Protein AF-A0AAF0DTW8-F1 (afdb_monomer_lite)

Foldseek 3Di:
DADDAFALWDWDWDADPPVRDTPDIDTDDLQFDAFCEPVNQVLVQVDCLPDPVVVVQCVVQVHDSLFKGKGKDFQAADDPPDSFGKIKIWIFGFPPVDPDPQGQRLLWTDQWMWMWTPGGNHIDGPDIGGHFFALDQVSPRGDPVDDDTFDFPAAHDDQVPGPDHDDPPDDDDAAEDPVAAQWDDDPQWIDHLQWTWGWDAAQQFGTKIAQIGGNPFFWFRIKTFFWKWKQFDPVHPPNNSPIDTCRQRHNQNNQWDQCDPDPNDGYRKDFDKDWYQHSVRDIDIRHRQKIKGKDWPAWPDKDADPVVRDIFTFTKIWIWIWIWGDDPFKIWIWIFIQTSQRKTKIKIKIKGAANWHFHQLVDPDARPQWGCLGRRITRGWIKIKIKMKTFTQGRHAFKWKKKKFKAFDDCDPVNVPRPDIDIDIDTDWWWDADADDVVRQIWMWIFQQVDAQPQVRGTWTKIKDADDADFDPDDCPDSNCLQPVVSVGFKTKAADDPPQRHQSHNGSRNHRSCDHSVVRSVVRHTRGRGRMMMMGMHIYGDRDDSCPPPMHDMDMDMMMIHTDSNDNDRSCPPRDTDDCVPPVDDDDDPCVVVVVVVVVVVVVVVVCVVVVVVVLVVQFDPDADDPCCLPPPDDDDPPDPSVVSVVVVCVLVVLLLCVLVVLVVCLLVDFVSVPVSVVVSVVSNVVSVVVVVVCVVVCRGGDQPLVVLLVSLLSVLVVLVVVLVVLVVCVVVQVPPDDDDPDDDDSVVSVVVSVVSNVVSVVSSVVSQAFPDPPDDPRRGRPNVVVNVVVVVVVVVCCVPPVVPSDDDDDPVVSVVRDPDDPVVVVVVVVPPPDDDPDPDDDDDDDDDDDD

Structure (mmCIF, N/CA/C/O backbone):
data_AF-A0AAF0DTW8-F1
#
_entry.id   AF-A0AAF0DTW8-F1
#
loop_
_atom_site.group_PDB
_atom_site.id
_atom_site.type_symbol
_atom_site.label_atom_id
_atom_site.label_alt_id
_atom_site.label_comp_id
_atom_site.label_asym_id
_atom_site.label_entity_id
_atom_site.label_seq_id
_atom_site.pdbx_PDB_ins_code
_atom_site.Cartn_x
_atom_site.Cartn_y
_atom_site.Cartn_z
_atom_site.occupancy
_atom_site.B_iso_or_equiv
_atom_site.auth_seq_id
_atom_site.auth_comp_id
_atom_site.auth_asym_id
_atom_site.auth_atom_id
_atom_site.pdbx_PDB_model_num
ATOM 1 N N . MET A 1 1 ? -16.056 6.283 -21.654 1.00 87.75 1 MET A N 1
ATOM 2 C CA . MET A 1 1 ? -15.360 7.093 -22.677 1.00 87.75 1 MET A CA 1
ATOM 3 C C . MET A 1 1 ? -14.891 6.189 -23.805 1.00 87.75 1 MET A C 1
ATOM 5 O O . MET A 1 1 ? -14.630 5.022 -23.539 1.00 87.75 1 MET A O 1
ATOM 9 N N . PHE A 1 2 ? -14.833 6.685 -25.038 1.00 88.31 2 PHE A N 1
ATOM 10 C CA . PHE A 1 2 ? -14.347 5.931 -26.196 1.00 88.31 2 PHE A CA 1
ATOM 11 C C . PHE A 1 2 ? -13.806 6.875 -27.273 1.00 88.31 2 PHE A C 1
ATOM 13 O O . PHE A 1 2 ? -14.297 7.992 -27.428 1.00 88.31 2 PHE A O 1
ATOM 20 N N . TYR A 1 3 ? -12.815 6.416 -28.033 1.00 86.31 3 TYR A N 1
ATOM 21 C CA . TYR A 1 3 ? -12.380 7.095 -29.250 1.00 86.31 3 TYR A CA 1
ATOM 22 C C . TYR A 1 3 ? -13.189 6.606 -30.450 1.00 86.31 3 TYR A C 1
ATOM 24 O O . TYR A 1 3 ? -13.538 5.427 -30.538 1.00 86.31 3 TYR A O 1
ATOM 32 N N . ILE A 1 4 ? -13.440 7.489 -31.417 1.00 83.38 4 ILE A N 1
ATOM 33 C CA . ILE A 1 4 ? -13.791 7.028 -32.763 1.00 83.38 4 ILE A CA 1
ATOM 34 C C . ILE A 1 4 ? -12.516 6.455 -33.385 1.00 83.38 4 ILE A C 1
ATOM 36 O O . ILE A 1 4 ? -11.523 7.172 -33.525 1.00 83.38 4 ILE A O 1
ATOM 40 N N . ALA A 1 5 ? -12.553 5.171 -33.751 1.00 74.88 5 ALA A N 1
ATOM 41 C CA . ALA A 1 5 ? -11.415 4.458 -34.325 1.00 74.88 5 ALA A CA 1
ATOM 42 C C . ALA A 1 5 ? -10.760 5.256 -35.464 1.00 74.88 5 ALA A C 1
ATOM 44 O O . ALA A 1 5 ? -11.463 5.813 -36.309 1.00 74.88 5 ALA A O 1
ATOM 45 N N . LYS A 1 6 ? -9.419 5.274 -35.490 1.00 71.25 6 LYS A N 1
ATOM 46 C CA . LYS A 1 6 ? -8.597 6.011 -36.470 1.00 71.25 6 LYS A CA 1
ATOM 47 C C . LYS A 1 6 ? -8.761 7.535 -36.439 1.00 71.25 6 LYS A C 1
ATOM 49 O O . LYS A 1 6 ? -8.474 8.216 -37.420 1.00 71.25 6 LYS A O 1
ATOM 54 N N . THR A 1 7 ? -9.250 8.087 -35.333 1.00 78.88 7 THR A N 1
ATOM 55 C CA . THR A 1 7 ? -9.352 9.534 -35.142 1.00 78.88 7 THR A CA 1
ATOM 56 C C . THR A 1 7 ? -8.884 9.920 -33.745 1.00 78.88 7 THR A C 1
ATOM 58 O O . THR A 1 7 ? -8.919 9.120 -32.816 1.00 78.88 7 THR A O 1
ATOM 61 N N . HIS A 1 8 ? -8.556 11.194 -33.567 1.00 78.88 8 HIS A N 1
ATOM 62 C CA . HIS A 1 8 ? -8.240 11.794 -32.271 1.00 78.88 8 HIS A CA 1
ATOM 63 C C . HIS A 1 8 ? -9.501 12.261 -31.505 1.00 78.88 8 HIS A C 1
ATOM 65 O O . HIS A 1 8 ? -9.423 13.086 -30.592 1.00 78.88 8 HIS A O 1
ATOM 71 N N . ARG A 1 9 ? -10.698 11.799 -31.903 1.00 88.12 9 ARG A N 1
ATOM 72 C CA . ARG A 1 9 ? -11.976 12.261 -31.343 1.00 88.12 9 ARG A CA 1
ATOM 73 C C . ARG A 1 9 ? -12.394 11.392 -30.167 1.00 88.12 9 ARG A C 1
ATOM 75 O O . ARG A 1 9 ? -12.877 10.276 -30.361 1.00 88.12 9 ARG A O 1
ATOM 82 N N . LEU A 1 10 ? -12.204 11.922 -28.965 1.00 91.94 10 LEU A N 1
ATOM 83 C CA . LEU A 1 10 ? -12.640 11.315 -27.713 1.00 91.94 10 LEU A CA 1
ATOM 84 C C . LEU A 1 10 ? -14.092 11.693 -27.413 1.00 91.94 10 LEU A C 1
ATOM 86 O O . LEU A 1 10 ? -14.459 12.858 -27.523 1.00 91.94 10 LEU A O 1
ATOM 90 N N . PHE A 1 11 ? -14.895 10.722 -26.994 1.00 94.69 11 PHE A N 1
ATOM 91 C CA . PHE A 1 11 ? -16.265 10.924 -26.539 1.00 94.69 11 PHE A CA 1
ATOM 92 C C . PHE A 1 11 ? -16.475 10.379 -25.129 1.00 94.69 11 PHE A C 1
ATOM 94 O O . PHE A 1 11 ? -15.949 9.324 -24.752 1.00 94.69 11 PHE A O 1
ATOM 101 N N . GLU A 1 12 ? -17.325 11.059 -24.371 1.00 94.38 12 GLU A N 1
ATOM 102 C CA . GLU A 1 12 ? -17.877 10.572 -23.114 1.00 94.38 12 GLU A CA 1
ATOM 103 C C . GLU A 1 12 ? -19.375 10.307 -23.274 1.00 94.38 12 GLU A C 1
ATOM 105 O O . GLU A 1 12 ? -20.087 11.073 -23.922 1.00 94.38 12 GLU A O 1
ATOM 110 N N . ALA A 1 13 ? -19.854 9.206 -22.691 1.00 93.94 13 ALA A N 1
ATOM 111 C CA . ALA A 1 13 ? -21.265 8.858 -22.698 1.00 93.94 13 ALA A CA 1
ATOM 112 C C . ALA A 1 13 ? -21.724 8.415 -21.308 1.00 93.94 13 ALA A C 1
ATOM 114 O O . ALA A 1 13 ? -21.030 7.639 -20.649 1.00 93.94 13 ALA A O 1
ATOM 115 N N . VAL A 1 14 ? -22.913 8.870 -20.915 1.00 94.62 14 VAL A N 1
ATOM 116 C CA . VAL A 1 14 ? -23.664 8.383 -19.752 1.00 94.62 14 VAL A CA 1
ATOM 117 C C . VAL A 1 14 ? -24.881 7.637 -20.282 1.00 94.62 14 VAL A C 1
ATOM 119 O O . VAL A 1 14 ? -25.634 8.166 -21.105 1.00 94.62 14 VAL A O 1
ATOM 122 N N . VAL A 1 15 ? -25.037 6.385 -19.859 1.00 94.81 15 VAL A N 1
ATOM 123 C CA . VAL A 1 15 ? -26.077 5.480 -20.353 1.00 94.81 15 VAL A CA 1
ATOM 124 C C . VAL A 1 15 ? -26.909 4.991 -19.180 1.00 94.81 15 VAL A C 1
ATOM 126 O O . VAL A 1 15 ? -26.394 4.323 -18.286 1.00 94.81 15 VAL A O 1
ATOM 129 N N . ASP A 1 16 ? -28.208 5.261 -19.230 1.00 96.06 16 ASP A N 1
ATOM 130 C CA . ASP A 1 16 ? -29.182 4.624 -18.360 1.00 96.06 16 ASP A CA 1
ATOM 131 C C . ASP A 1 16 ? -29.412 3.196 -18.860 1.00 96.06 16 ASP A C 1
ATOM 133 O O . ASP A 1 16 ? -30.098 2.948 -19.859 1.00 96.06 16 ASP A O 1
ATOM 137 N N . VAL A 1 17 ? -28.802 2.240 -18.165 1.00 94.88 17 VAL A N 1
ATOM 138 C CA . VAL A 1 17 ? -28.903 0.813 -18.487 1.00 94.88 17 VAL A CA 1
ATOM 139 C C . VAL A 1 17 ? -30.276 0.221 -18.155 1.00 94.88 17 VAL A C 1
ATOM 141 O O . VAL A 1 17 ? -30.652 -0.789 -18.752 1.00 94.88 17 VAL A O 1
ATOM 144 N N . THR A 1 18 ? -31.045 0.853 -17.263 1.00 97.56 18 THR A N 1
ATOM 145 C CA . THR A 1 18 ? -32.398 0.422 -16.883 1.00 97.56 18 THR A CA 1
ATOM 146 C C . THR A 1 18 ? -33.372 0.718 -18.015 1.00 97.56 18 THR A C 1
ATOM 148 O O . THR A 1 18 ? -34.088 -0.172 -18.475 1.00 97.56 18 THR A O 1
ATOM 151 N N . ASN A 1 19 ? -33.346 1.954 -18.519 1.00 97.06 19 ASN A N 1
ATOM 152 C CA . ASN A 1 19 ? -34.217 2.401 -19.606 1.00 97.06 19 ASN A CA 1
ATOM 153 C C . ASN A 1 19 ? -33.588 2.242 -21.001 1.00 97.06 19 ASN A C 1
ATOM 155 O O . ASN A 1 19 ? -34.225 2.568 -22.004 1.00 97.06 19 ASN A O 1
ATOM 159 N N . LYS A 1 20 ? -32.356 1.718 -21.079 1.00 96.12 20 LYS A N 1
ATOM 160 C CA . LYS A 1 20 ? -31.583 1.494 -22.316 1.00 96.12 20 LYS A CA 1
ATOM 161 C C . LYS A 1 20 ? -31.455 2.759 -23.170 1.00 96.12 20 LYS A C 1
ATOM 163 O O . LYS A 1 20 ? -31.631 2.718 -24.389 1.00 96.12 20 LYS A O 1
ATOM 168 N N . LYS A 1 21 ? -31.162 3.890 -22.529 1.00 97.00 21 LYS A N 1
ATOM 169 C CA . LYS A 1 21 ? -31.118 5.211 -23.161 1.00 97.00 21 LYS A CA 1
ATOM 170 C C . LYS A 1 21 ? -29.765 5.877 -22.929 1.00 97.00 21 LYS A C 1
ATOM 172 O O . LYS A 1 21 ? -29.229 5.845 -21.828 1.00 97.00 21 LYS A O 1
ATOM 177 N N . VAL A 1 22 ? -29.236 6.522 -23.966 1.00 96.44 22 VAL A N 1
ATOM 178 C CA . VAL A 1 22 ? -28.097 7.438 -23.826 1.00 96.44 22 VAL A CA 1
ATOM 179 C C . VAL A 1 22 ? -28.614 8.752 -23.244 1.00 96.44 22 VAL A C 1
ATOM 181 O O . VAL A 1 22 ? -29.447 9.417 -23.862 1.00 96.44 22 VAL A O 1
ATOM 184 N N . GLU A 1 23 ? -28.159 9.100 -22.046 1.00 95.94 23 GLU A N 1
ATOM 185 C CA . GLU A 1 23 ? -28.547 10.334 -21.357 1.00 95.94 23 GLU A CA 1
ATOM 186 C C . GLU A 1 23 ? -27.663 11.506 -21.768 1.00 95.94 23 GLU A C 1
ATOM 188 O O . GLU A 1 23 ? -28.159 12.599 -22.038 1.00 95.94 23 GLU A O 1
ATOM 193 N N . ARG A 1 24 ? -26.356 11.251 -21.871 1.00 95.69 24 ARG A N 1
ATOM 194 C CA . ARG A 1 24 ? -25.354 12.218 -22.315 1.00 95.69 24 ARG A CA 1
ATOM 195 C C . ARG A 1 24 ? -24.420 11.551 -23.312 1.00 95.69 24 ARG A C 1
ATOM 197 O O . ARG A 1 24 ? -24.010 10.414 -23.100 1.00 95.69 24 ARG A O 1
ATOM 204 N N . LEU A 1 25 ? -24.084 12.265 -24.380 1.00 96.56 25 LEU A N 1
ATOM 205 C CA . LEU A 1 25 ? -23.029 11.913 -25.325 1.00 96.56 25 LEU A CA 1
ATOM 206 C C . LEU A 1 25 ? -22.348 13.207 -25.759 1.00 96.56 25 LEU A C 1
ATOM 208 O O . LEU A 1 25 ? -22.995 14.067 -26.353 1.00 96.56 25 LEU A O 1
ATOM 212 N N . GLU A 1 26 ? -21.064 13.341 -25.461 1.00 96.19 26 GLU A N 1
ATOM 213 C CA . GLU A 1 26 ? -20.321 14.583 -25.660 1.00 96.19 26 GLU A CA 1
ATOM 214 C C . GLU A 1 26 ? -18.945 14.293 -26.263 1.00 96.19 26 GLU A C 1
ATOM 216 O O . GLU A 1 26 ? -18.274 13.344 -25.854 1.00 96.19 26 GLU A O 1
ATOM 221 N N . GLU A 1 27 ? -18.529 15.093 -27.249 1.00 95.56 27 GLU A N 1
ATOM 222 C CA . GLU A 1 27 ? -17.155 15.071 -27.761 1.00 95.56 27 GLU A CA 1
ATOM 223 C C . GLU A 1 27 ? -16.264 15.895 -26.833 1.00 95.56 27 GLU A C 1
ATOM 225 O O . GLU A 1 27 ? -16.530 17.070 -26.591 1.00 95.56 27 GLU A O 1
ATOM 230 N N . MET A 1 28 ? -15.195 15.285 -26.333 1.00 93.88 28 MET A N 1
ATOM 231 C CA . MET A 1 28 ? -14.267 15.939 -25.422 1.00 93.88 28 MET A CA 1
ATOM 232 C C . MET A 1 28 ? -13.302 16.873 -26.172 1.00 93.88 28 MET A C 1
ATOM 234 O O . MET A 1 28 ? -12.897 16.577 -27.306 1.00 93.88 28 MET A O 1
ATOM 238 N N . PRO A 1 29 ? -12.879 17.983 -25.537 1.00 91.31 29 PRO A N 1
ATOM 239 C CA . PRO A 1 29 ? -11.826 18.850 -26.056 1.00 91.31 29 PRO A CA 1
ATOM 240 C C . PRO A 1 29 ? -10.523 18.098 -26.360 1.00 91.31 29 PRO A C 1
ATOM 242 O O . PRO A 1 29 ? -10.194 17.100 -25.722 1.00 91.31 29 PRO A O 1
ATOM 245 N N . ARG A 1 30 ? -9.731 18.610 -27.311 1.00 86.56 30 ARG A N 1
ATOM 246 C CA . ARG A 1 30 ? -8.493 17.956 -27.784 1.00 86.56 30 ARG A CA 1
ATOM 247 C C . ARG A 1 30 ? -7.384 17.845 -26.735 1.00 86.56 30 ARG A C 1
ATOM 249 O O . ARG A 1 30 ? -6.503 17.012 -26.885 1.00 86.56 30 ARG A O 1
ATOM 256 N N . ASN A 1 31 ? -7.433 18.649 -25.676 1.00 86.69 31 ASN A N 1
ATOM 257 C CA . ASN A 1 31 ? -6.507 18.560 -24.546 1.00 86.69 31 ASN A CA 1
ATOM 258 C C . ASN A 1 31 ? -6.892 17.482 -23.518 1.00 86.69 31 ASN A C 1
ATOM 260 O O . ASN A 1 31 ? -6.208 17.354 -22.506 1.00 86.69 31 ASN A O 1
ATOM 264 N N . LYS A 1 32 ? -7.975 16.726 -23.737 1.00 91.12 32 LYS A N 1
ATOM 265 C CA . LYS A 1 32 ? -8.376 15.601 -22.887 1.00 91.12 32 LYS A CA 1
ATOM 266 C C . LYS A 1 32 ? -8.103 14.289 -23.615 1.00 91.12 32 LYS A C 1
ATOM 268 O O . LYS A 1 32 ? -8.563 14.083 -24.738 1.00 91.12 32 LYS A O 1
ATOM 273 N N . MET A 1 33 ? -7.357 13.397 -22.968 1.00 90.38 33 MET A N 1
ATOM 274 C CA . MET A 1 33 ? -6.980 12.104 -23.534 1.00 90.38 33 MET A CA 1
ATOM 275 C C . MET A 1 33 ? -7.373 10.968 -22.597 1.00 90.38 33 MET A C 1
ATOM 277 O O . MET A 1 33 ? -7.254 11.081 -21.378 1.00 90.38 33 MET A O 1
ATOM 281 N N . ALA A 1 34 ? -7.847 9.868 -23.176 1.00 89.25 34 ALA A N 1
ATOM 282 C CA . ALA A 1 34 ? -8.147 8.663 -22.422 1.00 89.25 34 ALA A CA 1
ATOM 283 C C . ALA A 1 34 ? -6.852 7.878 -22.111 1.00 89.25 34 ALA A C 1
ATOM 285 O O . ALA A 1 34 ? -5.848 8.042 -22.823 1.00 89.25 34 ALA A O 1
ATOM 286 N N . PRO A 1 35 ? -6.890 6.997 -21.096 1.00 87.88 35 PRO A N 1
ATOM 287 C CA . PRO A 1 35 ? -5.874 5.977 -20.818 1.00 87.88 35 PRO A CA 1
ATOM 288 C C . PRO A 1 35 ? -5.294 5.311 -22.068 1.00 87.88 35 PRO A C 1
ATOM 290 O O . PRO A 1 35 ? -6.023 5.088 -23.041 1.00 87.88 35 PRO A O 1
ATOM 293 N N . LEU A 1 36 ? -4.002 4.969 -22.053 1.00 84.75 36 LEU A N 1
ATOM 294 C CA . LEU A 1 36 ? -3.441 4.065 -23.059 1.00 84.75 36 LEU A CA 1
ATOM 295 C C . LEU A 1 36 ? -3.947 2.662 -22.747 1.00 84.75 36 LEU A C 1
ATOM 297 O O . LEU A 1 36 ? -3.658 2.117 -21.685 1.00 84.75 36 LEU A O 1
ATOM 301 N N . ASN A 1 37 ? -4.725 2.079 -23.652 1.00 79.62 37 ASN A N 1
ATOM 302 C CA . ASN A 1 37 ? -5.308 0.784 -23.359 1.00 79.62 37 ASN A CA 1
ATOM 303 C C . ASN A 1 37 ? -4.376 -0.395 -23.699 1.00 79.62 37 ASN A C 1
ATOM 305 O O . ASN A 1 37 ? -3.581 -0.273 -24.625 1.00 79.62 37 ASN A O 1
ATOM 309 N N . PRO A 1 38 ? -4.487 -1.551 -23.015 1.00 82.62 38 PRO A N 1
ATOM 310 C CA . PRO A 1 38 ? -3.736 -2.768 -23.320 1.00 82.62 38 PRO A CA 1
ATOM 311 C C . PRO A 1 38 ? -3.699 -3.208 -24.792 1.00 82.62 38 PRO A C 1
ATOM 313 O O . PRO A 1 38 ? -2.660 -3.676 -25.253 1.00 82.62 38 PRO A O 1
ATOM 316 N N . GLU A 1 39 ? -4.793 -3.068 -25.551 1.00 83.50 39 GLU A N 1
ATOM 317 C CA . GLU A 1 39 ? -4.799 -3.429 -26.978 1.00 83.50 39 GLU A CA 1
ATOM 318 C C . GLU A 1 39 ? -3.951 -2.438 -27.797 1.00 83.50 39 GLU A C 1
ATOM 320 O O . GLU A 1 39 ? -3.145 -2.858 -28.623 1.00 83.50 39 GLU A O 1
ATOM 325 N N . GLU A 1 40 ? -4.077 -1.134 -27.537 1.00 86.50 40 GLU A N 1
ATOM 326 C CA . GLU A 1 40 ? -3.251 -0.075 -28.128 1.00 86.50 40 GLU A CA 1
ATOM 327 C C . GLU A 1 40 ? -1.781 -0.219 -27.728 1.00 86.50 40 GLU A C 1
ATOM 329 O O . GLU A 1 40 ? -0.914 -0.130 -28.592 1.00 86.50 40 GLU A O 1
ATOM 334 N N . ALA A 1 41 ? -1.487 -0.499 -26.455 1.00 90.19 41 ALA A N 1
ATOM 335 C CA . ALA A 1 41 ? -0.134 -0.754 -25.972 1.00 90.19 41 ALA A CA 1
ATOM 336 C C . ALA A 1 41 ? 0.489 -1.950 -26.706 1.00 90.19 41 ALA A C 1
ATOM 338 O O . ALA A 1 41 ? 1.611 -1.853 -27.197 1.00 90.19 41 ALA A O 1
ATOM 339 N N . LYS A 1 42 ? -0.266 -3.041 -26.894 1.00 91.81 42 LYS A N 1
ATOM 340 C CA . LYS A 1 42 ? 0.188 -4.180 -27.700 1.00 91.81 42 LYS A CA 1
ATOM 341 C C . LYS A 1 42 ? 0.455 -3.784 -29.156 1.00 91.81 42 LYS A C 1
ATOM 343 O O . LYS A 1 42 ? 1.481 -4.177 -29.700 1.00 91.81 42 LYS A O 1
ATOM 348 N N . MET A 1 43 ? -0.424 -3.001 -29.786 1.00 91.75 43 MET A N 1
ATOM 349 C CA . MET A 1 43 ? -0.206 -2.515 -31.158 1.00 91.75 43 MET A CA 1
ATOM 350 C C . MET A 1 43 ? 1.049 -1.636 -31.265 1.00 91.75 43 MET A C 1
ATOM 352 O O . MET A 1 43 ? 1.791 -1.745 -32.241 1.00 91.75 43 MET A O 1
ATOM 356 N N . VAL A 1 44 ? 1.310 -0.798 -30.258 1.00 95.00 44 VAL A N 1
ATOM 357 C CA . VAL A 1 44 ? 2.531 0.011 -30.150 1.00 95.00 44 VAL A CA 1
ATOM 358 C C . VAL A 1 44 ? 3.766 -0.887 -30.028 1.00 95.00 44 VAL A C 1
ATOM 360 O O . VAL A 1 44 ? 4.716 -0.690 -30.784 1.00 95.00 44 VAL A O 1
ATOM 363 N N . SER A 1 45 ? 3.745 -1.899 -29.153 1.00 96.31 45 SER A N 1
ATOM 364 C CA . SER A 1 45 ? 4.838 -2.875 -29.022 1.00 96.31 45 SER A CA 1
ATOM 365 C C . SER A 1 45 ? 5.083 -3.653 -30.318 1.00 96.31 45 SER A C 1
ATOM 367 O O . SER A 1 45 ? 6.226 -3.769 -30.754 1.00 96.31 45 SER A O 1
ATOM 369 N N . ASP A 1 46 ? 4.031 -4.150 -30.972 1.00 96.00 46 ASP A N 1
ATOM 370 C CA . ASP A 1 46 ? 4.143 -4.910 -32.223 1.00 96.00 46 ASP A CA 1
ATOM 371 C C . ASP A 1 46 ? 4.748 -4.048 -33.353 1.00 96.00 46 ASP A C 1
ATOM 373 O O . ASP A 1 46 ? 5.595 -4.521 -34.120 1.00 96.00 46 ASP A O 1
ATOM 377 N N . LEU A 1 47 ? 4.364 -2.766 -33.437 1.00 96.62 47 LEU A N 1
ATOM 378 C CA . LEU A 1 47 ? 4.927 -1.811 -34.397 1.00 96.62 47 LEU A CA 1
ATOM 379 C C . LEU A 1 47 ? 6.432 -1.632 -34.183 1.00 96.62 47 LEU A C 1
ATOM 381 O O . LEU A 1 47 ? 7.216 -1.779 -35.120 1.00 96.62 47 LEU A O 1
ATOM 385 N N . VAL A 1 48 ? 6.850 -1.303 -32.961 1.00 97.81 48 VAL A N 1
ATOM 386 C CA . VAL A 1 48 ? 8.257 -0.978 -32.699 1.00 97.81 48 VAL A CA 1
ATOM 387 C C . VAL A 1 48 ? 9.155 -2.211 -32.765 1.00 97.81 48 VAL A C 1
ATOM 389 O O . VAL A 1 48 ? 10.268 -2.109 -33.279 1.00 97.81 48 VAL A O 1
ATOM 392 N N . LEU A 1 49 ? 8.665 -3.385 -32.349 1.00 97.25 49 LEU A N 1
ATOM 393 C CA . LEU A 1 49 ? 9.407 -4.650 -32.426 1.00 97.25 49 LEU A CA 1
ATOM 394 C C . LEU A 1 49 ? 9.619 -5.135 -33.869 1.00 97.25 49 LEU A C 1
ATOM 396 O O . LEU A 1 49 ? 10.578 -5.857 -34.139 1.00 97.25 49 LEU A O 1
ATOM 400 N N . SER A 1 50 ? 8.759 -4.725 -34.806 1.00 96.62 50 SER A N 1
ATOM 401 C CA . SER A 1 50 ? 8.881 -5.059 -36.234 1.00 96.62 50 SER A CA 1
ATOM 402 C C . SER A 1 50 ? 9.567 -3.976 -37.083 1.00 96.62 50 SER A C 1
ATOM 404 O O . SER A 1 50 ? 9.827 -4.199 -38.271 1.00 96.62 50 SER A O 1
ATOM 406 N N . SER A 1 51 ? 9.898 -2.832 -36.479 1.00 97.44 51 SER A N 1
ATOM 407 C CA . SER A 1 51 ? 10.405 -1.641 -37.166 1.00 97.44 51 SER A CA 1
ATOM 408 C C . SER A 1 51 ? 11.835 -1.776 -37.704 1.00 97.44 51 SER A C 1
ATOM 410 O O . SER A 1 51 ? 12.676 -2.500 -37.160 1.00 97.44 51 SER A O 1
ATOM 412 N N . ASP A 1 52 ? 12.141 -1.036 -38.773 1.00 97.69 52 ASP A N 1
ATOM 413 C CA . ASP A 1 52 ? 13.511 -0.936 -39.292 1.00 97.69 52 ASP A CA 1
ATOM 414 C C . ASP A 1 52 ? 14.387 -0.047 -38.398 1.00 97.69 52 ASP A C 1
ATOM 416 O O . ASP A 1 52 ? 15.605 -0.223 -38.340 1.00 97.69 52 ASP A O 1
ATOM 420 N N . GLU A 1 53 ? 13.772 0.885 -37.669 1.00 97.88 53 GLU A N 1
ATOM 421 C CA . GLU A 1 53 ? 14.390 1.678 -36.614 1.00 97.88 53 GLU A CA 1
ATOM 422 C C . GLU A 1 53 ? 14.997 0.771 -35.540 1.00 97.88 53 GLU A C 1
ATOM 424 O O . GLU A 1 53 ? 16.167 0.939 -35.198 1.00 97.88 53 GLU A O 1
ATOM 429 N N . LEU A 1 54 ? 14.258 -0.239 -35.062 1.00 97.94 54 LEU A N 1
ATOM 430 C CA . LEU A 1 54 ? 14.771 -1.157 -34.046 1.00 97.94 54 LEU A CA 1
ATOM 431 C C . LEU A 1 54 ? 15.921 -2.012 -34.584 1.00 97.94 54 LEU A C 1
ATOM 433 O O . LEU A 1 54 ? 16.928 -2.177 -33.898 1.00 97.94 54 LEU A O 1
ATOM 437 N N . LYS A 1 55 ? 15.815 -2.518 -35.820 1.00 97.19 55 LYS A N 1
ATOM 438 C CA . LYS A 1 55 ? 16.893 -3.308 -36.444 1.00 97.19 55 LYS A CA 1
ATOM 439 C C . LYS A 1 55 ? 18.205 -2.524 -36.498 1.00 97.19 55 LYS A C 1
ATOM 441 O O . LYS A 1 55 ? 19.241 -3.061 -36.118 1.00 97.19 55 LYS A O 1
ATOM 446 N N . LYS A 1 56 ? 18.155 -1.241 -36.881 1.00 97.44 56 LYS A N 1
ATOM 447 C CA . LYS A 1 56 ? 19.331 -0.349 -36.891 1.00 97.44 56 LYS A CA 1
ATOM 448 C C . LYS A 1 56 ? 19.943 -0.183 -35.501 1.00 97.44 56 LYS A C 1
ATOM 450 O O . LYS A 1 56 ? 21.165 -0.170 -35.365 1.00 97.44 56 LYS A O 1
ATOM 455 N N . GLU A 1 57 ? 19.111 -0.060 -34.471 1.00 96.94 57 GLU A N 1
ATOM 456 C CA . GLU A 1 57 ? 19.586 0.088 -33.095 1.00 96.94 57 GLU A CA 1
ATOM 457 C C . GLU A 1 57 ? 20.235 -1.182 -32.558 1.00 96.94 57 GLU A C 1
ATOM 459 O O . GLU A 1 57 ? 21.326 -1.126 -31.994 1.00 96.94 57 GLU A O 1
ATOM 464 N N . VAL A 1 58 ? 19.616 -2.331 -32.809 1.00 96.38 58 VAL A N 1
ATOM 465 C CA . VAL A 1 58 ? 20.130 -3.648 -32.428 1.00 96.38 58 VAL A CA 1
ATOM 466 C C . VAL A 1 58 ? 21.449 -3.961 -33.144 1.00 96.38 58 VAL A C 1
ATOM 468 O O . VAL A 1 58 ? 22.388 -4.442 -32.508 1.00 96.38 58 VAL A O 1
ATOM 471 N N . GLU A 1 59 ? 21.575 -3.614 -34.430 1.00 95.94 59 GLU A N 1
ATOM 472 C CA . GLU A 1 59 ? 22.836 -3.706 -35.180 1.00 95.94 59 GLU A CA 1
ATOM 473 C C . GLU A 1 59 ? 23.929 -2.799 -34.594 1.00 95.94 59 GLU A C 1
ATOM 475 O O . GLU A 1 59 ? 25.086 -3.217 -34.485 1.00 95.94 59 GLU A O 1
ATOM 480 N N . ARG A 1 60 ? 23.574 -1.576 -34.170 1.00 95.00 60 ARG A N 1
ATOM 481 C CA . ARG A 1 60 ? 24.512 -0.626 -33.552 1.00 95.00 60 ARG A CA 1
ATOM 482 C C . ARG A 1 60 ? 25.095 -1.170 -32.247 1.00 95.00 60 ARG A C 1
ATOM 484 O O . ARG A 1 60 ? 26.304 -1.066 -32.045 1.00 95.00 60 ARG A O 1
ATOM 491 N N . ILE A 1 61 ? 24.258 -1.739 -31.378 1.00 94.31 61 ILE A N 1
ATOM 492 C CA . ILE A 1 61 ? 24.680 -2.241 -30.056 1.00 94.31 61 ILE A CA 1
ATOM 493 C C . ILE A 1 61 ? 25.091 -3.718 -30.060 1.00 94.31 61 ILE A C 1
ATOM 495 O O . ILE A 1 61 ? 25.626 -4.201 -29.066 1.00 94.31 61 ILE A O 1
ATOM 499 N N . LYS A 1 62 ? 24.900 -4.420 -31.185 1.00 94.62 62 LYS A N 1
ATOM 500 C CA . LYS A 1 62 ? 25.307 -5.817 -31.417 1.00 94.62 62 LYS A CA 1
ATOM 501 C C . LYS A 1 62 ? 24.648 -6.826 -30.464 1.00 94.62 62 LYS A C 1
ATOM 503 O O . LYS A 1 62 ? 25.314 -7.735 -29.973 1.00 94.62 62 LYS A O 1
ATOM 508 N N . VAL A 1 63 ? 23.344 -6.684 -30.228 1.00 94.06 63 VAL A N 1
ATOM 509 C CA . VAL A 1 63 ? 22.538 -7.631 -29.425 1.00 94.06 63 VAL A CA 1
ATOM 510 C C . VAL A 1 63 ? 21.592 -8.444 -30.324 1.00 94.06 63 VAL A C 1
ATOM 512 O O . VAL A 1 63 ? 21.393 -8.072 -31.480 1.00 94.06 63 VAL A O 1
ATOM 515 N N . PRO A 1 64 ? 21.020 -9.573 -29.872 1.00 94.31 64 PRO A N 1
ATOM 516 C CA . PRO A 1 64 ? 20.035 -10.308 -30.663 1.00 94.31 64 PRO A CA 1
ATOM 517 C C . PRO A 1 64 ? 18.639 -9.675 -30.570 1.00 94.31 64 PRO A C 1
ATOM 519 O O . PRO A 1 64 ? 18.124 -9.433 -29.480 1.00 94.31 64 PRO A O 1
ATOM 522 N N . LEU A 1 65 ? 17.984 -9.477 -31.720 1.00 95.12 65 LEU A N 1
ATOM 523 C CA . LEU A 1 65 ? 16.631 -8.904 -31.795 1.00 95.12 65 LEU A CA 1
ATOM 524 C C . LEU A 1 65 ? 15.589 -9.725 -31.013 1.00 95.12 65 LEU A C 1
ATOM 526 O O . LEU A 1 65 ? 14.675 -9.153 -30.432 1.00 95.12 65 LEU A O 1
ATOM 530 N N . SER A 1 66 ? 15.732 -11.053 -30.960 1.00 94.19 66 SER A N 1
ATOM 531 C CA . SER A 1 66 ? 14.794 -11.958 -30.273 1.00 94.19 66 SER A CA 1
ATOM 532 C C . SER A 1 66 ? 14.747 -11.785 -28.749 1.00 94.19 66 SER A C 1
ATOM 534 O O . SER A 1 66 ? 13.810 -12.261 -28.107 1.00 94.19 66 SER A O 1
ATOM 536 N N . HIS A 1 67 ? 15.740 -11.114 -28.162 1.00 95.62 67 HIS A N 1
ATOM 537 C CA . HIS A 1 67 ? 15.833 -10.878 -26.717 1.00 95.62 67 HIS A CA 1
ATOM 538 C C . HIS A 1 67 ? 15.364 -9.478 -26.316 1.00 95.62 67 HIS A C 1
ATOM 540 O O . HIS A 1 67 ? 15.208 -9.199 -25.127 1.00 95.62 67 HIS A O 1
ATOM 546 N N . VAL A 1 68 ? 15.130 -8.596 -27.291 1.00 97.12 68 VAL A N 1
ATOM 547 C CA . VAL A 1 68 ? 14.688 -7.226 -27.036 1.00 97.12 68 VAL A CA 1
ATOM 548 C C . VAL A 1 68 ? 13.236 -7.230 -26.574 1.00 97.12 68 VAL A C 1
ATOM 550 O O . VAL A 1 68 ? 12.365 -7.820 -27.211 1.00 97.12 68 VAL A O 1
ATOM 553 N N . THR A 1 69 ? 12.982 -6.527 -25.477 1.00 96.75 69 THR A N 1
ATOM 554 C CA . THR A 1 69 ? 11.649 -6.306 -24.915 1.00 96.75 69 THR A CA 1
ATOM 555 C C . THR A 1 69 ? 11.293 -4.829 -25.043 1.00 96.75 69 THR A C 1
ATOM 557 O O . THR A 1 69 ? 12.133 -3.963 -24.798 1.00 96.75 69 THR A O 1
ATOM 560 N N . ALA A 1 70 ? 10.057 -4.549 -25.452 1.00 97.50 70 ALA A N 1
ATOM 561 C CA . ALA A 1 70 ? 9.521 -3.204 -25.622 1.00 97.50 70 ALA A CA 1
ATOM 562 C C . ALA A 1 70 ? 8.414 -2.954 -24.592 1.00 97.50 70 ALA A C 1
ATOM 564 O O . ALA A 1 70 ? 7.441 -3.709 -24.546 1.00 97.50 70 ALA A O 1
ATOM 565 N N . GLU A 1 71 ? 8.549 -1.885 -23.810 1.00 96.00 71 GLU A N 1
ATOM 566 C CA . GLU A 1 71 ? 7.595 -1.495 -22.772 1.00 96.00 71 GLU A CA 1
ATOM 567 C C . GLU A 1 71 ? 6.971 -0.125 -23.095 1.00 96.00 71 GLU A C 1
ATOM 569 O O . GLU A 1 71 ? 7.625 0.912 -22.925 1.00 96.00 71 GLU A O 1
ATOM 574 N N . PRO A 1 72 ? 5.721 -0.091 -23.592 1.00 95.31 72 PRO A N 1
ATOM 575 C CA . PRO A 1 72 ? 4.993 1.146 -23.843 1.00 95.31 72 PRO A CA 1
ATOM 576 C C . PRO A 1 72 ? 4.575 1.830 -22.544 1.00 95.31 72 PRO A C 1
ATOM 578 O O . PRO A 1 72 ? 3.961 1.223 -21.672 1.00 95.31 72 PRO A O 1
ATOM 581 N N . TRP A 1 73 ? 4.845 3.123 -22.471 1.00 94.31 73 TRP A N 1
ATOM 582 C CA . TRP A 1 73 ? 4.429 4.044 -21.423 1.00 94.31 73 TRP A CA 1
ATOM 583 C C . TRP A 1 73 ? 3.569 5.153 -22.024 1.00 94.31 73 TRP A C 1
ATOM 585 O O . TRP A 1 73 ? 3.704 5.508 -23.205 1.00 94.31 73 TRP A O 1
ATOM 595 N N . ASP A 1 74 ? 2.721 5.763 -21.195 1.00 90.38 74 ASP A N 1
ATOM 596 C CA . ASP A 1 74 ? 2.131 7.043 -21.559 1.00 90.38 74 ASP A CA 1
ATOM 597 C C . ASP A 1 74 ? 3.232 8.091 -21.774 1.00 90.38 74 ASP A C 1
ATOM 599 O O . ASP A 1 74 ? 4.308 8.052 -21.170 1.00 90.38 74 ASP A O 1
ATOM 603 N N . TYR A 1 75 ? 2.988 9.030 -22.686 1.00 91.94 75 TYR A N 1
ATOM 604 C CA . TYR A 1 75 ? 3.989 10.036 -23.039 1.00 91.94 75 TYR A CA 1
ATOM 605 C C . TYR A 1 75 ? 4.222 11.072 -21.926 1.00 91.94 75 TYR A C 1
ATOM 607 O O . TYR A 1 75 ? 5.243 11.761 -21.940 1.00 91.94 75 TYR A O 1
ATOM 615 N N . ALA A 1 76 ? 3.309 11.168 -20.950 1.00 89.12 76 ALA A N 1
ATOM 616 C CA . ALA A 1 76 ? 3.209 12.284 -20.015 1.00 89.12 76 ALA A CA 1
ATOM 617 C C . ALA A 1 76 ? 3.045 13.623 -20.761 1.00 89.12 76 ALA A C 1
ATOM 619 O O . ALA A 1 76 ? 2.209 13.728 -21.651 1.00 89.12 76 ALA A O 1
ATOM 620 N N . ARG A 1 77 ? 3.771 14.678 -20.390 1.00 89.31 77 ARG A N 1
ATOM 621 C CA . ARG A 1 77 ? 3.678 15.980 -21.063 1.00 89.31 77 ARG A CA 1
ATOM 622 C C . ARG A 1 77 ? 5.023 16.680 -21.060 1.00 89.31 77 ARG A C 1
ATOM 624 O O . ARG A 1 77 ? 5.679 16.709 -20.019 1.00 89.31 77 ARG A O 1
ATOM 631 N N . ASP A 1 78 ? 5.411 17.248 -22.200 1.00 86.50 78 ASP A N 1
ATOM 632 C CA . ASP A 1 78 ? 6.667 17.998 -22.333 1.00 86.50 78 ASP A CA 1
ATOM 633 C C . ASP A 1 78 ? 6.479 19.506 -22.544 1.00 86.50 78 ASP A C 1
ATOM 635 O O . ASP A 1 78 ? 7.353 20.298 -22.185 1.00 86.50 78 ASP A O 1
ATOM 639 N N . SER A 1 79 ? 5.326 19.932 -23.058 1.00 87.19 79 SER A N 1
ATOM 640 C CA . SER A 1 79 ? 5.099 21.317 -23.465 1.00 87.19 79 SER A CA 1
ATOM 641 C C . SER A 1 79 ? 3.633 21.736 -23.352 1.00 87.19 79 SER A C 1
ATOM 643 O O . SER A 1 79 ? 2.713 20.920 -23.257 1.00 87.19 79 SER A O 1
ATOM 645 N N . ASP A 1 80 ? 3.392 23.050 -23.332 1.00 83.06 80 ASP A N 1
ATOM 646 C CA . ASP A 1 80 ? 2.031 23.586 -23.227 1.00 83.06 80 ASP A CA 1
ATOM 647 C C . ASP A 1 80 ? 1.209 23.330 -24.507 1.00 83.06 80 ASP A C 1
ATOM 649 O O . ASP A 1 80 ? -0.010 23.206 -24.421 1.00 83.06 80 ASP A O 1
ATOM 653 N N . ASN A 1 81 ? 1.862 23.167 -25.665 1.00 81.44 81 ASN A N 1
ATOM 654 C CA . ASN A 1 81 ? 1.227 23.027 -26.986 1.00 81.44 81 ASN A CA 1
ATOM 655 C C . ASN A 1 81 ? 1.161 21.575 -27.493 1.00 81.44 81 ASN A C 1
ATOM 657 O O . ASN A 1 81 ? 1.121 21.334 -28.701 1.00 81.44 81 ASN A O 1
ATOM 661 N N . GLU A 1 82 ? 1.173 20.602 -26.586 1.00 80.19 82 GLU A N 1
ATOM 662 C CA . GLU A 1 82 ? 1.152 19.186 -26.930 1.00 80.19 82 GLU A CA 1
ATOM 663 C C . GLU A 1 82 ? -0.268 18.609 -26.847 1.00 80.19 82 GLU A C 1
ATOM 665 O O . GLU A 1 82 ? -0.771 18.289 -25.771 1.00 80.19 82 GLU A O 1
ATOM 670 N N . TYR A 1 83 ? -0.922 18.492 -28.007 1.00 82.00 83 TYR A N 1
ATOM 671 C CA . TYR A 1 83 ? -2.289 17.956 -28.137 1.00 82.00 83 TYR A CA 1
ATOM 672 C C . TYR A 1 83 ? -2.366 16.681 -28.984 1.00 82.00 83 TYR A C 1
ATOM 674 O O . TYR A 1 83 ? -3.445 16.136 -29.208 1.00 82.00 83 TYR A O 1
ATOM 682 N N . GLU A 1 84 ? -1.222 16.208 -29.465 1.00 86.69 84 GLU A N 1
ATOM 683 C CA . GLU A 1 84 ? -1.095 14.929 -30.149 1.00 86.69 84 GLU A CA 1
ATOM 684 C C . GLU A 1 84 ? -0.963 13.822 -29.106 1.00 86.69 84 GLU A C 1
ATOM 686 O O . GLU A 1 84 ? -0.074 13.862 -28.251 1.00 86.69 84 GLU A O 1
ATOM 691 N N . ARG A 1 85 ? -1.837 12.817 -29.193 1.00 89.50 85 ARG A N 1
ATOM 692 C CA . ARG A 1 85 ? -1.746 11.618 -28.368 1.00 89.50 85 ARG A CA 1
ATOM 693 C C . ARG A 1 85 ? -0.526 10.786 -28.765 1.00 89.50 85 ARG A C 1
ATOM 695 O O . ARG A 1 85 ? -0.414 10.372 -29.920 1.00 89.50 85 ARG A O 1
ATOM 702 N N . LYS A 1 86 ? 0.373 10.541 -27.820 1.00 92.19 86 LYS A N 1
ATOM 703 C CA . LYS A 1 86 ? 1.641 9.838 -28.017 1.00 92.19 86 LYS A CA 1
ATOM 704 C C . LYS A 1 86 ? 1.815 8.742 -26.968 1.00 92.19 86 LYS A C 1
ATOM 706 O O . LYS A 1 86 ? 1.260 8.807 -25.872 1.00 92.19 86 LYS A O 1
ATOM 711 N N . ALA A 1 87 ? 2.641 7.762 -27.300 1.00 94.44 87 ALA A N 1
ATOM 712 C CA . ALA A 1 87 ? 3.237 6.830 -26.350 1.00 94.44 87 ALA A CA 1
ATOM 713 C C . ALA A 1 87 ? 4.764 6.918 -26.452 1.00 94.44 87 ALA A C 1
ATOM 715 O O . ALA A 1 87 ? 5.301 7.263 -27.508 1.00 94.44 87 ALA A O 1
ATOM 716 N N . GLN A 1 88 ? 5.468 6.600 -25.371 1.00 96.12 88 GLN A N 1
ATOM 717 C CA . GLN A 1 88 ? 6.920 6.413 -25.388 1.00 96.12 88 GLN A CA 1
ATOM 718 C C . GLN A 1 88 ? 7.239 4.965 -25.030 1.00 96.12 88 GLN A C 1
ATOM 720 O O . GLN A 1 88 ? 6.601 4.402 -24.154 1.00 96.12 88 GLN A O 1
ATOM 725 N N . VAL A 1 89 ? 8.193 4.346 -25.713 1.00 97.94 89 VAL A N 1
ATOM 726 C CA . VAL A 1 89 ? 8.525 2.932 -25.535 1.00 97.94 89 VAL A CA 1
ATOM 727 C C . VAL A 1 89 ? 9.954 2.807 -25.046 1.00 97.94 89 VAL A C 1
ATOM 729 O O . VAL A 1 89 ? 10.884 3.167 -25.773 1.00 97.94 89 VAL A O 1
ATOM 732 N N . PHE A 1 90 ? 10.117 2.276 -23.838 1.00 98.00 90 PHE A N 1
ATOM 733 C CA . PHE A 1 90 ? 11.416 1.908 -23.288 1.00 98.00 90 PHE A CA 1
ATOM 734 C C . PHE A 1 90 ? 11.821 0.519 -23.777 1.00 98.00 90 PHE A C 1
ATOM 736 O O . PHE A 1 90 ? 10.976 -0.366 -23.927 1.00 98.00 90 PHE A O 1
ATOM 743 N N . PHE A 1 91 ? 13.115 0.335 -24.035 1.00 98.31 91 PHE A N 1
ATOM 744 C CA . PHE A 1 91 ? 13.648 -0.938 -24.500 1.00 98.31 91 PHE A CA 1
ATOM 745 C C . PHE A 1 91 ? 14.590 -1.553 -23.478 1.00 98.31 91 PHE A C 1
ATOM 747 O O . PHE A 1 91 ? 15.422 -0.881 -22.867 1.00 98.31 91 PHE A O 1
ATOM 754 N N . PHE A 1 92 ? 14.467 -2.864 -23.358 1.00 97.69 92 PHE A N 1
ATOM 755 C CA . PHE A 1 92 ? 15.203 -3.697 -22.427 1.00 97.69 92 PHE A CA 1
ATOM 756 C C . PHE A 1 92 ? 15.674 -4.968 -23.135 1.00 97.69 92 PHE A C 1
ATOM 758 O O . PHE A 1 92 ? 15.212 -5.284 -24.237 1.00 97.69 92 PHE A O 1
ATOM 765 N N . LEU A 1 93 ? 16.574 -5.717 -22.506 1.00 96.62 93 LEU A N 1
ATOM 766 C CA . LEU A 1 93 ? 17.099 -6.969 -23.042 1.00 96.62 93 LEU A CA 1
ATOM 767 C C . LEU A 1 93 ? 16.951 -8.095 -22.010 1.00 96.62 93 LEU A C 1
ATOM 769 O O . LEU A 1 93 ? 17.393 -7.974 -20.870 1.00 96.62 93 LEU A O 1
ATOM 773 N N . ARG A 1 94 ? 16.351 -9.216 -22.411 1.00 95.50 94 ARG A N 1
ATOM 774 C CA . ARG A 1 94 ? 16.442 -10.464 -21.634 1.00 95.50 94 ARG A CA 1
ATOM 775 C C . ARG A 1 94 ? 17.885 -10.983 -21.659 1.00 95.50 94 ARG A C 1
ATOM 777 O O . ARG A 1 94 ? 18.635 -10.651 -22.578 1.00 95.50 94 ARG A O 1
ATOM 784 N N . ASP A 1 95 ? 18.312 -11.745 -20.653 1.00 92.62 95 ASP A N 1
ATOM 785 C CA . ASP A 1 95 ? 19.700 -12.221 -20.606 1.00 92.62 95 ASP A CA 1
ATOM 786 C C . ASP A 1 95 ? 19.998 -13.119 -21.817 1.00 92.62 95 ASP A C 1
ATOM 788 O O . ASP A 1 95 ? 19.449 -14.204 -21.974 1.00 92.62 95 ASP A O 1
ATOM 792 N N . THR A 1 96 ? 20.952 -12.688 -22.646 1.00 90.94 96 THR A N 1
ATOM 793 C CA . THR A 1 96 ? 21.421 -13.412 -23.841 1.00 90.94 96 THR A CA 1
ATOM 794 C C . THR A 1 96 ? 21.954 -14.822 -23.577 1.00 90.94 96 THR A C 1
ATOM 796 O O . THR A 1 96 ? 22.160 -15.590 -24.517 1.00 90.94 96 THR A O 1
ATOM 799 N N . LYS A 1 97 ? 22.206 -15.179 -22.313 1.00 90.12 97 LYS A N 1
ATOM 800 C CA . LYS A 1 97 ? 22.629 -16.520 -21.896 1.00 90.12 97 LYS A CA 1
ATOM 801 C C . LYS A 1 97 ? 21.466 -17.504 -21.752 1.00 90.12 97 LYS A C 1
ATOM 803 O O . LYS A 1 97 ? 21.728 -18.700 -21.620 1.00 90.12 97 LYS A O 1
ATOM 808 N N . THR A 1 98 ? 20.217 -17.039 -21.765 1.00 90.44 98 THR A N 1
ATOM 809 C CA . THR A 1 98 ? 19.021 -17.876 -21.634 1.00 90.44 98 THR A CA 1
ATOM 810 C C . THR A 1 98 ? 17.973 -17.515 -22.684 1.00 90.44 98 THR A C 1
ATOM 812 O O . THR A 1 98 ? 17.769 -16.357 -23.011 1.00 90.44 98 THR A O 1
ATOM 815 N N . GLU A 1 99 ? 17.274 -18.513 -23.220 1.00 93.12 99 GLU A N 1
ATOM 816 C CA . GLU A 1 99 ? 16.121 -18.283 -24.109 1.00 93.12 99 GLU A CA 1
ATOM 817 C C . GLU A 1 99 ? 14.797 -18.217 -23.328 1.00 93.12 99 GLU A C 1
ATOM 819 O O . GLU A 1 99 ? 13.719 -18.124 -23.920 1.00 93.12 99 GLU A O 1
ATOM 824 N N . ASP A 1 100 ? 14.868 -18.282 -21.995 1.00 94.38 100 ASP A N 1
ATOM 825 C CA . ASP A 1 100 ? 13.700 -18.319 -21.125 1.00 94.38 100 ASP A CA 1
ATOM 826 C C . ASP A 1 100 ? 12.881 -17.014 -21.231 1.00 94.38 100 ASP A C 1
ATOM 828 O O . ASP A 1 100 ? 13.440 -15.912 -21.128 1.00 94.38 100 ASP A O 1
ATOM 832 N N . PRO A 1 101 ? 11.563 -17.096 -21.492 1.00 94.00 101 PRO A N 1
ATOM 833 C CA . PRO A 1 101 ? 10.696 -15.922 -21.544 1.00 94.00 101 PRO A CA 1
ATOM 834 C C . PRO A 1 101 ? 10.616 -15.162 -20.216 1.00 94.00 101 PRO A C 1
ATOM 836 O O . PRO A 1 101 ? 10.388 -13.957 -20.261 1.00 94.00 101 PRO A O 1
ATOM 839 N N . ASP A 1 102 ? 10.866 -15.821 -19.081 1.00 95.38 102 ASP A N 1
ATOM 840 C CA . ASP A 1 102 ? 10.764 -15.230 -17.742 1.00 95.38 102 ASP A CA 1
ATOM 841 C C . ASP A 1 102 ? 12.056 -14.517 -17.298 1.00 95.38 102 ASP A C 1
ATOM 843 O O . ASP A 1 102 ? 12.131 -14.013 -16.176 1.00 95.38 102 ASP A O 1
ATOM 847 N N . SER A 1 103 ? 13.083 -14.466 -18.160 1.00 96.44 103 SER A N 1
ATOM 848 C CA . SER A 1 103 ? 14.308 -13.709 -17.878 1.00 96.44 103 SER A CA 1
ATOM 849 C C . SER A 1 103 ? 14.000 -12.227 -17.685 1.00 96.44 103 SER A C 1
ATOM 851 O O . SER A 1 103 ? 13.267 -11.629 -18.473 1.00 96.44 103 SER A O 1
ATOM 853 N N . ASN A 1 104 ? 14.579 -11.631 -16.646 1.00 96.88 104 ASN A N 1
ATOM 854 C CA . ASN A 1 104 ? 14.318 -10.268 -16.217 1.00 96.88 104 ASN A CA 1
ATOM 855 C C . ASN A 1 104 ? 14.873 -9.229 -17.211 1.00 96.88 104 ASN A C 1
ATOM 857 O O . ASN A 1 104 ? 16.087 -8.988 -17.241 1.00 96.88 104 ASN A O 1
ATOM 861 N N . PRO A 1 105 ? 14.014 -8.535 -17.980 1.00 96.62 105 PRO A N 1
ATOM 862 C CA . PRO A 1 105 ? 14.484 -7.543 -18.937 1.00 96.62 105 PRO A CA 1
ATOM 863 C C . PRO A 1 105 ? 15.014 -6.274 -18.241 1.00 96.62 105 PRO A C 1
ATOM 865 O O . PRO A 1 105 ? 15.943 -5.636 -18.742 1.00 96.62 105 PRO A O 1
ATOM 868 N N . TYR A 1 106 ? 14.502 -5.923 -17.055 1.00 97.50 106 TYR A N 1
ATOM 869 C CA . TYR A 1 106 ? 14.899 -4.716 -16.314 1.00 97.50 106 TYR A CA 1
ATOM 870 C C . TYR A 1 106 ? 16.354 -4.754 -15.828 1.00 97.50 106 TYR A C 1
ATOM 872 O O . TYR A 1 106 ? 16.913 -3.726 -15.438 1.00 97.50 106 TYR A O 1
ATOM 880 N N . SER A 1 107 ? 17.004 -5.913 -15.903 1.00 97.00 107 SER A N 1
ATOM 881 C CA . SER A 1 107 ? 18.432 -6.078 -15.632 1.00 97.00 107 SER A CA 1
ATOM 882 C C . SER A 1 107 ? 19.336 -5.549 -16.743 1.00 97.00 107 SER A C 1
ATOM 884 O O . SER A 1 107 ? 20.537 -5.385 -16.527 1.00 97.00 107 SER A O 1
ATOM 886 N N . HIS A 1 108 ? 18.782 -5.258 -17.922 1.00 96.62 108 HIS A N 1
ATOM 887 C CA . HIS A 1 108 ? 19.547 -4.800 -19.079 1.00 96.62 108 HIS A CA 1
ATOM 888 C C . HIS A 1 108 ? 18.795 -3.695 -19.849 1.00 96.62 108 HIS A C 1
ATOM 890 O O . HIS A 1 108 ? 18.356 -3.907 -20.985 1.00 96.62 108 HIS A O 1
ATOM 896 N N . PRO A 1 109 ? 18.627 -2.500 -19.254 1.00 97.44 109 PRO A N 1
ATOM 897 C CA . PRO A 1 109 ? 18.036 -1.360 -19.950 1.00 97.44 109 PRO A CA 1
ATOM 898 C C . PRO A 1 109 ? 18.906 -0.920 -21.142 1.00 97.44 109 PRO A C 1
ATOM 900 O O . PRO A 1 109 ? 20.136 -0.892 -21.049 1.00 97.44 109 PRO A O 1
ATOM 903 N N . LEU A 1 110 ? 18.274 -0.570 -22.269 1.00 97.62 110 LEU A N 1
ATOM 904 C CA . LEU A 1 110 ? 18.955 -0.105 -23.487 1.00 97.62 110 LEU A CA 1
ATOM 905 C C . LEU A 1 110 ? 19.019 1.430 -23.559 1.00 97.62 110 LEU A C 1
ATOM 907 O O . LEU A 1 110 ? 18.187 2.126 -22.989 1.00 97.62 110 LEU A O 1
ATOM 911 N N . ASP A 1 111 ? 19.993 1.976 -24.294 1.00 96.44 111 ASP A N 1
ATOM 912 C CA . ASP A 1 111 ? 20.296 3.419 -24.401 1.00 96.44 111 ASP A CA 1
ATOM 913 C C . ASP A 1 111 ? 19.397 4.210 -25.366 1.00 96.44 111 ASP A C 1
ATOM 915 O O . ASP A 1 111 ? 19.792 5.260 -25.885 1.00 96.44 111 ASP A O 1
ATOM 919 N N . PHE A 1 112 ? 18.190 3.725 -25.645 1.00 97.38 112 PHE A N 1
ATOM 920 C CA . PHE A 1 112 ? 17.251 4.416 -26.520 1.00 97.38 112 PHE A CA 1
ATOM 921 C C . PHE A 1 112 ? 15.795 4.161 -26.144 1.00 97.38 112 PHE A C 1
ATOM 923 O O . PHE A 1 112 ? 15.447 3.154 -25.532 1.00 97.38 112 PHE A O 1
ATOM 930 N N . LEU A 1 113 ? 14.938 5.088 -26.562 1.00 97.75 113 LEU A N 1
ATOM 931 C CA . LEU A 1 113 ? 13.490 4.935 -26.557 1.00 97.75 113 LEU A CA 1
ATOM 932 C C . LEU A 1 113 ? 12.904 5.369 -27.901 1.00 97.75 113 LEU A C 1
ATOM 934 O O . LEU A 1 113 ? 13.539 6.105 -28.663 1.00 97.75 113 LEU A O 1
ATOM 938 N N . MET A 1 114 ? 11.678 4.941 -28.182 1.00 98.31 114 MET A N 1
ATOM 939 C CA . MET A 1 114 ? 10.920 5.377 -29.359 1.00 98.31 114 MET A CA 1
ATOM 940 C C . MET A 1 114 ? 9.651 6.108 -28.942 1.00 98.31 114 MET A C 1
ATOM 942 O O . MET A 1 114 ? 9.018 5.739 -27.959 1.00 98.31 114 MET A O 1
ATOM 946 N N . VAL A 1 115 ? 9.268 7.133 -29.695 1.00 97.06 115 VAL A N 1
ATOM 947 C CA . VAL A 1 115 ? 7.987 7.829 -29.528 1.00 97.06 115 VAL A CA 1
ATOM 948 C C . VAL A 1 115 ? 7.061 7.400 -30.655 1.00 97.06 115 VAL A C 1
ATOM 950 O O . VAL A 1 115 ? 7.467 7.392 -31.818 1.00 97.06 115 VAL A O 1
ATOM 953 N N . VAL A 1 116 ? 5.826 7.046 -30.311 1.00 96.12 116 VAL A N 1
ATOM 954 C CA . VAL A 1 116 ? 4.803 6.604 -31.261 1.00 96.12 116 VAL A CA 1
ATOM 955 C C . VAL A 1 116 ? 3.628 7.573 -31.241 1.00 96.12 116 VAL A C 1
ATOM 957 O O . VAL A 1 116 ? 3.073 7.867 -30.185 1.00 96.12 116 VAL A O 1
ATOM 960 N N . ASP A 1 117 ? 3.261 8.068 -32.418 1.00 92.62 117 ASP A N 1
ATOM 961 C CA . ASP A 1 117 ? 2.069 8.878 -32.659 1.00 92.62 117 ASP A CA 1
ATOM 962 C C . ASP A 1 117 ? 0.832 7.971 -32.784 1.00 92.62 117 ASP A C 1
ATOM 964 O O . ASP A 1 117 ? 0.823 7.023 -33.578 1.00 92.62 117 ASP A O 1
ATOM 968 N N . LEU A 1 118 ? -0.205 8.269 -31.991 1.00 89.62 118 LEU A N 1
ATOM 969 C CA . LEU A 1 118 ? -1.458 7.513 -31.914 1.00 89.62 118 LEU A CA 1
ATOM 970 C C . LEU A 1 118 ? -2.637 8.196 -32.643 1.00 89.62 118 LEU A C 1
ATOM 972 O O . LEU A 1 118 ? -3.764 7.714 -32.555 1.00 89.62 118 LEU A O 1
ATOM 976 N N . ASN A 1 119 ? -2.430 9.330 -33.324 1.00 81.12 119 ASN A N 1
ATOM 977 C CA . ASN A 1 119 ? -3.521 10.178 -33.839 1.00 81.12 119 ASN A CA 1
ATOM 978 C C . ASN A 1 119 ? -3.986 9.835 -35.269 1.00 81.12 119 ASN A C 1
ATOM 980 O O . ASN A 1 119 ? -5.020 10.349 -35.709 1.00 81.12 119 ASN A O 1
ATOM 984 N N . GLY A 1 120 ? -3.224 9.021 -36.007 1.00 73.88 120 GLY A N 1
ATOM 985 C CA . GLY A 1 120 ? -3.464 8.697 -37.419 1.00 73.88 120 GLY A CA 1
ATOM 986 C C . GLY A 1 120 ? -4.270 7.416 -37.672 1.00 73.88 120 GLY A C 1
ATOM 987 O O . GLY A 1 120 ? -4.622 6.680 -36.755 1.00 73.88 120 GLY A O 1
ATOM 988 N N . GLU A 1 121 ? -4.535 7.119 -38.952 1.00 75.44 121 GLU A N 1
ATOM 989 C CA . GLU A 1 121 ? -5.118 5.825 -39.356 1.00 75.44 121 GLU A CA 1
ATOM 990 C C . GLU A 1 121 ? -4.187 4.637 -39.085 1.00 75.44 121 GLU A C 1
ATOM 992 O O . GLU A 1 121 ? -4.658 3.515 -38.897 1.00 75.44 121 GLU A O 1
ATOM 997 N N . GLU A 1 122 ? -2.883 4.906 -39.072 1.00 83.62 122 GLU A N 1
ATOM 998 C CA . GLU A 1 122 ? -1.808 3.966 -38.785 1.00 83.62 122 GLU A CA 1
ATOM 999 C C . GLU A 1 122 ? -0.900 4.575 -37.716 1.00 83.62 122 GLU A C 1
ATOM 1001 O O . GLU A 1 122 ? -0.607 5.776 -37.757 1.00 83.62 122 GLU A O 1
ATOM 1006 N N . LEU A 1 123 ? -0.455 3.737 -36.779 1.00 90.56 123 LEU A N 1
ATOM 1007 C CA . LEU A 1 123 ? 0.527 4.103 -35.762 1.00 90.56 123 LEU A CA 1
ATOM 1008 C C . LEU A 1 123 ? 1.880 4.378 -36.427 1.00 90.56 123 LEU A C 1
ATOM 1010 O O . LEU A 1 123 ? 2.295 3.636 -37.319 1.00 90.56 123 LEU A O 1
ATOM 1014 N N . LYS A 1 124 ? 2.578 5.432 -35.996 1.00 94.06 124 LYS A N 1
ATOM 1015 C CA . LYS A 1 124 ? 3.860 5.834 -36.598 1.00 94.06 124 LYS A CA 1
ATOM 1016 C C . LYS A 1 124 ? 4.904 6.129 -35.542 1.00 94.06 124 LYS A C 1
ATOM 1018 O O . LYS A 1 124 ? 4.636 6.855 -34.590 1.00 94.06 124 LYS A O 1
ATOM 1023 N N . ILE A 1 125 ? 6.114 5.620 -35.754 1.00 97.00 125 ILE A N 1
ATOM 1024 C CA . ILE A 1 125 ? 7.282 6.015 -34.968 1.00 97.00 125 ILE A CA 1
ATOM 1025 C C . ILE A 1 125 ? 7.640 7.443 -35.380 1.00 97.00 125 ILE A C 1
ATOM 1027 O O . ILE A 1 125 ? 8.022 7.690 -36.523 1.00 97.00 125 ILE A O 1
ATOM 1031 N N . SER A 1 126 ? 7.464 8.393 -34.467 1.00 94.88 126 SER A N 1
ATOM 1032 C CA . SER A 1 126 ? 7.703 9.817 -34.715 1.00 94.88 126 SER A CA 1
ATOM 1033 C C . SER A 1 126 ? 9.115 10.250 -34.324 1.00 94.88 126 SER A C 1
ATOM 1035 O O . SER A 1 126 ? 9.641 11.206 -34.892 1.00 94.88 126 SER A O 1
ATOM 1037 N N . ALA A 1 127 ? 9.752 9.542 -33.385 1.00 96.12 127 ALA A N 1
ATOM 1038 C CA . ALA A 1 127 ? 11.127 9.808 -32.980 1.00 96.12 127 ALA A CA 1
ATOM 1039 C C . ALA A 1 127 ? 11.822 8.572 -32.390 1.00 96.12 127 ALA A C 1
ATOM 1041 O O . ALA A 1 127 ? 11.192 7.743 -31.736 1.00 96.12 127 ALA A O 1
ATOM 1042 N N . VAL A 1 128 ? 13.148 8.520 -32.549 1.00 97.62 128 VAL A N 1
ATOM 1043 C CA . VAL A 1 128 ? 14.062 7.653 -31.786 1.00 97.62 128 VAL A CA 1
ATOM 1044 C C . VAL A 1 128 ? 14.954 8.570 -30.949 1.00 97.62 128 VAL A C 1
ATOM 1046 O O . VAL A 1 128 ? 15.621 9.447 -31.497 1.00 97.62 128 VAL A O 1
ATOM 1049 N N . GLN A 1 129 ? 14.938 8.416 -29.626 1.00 96.88 129 GLN A N 1
ATOM 1050 C CA . GLN A 1 129 ? 15.664 9.277 -28.684 1.00 96.88 129 GLN A CA 1
ATOM 1051 C C . GLN A 1 129 ? 16.714 8.464 -27.923 1.00 96.88 129 GLN A C 1
ATOM 1053 O O . GLN A 1 129 ? 16.451 7.331 -27.533 1.00 96.88 129 GLN A O 1
ATOM 1058 N N . ARG A 1 130 ? 17.899 9.045 -27.698 1.00 95.00 130 ARG A N 1
ATOM 1059 C CA . ARG A 1 130 ? 18.959 8.441 -26.875 1.00 95.00 130 ARG A CA 1
ATOM 1060 C C . ARG A 1 130 ? 18.674 8.656 -25.396 1.00 95.00 130 ARG A C 1
ATOM 1062 O O . ARG A 1 130 ? 18.224 9.736 -25.018 1.00 95.00 130 ARG A O 1
ATOM 1069 N N . LEU A 1 131 ? 18.973 7.649 -24.582 1.00 95.69 131 LEU A N 1
ATOM 1070 C CA . LEU A 1 131 ? 19.009 7.789 -23.134 1.00 95.69 131 LEU A CA 1
ATOM 1071 C C . LEU A 1 131 ? 20.430 8.167 -22.689 1.00 95.69 131 LEU A C 1
ATOM 1073 O O . LEU A 1 131 ? 21.397 7.631 -23.233 1.00 95.69 131 LEU A O 1
ATOM 1077 N N . PRO A 1 132 ? 20.564 9.088 -21.726 1.00 94.19 132 PRO A N 1
ATOM 1078 C CA . PRO A 1 132 ? 21.856 9.504 -21.193 1.00 94.19 132 PRO A CA 1
ATOM 1079 C C . PRO A 1 132 ? 22.489 8.385 -20.357 1.00 94.19 132 PRO A C 1
ATOM 1081 O O . PRO A 1 132 ? 21.795 7.710 -19.595 1.00 94.19 132 PRO A O 1
ATOM 1084 N N . LEU A 1 133 ? 23.805 8.204 -20.480 1.00 95.06 133 LEU A N 1
ATOM 1085 C CA . LEU A 1 133 ? 24.566 7.150 -19.798 1.00 95.06 133 LEU A CA 1
ATOM 1086 C C . LEU A 1 133 ? 25.457 7.698 -18.680 1.00 95.06 133 LEU A C 1
ATOM 1088 O O . LEU A 1 133 ? 25.893 6.929 -17.819 1.00 95.06 133 LEU A O 1
ATOM 1092 N N . GLY A 1 134 ? 25.721 9.007 -18.683 1.00 92.56 134 GLY A N 1
ATOM 1093 C CA . GLY A 1 134 ? 26.442 9.693 -17.616 1.00 92.56 134 GLY A CA 1
ATOM 1094 C C . GLY A 1 134 ? 25.688 9.657 -16.284 1.00 92.56 134 GLY A C 1
ATOM 1095 O O . GLY A 1 134 ? 24.549 9.204 -16.194 1.00 92.56 134 GLY A O 1
ATOM 1096 N N . VAL A 1 135 ? 26.310 10.148 -15.223 1.00 90.81 135 VAL A N 1
ATOM 1097 C CA . VAL A 1 135 ? 25.673 10.369 -13.917 1.00 90.81 135 VAL A CA 1
ATOM 1098 C C . VAL A 1 135 ? 25.570 11.852 -13.563 1.00 90.81 135 VAL A C 1
ATOM 1100 O O . VAL A 1 135 ? 24.965 12.193 -12.548 1.00 90.81 135 VAL A O 1
ATOM 1103 N N . SER A 1 136 ? 26.109 12.738 -14.406 1.00 88.31 136 SER A N 1
ATOM 1104 C CA . SER A 1 136 ? 25.972 14.187 -14.288 1.00 88.31 136 SER A CA 1
ATOM 1105 C C . SER A 1 136 ? 24.763 14.712 -15.059 1.00 88.31 136 SER A C 1
ATOM 1107 O O . SER A 1 136 ? 24.483 14.310 -16.188 1.00 88.31 136 SER A O 1
ATOM 1109 N N . VAL A 1 137 ? 24.090 15.715 -14.493 1.00 86.06 137 VAL A N 1
ATOM 1110 C CA . VAL A 1 137 ? 23.010 16.448 -15.179 1.00 86.06 137 VAL A CA 1
ATOM 1111 C C . VAL A 1 137 ? 23.540 17.248 -16.378 1.00 86.06 137 VAL A C 1
ATOM 1113 O O . VAL A 1 137 ? 22.795 17.541 -17.309 1.00 86.06 137 VAL A O 1
ATOM 1116 N N . LYS A 1 138 ? 24.833 17.603 -16.382 1.00 83.31 138 LYS A N 1
ATOM 1117 C CA . LYS A 1 138 ? 25.455 18.371 -17.473 1.00 83.31 138 LYS A CA 1
ATOM 1118 C C . LYS A 1 138 ? 25.865 17.502 -18.664 1.00 83.31 138 LYS A C 1
ATOM 1120 O O . LYS A 1 138 ? 26.196 18.061 -19.707 1.00 83.31 138 LYS A O 1
ATOM 1125 N N . GLY A 1 139 ? 25.870 16.175 -18.506 1.00 80.94 139 GLY A N 1
ATOM 1126 C CA . GLY A 1 139 ? 26.357 15.235 -19.519 1.00 80.94 139 GLY A CA 1
ATOM 1127 C C . GLY A 1 139 ? 27.858 15.364 -19.814 1.00 80.94 139 GLY A C 1
ATOM 1128 O O . GLY A 1 139 ? 28.316 14.968 -20.881 1.00 80.94 139 GLY A O 1
ATOM 1129 N N . ASP A 1 140 ? 28.636 15.947 -18.897 1.00 84.50 140 ASP A N 1
ATOM 1130 C CA . ASP A 1 140 ? 30.094 16.088 -19.010 1.00 84.50 140 ASP A CA 1
ATOM 1131 C C . ASP A 1 140 ? 30.853 14.774 -18.764 1.00 84.50 140 ASP A C 1
ATOM 1133 O O . ASP A 1 140 ? 32.063 14.703 -18.989 1.00 84.50 140 ASP A O 1
ATOM 1137 N N . ASP A 1 141 ? 30.137 13.727 -18.360 1.00 85.38 141 ASP A N 1
ATOM 1138 C CA . ASP A 1 141 ? 30.641 12.388 -18.080 1.00 85.38 141 ASP A CA 1
ATOM 1139 C C . ASP A 1 141 ? 30.011 11.297 -18.964 1.00 85.38 141 ASP A C 1
ATOM 1141 O O . ASP A 1 141 ? 30.068 10.112 -18.632 1.00 85.38 141 ASP A O 1
ATOM 1145 N N . GLU A 1 142 ? 29.433 11.688 -20.103 1.00 87.31 142 GLU A N 1
ATOM 1146 C CA . GLU A 1 142 ? 28.954 10.744 -21.114 1.00 87.31 142 GLU A CA 1
ATOM 1147 C C . GLU A 1 142 ? 30.125 9.942 -21.729 1.00 87.31 142 GLU A C 1
ATOM 1149 O O . GLU A 1 142 ? 31.184 10.509 -22.044 1.00 87.31 142 GLU A O 1
ATOM 1154 N N . PRO A 1 143 ? 29.965 8.621 -21.937 1.00 86.62 143 PRO A N 1
ATOM 1155 C CA . PRO A 1 143 ? 31.025 7.771 -22.461 1.00 86.62 143 PRO A CA 1
ATOM 1156 C C . PRO A 1 143 ? 31.346 8.108 -23.922 1.00 86.62 143 PRO A C 1
ATOM 1158 O O . PRO A 1 143 ? 30.470 8.191 -24.784 1.00 86.62 143 PRO A O 1
ATOM 1161 N N . LYS A 1 144 ? 32.642 8.235 -24.234 1.00 83.31 144 LYS A N 1
ATOM 1162 C CA . LYS A 1 144 ? 33.121 8.496 -25.607 1.00 83.31 144 LYS A CA 1
ATOM 1163 C C . LYS A 1 144 ? 33.059 7.270 -26.517 1.00 83.31 144 LYS A C 1
ATOM 1165 O O . LYS A 1 144 ? 32.959 7.423 -27.730 1.00 83.31 144 LYS A O 1
ATOM 1170 N N . ASP A 1 145 ? 33.107 6.075 -25.931 1.00 80.00 145 ASP A N 1
ATOM 1171 C CA . ASP A 1 145 ? 33.170 4.802 -26.659 1.00 80.00 145 ASP A CA 1
ATOM 1172 C C . ASP A 1 145 ? 31.777 4.228 -26.997 1.00 80.00 145 ASP A C 1
ATOM 1174 O O . ASP A 1 145 ? 31.672 3.099 -27.474 1.00 80.00 145 ASP A O 1
ATOM 1178 N N . GLY A 1 146 ? 30.705 4.999 -26.771 1.00 85.25 146 GLY A N 1
ATOM 1179 C CA . GLY A 1 146 ? 29.321 4.582 -27.009 1.00 85.25 146 GLY A CA 1
ATOM 1180 C C . GLY A 1 146 ? 28.734 3.710 -25.893 1.00 85.25 146 GLY A C 1
ATOM 1181 O O . GLY A 1 146 ? 29.258 3.655 -24.782 1.00 85.25 146 GLY A O 1
ATOM 1182 N N . PHE A 1 147 ? 27.610 3.048 -26.188 1.00 93.25 147 PHE A N 1
ATOM 1183 C CA . PHE A 1 147 ? 26.890 2.208 -25.228 1.00 93.25 147 PHE A CA 1
ATOM 1184 C C . PHE A 1 147 ? 27.600 0.877 -24.976 1.00 93.25 147 PHE A C 1
ATOM 1186 O O . PHE A 1 147 ? 27.963 0.160 -25.912 1.00 93.25 147 PHE A O 1
ATOM 1193 N N . LYS A 1 148 ? 27.746 0.537 -23.694 1.00 92.94 148 LYS A N 1
ATOM 1194 C CA . LYS A 1 148 ? 28.268 -0.741 -23.209 1.00 92.94 148 LYS A CA 1
ATOM 1195 C C . LYS A 1 148 ? 27.192 -1.409 -22.367 1.00 92.94 148 LYS A C 1
ATOM 1197 O O . LYS A 1 148 ? 26.694 -0.808 -21.418 1.00 92.94 148 LYS A O 1
ATOM 1202 N N . LEU A 1 149 ? 26.855 -2.651 -22.707 1.00 90.88 149 LEU A N 1
ATOM 1203 C CA . LEU A 1 149 ? 25.872 -3.413 -21.949 1.00 90.88 149 LEU A CA 1
ATOM 1204 C C . LEU A 1 149 ? 26.439 -3.789 -20.574 1.00 90.88 149 LEU A C 1
ATOM 1206 O O . LEU A 1 149 ? 27.555 -4.299 -20.465 1.00 90.88 149 LEU A O 1
ATOM 1210 N N . GLY A 1 150 ? 25.651 -3.529 -19.535 1.00 88.31 150 GLY A N 1
ATOM 1211 C CA . GLY A 1 150 ? 25.934 -3.943 -18.168 1.00 88.31 150 GLY A CA 1
ATOM 1212 C C . GLY A 1 150 ? 25.875 -5.461 -17.959 1.00 88.31 150 GLY A C 1
ATOM 1213 O O . GLY A 1 150 ? 25.451 -6.218 -18.828 1.00 88.31 150 GLY A O 1
ATOM 1214 N N . THR A 1 151 ? 26.306 -5.930 -16.789 1.00 88.56 151 THR A N 1
ATOM 1215 C CA . THR A 1 151 ? 26.147 -7.341 -16.387 1.00 88.56 151 THR A CA 1
ATOM 1216 C C . THR A 1 151 ? 25.963 -7.408 -14.880 1.00 88.56 151 THR A C 1
ATOM 1218 O O . THR A 1 151 ? 26.946 -7.417 -14.137 1.00 88.56 151 THR A O 1
ATOM 1221 N N . ALA A 1 152 ? 24.712 -7.393 -14.423 1.00 88.88 152 ALA A N 1
ATOM 1222 C CA . ALA A 1 152 ? 24.405 -7.523 -13.003 1.00 88.88 152 ALA A CA 1
ATOM 1223 C C . ALA A 1 152 ? 24.827 -8.904 -12.462 1.00 88.88 152 ALA A C 1
ATOM 1225 O O . ALA A 1 152 ? 24.892 -9.878 -13.212 1.00 88.88 152 ALA A O 1
ATOM 1226 N N . GLU A 1 153 ? 25.155 -8.970 -11.168 1.00 88.19 153 GLU A N 1
ATOM 1227 C CA . GLU A 1 153 ? 25.656 -10.194 -10.524 1.00 88.19 153 GLU A CA 1
ATOM 1228 C C . GLU A 1 153 ? 24.563 -11.264 -10.391 1.00 88.19 153 GLU A C 1
ATOM 1230 O O . GLU A 1 153 ? 24.791 -12.412 -10.760 1.00 88.19 153 GLU A O 1
ATOM 1235 N N . GLU A 1 154 ? 23.366 -10.864 -9.955 1.00 91.38 154 GLU A N 1
ATOM 1236 C CA . GLU A 1 154 ? 22.167 -11.707 -9.865 1.00 91.38 154 GLU A CA 1
ATOM 1237 C C . GLU A 1 154 ? 21.012 -10.998 -10.605 1.00 91.38 154 GLU A C 1
ATOM 1239 O O . GLU A 1 154 ? 20.239 -10.262 -9.990 1.00 91.38 154 GLU A O 1
ATOM 1244 N N . PRO A 1 155 ? 20.935 -11.115 -11.947 1.00 93.38 155 PRO A N 1
ATOM 1245 C CA . PRO A 1 155 ? 19.970 -10.365 -12.752 1.00 93.38 155 PRO A CA 1
ATOM 1246 C C . PRO A 1 155 ? 18.551 -10.947 -12.706 1.00 93.38 155 PRO A C 1
ATOM 1248 O O . PRO A 1 155 ? 17.609 -10.263 -13.094 1.00 93.38 155 PRO A O 1
ATOM 1251 N N . GLU A 1 156 ? 18.375 -12.192 -12.273 1.00 95.81 156 GLU A N 1
ATOM 1252 C CA . GLU A 1 156 ? 17.114 -12.919 -12.432 1.00 95.81 156 GLU A CA 1
ATOM 1253 C C . GLU A 1 156 ? 16.278 -12.926 -11.154 1.00 95.81 156 GLU A C 1
ATOM 1255 O O . GLU A 1 156 ? 16.831 -12.985 -10.062 1.00 95.81 156 GLU A O 1
ATOM 1260 N N . TYR A 1 157 ? 14.946 -12.912 -11.273 1.00 94.69 157 TYR A N 1
ATOM 1261 C CA . TYR A 1 157 ? 14.020 -13.091 -10.137 1.00 94.69 157 TYR A CA 1
ATOM 1262 C C . TYR A 1 157 ? 13.330 -14.463 -10.155 1.00 94.69 157 TYR A C 1
ATOM 1264 O O . TYR A 1 157 ? 12.972 -15.001 -9.105 1.00 94.69 157 TYR A O 1
ATOM 1272 N N . ALA A 1 158 ? 13.150 -15.052 -11.342 1.00 94.94 158 ALA A N 1
ATOM 1273 C CA . ALA A 1 158 ? 12.440 -16.311 -11.495 1.00 94.94 158 ALA A CA 1
ATOM 1274 C C . ALA A 1 158 ? 13.202 -17.449 -10.800 1.00 94.94 158 ALA A C 1
ATOM 1276 O O . ALA A 1 158 ? 14.406 -17.631 -11.000 1.00 94.94 158 ALA A O 1
ATOM 1277 N N . HIS A 1 159 ? 12.503 -18.234 -9.975 1.00 93.06 159 HIS A N 1
ATOM 1278 C CA . HIS A 1 159 ? 13.129 -19.259 -9.133 1.00 93.06 159 HIS A CA 1
ATOM 1279 C C . HIS A 1 159 ? 13.921 -20.308 -9.922 1.00 93.06 159 HIS A C 1
ATOM 1281 O O . HIS A 1 159 ? 14.926 -20.805 -9.419 1.00 93.06 159 HIS A O 1
ATOM 1287 N N . HIS A 1 160 ? 13.486 -20.659 -11.136 1.00 94.25 160 HIS A N 1
ATOM 1288 C CA . HIS A 1 160 ? 14.177 -21.629 -11.991 1.00 94.25 160 HIS A CA 1
ATOM 1289 C C . HIS A 1 160 ? 15.404 -21.056 -12.709 1.00 94.25 160 HIS A C 1
ATOM 1291 O O . HIS A 1 160 ? 16.212 -21.838 -13.206 1.00 94.25 160 HIS A O 1
ATOM 1297 N N . LEU A 1 161 ? 15.556 -19.728 -12.730 1.00 94.38 161 LEU A N 1
ATOM 1298 C CA . LEU A 1 161 ? 16.712 -19.017 -13.286 1.00 94.38 161 LEU A CA 1
ATOM 1299 C C . LEU A 1 161 ? 17.729 -18.595 -12.210 1.00 94.38 161 LEU A C 1
ATOM 1301 O O . LEU A 1 161 ? 18.832 -18.174 -12.549 1.00 94.38 161 LEU A O 1
ATOM 1305 N N . GLN A 1 162 ? 17.395 -18.735 -10.919 1.00 92.56 162 GLN A N 1
ATOM 1306 C CA . GLN A 1 162 ? 18.330 -18.473 -9.821 1.00 92.56 162 GLN A CA 1
ATOM 1307 C C . GLN A 1 162 ? 19.533 -19.419 -9.866 1.00 92.56 162 GLN A C 1
ATOM 1309 O O . GLN A 1 162 ? 19.393 -20.631 -10.049 1.00 92.56 162 GLN A O 1
ATOM 1314 N N . LYS A 1 163 ? 20.723 -18.873 -9.598 1.00 89.56 163 LYS A N 1
ATOM 1315 C CA . LYS A 1 163 ? 21.962 -19.652 -9.478 1.00 89.56 163 LYS A CA 1
ATOM 1316 C C . LYS A 1 163 ? 21.938 -20.604 -8.280 1.00 89.56 163 LYS A C 1
ATOM 1318 O O . LYS A 1 163 ? 22.386 -21.750 -8.382 1.00 89.56 163 LYS A O 1
ATOM 1323 N N . ASP A 1 164 ? 21.415 -20.129 -7.152 1.00 91.00 164 ASP A N 1
ATOM 1324 C CA . ASP A 1 164 ? 21.341 -20.877 -5.902 1.00 91.00 164 ASP A CA 1
ATOM 1325 C C . ASP A 1 164 ? 19.976 -21.549 -5.714 1.00 91.00 164 ASP A C 1
ATOM 1327 O O . ASP A 1 164 ? 18.924 -21.029 -6.084 1.00 91.00 164 ASP A O 1
ATOM 1331 N N . LYS A 1 165 ? 19.977 -22.730 -5.084 1.00 91.19 165 LYS A N 1
ATOM 1332 C CA . LYS A 1 165 ? 18.735 -23.455 -4.782 1.00 91.19 165 LYS A CA 1
ATOM 1333 C C . LYS A 1 165 ? 17.947 -22.768 -3.656 1.00 91.19 165 LYS A C 1
ATOM 1335 O O . LYS A 1 165 ? 18.560 -22.277 -2.704 1.00 91.19 165 LYS A O 1
ATOM 1340 N N . PRO A 1 166 ? 16.600 -22.842 -3.672 1.00 93.81 166 PRO A N 1
ATOM 1341 C CA . PRO A 1 166 ? 15.777 -22.354 -2.570 1.00 93.81 166 PRO A CA 1
ATOM 1342 C C . PRO A 1 166 ? 16.150 -22.982 -1.221 1.00 93.81 166 PRO A C 1
ATOM 1344 O O . PRO A 1 166 ? 16.515 -24.158 -1.129 1.00 93.81 166 PRO A O 1
ATOM 1347 N N . ARG A 1 167 ? 16.007 -22.201 -0.145 1.00 94.19 167 ARG A N 1
ATOM 1348 C CA . ARG A 1 167 ? 16.253 -22.658 1.231 1.00 94.19 167 ARG A CA 1
ATOM 1349 C C . ARG A 1 167 ? 15.284 -23.782 1.605 1.00 94.19 167 ARG A C 1
ATOM 1351 O O . ARG A 1 167 ? 14.080 -23.656 1.415 1.00 94.19 167 ARG A O 1
ATOM 1358 N N . THR A 1 168 ? 15.789 -24.837 2.240 1.00 95.50 168 THR A N 1
ATOM 1359 C CA . THR A 1 168 ? 14.982 -25.998 2.671 1.00 95.50 168 THR A CA 1
ATOM 1360 C C . THR A 1 168 ? 14.663 -26.005 4.171 1.00 95.50 168 THR A C 1
ATOM 1362 O O . THR A 1 168 ? 14.178 -27.002 4.698 1.00 95.50 168 THR A O 1
ATOM 1365 N N . SER A 1 169 ? 14.960 -24.916 4.887 1.00 95.00 169 SER A N 1
ATOM 1366 C CA . SER A 1 169 ? 14.777 -24.809 6.342 1.00 95.00 169 SER A CA 1
ATOM 1367 C C . SER A 1 169 ? 13.379 -24.347 6.772 1.00 95.00 169 SER A C 1
ATOM 1369 O O . SER A 1 169 ? 13.043 -24.451 7.954 1.00 95.00 169 SER A O 1
ATOM 1371 N N . LEU A 1 170 ? 12.564 -23.834 5.844 1.00 95.56 170 LEU A N 1
ATOM 1372 C CA . LEU A 1 170 ? 11.243 -23.287 6.144 1.00 95.56 170 LEU A CA 1
ATOM 1373 C C . LEU A 1 170 ? 10.244 -24.417 6.442 1.00 95.56 170 LEU A C 1
ATOM 1375 O O . LEU A 1 170 ? 10.034 -25.311 5.623 1.00 95.56 170 LEU A O 1
ATOM 1379 N N . LYS A 1 171 ? 9.611 -24.374 7.619 1.00 94.00 171 LYS A N 1
ATOM 1380 C CA . LYS A 1 171 ? 8.545 -25.312 8.002 1.00 94.00 171 LYS A CA 1
ATOM 1381 C C . LYS A 1 171 ? 7.172 -24.724 7.642 1.00 94.00 171 LYS A C 1
ATOM 1383 O O . LYS A 1 171 ? 7.011 -23.510 7.741 1.00 94.00 171 LYS A O 1
ATOM 1388 N N . PRO A 1 172 ? 6.172 -25.547 7.276 1.00 94.50 172 PRO A N 1
ATOM 1389 C CA . PRO A 1 172 ? 4.843 -25.045 6.929 1.00 94.50 172 PRO A CA 1
ATOM 1390 C C . PRO A 1 172 ? 4.161 -24.285 8.078 1.00 94.50 172 PRO A C 1
ATOM 1392 O O . PRO A 1 172 ? 4.100 -24.789 9.200 1.00 94.50 172 PRO A O 1
ATOM 1395 N N . LEU A 1 173 ? 3.570 -23.128 7.766 1.00 92.81 173 LEU A N 1
ATOM 1396 C CA . LEU A 1 173 ? 2.654 -22.381 8.633 1.00 92.81 173 LEU A CA 1
ATOM 1397 C C . LEU A 1 173 ? 1.269 -22.392 7.983 1.00 92.81 173 LEU A C 1
ATOM 1399 O O . LEU A 1 173 ? 1.107 -21.926 6.859 1.00 92.81 173 LEU A O 1
ATOM 1403 N N . ARG A 1 174 ? 0.275 -22.970 8.664 1.00 92.00 174 ARG A N 1
ATOM 1404 C CA . ARG A 1 174 ? -1.091 -23.122 8.141 1.00 92.00 174 ARG A CA 1
ATOM 1405 C C . ARG A 1 174 ? -2.072 -22.339 9.000 1.00 92.00 174 ARG A C 1
ATOM 1407 O O . ARG A 1 174 ? -2.115 -22.541 10.210 1.00 92.00 174 ARG A O 1
ATOM 1414 N N . VAL A 1 175 ? -2.879 -21.500 8.358 1.00 93.56 175 VAL A N 1
ATOM 1415 C CA . VAL A 1 175 ? -3.990 -20.778 8.986 1.00 93.56 175 VAL A CA 1
ATOM 1416 C C . VAL A 1 175 ? -5.277 -21.522 8.648 1.00 93.56 175 VAL A C 1
ATOM 1418 O O . VAL A 1 175 ? -5.601 -21.691 7.475 1.00 93.56 175 VAL A O 1
ATOM 1421 N N . VAL A 1 176 ? -5.986 -22.013 9.663 1.00 93.69 176 VAL A N 1
ATOM 1422 C CA . VAL A 1 176 ? -7.215 -22.802 9.498 1.00 93.69 176 VAL A CA 1
ATOM 1423 C C . VAL A 1 176 ? -8.339 -22.222 10.352 1.00 93.69 176 VAL A C 1
ATOM 1425 O O . VAL A 1 176 ? -8.094 -21.780 11.472 1.00 93.69 176 VAL A O 1
ATOM 1428 N N . GLN A 1 177 ? -9.571 -22.250 9.835 1.00 95.94 177 GLN A N 1
ATOM 1429 C CA . GLN A 1 177 ? -10.788 -21.919 10.585 1.00 95.94 177 GLN A CA 1
ATOM 1430 C C . GLN A 1 177 ? -11.714 -23.143 10.564 1.00 95.94 177 GLN A C 1
ATOM 1432 O O . GLN A 1 177 ? -12.459 -23.321 9.600 1.00 95.94 177 GLN A O 1
ATOM 1437 N N . PRO A 1 178 ? -11.631 -24.031 11.576 1.00 95.06 178 PRO A N 1
ATOM 1438 C CA . PRO A 1 178 ? -12.335 -25.319 11.571 1.00 95.06 178 PRO A CA 1
ATOM 1439 C C . PRO A 1 178 ? -13.860 -25.210 11.458 1.00 95.06 178 PRO A C 1
ATOM 1441 O O . PRO A 1 178 ? -14.501 -26.121 10.946 1.00 95.06 178 PRO A O 1
ATOM 1444 N N . GLU A 1 179 ? -14.427 -24.093 11.915 1.00 95.81 179 GLU A N 1
ATOM 1445 C CA . GLU A 1 179 ? -15.870 -23.822 11.931 1.00 95.81 179 GLU A CA 1
ATOM 1446 C C . GLU A 1 179 ? -16.304 -22.868 10.800 1.00 95.81 179 GLU A C 1
ATOM 1448 O O . GLU A 1 179 ? -17.449 -22.428 10.754 1.00 95.81 179 GLU A O 1
ATOM 1453 N N . GLY A 1 180 ? -15.401 -22.573 9.857 1.00 96.88 180 GLY A N 1
ATOM 1454 C CA . GLY A 1 180 ? -15.606 -21.564 8.818 1.00 96.88 180 GLY A CA 1
ATOM 1455 C C . GLY A 1 180 ? -15.290 -20.135 9.286 1.00 96.88 180 GLY A C 1
ATOM 1456 O O . GLY A 1 180 ? -14.840 -19.936 10.418 1.00 96.88 180 GLY A O 1
ATOM 1457 N N . PRO A 1 181 ? -15.453 -19.140 8.397 1.00 97.75 181 PRO A N 1
ATOM 1458 C CA . PRO A 1 181 ? -15.225 -17.739 8.724 1.00 97.75 181 PRO A CA 1
ATOM 1459 C C . PRO A 1 181 ? -16.391 -17.131 9.519 1.00 97.75 181 PRO A C 1
ATOM 1461 O O . PRO A 1 181 ? -17.532 -17.578 9.409 1.00 97.75 181 PRO A O 1
ATOM 1464 N N . SER A 1 182 ? -16.118 -16.065 10.269 1.00 98.19 182 SER A N 1
ATOM 1465 C CA . SER A 1 182 ? -17.103 -15.349 11.093 1.00 98.19 182 SER A CA 1
ATOM 1466 C C . SER A 1 182 ? -17.927 -14.323 10.302 1.00 98.19 182 SER A C 1
ATOM 1468 O O . SER A 1 182 ? -18.923 -13.809 10.811 1.00 98.19 182 SER A O 1
ATOM 1470 N N . PHE A 1 183 ? -17.523 -13.989 9.069 1.00 98.50 183 PHE A N 1
ATOM 1471 C CA . PHE A 1 183 ? -18.249 -13.041 8.219 1.00 98.50 183 PHE A CA 1
ATOM 1472 C C . PHE A 1 183 ? -19.433 -13.698 7.497 1.00 98.50 183 PHE A C 1
ATOM 1474 O O . PHE A 1 183 ? -19.411 -14.880 7.149 1.00 98.50 183 PHE A O 1
ATOM 1481 N N . LYS A 1 184 ? -20.458 -12.898 7.208 1.00 98.44 184 LYS A N 1
ATOM 1482 C CA . LYS A 1 184 ? -21.628 -13.270 6.405 1.00 98.44 184 LYS A CA 1
ATOM 1483 C C . LYS A 1 184 ? -21.715 -12.397 5.163 1.00 98.44 184 LYS A C 1
ATOM 1485 O O . LYS A 1 184 ? -21.200 -11.280 5.138 1.00 98.44 184 LYS A O 1
ATOM 1490 N N . LEU A 1 185 ? -22.362 -12.934 4.133 1.00 97.94 185 LEU A N 1
ATOM 1491 C CA . LEU A 1 185 ? -22.497 -12.287 2.834 1.00 97.94 185 LEU A CA 1
ATOM 1492 C C . LEU A 1 185 ? -23.934 -12.348 2.328 1.00 97.94 185 LEU A C 1
ATOM 1494 O O . LEU A 1 185 ? -24.547 -13.415 2.344 1.00 97.94 185 LEU A O 1
ATOM 1498 N N . ASP A 1 186 ? -24.396 -11.230 1.777 1.00 97.75 186 ASP A N 1
ATOM 1499 C CA . ASP A 1 186 ? -25.555 -11.154 0.886 1.00 97.75 186 ASP A CA 1
ATOM 1500 C C . ASP A 1 186 ? -25.139 -10.434 -0.407 1.00 97.75 186 ASP A C 1
ATOM 1502 O O . ASP A 1 186 ? -25.040 -9.205 -0.484 1.00 97.75 186 ASP A O 1
ATOM 1506 N N . GLY A 1 187 ? -24.774 -11.222 -1.422 1.00 96.06 187 GLY A N 1
ATOM 1507 C CA . GLY A 1 187 ? -24.124 -10.716 -2.630 1.00 96.06 187 GLY A CA 1
ATOM 1508 C C . GLY A 1 187 ? -22.786 -10.037 -2.312 1.00 96.06 187 GLY A C 1
ATOM 1509 O O . GLY A 1 187 ? -21.816 -10.706 -1.961 1.00 96.06 187 GLY A O 1
ATOM 1510 N N . TYR A 1 188 ? -22.750 -8.711 -2.455 1.00 96.81 188 TYR A N 1
ATOM 1511 C CA . TYR A 1 188 ? -21.592 -7.857 -2.152 1.00 96.81 188 TYR A CA 1
ATOM 1512 C C . TYR A 1 188 ? -21.731 -7.096 -0.820 1.00 96.81 188 TYR A C 1
ATOM 1514 O O . TYR A 1 188 ? -20.872 -6.280 -0.492 1.00 96.81 188 TYR A O 1
ATOM 1522 N N . LEU A 1 189 ? -22.814 -7.322 -0.067 1.00 98.69 189 LEU A N 1
ATOM 1523 C CA . LEU A 1 189 ? -22.955 -6.841 1.305 1.00 98.69 189 LEU A CA 1
ATOM 1524 C C . LEU A 1 189 ? -22.198 -7.782 2.245 1.00 98.69 189 LEU A C 1
ATOM 1526 O O . LEU A 1 189 ? -22.410 -8.994 2.202 1.00 98.69 189 LEU A O 1
ATOM 1530 N N . VAL A 1 190 ? -21.345 -7.213 3.088 1.00 98.75 190 VAL A N 1
ATOM 1531 C CA . VAL A 1 190 ? -20.539 -7.917 4.085 1.00 98.75 190 VAL A CA 1
ATOM 1532 C C . VAL A 1 190 ? -21.027 -7.542 5.474 1.00 98.75 190 VAL A C 1
ATOM 1534 O O . VAL A 1 190 ? -21.232 -6.361 5.750 1.00 98.75 190 VAL A O 1
ATOM 1537 N N . GLU A 1 191 ? -21.164 -8.538 6.346 1.00 98.81 191 GLU A N 1
ATOM 1538 C CA . GLU A 1 191 ? -21.392 -8.356 7.781 1.00 98.81 191 GLU A CA 1
ATOM 1539 C C . GLU A 1 191 ? -20.344 -9.142 8.575 1.00 98.81 191 GLU A C 1
ATOM 1541 O O . GLU A 1 191 ? -20.149 -10.336 8.336 1.00 98.81 191 GLU A O 1
ATOM 1546 N N . TRP A 1 192 ? -19.661 -8.499 9.521 1.00 98.81 192 TRP A N 1
ATOM 1547 C CA . TRP A 1 192 ? -18.610 -9.133 10.326 1.00 98.81 192 TRP A CA 1
ATOM 1548 C C . TRP A 1 192 ? -18.367 -8.350 11.616 1.00 98.81 192 TRP A C 1
ATOM 1550 O O . TRP A 1 192 ? -18.093 -7.163 11.539 1.00 98.81 192 TRP A O 1
ATOM 1560 N N . GLU A 1 193 ? -18.445 -8.986 12.791 1.00 98.12 193 GLU A N 1
ATOM 1561 C CA . GLU A 1 193 ? -18.068 -8.374 14.083 1.00 98.12 193 GLU A CA 1
ATOM 1562 C C . GLU A 1 193 ? -18.564 -6.919 14.253 1.00 98.12 193 GLU A C 1
ATOM 1564 O O . GLU A 1 193 ? -17.781 -6.000 14.486 1.00 98.12 193 GLU A O 1
ATOM 1569 N N . LYS A 1 194 ? -19.884 -6.714 14.099 1.00 98.50 194 LYS A N 1
ATOM 1570 C CA . LYS A 1 194 ? -20.606 -5.418 14.111 1.00 98.50 194 LYS A CA 1
ATOM 1571 C C . LYS A 1 194 ? -20.404 -4.509 12.895 1.00 98.50 194 LYS A C 1
ATOM 1573 O O . LYS A 1 194 ? -21.152 -3.541 12.760 1.00 98.50 194 LYS A O 1
ATOM 1578 N N . TRP A 1 195 ? -19.466 -4.800 12.002 1.00 98.81 195 TRP A N 1
ATOM 1579 C CA . TRP A 1 195 ? -19.340 -4.110 10.722 1.00 98.81 195 TRP A CA 1
ATOM 1580 C C . TRP A 1 195 ? -20.429 -4.529 9.747 1.00 98.81 195 TRP A C 1
ATOM 1582 O O . TRP A 1 195 ? -20.771 -5.711 9.655 1.00 98.81 195 TRP A O 1
ATOM 1592 N N . ARG A 1 196 ? -20.891 -3.565 8.951 1.00 98.75 196 ARG A N 1
ATOM 1593 C CA . ARG A 1 196 ? -21.662 -3.804 7.731 1.00 98.75 196 ARG A CA 1
ATOM 1594 C C . ARG A 1 196 ? -21.241 -2.807 6.656 1.00 98.75 196 ARG A C 1
ATOM 1596 O O . ARG A 1 196 ? -21.215 -1.610 6.930 1.00 98.75 196 ARG A O 1
ATOM 1603 N N . PHE A 1 197 ? -20.922 -3.296 5.459 1.00 98.81 197 PHE A N 1
ATOM 1604 C CA . PHE A 1 197 ? -20.519 -2.478 4.306 1.00 98.81 197 PHE A CA 1
ATOM 1605 C C . PHE A 1 197 ? -20.720 -3.221 2.982 1.00 98.81 197 PHE A C 1
ATOM 1607 O O . PHE A 1 197 ? -20.903 -4.438 2.957 1.00 98.81 197 PHE A O 1
ATOM 1614 N N . ARG A 1 198 ? -20.674 -2.501 1.858 1.00 98.62 198 ARG A N 1
ATOM 1615 C CA . ARG A 1 198 ? -20.752 -3.070 0.505 1.00 98.62 198 ARG A CA 1
ATOM 1616 C C . ARG A 1 198 ? -19.428 -2.946 -0.232 1.00 98.62 198 ARG A C 1
ATOM 1618 O O . ARG A 1 198 ? -18.802 -1.888 -0.225 1.00 98.62 198 ARG A O 1
ATOM 1625 N N . ILE A 1 199 ? -19.049 -4.016 -0.922 1.00 98.44 199 ILE A N 1
ATOM 1626 C CA . ILE A 1 199 ? -17.894 -4.042 -1.820 1.00 98.44 199 ILE A CA 1
ATOM 1627 C C . ILE A 1 199 ? -18.342 -3.604 -3.215 1.00 98.44 199 ILE A C 1
ATOM 1629 O O . ILE A 1 199 ? -19.223 -4.214 -3.820 1.00 98.44 199 ILE A O 1
ATOM 1633 N N . GLY A 1 200 ? -17.711 -2.561 -3.737 1.00 97.94 200 GLY A N 1
ATOM 1634 C CA . GLY A 1 200 ? -17.766 -2.174 -5.138 1.00 97.94 200 GLY A CA 1
ATOM 1635 C C . GLY A 1 200 ? -16.429 -2.408 -5.831 1.00 97.94 200 GLY A C 1
ATOM 1636 O O . GLY A 1 200 ? -15.385 -2.537 -5.191 1.00 97.94 200 GLY A O 1
ATOM 1637 N N . PHE A 1 201 ? -16.469 -2.450 -7.160 1.00 98.06 201 PHE A N 1
ATOM 1638 C CA . PHE A 1 201 ? -15.271 -2.553 -7.983 1.00 98.06 201 PHE A CA 1
ATOM 1639 C C . PHE A 1 201 ? -15.461 -1.787 -9.291 1.00 98.06 201 PHE A C 1
ATOM 1641 O O . PHE A 1 201 ? -16.517 -1.903 -9.919 1.00 98.06 201 PHE A O 1
ATOM 1648 N N . ASN A 1 202 ? -14.465 -1.010 -9.716 1.00 96.50 202 ASN A N 1
ATOM 1649 C CA . ASN A 1 202 ? -14.489 -0.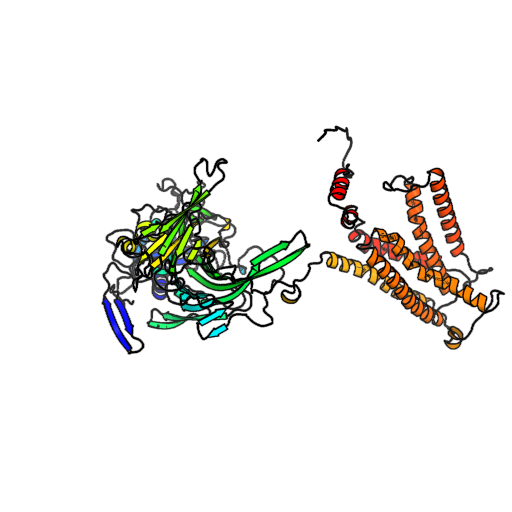328 -11.010 1.00 96.50 202 ASN A CA 1
ATOM 1650 C C . ASN A 1 202 ? -13.124 -0.365 -11.708 1.00 96.50 202 ASN A C 1
ATOM 1652 O O . ASN A 1 202 ? -12.121 -0.751 -11.119 1.00 96.50 202 ASN A O 1
ATOM 1656 N N . TRP A 1 203 ? -13.098 0.028 -12.983 1.00 94.06 203 TRP A N 1
ATOM 1657 C CA . TRP A 1 203 ? -11.905 -0.069 -13.825 1.00 94.06 203 TRP A CA 1
ATOM 1658 C C . TRP A 1 203 ? -10.734 0.808 -13.353 1.00 94.06 203 TRP A C 1
ATOM 1660 O O . TRP A 1 203 ? -9.586 0.437 -13.580 1.00 94.06 203 TRP A O 1
ATOM 1670 N N . ARG A 1 204 ? -11.010 1.948 -12.703 1.00 95.62 204 ARG A N 1
ATOM 1671 C CA . ARG A 1 204 ? -10.011 2.964 -12.346 1.00 95.62 204 ARG A CA 1
ATOM 1672 C C . ARG A 1 204 ? -9.471 2.791 -10.935 1.00 95.62 204 ARG A C 1
ATOM 1674 O O . ARG A 1 204 ? -8.267 2.677 -10.771 1.00 95.62 204 ARG A O 1
ATOM 1681 N N . GLU A 1 205 ? -10.348 2.765 -9.938 1.00 98.00 205 GLU A N 1
ATOM 1682 C CA . GLU A 1 205 ? -9.974 2.711 -8.515 1.00 98.00 205 GLU A CA 1
ATOM 1683 C C . GLU A 1 205 ? -9.770 1.270 -8.025 1.00 98.00 205 GLU A C 1
ATOM 1685 O O . GLU A 1 205 ? -9.191 1.050 -6.966 1.00 98.00 205 GLU A O 1
ATOM 1690 N N . GLY A 1 206 ? -10.248 0.272 -8.780 1.00 97.56 206 GLY A N 1
ATOM 1691 C CA . GLY A 1 206 ? -10.297 -1.106 -8.305 1.00 97.56 206 GLY A CA 1
ATOM 1692 C C . GLY A 1 206 ? -11.337 -1.247 -7.194 1.00 97.56 206 GLY A C 1
ATOM 1693 O O . GLY A 1 206 ? -12.511 -0.934 -7.408 1.00 97.56 206 GLY A O 1
ATOM 1694 N N . LEU A 1 207 ? -10.917 -1.725 -6.021 1.00 98.31 207 LEU A N 1
ATOM 1695 C CA . LEU A 1 207 ? -11.768 -1.933 -4.846 1.00 98.31 207 LEU A CA 1
ATOM 1696 C C . LEU A 1 207 ? -12.275 -0.603 -4.259 1.00 98.31 207 LEU A C 1
ATOM 1698 O O . LEU A 1 207 ? -11.499 0.295 -3.945 1.00 98.31 207 LEU A O 1
ATOM 1702 N N . VAL A 1 208 ? -13.589 -0.514 -4.044 1.00 98.62 208 VAL A N 1
ATOM 1703 C CA . VAL A 1 208 ? -14.253 0.612 -3.376 1.00 98.62 208 VAL A CA 1
ATOM 1704 C C . VAL A 1 208 ? -15.190 0.092 -2.291 1.00 98.62 208 VAL A C 1
ATOM 1706 O O . VAL A 1 208 ? -15.875 -0.910 -2.485 1.00 98.62 208 VAL A O 1
ATOM 1709 N N . LEU A 1 209 ? -15.259 0.785 -1.159 1.00 98.81 209 LEU A N 1
ATOM 1710 C CA . LEU A 1 209 ? -16.148 0.448 -0.050 1.00 98.81 209 LEU A CA 1
ATOM 1711 C C . LEU A 1 209 ? -17.288 1.460 0.034 1.00 98.81 209 LEU A C 1
ATOM 1713 O O . LEU A 1 209 ? -17.037 2.657 -0.082 1.00 98.81 209 LEU A O 1
ATOM 1717 N N . TYR A 1 210 ? -18.512 0.982 0.260 1.00 98.75 210 TYR A N 1
ATOM 1718 C CA . TYR A 1 210 ? -19.717 1.809 0.373 1.00 98.75 210 TYR A CA 1
ATOM 1719 C C . TYR A 1 210 ? -20.539 1.462 1.613 1.00 98.75 210 TYR A C 1
ATOM 1721 O O . TYR A 1 210 ? -20.496 0.317 2.070 1.00 98.75 210 TYR A O 1
ATOM 1729 N N . ASP A 1 211 ? -21.358 2.412 2.077 1.00 98.19 211 ASP A N 1
ATOM 1730 C CA . ASP A 1 211 ? -22.384 2.187 3.112 1.00 98.19 211 ASP A CA 1
ATOM 1731 C C . ASP A 1 211 ? -21.783 1.530 4.371 1.00 98.19 211 ASP A C 1
ATOM 1733 O O . ASP A 1 211 ? -22.234 0.481 4.838 1.00 98.19 211 ASP A O 1
ATOM 1737 N N . ILE A 1 212 ? -20.671 2.102 4.851 1.00 98.81 212 ILE A N 1
ATOM 1738 C CA . ILE A 1 212 ? -19.878 1.556 5.950 1.00 98.81 212 ILE A CA 1
ATOM 1739 C C . ILE A 1 212 ? -20.508 1.970 7.273 1.00 98.81 212 ILE A C 1
ATOM 1741 O O . ILE A 1 212 ? -20.611 3.154 7.602 1.00 98.81 212 ILE A O 1
ATOM 1745 N N . THR A 1 213 ? -20.858 0.966 8.064 1.00 98.75 213 THR A N 1
ATOM 1746 C CA . THR A 1 213 ? -21.461 1.116 9.386 1.00 98.75 213 THR A CA 1
ATOM 1747 C C . THR A 1 213 ? -20.760 0.211 10.394 1.00 98.75 213 THR A C 1
ATOM 1749 O O . THR A 1 213 ? -20.222 -0.842 10.033 1.00 98.75 213 THR A O 1
ATOM 1752 N N . PHE A 1 214 ? -20.784 0.609 11.664 1.00 98.62 214 PHE A N 1
ATOM 1753 C CA . PHE A 1 214 ? -20.340 -0.225 12.777 1.00 98.62 214 PHE A CA 1
ATOM 1754 C C . PHE A 1 214 ? -21.337 -0.134 13.924 1.00 98.62 214 PHE A C 1
ATOM 1756 O O . PHE A 1 214 ? -21.707 0.961 14.348 1.00 98.62 214 PHE A O 1
ATOM 1763 N N . ASP A 1 215 ? -21.761 -1.291 14.426 1.00 97.44 215 ASP A N 1
ATOM 1764 C CA . ASP A 1 215 ? -22.743 -1.416 15.509 1.00 97.44 215 ASP A CA 1
ATOM 1765 C C . ASP A 1 215 ? -24.051 -0.664 15.195 1.00 97.44 215 ASP A C 1
ATOM 1767 O O . ASP A 1 215 ? -24.617 0.051 16.019 1.00 97.44 215 ASP A O 1
ATOM 1771 N N . GLY A 1 216 ? -24.489 -0.764 13.932 1.00 97.56 216 GLY A N 1
ATOM 1772 C CA . GLY A 1 216 ? -25.702 -0.120 13.421 1.00 97.56 216 GLY A CA 1
ATOM 1773 C C . GLY A 1 216 ? -25.610 1.396 13.224 1.00 97.56 216 GLY A C 1
ATOM 1774 O O . GLY A 1 216 ? -26.622 2.014 12.900 1.00 97.56 216 GLY A O 1
ATOM 1775 N N . ARG A 1 217 ? -24.433 2.007 13.410 1.00 98.25 217 ARG A N 1
ATOM 1776 C CA . ARG A 1 217 ? -24.223 3.452 13.249 1.00 98.25 217 ARG A CA 1
ATOM 1777 C C . ARG A 1 217 ? -23.412 3.762 12.000 1.00 98.25 217 ARG A C 1
ATOM 1779 O O . ARG A 1 217 ? -22.453 3.059 11.682 1.00 98.25 217 ARG A O 1
ATOM 1786 N N . GLU A 1 218 ? -23.801 4.830 11.320 1.00 98.44 218 GLU A N 1
ATOM 1787 C CA . GLU A 1 218 ? -23.187 5.288 10.074 1.00 98.44 218 GLU A CA 1
ATOM 1788 C C . GLU A 1 218 ? -21.777 5.830 10.310 1.00 98.44 218 GLU A C 1
ATOM 1790 O O . GLU A 1 218 ? -21.522 6.495 11.316 1.00 98.44 218 GLU A O 1
ATOM 1795 N N . LEU A 1 219 ? -20.858 5.521 9.391 1.00 98.50 219 LEU A N 1
ATOM 1796 C CA . LEU A 1 219 ? -19.469 5.970 9.451 1.00 98.50 219 LEU A CA 1
ATOM 1797 C C . LEU A 1 219 ? -19.041 6.659 8.158 1.00 98.50 219 LEU A C 1
ATOM 1799 O O . LEU A 1 219 ? -18.675 7.833 8.172 1.00 98.50 219 LEU A O 1
ATOM 1803 N N . PHE A 1 220 ? -19.074 5.934 7.041 1.00 98.69 220 PHE A N 1
ATOM 1804 C CA . PHE A 1 220 ? -18.588 6.436 5.759 1.00 98.69 220 PHE A CA 1
ATOM 1805 C C . PHE A 1 220 ? -19.514 5.996 4.635 1.00 98.69 220 PHE A C 1
ATOM 1807 O O . PHE A 1 220 ? -19.803 4.806 4.486 1.00 98.69 220 PHE A O 1
ATOM 1814 N N . HIS A 1 221 ? -19.920 6.948 3.803 1.00 98.50 221 HIS A N 1
ATOM 1815 C CA . HIS A 1 221 ? -20.675 6.669 2.596 1.00 98.50 221 HIS A CA 1
ATOM 1816 C C . HIS A 1 221 ? -19.801 5.935 1.575 1.00 98.50 221 HIS A C 1
ATOM 1818 O O . HIS A 1 221 ? -20.260 4.978 0.947 1.00 98.50 221 HIS A O 1
ATOM 1824 N N . ARG A 1 222 ? -18.533 6.356 1.438 1.00 98.69 222 ARG A N 1
ATOM 1825 C CA . ARG A 1 222 ? -17.588 5.816 0.454 1.00 98.69 222 ARG A CA 1
ATOM 1826 C C . ARG A 1 222 ? -16.124 5.963 0.880 1.00 98.69 222 ARG A C 1
ATOM 1828 O O . ARG A 1 222 ? -15.702 7.036 1.299 1.00 98.69 222 ARG A O 1
ATOM 1835 N N . ILE A 1 223 ? -15.317 4.920 0.689 1.00 98.75 223 ILE A N 1
ATOM 1836 C CA . ILE A 1 223 ? -13.847 4.989 0.800 1.00 98.75 223 ILE A CA 1
ATOM 1837 C C . ILE A 1 223 ? -13.211 4.339 -0.433 1.00 98.75 223 ILE A C 1
ATOM 1839 O O . ILE A 1 223 ? -13.574 3.217 -0.792 1.00 98.75 223 ILE A O 1
ATOM 1843 N N . SER A 1 224 ? -12.254 5.024 -1.066 1.00 98.56 224 SER A N 1
ATOM 1844 C CA . SER A 1 224 ? -11.482 4.489 -2.198 1.00 98.56 224 SER A CA 1
ATOM 1845 C C . SER A 1 224 ? -10.088 5.100 -2.317 1.00 98.56 224 SER A C 1
ATOM 1847 O O . SER A 1 224 ? -9.841 6.220 -1.863 1.00 98.56 224 SER A O 1
ATOM 1849 N N . LEU A 1 225 ? -9.183 4.381 -2.983 1.00 98.31 225 LEU A N 1
ATOM 1850 C CA . LEU A 1 225 ? -7.979 4.982 -3.548 1.00 98.31 225 LEU A CA 1
ATOM 1851 C C . LEU A 1 225 ? -8.372 5.746 -4.820 1.00 98.31 225 LEU A C 1
ATOM 1853 O O . LEU A 1 225 ? -8.827 5.151 -5.790 1.00 98.31 225 LEU A O 1
ATOM 1857 N N . SER A 1 226 ? -8.243 7.067 -4.781 1.00 98.19 226 SER A N 1
ATOM 1858 C CA . SER A 1 226 ? -8.716 7.995 -5.813 1.00 98.19 226 SER A CA 1
ATOM 1859 C C . SER A 1 226 ? -7.699 8.190 -6.936 1.00 98.19 226 SER A C 1
ATOM 1861 O O . SER A 1 226 ? -8.073 8.270 -8.107 1.00 98.19 226 SER A O 1
ATOM 1863 N N . GLU A 1 227 ? -6.414 8.253 -6.586 1.00 98.00 227 GLU A N 1
ATOM 1864 C CA . GLU A 1 227 ? -5.321 8.398 -7.545 1.00 98.00 227 GLU A CA 1
ATOM 1865 C C . GLU A 1 227 ? -4.001 7.888 -6.954 1.00 98.00 227 GLU A C 1
ATOM 1867 O O . GLU A 1 227 ? -3.841 7.812 -5.730 1.00 98.00 227 GLU A O 1
ATOM 1872 N N . MET A 1 228 ? -3.050 7.574 -7.832 1.00 97.25 228 MET A N 1
ATOM 1873 C CA . MET A 1 228 ? -1.646 7.377 -7.484 1.00 97.25 228 MET A CA 1
ATOM 1874 C C . MET A 1 228 ? -0.761 7.972 -8.578 1.00 97.25 228 MET A C 1
ATOM 1876 O O . MET A 1 228 ? -1.033 7.765 -9.758 1.00 97.25 228 MET A O 1
ATOM 1880 N N . VAL A 1 229 ? 0.300 8.683 -8.193 1.00 96.94 229 VAL A N 1
ATOM 1881 C CA . VAL A 1 229 ? 1.330 9.167 -9.119 1.00 96.94 229 VAL A CA 1
ATOM 1882 C C . VAL A 1 229 ? 2.713 8.644 -8.730 1.00 96.94 229 VAL A C 1
ATOM 1884 O O . VAL A 1 229 ? 3.059 8.619 -7.545 1.00 96.94 229 VAL A O 1
ATOM 1887 N N . VAL A 1 230 ? 3.521 8.296 -9.734 1.00 97.50 230 VAL A N 1
ATOM 1888 C CA . VAL A 1 230 ? 4.919 7.873 -9.566 1.00 97.50 230 VAL A CA 1
ATOM 1889 C C . VAL A 1 230 ? 5.868 8.814 -10.325 1.00 97.50 230 VAL A C 1
ATOM 1891 O O . VAL A 1 230 ? 6.271 8.505 -11.449 1.00 97.50 230 VAL A O 1
ATOM 1894 N N . PRO A 1 231 ? 6.183 10.017 -9.797 1.00 97.00 231 PRO A N 1
ATOM 1895 C CA . PRO A 1 231 ? 7.098 10.951 -10.450 1.00 97.00 231 PRO A CA 1
ATOM 1896 C C . PRO A 1 231 ? 8.559 10.533 -10.241 1.00 97.00 231 PRO A C 1
ATOM 1898 O O . PRO A 1 231 ? 9.028 10.417 -9.105 1.00 97.00 231 PRO A O 1
ATOM 1901 N N . TYR A 1 232 ? 9.294 10.354 -11.339 1.00 97.62 232 TYR A N 1
ATOM 1902 C CA . TYR A 1 232 ? 10.734 10.102 -11.315 1.00 97.62 232 TYR A CA 1
ATOM 1903 C C . TYR A 1 232 ? 11.525 11.410 -11.265 1.00 97.62 232 TYR A C 1
ATOM 1905 O O . TYR A 1 232 ? 11.128 12.432 -11.819 1.00 97.62 232 TYR A O 1
ATOM 1913 N N . ALA A 1 233 ? 12.674 11.372 -10.597 1.00 96.62 233 ALA A N 1
ATOM 1914 C CA . ALA A 1 233 ? 13.499 12.543 -10.325 1.00 96.62 233 ALA A CA 1
ATOM 1915 C C . ALA A 1 233 ? 14.737 12.653 -11.229 1.00 96.62 233 ALA A C 1
ATOM 1917 O O . ALA A 1 233 ? 15.553 13.546 -11.013 1.00 96.62 233 ALA A O 1
ATOM 1918 N N . ASP A 1 234 ? 14.893 11.781 -12.234 1.00 96.12 234 ASP A N 1
ATOM 1919 C CA . ASP A 1 234 ? 15.970 11.911 -13.220 1.00 96.12 234 ASP A CA 1
ATOM 1920 C C . ASP A 1 234 ? 15.692 13.120 -14.132 1.00 96.12 234 ASP A C 1
ATOM 1922 O O . ASP A 1 234 ? 14.768 13.075 -14.951 1.00 96.12 234 ASP A O 1
ATOM 1926 N N . PRO A 1 235 ? 16.463 14.217 -14.019 1.00 94.94 235 PRO A N 1
ATOM 1927 C CA . PRO A 1 235 ? 16.143 15.463 -14.710 1.00 94.94 235 PRO A CA 1
ATOM 1928 C C . PRO A 1 235 ? 16.502 15.419 -16.199 1.00 94.94 235 PRO A C 1
ATOM 1930 O O . PRO A 1 235 ? 16.221 16.364 -16.940 1.00 94.94 235 PRO A O 1
ATOM 1933 N N . ARG A 1 236 ? 17.188 14.368 -16.651 1.00 94.31 236 ARG A N 1
ATOM 1934 C CA . ARG A 1 236 ? 17.770 14.326 -17.985 1.00 94.31 236 ARG A CA 1
ATOM 1935 C C . ARG A 1 236 ? 16.698 14.003 -19.018 1.00 94.31 236 ARG A C 1
ATOM 1937 O O . ARG A 1 236 ? 15.713 13.315 -18.755 1.00 94.31 236 ARG A O 1
ATOM 1944 N N . ALA A 1 237 ? 16.865 14.510 -20.233 1.00 91.69 237 ALA A N 1
ATOM 1945 C CA . ALA A 1 237 ? 15.982 14.153 -21.334 1.00 91.69 237 ALA A CA 1
ATOM 1946 C C . ALA A 1 237 ? 16.364 12.782 -21.908 1.00 91.69 237 ALA A C 1
ATOM 1948 O O . ALA A 1 237 ? 17.554 12.519 -22.067 1.00 91.69 237 ALA A O 1
ATOM 1949 N N . PRO A 1 238 ? 15.388 11.928 -22.259 1.00 93.69 238 PRO A N 1
ATOM 1950 C CA . PRO A 1 238 ? 13.933 12.085 -22.097 1.00 93.69 238 PRO A CA 1
ATOM 1951 C C . PRO A 1 238 ? 13.339 11.594 -20.755 1.00 93.69 238 PRO A C 1
ATOM 1953 O O . PRO A 1 238 ? 12.121 11.614 -20.589 1.00 93.69 238 PRO A O 1
ATOM 1956 N N . LEU A 1 239 ? 14.166 11.148 -19.808 1.00 95.12 239 LEU A N 1
ATOM 1957 C CA . LEU A 1 239 ? 13.749 10.487 -18.561 1.00 95.12 239 LEU A CA 1
ATOM 1958 C C . LEU A 1 239 ? 12.873 11.348 -17.636 1.00 95.12 239 LEU A C 1
ATOM 1960 O O . LEU A 1 239 ? 11.988 10.800 -16.984 1.00 95.12 239 LEU A O 1
ATOM 1964 N N . HIS A 1 240 ? 13.025 12.675 -17.661 1.00 94.31 240 HIS A N 1
ATOM 1965 C CA . HIS A 1 240 ? 12.189 13.625 -16.907 1.00 94.31 240 HIS A CA 1
ATOM 1966 C C . HIS A 1 240 ? 10.683 13.539 -17.211 1.00 94.31 240 HIS A C 1
ATOM 1968 O O . HIS A 1 240 ? 9.886 14.183 -16.537 1.00 94.31 240 HIS A O 1
ATOM 1974 N N . ARG A 1 241 ? 10.263 12.817 -18.260 1.00 94.88 241 ARG A N 1
ATOM 1975 C CA . ARG A 1 241 ? 8.840 12.597 -18.553 1.00 94.88 241 ARG A CA 1
ATOM 1976 C C . ARG A 1 241 ? 8.224 11.466 -17.737 1.00 94.88 241 ARG A C 1
ATOM 1978 O O . ARG A 1 241 ? 7.002 11.388 -17.686 1.00 94.88 241 ARG A O 1
ATOM 1985 N N . LYS A 1 242 ? 9.019 10.592 -17.111 1.00 95.75 242 LYS A N 1
ATOM 1986 C CA . LYS A 1 242 ? 8.509 9.437 -16.358 1.00 95.75 242 LYS A CA 1
ATOM 1987 C C . LYS A 1 242 ? 7.721 9.904 -15.126 1.00 95.75 242 LYS A C 1
ATOM 1989 O O . LYS A 1 242 ? 8.283 10.211 -14.083 1.00 95.75 242 LYS A O 1
ATOM 1994 N N . SER A 1 243 ? 6.402 9.971 -15.269 1.00 93.75 243 SER A N 1
ATOM 1995 C CA . SER A 1 243 ? 5.454 10.270 -14.198 1.00 93.75 243 SER A CA 1
ATOM 1996 C C . SER A 1 243 ? 4.116 9.640 -14.546 1.00 93.75 243 SER A C 1
ATOM 1998 O O . SER A 1 243 ? 3.300 10.232 -15.259 1.00 93.75 243 SER A O 1
ATOM 2000 N N . ALA A 1 244 ? 3.948 8.406 -14.078 1.00 92.38 244 ALA A N 1
ATOM 2001 C CA . ALA A 1 244 ? 2.765 7.607 -14.340 1.00 92.38 244 ALA A CA 1
ATOM 2002 C C . ALA A 1 244 ? 1.659 7.961 -13.341 1.00 92.38 244 ALA A C 1
ATOM 2004 O O . ALA A 1 244 ? 1.930 8.144 -12.154 1.00 92.38 244 ALA A O 1
ATOM 2005 N N . PHE A 1 245 ? 0.427 8.090 -13.836 1.00 96.19 245 PHE A N 1
ATOM 2006 C CA . PHE A 1 245 ? -0.786 8.134 -13.017 1.00 96.19 245 PHE A CA 1
ATOM 2007 C C . PHE A 1 245 ? -1.427 6.758 -13.088 1.00 96.19 245 PHE A C 1
ATOM 2009 O O . PHE A 1 245 ? -2.201 6.504 -14.004 1.00 96.19 245 PHE A O 1
ATOM 2016 N N . ASP A 1 246 ? -1.078 5.836 -12.205 1.00 95.06 246 ASP A N 1
ATOM 2017 C CA . ASP A 1 246 ? -1.383 4.424 -12.463 1.00 95.06 246 ASP A CA 1
ATOM 2018 C C . ASP A 1 246 ? -2.885 4.125 -12.412 1.00 95.06 246 ASP A C 1
ATOM 2020 O O . ASP A 1 246 ? -3.393 3.335 -13.209 1.00 95.06 246 ASP A O 1
ATOM 2024 N N . LEU A 1 247 ? -3.642 4.815 -11.554 1.00 95.94 247 LEU A N 1
ATOM 2025 C CA . LEU A 1 247 ? -5.100 4.698 -11.564 1.00 95.94 247 LEU A CA 1
ATOM 2026 C C . LEU A 1 247 ? -5.674 5.460 -12.764 1.00 95.94 247 LEU A C 1
ATOM 2028 O O . LEU A 1 247 ? -6.451 4.904 -13.537 1.00 95.94 247 LEU A O 1
ATOM 2032 N N . GLY A 1 248 ? -5.291 6.723 -12.952 1.00 94.25 248 GLY A N 1
ATOM 2033 C CA . GLY A 1 248 ? -5.832 7.563 -14.021 1.00 94.25 248 GLY A CA 1
ATOM 2034 C C . GLY A 1 248 ? -5.506 7.126 -15.455 1.00 94.25 248 GLY A C 1
ATOM 2035 O O . GLY A 1 248 ? -6.359 7.272 -16.330 1.00 94.25 248 GLY A O 1
ATOM 2036 N N . ASN A 1 249 ? -4.312 6.584 -15.706 1.00 91.56 249 ASN A N 1
ATOM 2037 C CA . ASN A 1 249 ? -3.790 6.244 -17.036 1.00 91.56 249 ASN A CA 1
ATOM 2038 C C . ASN A 1 249 ? -3.888 4.761 -17.393 1.00 91.56 249 ASN A C 1
ATOM 2040 O O . ASN A 1 249 ? -3.854 4.458 -18.585 1.00 91.56 249 ASN A O 1
ATOM 2044 N N . LEU A 1 250 ? -3.966 3.859 -16.411 1.00 90.44 250 LEU A N 1
ATOM 2045 C CA . LEU A 1 250 ? -4.010 2.408 -16.642 1.00 90.44 250 LEU A CA 1
ATOM 2046 C C . LEU A 1 250 ? -5.262 1.797 -16.011 1.00 90.44 250 LEU A C 1
ATOM 2048 O O . LEU A 1 250 ? -6.009 1.081 -16.678 1.00 90.44 250 LEU A O 1
ATOM 2052 N N . GLY A 1 251 ? -5.540 2.172 -14.763 1.00 93.44 251 GLY A N 1
ATOM 2053 C CA . GLY A 1 251 ? -6.709 1.754 -14.005 1.00 93.44 251 GLY A CA 1
ATOM 2054 C C . GLY A 1 251 ? -6.417 0.544 -13.130 1.00 93.44 251 GLY A C 1
ATOM 2055 O O . GLY A 1 251 ? -6.217 -0.563 -13.626 1.00 93.44 251 GLY A O 1
ATOM 2056 N N . ALA A 1 252 ? -6.484 0.731 -11.809 1.00 95.81 252 ALA A N 1
ATOM 2057 C CA . ALA A 1 252 ? -6.250 -0.328 -10.829 1.00 95.81 252 ALA A CA 1
ATOM 2058 C C . ALA A 1 252 ? -7.182 -1.533 -11.033 1.00 95.81 252 ALA A C 1
ATOM 2060 O O . ALA A 1 252 ? -6.794 -2.667 -10.780 1.00 95.81 252 ALA A O 1
ATOM 2061 N N . GLY A 1 253 ? -8.397 -1.318 -11.545 1.00 94.75 253 GLY A N 1
ATOM 2062 C CA . GLY A 1 253 ? -9.304 -2.413 -11.875 1.00 94.75 253 GLY A CA 1
ATOM 2063 C C . GLY A 1 253 ? -8.850 -3.237 -13.079 1.00 94.75 253 GLY A C 1
ATOM 2064 O O . GLY A 1 253 ? -8.974 -4.458 -13.052 1.00 94.75 253 GLY A O 1
ATOM 2065 N N . PHE A 1 254 ? -8.316 -2.597 -14.124 1.00 92.06 254 PHE A N 1
ATOM 2066 C CA . PHE A 1 254 ? -7.756 -3.305 -15.282 1.00 92.06 254 PHE A CA 1
ATOM 2067 C C . PHE A 1 254 ? -6.428 -3.995 -14.962 1.00 92.06 254 PHE A C 1
ATOM 2069 O O . PHE A 1 254 ? -6.157 -5.063 -15.505 1.00 92.06 254 PHE A O 1
ATOM 2076 N N . CYS A 1 255 ? -5.640 -3.405 -14.066 1.00 94.19 255 CYS A N 1
ATOM 2077 C CA . CYS A 1 255 ? -4.366 -3.938 -13.594 1.00 94.19 255 CYS A CA 1
ATOM 2078 C C . CYS A 1 255 ? -4.507 -4.991 -12.480 1.00 94.19 255 CYS A C 1
ATOM 2080 O O . CYS A 1 255 ? -3.498 -5.548 -12.049 1.00 94.19 255 CYS A O 1
ATOM 2082 N N . ALA A 1 256 ? -5.724 -5.268 -11.999 1.00 96.31 256 ALA A N 1
ATOM 2083 C CA . ALA A 1 256 ? -5.951 -6.196 -10.896 1.00 96.31 256 ALA A CA 1
ATOM 2084 C C . ALA A 1 256 ? -5.570 -7.637 -11.259 1.00 96.31 256 ALA A C 1
ATOM 2086 O O . ALA A 1 256 ? -5.989 -8.181 -12.285 1.00 96.31 256 ALA A O 1
ATOM 2087 N N . ASN A 1 257 ? -4.788 -8.270 -10.389 1.00 95.94 257 ASN A N 1
ATOM 2088 C CA . ASN A 1 257 ? -4.367 -9.654 -10.540 1.00 95.94 257 ASN A CA 1
ATOM 2089 C C . ASN A 1 257 ? -5.498 -10.638 -10.196 1.00 95.94 257 ASN A C 1
ATOM 2091 O O . ASN A 1 257 ? -6.467 -10.312 -9.509 1.00 95.94 257 ASN A O 1
ATOM 2095 N N . ASN A 1 258 ? -5.336 -11.885 -10.641 1.00 95.06 258 ASN A N 1
ATOM 2096 C CA . ASN A 1 258 ? -6.153 -13.008 -10.191 1.00 95.06 258 ASN A CA 1
ATOM 2097 C C . ASN A 1 258 ? -5.514 -13.629 -8.940 1.00 95.06 258 ASN A C 1
ATOM 2099 O O . ASN A 1 258 ? -4.542 -14.370 -9.058 1.00 95.06 258 ASN A O 1
ATOM 2103 N N . LEU A 1 259 ? -6.081 -13.354 -7.762 1.00 92.00 259 LEU A N 1
ATOM 2104 C CA . LEU A 1 259 ? -5.508 -13.711 -6.454 1.00 92.00 259 LEU A CA 1
ATOM 2105 C C . LEU A 1 259 ? -5.757 -15.170 -6.031 1.00 92.00 259 LEU A C 1
ATOM 2107 O O . LEU A 1 259 ? -6.041 -15.434 -4.863 1.00 92.00 259 LEU A O 1
ATOM 2111 N N . GLY A 1 260 ? -5.772 -16.114 -6.976 1.00 81.06 260 GLY A N 1
ATOM 2112 C CA . GLY A 1 260 ? -6.179 -17.511 -6.775 1.00 81.06 260 GLY A CA 1
ATOM 2113 C C . GLY A 1 260 ? -5.597 -18.208 -5.527 1.00 81.06 260 GLY A C 1
ATOM 2114 O O . GLY A 1 260 ? -4.594 -17.806 -4.943 1.00 81.06 260 GLY A O 1
ATOM 2115 N N . LEU A 1 261 ? -6.256 -19.286 -5.085 1.00 79.62 261 LEU A N 1
ATOM 2116 C CA . LEU A 1 261 ? -5.936 -19.960 -3.817 1.00 79.62 261 LEU A CA 1
ATOM 2117 C C . LEU A 1 261 ? -4.462 -20.392 -3.706 1.00 79.62 261 LEU A C 1
ATOM 2119 O O . LEU A 1 261 ? -3.949 -21.086 -4.580 1.00 79.62 261 LEU A O 1
ATOM 2123 N N . GLY A 1 262 ? -3.852 -20.114 -2.547 1.00 61.91 262 GLY A N 1
ATOM 2124 C CA . GLY A 1 262 ? -2.602 -20.738 -2.094 1.00 61.91 262 GLY A CA 1
ATOM 2125 C C . GLY A 1 262 ? -1.338 -19.881 -2.192 1.00 61.91 262 GLY A C 1
ATOM 2126 O O . GLY A 1 262 ? -0.326 -20.289 -1.623 1.00 61.91 262 GLY A O 1
ATOM 2127 N N . CYS A 1 263 ? -1.398 -18.716 -2.843 1.00 73.19 263 CYS A N 1
ATOM 2128 C CA . CYS A 1 263 ? -0.250 -17.817 -3.009 1.00 73.19 263 CYS A CA 1
ATOM 2129 C C . CYS A 1 263 ? -0.487 -16.457 -2.335 1.00 73.19 263 CYS A C 1
ATOM 2131 O O . CYS A 1 263 ? 0.150 -16.173 -1.323 1.00 73.19 263 CYS A O 1
ATOM 2133 N N . ASP A 1 264 ? -1.440 -15.664 -2.832 1.00 90.25 264 ASP A N 1
ATOM 2134 C CA . ASP A 1 264 ? -1.569 -14.247 -2.447 1.00 90.25 264 ASP A CA 1
ATOM 2135 C C . ASP A 1 264 ? -2.342 -14.008 -1.144 1.00 90.25 264 ASP A C 1
ATOM 2137 O O . ASP A 1 264 ? -2.099 -13.020 -0.453 1.00 90.25 264 ASP A O 1
ATOM 2141 N N . CYS A 1 265 ? -3.273 -14.908 -0.804 1.00 93.62 265 CYS A N 1
ATOM 2142 C CA . CYS A 1 265 ? -4.126 -14.806 0.383 1.00 93.62 265 CYS A CA 1
ATOM 2143 C C . CYS A 1 265 ? -4.106 -16.125 1.175 1.00 93.62 265 CYS A C 1
ATOM 2145 O O . CYS A 1 265 ? -4.392 -17.196 0.629 1.00 93.62 265 CYS A O 1
ATOM 2147 N N . LEU A 1 266 ? -3.785 -16.061 2.474 1.00 94.19 266 LEU A N 1
ATOM 2148 C CA . LEU A 1 266 ? -3.582 -17.235 3.334 1.00 94.19 266 LEU A CA 1
ATOM 2149 C C . LEU A 1 266 ? -4.690 -17.380 4.389 1.00 94.19 266 LEU A C 1
ATOM 2151 O O . LEU A 1 266 ? -4.890 -16.499 5.221 1.00 94.19 266 LEU A O 1
ATOM 2155 N N . GLY A 1 267 ? -5.364 -18.534 4.409 1.00 94.31 267 GLY A N 1
ATOM 2156 C CA . GLY A 1 267 ? -6.424 -18.848 5.373 1.00 94.31 267 GLY A CA 1
ATOM 2157 C C . GLY A 1 267 ? -7.686 -19.372 4.694 1.00 94.31 267 GLY A C 1
ATOM 2158 O O . GLY A 1 267 ? -7.607 -20.113 3.715 1.00 94.31 267 GLY A O 1
ATOM 2159 N N . VAL A 1 268 ? -8.856 -18.996 5.216 1.00 96.12 268 VAL A N 1
ATOM 2160 C CA . VAL A 1 268 ? -10.156 -19.293 4.597 1.00 96.12 268 VAL A CA 1
ATOM 2161 C C . VAL A 1 268 ? -10.622 -18.062 3.828 1.00 96.12 268 VAL A C 1
ATOM 2163 O O . VAL A 1 268 ? -10.968 -17.047 4.424 1.00 96.12 268 VAL A O 1
ATOM 2166 N N . ILE A 1 269 ? -10.585 -18.147 2.497 1.00 97.06 269 ILE A N 1
ATOM 2167 C CA . ILE A 1 269 ? -10.677 -16.977 1.617 1.00 97.06 269 ILE A CA 1
ATOM 2168 C C . ILE A 1 269 ? -12.017 -16.926 0.883 1.00 97.06 269 ILE A C 1
ATOM 2170 O O . ILE A 1 269 ? -12.441 -17.906 0.265 1.00 97.06 269 ILE A O 1
ATOM 2174 N N . LYS A 1 270 ? -12.652 -15.750 0.877 1.00 96.94 270 LYS A N 1
ATOM 2175 C CA . LYS A 1 270 ? -13.716 -15.400 -0.066 1.00 96.94 270 LYS A CA 1
ATOM 2176 C C . LYS A 1 270 ? -13.150 -14.518 -1.176 1.00 96.94 270 LYS A C 1
ATOM 2178 O O . LYS A 1 270 ? -12.602 -13.462 -0.895 1.00 96.94 270 LYS A O 1
ATOM 2183 N N . TYR A 1 271 ? -13.376 -14.904 -2.428 1.00 97.06 271 TYR A N 1
ATOM 2184 C CA . TYR A 1 271 ? -13.051 -14.076 -3.589 1.00 97.06 271 TYR A CA 1
ATOM 2185 C C . TYR A 1 271 ? -14.270 -13.357 -4.159 1.00 97.06 271 TYR A C 1
ATOM 2187 O O . TYR A 1 271 ? -15.388 -13.897 -4.146 1.00 97.06 271 TYR A O 1
ATOM 2195 N N . PHE A 1 272 ? -14.019 -12.171 -4.707 1.00 97.31 272 PHE A N 1
ATOM 2196 C CA . PHE A 1 272 ? -14.957 -11.402 -5.508 1.00 97.31 272 PHE A CA 1
ATOM 2197 C C . PHE A 1 272 ? -14.397 -11.212 -6.912 1.00 97.31 272 PHE A C 1
ATOM 2199 O O . PHE A 1 272 ? -13.247 -10.817 -7.100 1.00 97.31 272 PHE A O 1
ATOM 2206 N N . ASP A 1 273 ? -15.248 -11.494 -7.889 1.00 96.50 273 ASP A N 1
ATOM 2207 C CA . ASP A 1 273 ? -14.989 -11.214 -9.293 1.00 96.50 273 ASP A CA 1
ATOM 2208 C C . ASP A 1 273 ? -15.538 -9.828 -9.648 1.00 96.50 273 ASP A C 1
ATOM 2210 O O . ASP A 1 273 ? -16.501 -9.349 -9.032 1.00 96.50 273 ASP A O 1
ATOM 2214 N N . ALA A 1 274 ? -14.993 -9.235 -10.705 1.00 95.31 274 ALA A N 1
ATOM 2215 C CA . ALA A 1 274 ? -15.524 -8.026 -11.316 1.00 95.31 274 ALA A CA 1
ATOM 2216 C C . ALA A 1 274 ? -15.846 -8.249 -12.796 1.00 95.31 274 ALA A C 1
ATOM 2218 O O . ALA A 1 274 ? -15.268 -9.106 -13.466 1.00 95.31 274 ALA A O 1
ATOM 2219 N N . HIS A 1 275 ? -16.783 -7.458 -13.316 1.00 94.62 275 HIS A N 1
ATOM 2220 C CA . HIS A 1 275 ? -17.046 -7.373 -14.748 1.00 94.62 275 HIS A CA 1
ATOM 2221 C C . HIS A 1 275 ? -16.580 -6.008 -15.229 1.00 94.62 275 HIS A C 1
ATOM 2223 O O . HIS A 1 275 ? -17.069 -4.982 -14.760 1.00 94.62 275 HIS A O 1
ATOM 2229 N N . LEU A 1 276 ? -15.631 -6.013 -16.154 1.00 92.81 276 LEU A N 1
ATOM 2230 C CA . LEU A 1 276 ? -15.059 -4.812 -16.741 1.00 92.81 276 LEU A CA 1
ATOM 2231 C C . LEU A 1 276 ? -15.377 -4.778 -18.232 1.00 92.81 276 LEU A C 1
ATOM 2233 O O . LEU A 1 276 ? -15.691 -5.799 -18.846 1.00 92.81 276 LEU A O 1
ATOM 2237 N N . LEU A 1 277 ? -15.318 -3.587 -18.816 1.00 88.75 277 LEU A N 1
ATOM 2238 C CA . LEU A 1 277 ? -15.511 -3.408 -20.247 1.00 88.75 277 LEU A CA 1
ATOM 2239 C C . LEU A 1 277 ? -14.150 -3.497 -20.939 1.00 88.75 277 LEU A C 1
ATOM 2241 O O . LEU A 1 277 ? -13.272 -2.684 -20.670 1.00 88.75 277 LEU A O 1
ATOM 2245 N N . GLY A 1 278 ? -13.975 -4.478 -21.820 1.00 82.81 278 GLY A N 1
ATOM 2246 C CA . GLY A 1 278 ? -12.816 -4.541 -22.704 1.00 82.81 278 GLY A CA 1
ATOM 2247 C C . GLY A 1 278 ? -12.849 -3.412 -23.733 1.00 82.81 278 GLY A C 1
ATOM 2248 O O . GLY A 1 278 ? -13.906 -2.854 -24.035 1.00 82.81 278 GLY A O 1
ATOM 2249 N N . PHE A 1 279 ? -11.697 -3.092 -24.316 1.00 77.69 279 PHE A N 1
ATOM 2250 C CA . PHE A 1 279 ? -11.558 -1.968 -25.255 1.00 77.69 279 PHE A CA 1
ATOM 2251 C C . PHE A 1 279 ? -12.321 -2.168 -26.567 1.00 77.69 279 PHE A C 1
ATOM 2253 O O . PHE A 1 279 ? -12.758 -1.205 -27.191 1.00 77.69 279 PHE A O 1
ATOM 2260 N N . ASN A 1 280 ? -12.608 -3.420 -26.916 1.00 78.38 280 ASN A N 1
ATOM 2261 C CA . ASN A 1 280 ? -13.524 -3.798 -27.990 1.00 78.38 280 ASN A CA 1
ATOM 2262 C C . ASN A 1 280 ? -15.025 -3.617 -27.653 1.00 78.38 280 ASN A C 1
ATOM 2264 O O . ASN A 1 280 ? -15.885 -4.021 -28.441 1.00 78.38 280 ASN A O 1
ATOM 2268 N N . GLY A 1 281 ? -15.356 -3.067 -26.480 1.00 84.19 281 GLY A N 1
ATOM 2269 C CA . GLY A 1 281 ? -16.724 -2.849 -26.007 1.00 84.19 281 GLY A CA 1
ATOM 2270 C C . GLY A 1 281 ? -17.434 -4.104 -25.489 1.00 84.19 281 GLY A C 1
ATOM 2271 O O . GLY A 1 281 ? -18.633 -4.051 -25.216 1.00 84.19 281 GLY A O 1
ATOM 2272 N N . LYS A 1 282 ? -16.738 -5.241 -25.354 1.00 89.62 282 LYS A N 1
ATOM 2273 C CA . LYS A 1 282 ? -17.300 -6.475 -24.784 1.00 89.62 282 LYS A CA 1
ATOM 2274 C C . LYS A 1 282 ? -16.992 -6.566 -23.290 1.00 89.62 282 LYS A C 1
ATOM 2276 O O . LYS A 1 282 ? -15.880 -6.237 -22.883 1.00 89.62 282 LYS A O 1
ATOM 2281 N N . PRO A 1 283 ? -17.931 -7.049 -22.460 1.00 91.94 283 PRO A N 1
ATOM 2282 C CA . PRO A 1 283 ? -17.630 -7.317 -21.064 1.00 91.94 283 PRO A CA 1
ATOM 2283 C C . PRO A 1 283 ? -16.640 -8.482 -20.954 1.00 91.94 283 PRO A C 1
ATOM 2285 O O . PRO A 1 283 ? -16.775 -9.485 -21.658 1.00 91.94 283 PRO A O 1
ATOM 2288 N N . PHE A 1 284 ? -15.686 -8.380 -20.035 1.00 92.12 284 PHE A N 1
ATOM 2289 C CA . PHE A 1 284 ? -14.874 -9.507 -19.596 1.00 92.12 284 PHE A CA 1
ATOM 2290 C C . PHE A 1 284 ? -14.942 -9.643 -18.078 1.00 92.12 284 PHE A C 1
ATOM 2292 O O . PHE A 1 284 ? -15.157 -8.674 -17.346 1.00 92.12 284 PHE A O 1
ATOM 2299 N N . LYS A 1 285 ? -14.799 -10.882 -17.612 1.00 94.88 285 LYS A N 1
ATOM 2300 C CA . LYS A 1 285 ? -14.818 -11.212 -16.193 1.00 94.88 285 LYS A CA 1
ATOM 2301 C C . LYS A 1 285 ? -13.386 -11.216 -15.666 1.00 94.88 285 LYS A C 1
ATOM 2303 O O . LYS A 1 285 ? -12.609 -12.086 -16.050 1.00 94.88 285 LYS A O 1
ATOM 2308 N N . ALA A 1 286 ? -13.068 -10.276 -14.786 1.00 93.75 286 ALA A N 1
ATOM 2309 C CA . ALA A 1 286 ? -11.836 -10.273 -14.014 1.00 93.75 286 ALA A CA 1
ATOM 2310 C C . ALA A 1 286 ? -12.046 -11.165 -12.781 1.00 93.75 286 ALA A C 1
ATOM 2312 O O . ALA A 1 286 ? -12.886 -10.879 -11.922 1.00 93.75 286 ALA A O 1
ATOM 2313 N N . GLN A 1 287 ? -11.366 -12.308 -12.763 1.00 95.25 287 GLN A N 1
ATOM 2314 C CA . GLN A 1 287 ? -11.546 -13.340 -11.744 1.00 95.25 287 GLN A CA 1
ATOM 2315 C C . GLN A 1 287 ? -10.730 -13.018 -10.494 1.00 95.25 287 GLN A C 1
ATOM 2317 O O . GLN A 1 287 ? -9.573 -12.631 -10.613 1.00 95.25 287 GLN A O 1
ATOM 2322 N N . ASN A 1 288 ? -11.324 -13.226 -9.317 1.00 96.25 288 ASN A N 1
ATOM 2323 C CA . ASN A 1 288 ? -10.634 -13.189 -8.027 1.00 96.25 288 ASN A CA 1
ATOM 2324 C C . ASN A 1 288 ? -9.860 -11.883 -7.762 1.00 96.25 288 ASN A C 1
ATOM 2326 O O . ASN A 1 288 ? -8.802 -11.913 -7.139 1.00 96.25 288 ASN A O 1
ATOM 2330 N N . VAL A 1 289 ? -10.392 -10.748 -8.221 1.00 96.94 289 VAL A N 1
ATOM 2331 C CA . VAL A 1 289 ? -9.732 -9.434 -8.122 1.00 96.94 289 VAL A CA 1
ATOM 2332 C C . VAL A 1 289 ? -9.688 -8.880 -6.702 1.00 96.94 289 VAL A C 1
ATOM 2334 O O . VAL A 1 289 ? -8.842 -8.052 -6.387 1.00 96.94 289 VAL A O 1
ATOM 2337 N N . VAL A 1 290 ? -10.590 -9.338 -5.831 1.00 97.81 290 VAL A N 1
ATOM 2338 C CA . VAL A 1 290 ? -10.549 -9.031 -4.400 1.00 97.81 290 VAL A CA 1
ATOM 2339 C C . VAL A 1 290 ? -10.618 -10.324 -3.615 1.00 97.81 290 VAL A C 1
ATOM 2341 O O . VAL A 1 290 ? -11.495 -11.156 -3.864 1.00 97.81 290 VAL A O 1
ATOM 2344 N N . CYS A 1 291 ? -9.733 -10.479 -2.638 1.00 97.50 291 CYS A N 1
ATOM 2345 C CA . CYS A 1 291 ? -9.833 -11.525 -1.634 1.00 97.50 291 CYS A CA 1
ATOM 2346 C C . CYS A 1 291 ? -10.224 -10.918 -0.282 1.00 97.50 291 CYS A C 1
ATOM 2348 O O . CYS A 1 291 ? -9.851 -9.793 0.040 1.00 97.50 291 CYS A O 1
ATOM 2350 N N . MET A 1 292 ? -11.025 -11.646 0.489 1.00 98.25 292 MET A N 1
ATOM 2351 C CA . MET A 1 292 ? -11.490 -11.251 1.812 1.00 98.25 292 MET A CA 1
ATOM 2352 C C . MET A 1 292 ? -11.343 -12.426 2.769 1.00 98.25 292 MET A C 1
ATOM 2354 O O . MET A 1 292 ? -11.835 -13.524 2.487 1.00 98.25 292 MET A O 1
ATOM 2358 N N . HIS A 1 293 ? -10.675 -12.204 3.895 1.00 98.12 293 HIS A N 1
ATOM 2359 C CA . HIS A 1 293 ? -10.476 -13.228 4.913 1.00 98.12 293 HIS A CA 1
ATOM 2360 C C . HIS A 1 293 ? -10.171 -12.625 6.279 1.00 98.12 293 HIS A C 1
ATOM 2362 O O . HIS A 1 293 ? -9.906 -11.433 6.418 1.00 98.12 293 HIS A O 1
ATOM 2368 N N . GLU A 1 294 ? -10.219 -13.466 7.305 1.00 98.31 294 GLU A N 1
ATOM 2369 C CA . GLU A 1 294 ? -9.892 -13.056 8.662 1.00 98.31 294 GLU A CA 1
ATOM 2370 C C . GLU A 1 294 ? -8.424 -13.349 8.987 1.00 98.31 294 GLU A C 1
ATOM 2372 O O . GLU A 1 294 ? -7.926 -14.454 8.752 1.00 98.31 294 GLU A O 1
ATOM 2377 N N . ILE A 1 295 ? -7.741 -12.377 9.591 1.00 97.19 295 ILE A N 1
ATOM 2378 C CA . ILE A 1 295 ? -6.364 -12.505 10.075 1.00 97.19 295 ILE A CA 1
ATOM 2379 C C . ILE A 1 295 ? -6.305 -12.305 11.585 1.00 97.19 295 ILE A C 1
ATOM 2381 O O . ILE A 1 295 ? -7.057 -11.522 12.166 1.00 97.19 295 ILE A O 1
ATOM 2385 N N . ASP A 1 296 ? -5.403 -13.033 12.236 1.00 96.50 296 ASP A N 1
ATOM 2386 C CA . ASP A 1 296 ? -5.035 -12.753 13.618 1.00 96.50 296 ASP A CA 1
ATOM 2387 C C . ASP A 1 296 ? -3.924 -11.695 13.643 1.00 96.50 296 ASP A C 1
ATOM 2389 O O . ASP A 1 296 ? -2.849 -11.906 13.086 1.00 96.50 296 ASP A O 1
ATOM 2393 N N . ALA A 1 297 ? -4.187 -10.565 14.297 1.00 96.38 297 ALA A N 1
ATOM 2394 C CA . ALA A 1 297 ?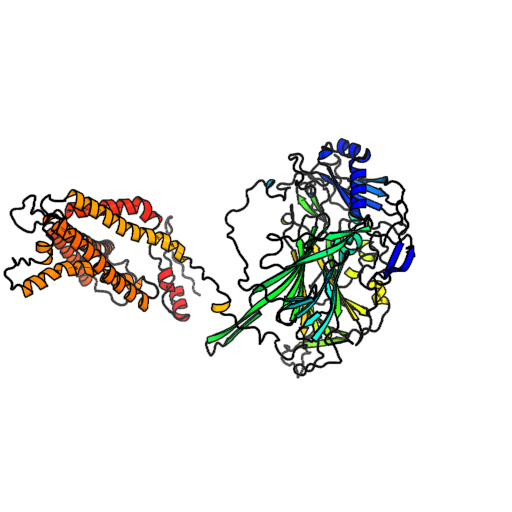 -3.263 -9.439 14.420 1.00 96.38 297 ALA A CA 1
ATOM 2395 C C . ALA A 1 297 ? -2.797 -9.236 15.875 1.00 96.38 297 ALA A C 1
ATOM 2397 O O . ALA A 1 297 ? -2.572 -8.113 16.336 1.00 96.38 297 ALA A O 1
ATOM 2398 N N . GLY A 1 298 ? -2.632 -10.336 16.618 1.00 96.31 298 GLY A N 1
ATOM 2399 C CA . GLY A 1 298 ? -2.041 -10.327 17.954 1.00 96.31 298 GLY A CA 1
ATOM 2400 C C . GLY A 1 298 ? -3.030 -10.012 19.079 1.00 96.31 298 GLY A C 1
ATOM 2401 O O . GLY A 1 298 ? -4.081 -10.638 19.195 1.00 96.31 298 GLY A O 1
ATOM 2402 N N . ILE A 1 299 ? -2.654 -9.111 19.991 1.00 96.62 299 ILE A N 1
ATOM 2403 C CA . ILE A 1 299 ? -3.445 -8.760 21.184 1.00 96.62 299 ILE A CA 1
ATOM 2404 C C . ILE A 1 299 ? -4.263 -7.498 20.904 1.00 96.62 299 ILE A C 1
ATOM 2406 O O . ILE A 1 299 ? -3.700 -6.493 20.481 1.00 96.62 299 ILE A O 1
ATOM 2410 N N . GLN A 1 300 ? -5.560 -7.532 21.219 1.00 96.81 300 GLN A N 1
ATOM 2411 C CA . GLN A 1 300 ? -6.430 -6.354 21.190 1.00 96.81 300 GLN A CA 1
ATOM 2412 C C . GLN A 1 300 ? -6.213 -5.503 22.440 1.00 96.81 300 GLN A C 1
ATOM 2414 O O . GLN A 1 300 ? -5.871 -4.327 22.374 1.00 96.81 300 GLN A O 1
ATOM 2419 N N . TRP A 1 301 ? -6.391 -6.121 23.606 1.00 97.38 301 TRP A N 1
ATOM 2420 C CA . TRP A 1 301 ? -6.098 -5.522 24.898 1.00 97.38 301 TRP A CA 1
ATOM 2421 C C . TRP A 1 301 ? -5.754 -6.617 25.906 1.00 97.38 301 TRP A C 1
ATOM 2423 O O . TRP A 1 301 ? -6.191 -7.767 25.799 1.00 97.38 301 TRP A O 1
ATOM 2433 N N . LYS A 1 302 ? -4.937 -6.264 26.898 1.00 97.12 302 LYS A N 1
ATOM 2434 C CA . LYS A 1 302 ? -4.572 -7.140 28.011 1.00 97.12 302 LYS A CA 1
ATOM 2435 C C . LYS A 1 302 ? -4.362 -6.311 29.268 1.00 97.12 302 LYS A C 1
ATOM 2437 O O . LYS A 1 302 ? -3.734 -5.258 29.218 1.00 97.12 302 LYS A O 1
ATOM 2442 N N . HIS A 1 303 ? -4.825 -6.821 30.400 1.00 97.19 303 HIS A N 1
ATOM 2443 C CA . HIS A 1 303 ? -4.503 -6.267 31.709 1.00 97.19 303 HIS A CA 1
ATOM 2444 C C . HIS A 1 303 ? -4.235 -7.389 32.710 1.00 97.19 303 HIS A C 1
ATOM 2446 O O . HIS A 1 303 ? -4.963 -8.378 32.743 1.00 97.19 303 HIS A O 1
ATOM 2452 N N . THR A 1 304 ? -3.212 -7.209 33.547 1.00 96.81 304 THR A N 1
ATOM 2453 C CA . THR A 1 304 ? -2.927 -8.082 34.689 1.00 96.81 304 THR A CA 1
ATOM 2454 C C . THR A 1 304 ? -3.035 -7.267 35.969 1.00 96.81 304 THR A C 1
ATOM 2456 O O . THR A 1 304 ? -2.275 -6.319 36.178 1.00 96.81 304 THR A O 1
ATOM 2459 N N . ASN A 1 305 ? -3.953 -7.653 36.850 1.00 95.38 305 ASN A N 1
ATOM 2460 C CA . ASN A 1 305 ? -4.078 -7.038 38.159 1.00 95.38 305 ASN A CA 1
ATOM 2461 C C . ASN A 1 305 ? -3.054 -7.662 39.112 1.00 95.38 305 ASN A C 1
ATOM 2463 O O . ASN A 1 305 ? -3.315 -8.701 39.720 1.00 95.38 305 ASN A O 1
ATOM 2467 N N . TRP A 1 306 ? -1.911 -6.992 39.277 1.00 94.94 306 TRP A N 1
ATOM 2468 C CA . TRP A 1 306 ? -0.797 -7.452 40.116 1.00 94.94 306 TRP A CA 1
ATOM 2469 C C . TRP A 1 306 ? -1.184 -7.750 41.572 1.00 94.94 306 TRP A C 1
ATOM 2471 O O . TRP A 1 306 ? -0.541 -8.577 42.206 1.00 94.94 306 TRP A O 1
ATOM 2481 N N . ARG A 1 307 ? -2.250 -7.131 42.101 1.00 95.94 307 ARG A N 1
ATOM 2482 C CA . ARG A 1 307 ? -2.728 -7.381 43.474 1.00 95.94 307 ARG A CA 1
ATOM 2483 C C . ARG A 1 307 ? -3.355 -8.763 43.630 1.00 95.94 307 ARG A C 1
ATOM 2485 O O . ARG A 1 307 ? -3.348 -9.318 44.719 1.00 95.94 307 ARG A O 1
ATOM 2492 N N . THR A 1 308 ? -3.929 -9.285 42.548 1.00 94.94 308 THR A N 1
ATOM 2493 C CA . THR A 1 308 ? -4.633 -10.580 42.521 1.00 94.94 308 THR A CA 1
ATOM 2494 C C . THR A 1 308 ? -3.904 -11.644 41.705 1.00 94.94 308 THR A C 1
ATOM 2496 O O . THR A 1 308 ? -4.258 -12.810 41.782 1.00 94.94 308 THR A O 1
ATOM 2499 N N . GLY A 1 309 ? -2.941 -11.247 40.869 1.00 93.06 309 GLY A N 1
ATOM 2500 C CA . GLY A 1 309 ? -2.311 -12.108 39.865 1.00 93.06 309 GLY A CA 1
ATOM 2501 C C . GLY A 1 309 ? -3.171 -12.386 38.623 1.00 93.06 309 GLY A C 1
ATOM 2502 O O . GLY A 1 309 ? -2.643 -12.860 37.621 1.00 93.06 309 GLY A O 1
ATOM 2503 N N . ASN A 1 310 ? -4.467 -12.057 38.638 1.00 92.75 310 ASN A N 1
ATOM 2504 C CA . ASN A 1 310 ? -5.381 -12.354 37.534 1.00 92.75 310 ASN A CA 1
ATOM 2505 C C . ASN A 1 310 ? -5.079 -11.524 36.281 1.00 92.75 310 ASN A C 1
ATOM 2507 O O . ASN A 1 310 ? -4.854 -10.313 36.364 1.00 92.75 310 ASN A O 1
ATOM 2511 N N . SER A 1 311 ? -5.155 -12.169 35.114 1.00 93.81 311 SER A N 1
ATOM 2512 C CA . SER A 1 311 ? -4.992 -11.527 33.809 1.00 93.81 311 SER A CA 1
ATOM 2513 C C . SER A 1 311 ? -6.205 -11.730 32.910 1.00 93.81 311 SER A C 1
ATOM 2515 O O . SER A 1 311 ? -6.687 -12.853 32.780 1.00 93.81 311 SER A O 1
ATOM 2517 N N . SER A 1 312 ? -6.606 -10.673 32.211 1.00 94.44 312 SER A N 1
ATOM 2518 C CA . SER A 1 312 ? -7.616 -10.706 31.152 1.00 94.44 312 SER A CA 1
ATOM 2519 C C . SER A 1 312 ? -6.975 -10.294 29.832 1.00 94.44 312 SER A C 1
ATOM 2521 O O . SER A 1 312 ? -6.189 -9.345 29.801 1.00 94.44 312 SER A O 1
ATOM 2523 N N . VAL A 1 313 ? -7.280 -11.011 28.752 1.00 96.38 313 VAL A N 1
ATOM 2524 C CA . VAL A 1 313 ? -6.697 -10.778 27.425 1.00 96.38 313 VAL A CA 1
ATOM 2525 C C . VAL A 1 313 ? -7.710 -11.081 26.330 1.00 96.38 313 VAL A C 1
ATOM 2527 O O . VAL A 1 313 ? -8.390 -12.104 26.372 1.00 96.38 313 VAL A O 1
ATOM 2530 N N . VAL A 1 314 ? -7.757 -10.229 25.315 1.00 96.81 314 VAL A N 1
ATOM 2531 C CA . VAL A 1 314 ? -8.536 -10.418 24.088 1.00 96.81 314 VAL A CA 1
ATOM 2532 C C . VAL A 1 314 ? -7.577 -10.384 22.900 1.00 96.81 314 VAL A C 1
ATOM 2534 O O . VAL A 1 314 ? -6.681 -9.535 22.852 1.00 96.81 314 VAL A O 1
ATOM 2537 N N . ARG A 1 315 ? -7.719 -11.333 21.969 1.00 96.12 315 ARG A N 1
ATOM 2538 C CA . ARG A 1 315 ? -6.960 -11.351 20.713 1.00 96.12 315 ARG A CA 1
ATOM 2539 C C . ARG A 1 315 ? -7.601 -10.405 19.711 1.00 96.12 315 ARG A C 1
ATOM 2541 O O . ARG A 1 315 ? -8.810 -10.215 19.726 1.00 96.12 315 ARG A O 1
ATOM 2548 N N . ARG A 1 316 ? -6.771 -9.830 18.853 1.00 97.12 316 ARG A N 1
ATOM 2549 C CA . ARG A 1 316 ? -7.165 -8.900 17.802 1.00 97.12 316 ARG A CA 1
ATOM 2550 C C . ARG A 1 316 ? -7.441 -9.680 16.525 1.00 97.12 316 ARG A C 1
ATOM 2552 O O . ARG A 1 316 ? -6.496 -10.130 15.876 1.00 97.12 316 ARG A O 1
ATOM 2559 N N . ARG A 1 317 ? -8.715 -9.853 16.174 1.00 97.19 317 ARG A N 1
ATOM 2560 C CA . ARG A 1 317 ? -9.118 -10.377 14.863 1.00 97.19 317 ARG A CA 1
ATOM 2561 C C . ARG A 1 317 ? -9.391 -9.208 13.922 1.00 97.19 317 ARG A C 1
ATOM 2563 O O . ARG A 1 317 ? -10.016 -8.232 14.329 1.00 97.19 317 ARG A O 1
ATOM 2570 N N . GLN A 1 318 ? -8.933 -9.314 12.680 1.00 98.31 318 GLN A N 1
ATOM 2571 C CA . GLN A 1 318 ? -9.234 -8.338 11.634 1.00 98.31 318 GLN A CA 1
ATOM 2572 C C . GLN A 1 318 ? -9.843 -9.027 10.419 1.00 98.31 318 GLN A C 1
ATOM 2574 O O . GLN A 1 318 ? -9.438 -10.140 10.082 1.00 98.31 318 GLN A O 1
ATOM 2579 N N . LEU A 1 319 ? -10.777 -8.355 9.753 1.00 98.75 319 LEU A N 1
ATOM 2580 C CA . LEU A 1 319 ? -11.227 -8.715 8.413 1.00 98.75 319 LEU A CA 1
ATOM 2581 C C . LEU A 1 319 ? -10.408 -7.912 7.405 1.00 98.75 319 LEU A C 1
ATOM 2583 O O . LEU A 1 319 ? -10.493 -6.686 7.374 1.00 98.75 319 LEU A O 1
ATOM 2587 N N . GLN A 1 320 ? -9.610 -8.601 6.601 1.00 98.50 320 GLN A N 1
ATOM 2588 C CA . GLN A 1 320 ? -8.773 -8.004 5.570 1.00 98.50 320 GLN A CA 1
ATOM 2589 C C . GLN A 1 320 ? -9.436 -8.191 4.207 1.00 98.50 320 GLN A C 1
ATOM 2591 O O . GLN A 1 320 ? -9.771 -9.316 3.832 1.00 98.50 320 GLN A O 1
ATOM 2596 N N . LEU A 1 321 ? -9.612 -7.095 3.469 1.00 98.50 321 LEU A N 1
ATOM 2597 C CA . LEU A 1 321 ? -9.888 -7.110 2.037 1.00 98.50 321 LEU A CA 1
ATOM 2598 C C . LEU A 1 321 ? -8.630 -6.686 1.297 1.00 98.50 321 LEU A C 1
ATOM 2600 O O . LEU A 1 321 ? -8.033 -5.671 1.640 1.00 98.50 321 LEU A O 1
ATOM 2604 N N . GLN A 1 322 ? -8.264 -7.438 0.272 1.00 97.12 322 GLN A N 1
ATOM 2605 C CA . GLN A 1 322 ? -7.024 -7.273 -0.469 1.00 97.12 322 GLN A CA 1
ATOM 2606 C C . GLN A 1 322 ? -7.303 -7.249 -1.967 1.00 97.12 322 GLN A C 1
ATOM 2608 O O . GLN A 1 322 ? -8.032 -8.099 -2.479 1.00 97.12 322 GLN A O 1
ATOM 2613 N N . THR A 1 323 ? -6.671 -6.311 -2.664 1.00 97.75 323 THR A N 1
ATOM 2614 C CA . THR A 1 323 ? -6.518 -6.312 -4.124 1.00 97.75 323 THR A CA 1
ATOM 2615 C C . THR A 1 323 ? -5.043 -6.085 -4.446 1.00 97.75 323 THR A C 1
ATOM 2617 O O . THR A 1 323 ? -4.397 -5.271 -3.786 1.00 97.75 323 THR A O 1
ATOM 2620 N N . ILE A 1 324 ? -4.503 -6.804 -5.431 1.00 98.00 324 ILE A N 1
ATOM 2621 C CA . ILE A 1 324 ? -3.141 -6.580 -5.942 1.00 98.00 324 ILE A CA 1
ATOM 2622 C C . ILE A 1 324 ? -3.258 -6.103 -7.379 1.00 98.00 324 ILE A C 1
ATOM 2624 O O . ILE A 1 324 ? -4.049 -6.664 -8.142 1.00 98.00 324 ILE A O 1
ATOM 2628 N N . ILE A 1 325 ? -2.505 -5.067 -7.730 1.00 97.25 325 ILE A N 1
ATOM 2629 C CA . ILE A 1 325 ? -2.399 -4.581 -9.102 1.00 97.25 325 ILE A CA 1
ATOM 2630 C C . ILE A 1 325 ? -0.957 -4.698 -9.592 1.00 97.25 325 ILE A C 1
ATOM 2632 O O . ILE A 1 325 ? -0.032 -4.396 -8.840 1.00 97.25 325 ILE A O 1
ATOM 2636 N N . THR A 1 326 ? -0.788 -5.085 -10.857 1.00 96.69 326 THR A N 1
ATOM 2637 C CA . THR A 1 326 ? 0.499 -5.019 -11.565 1.00 96.69 326 THR A CA 1
ATOM 2638 C C . THR A 1 326 ? 0.461 -3.870 -12.557 1.00 96.69 326 THR A C 1
ATOM 2640 O O . THR A 1 326 ? -0.400 -3.814 -13.440 1.00 96.69 326 THR A O 1
ATOM 2643 N N . VAL A 1 327 ? 1.411 -2.955 -12.418 1.00 94.06 327 VAL A N 1
ATOM 2644 C CA . VAL A 1 327 ? 1.557 -1.775 -13.262 1.00 94.06 327 VAL A CA 1
ATOM 2645 C C . VAL A 1 327 ? 2.937 -1.811 -13.897 1.00 94.06 327 VAL A C 1
ATOM 2647 O O . VAL A 1 327 ? 3.915 -1.332 -13.325 1.00 94.06 327 VAL A O 1
ATOM 2650 N N . ALA A 1 328 ? 2.996 -2.416 -15.085 1.00 92.50 328 ALA A N 1
ATOM 2651 C CA . ALA A 1 328 ? 4.239 -2.726 -15.785 1.00 92.50 328 ALA A CA 1
ATOM 2652 C C . ALA A 1 328 ? 5.236 -3.450 -14.861 1.00 92.50 328 ALA A C 1
ATOM 2654 O O . ALA A 1 328 ? 5.066 -4.639 -14.609 1.00 92.50 328 ALA A O 1
ATOM 2655 N N . ASN A 1 329 ? 6.233 -2.732 -14.350 1.00 94.75 329 ASN A N 1
ATOM 2656 C CA . ASN A 1 329 ? 7.284 -3.261 -13.493 1.00 94.75 329 ASN A CA 1
ATOM 2657 C C . ASN A 1 329 ? 6.894 -3.386 -12.007 1.00 94.75 329 ASN A C 1
ATOM 2659 O O . ASN A 1 329 ? 7.528 -4.166 -11.306 1.00 94.75 329 ASN A O 1
ATOM 2663 N N . TYR A 1 330 ? 5.916 -2.620 -11.509 1.00 96.81 330 TYR A N 1
ATOM 2664 C CA . TYR A 1 330 ? 5.567 -2.584 -10.080 1.00 96.81 330 TYR A CA 1
ATOM 2665 C C . TYR A 1 330 ? 4.362 -3.455 -9.726 1.00 96.81 330 TYR A C 1
ATOM 2667 O O . TYR A 1 330 ? 3.400 -3.560 -10.488 1.00 96.81 330 TYR A O 1
ATOM 2675 N N . GLU A 1 331 ? 4.360 -3.936 -8.483 1.00 97.88 331 GLU A N 1
ATOM 2676 C CA . GLU A 1 331 ? 3.200 -4.523 -7.823 1.00 97.88 331 GLU A CA 1
ATOM 2677 C C . GLU A 1 331 ? 2.790 -3.684 -6.608 1.00 97.88 331 GLU A C 1
ATOM 2679 O O . GLU A 1 331 ? 3.613 -3.359 -5.745 1.00 97.88 331 GLU A O 1
ATOM 2684 N N . TYR A 1 332 ? 1.491 -3.399 -6.500 1.00 98.06 332 TYR A N 1
ATOM 2685 C CA . TYR A 1 332 ? 0.904 -2.751 -5.328 1.00 98.06 332 TYR A CA 1
ATOM 2686 C C . TYR A 1 332 ? -0.186 -3.624 -4.726 1.00 98.06 332 TYR A C 1
ATOM 2688 O O . TYR A 1 332 ? -1.169 -3.953 -5.394 1.00 98.06 332 TYR A O 1
ATOM 2696 N N . CYS A 1 333 ? -0.054 -3.944 -3.441 1.00 97.75 333 CYS A N 1
ATOM 2697 C CA . CYS A 1 333 ? -1.104 -4.596 -2.671 1.00 97.75 333 CYS A CA 1
ATOM 2698 C C . CYS A 1 333 ? -1.814 -3.560 -1.799 1.00 97.75 333 CYS A C 1
ATOM 2700 O O . CYS A 1 333 ? -1.194 -2.907 -0.957 1.00 97.75 333 CYS A O 1
ATOM 2702 N N . PHE A 1 334 ? -3.126 -3.440 -1.976 1.00 98.31 334 PHE A N 1
ATOM 2703 C CA . PHE A 1 334 ? -3.976 -2.554 -1.190 1.00 98.31 334 PHE A CA 1
ATOM 2704 C C . PHE A 1 334 ? -4.807 -3.376 -0.210 1.00 98.31 334 PHE A C 1
ATOM 2706 O O . PHE A 1 334 ? -5.613 -4.210 -0.634 1.00 98.31 334 PHE A O 1
ATOM 2713 N N . TYR A 1 335 ? -4.627 -3.130 1.090 1.00 98.12 335 TYR A N 1
ATOM 2714 C CA . TYR A 1 335 ? -5.333 -3.836 2.158 1.00 98.12 335 TYR A CA 1
ATOM 2715 C C . TYR A 1 335 ? -6.269 -2.897 2.922 1.00 98.12 335 TYR A C 1
ATOM 2717 O O . TYR A 1 335 ? -5.827 -1.917 3.516 1.00 98.12 335 TYR A O 1
ATOM 2725 N N . TYR A 1 336 ? -7.556 -3.232 2.977 1.00 98.50 336 TYR A N 1
ATOM 2726 C CA . TYR A 1 336 ? -8.516 -2.629 3.901 1.00 98.50 336 TYR A CA 1
ATOM 2727 C C . TYR A 1 336 ? -8.736 -3.581 5.073 1.00 98.50 336 TYR A C 1
ATOM 2729 O O . TYR A 1 336 ? -9.365 -4.628 4.924 1.00 98.50 336 TYR A O 1
ATOM 2737 N N . ASN A 1 337 ? -8.211 -3.217 6.239 1.00 98.50 337 ASN A N 1
ATOM 2738 C CA . ASN A 1 337 ? -8.295 -4.008 7.460 1.00 98.50 337 ASN A CA 1
ATOM 2739 C C . ASN A 1 337 ? -9.345 -3.413 8.400 1.00 98.50 337 ASN A C 1
ATOM 2741 O O . ASN A 1 337 ? -9.155 -2.316 8.929 1.00 98.50 337 ASN A O 1
ATOM 2745 N N . PHE A 1 338 ? -10.420 -4.152 8.643 1.00 98.75 338 PHE A N 1
ATOM 2746 C CA . PHE A 1 338 ? -11.449 -3.817 9.622 1.00 98.75 338 PHE A CA 1
ATOM 2747 C C . PHE A 1 338 ? -11.147 -4.494 10.957 1.00 98.75 338 PHE A C 1
ATOM 2749 O O . PHE A 1 338 ? -10.862 -5.689 11.010 1.00 98.75 338 PHE A O 1
ATOM 2756 N N . ASP A 1 339 ? -11.213 -3.730 12.042 1.00 97.88 339 ASP A N 1
ATOM 2757 C CA . ASP A 1 339 ? -10.884 -4.171 13.395 1.00 97.88 339 ASP A CA 1
ATOM 2758 C C . ASP A 1 339 ? -12.122 -4.297 14.285 1.00 97.88 339 ASP A C 1
ATOM 2760 O O . ASP A 1 339 ? -13.053 -3.497 14.181 1.00 97.88 339 ASP A O 1
ATOM 2764 N N . GLN A 1 340 ? -12.101 -5.220 15.250 1.00 98.19 340 GLN A N 1
ATOM 2765 C CA . GLN A 1 340 ? -13.183 -5.364 16.236 1.00 98.19 340 GLN A CA 1
ATOM 2766 C C . GLN A 1 340 ? -13.408 -4.098 17.089 1.00 98.19 340 GLN A C 1
ATOM 2768 O O . GLN A 1 340 ? -14.470 -3.941 17.684 1.00 98.19 340 GLN A O 1
ATOM 2773 N N . SER A 1 341 ? -12.440 -3.174 17.161 1.00 97.56 341 SER A N 1
ATOM 2774 C CA . SER A 1 341 ? -12.602 -1.891 17.863 1.00 97.56 341 SER A CA 1
ATOM 2775 C C . SER A 1 341 ? -13.283 -0.778 17.063 1.00 97.56 341 SER A C 1
ATOM 2777 O O . SER A 1 341 ? -13.390 0.336 17.576 1.00 97.56 341 SER A O 1
ATOM 2779 N N . GLY A 1 342 ? -13.729 -1.042 15.833 1.00 97.94 342 GLY A N 1
ATOM 2780 C CA . GLY A 1 342 ? -14.260 -0.007 14.943 1.00 97.94 342 GLY A CA 1
ATOM 2781 C C . GLY A 1 342 ? -13.173 0.744 14.161 1.00 97.94 342 GLY A C 1
ATOM 2782 O O . GLY A 1 342 ? -13.457 1.748 13.524 1.00 97.94 342 GLY A O 1
ATOM 2783 N N . GLU A 1 343 ? -11.915 0.297 14.200 1.00 98.00 343 GLU A N 1
ATOM 2784 C CA . GLU A 1 343 ? -10.821 0.873 13.403 1.00 98.00 343 GLU A CA 1
ATOM 2785 C C . GLU A 1 343 ? -10.820 0.322 11.966 1.00 98.00 343 GLU A C 1
ATOM 2787 O O . GLU A 1 343 ? -10.986 -0.880 11.760 1.00 98.00 343 GLU A O 1
ATOM 2792 N N . ILE A 1 344 ? -10.577 1.200 10.987 1.00 98.50 344 ILE A N 1
ATOM 2793 C CA . ILE A 1 344 ? -10.229 0.827 9.607 1.00 98.50 344 ILE A CA 1
ATOM 2794 C C . ILE A 1 344 ? -8.771 1.222 9.381 1.00 98.50 344 ILE A C 1
ATOM 2796 O O . ILE A 1 344 ? -8.416 2.390 9.554 1.00 98.50 344 ILE A O 1
ATOM 2800 N N . ALA A 1 345 ? -7.926 0.276 8.982 1.00 98.00 345 ALA A N 1
ATOM 2801 C CA . ALA A 1 345 ? -6.577 0.564 8.506 1.00 98.00 345 ALA A CA 1
ATOM 2802 C C . ALA A 1 345 ? -6.489 0.301 7.000 1.00 98.00 345 ALA A C 1
ATOM 2804 O O . ALA A 1 345 ? -6.846 -0.783 6.545 1.00 98.00 345 ALA A O 1
ATOM 2805 N N . PHE A 1 346 ? -6.020 1.293 6.247 1.00 98.00 346 PHE A N 1
ATOM 2806 C CA . PHE A 1 346 ? -5.689 1.153 4.835 1.00 98.00 346 PHE A CA 1
ATOM 2807 C C . PHE A 1 346 ? -4.177 1.033 4.697 1.00 98.00 346 PHE A C 1
ATOM 2809 O O . PHE A 1 346 ? -3.451 1.981 5.010 1.00 98.00 346 PHE A O 1
ATOM 2816 N N . ASP A 1 347 ? -3.726 -0.129 4.245 1.00 97.38 347 ASP A N 1
ATOM 2817 C CA . ASP A 1 347 ? -2.319 -0.392 4.003 1.00 97.38 347 ASP A CA 1
ATOM 2818 C C . ASP A 1 347 ? -2.037 -0.432 2.512 1.00 97.38 347 ASP A C 1
ATOM 2820 O O . ASP A 1 347 ? -2.785 -1.030 1.736 1.00 97.38 347 ASP A O 1
ATOM 2824 N N . VAL A 1 348 ? -0.909 0.155 2.142 1.00 97.19 348 VAL A N 1
ATOM 2825 C CA . VAL A 1 348 ? -0.325 0.003 0.819 1.00 97.19 348 VAL A CA 1
ATOM 2826 C C . VAL A 1 348 ? 0.995 -0.717 0.974 1.00 97.19 348 VAL A C 1
ATOM 2828 O O . VAL A 1 348 ? 1.845 -0.265 1.738 1.00 97.19 348 VAL A O 1
ATOM 2831 N N . LEU A 1 349 ? 1.167 -1.808 0.240 1.00 96.94 349 LEU A N 1
ATOM 2832 C CA . LEU A 1 349 ? 2.429 -2.515 0.110 1.00 96.94 349 LEU A CA 1
ATOM 2833 C C . LEU A 1 349 ? 2.932 -2.360 -1.324 1.00 96.94 349 LEU A C 1
ATOM 2835 O O . LEU A 1 349 ? 2.245 -2.780 -2.249 1.00 96.94 349 LEU A O 1
ATOM 2839 N N . ALA A 1 350 ? 4.113 -1.770 -1.499 1.00 96.19 350 ALA A N 1
ATOM 2840 C CA . ALA A 1 350 ? 4.802 -1.687 -2.784 1.00 96.19 350 ALA A CA 1
ATOM 2841 C C . ALA A 1 350 ? 5.880 -2.780 -2.868 1.00 96.19 350 ALA A C 1
ATOM 2843 O O . ALA A 1 350 ? 6.668 -2.950 -1.936 1.00 96.19 350 ALA A O 1
ATOM 2844 N N . THR A 1 351 ? 5.897 -3.540 -3.961 1.00 97.56 351 THR A N 1
ATOM 2845 C CA . THR A 1 351 ? 6.887 -4.581 -4.298 1.00 97.56 351 THR A CA 1
ATOM 2846 C C . THR A 1 351 ? 7.035 -4.638 -5.825 1.00 97.56 351 THR A C 1
ATOM 2848 O O . THR A 1 351 ? 6.678 -3.678 -6.501 1.00 97.56 351 THR A O 1
ATOM 2851 N N . GLY A 1 352 ? 7.587 -5.707 -6.388 1.00 97.00 352 GLY A N 1
ATOM 2852 C CA . GLY A 1 352 ? 7.839 -5.804 -7.824 1.00 97.00 352 GLY A CA 1
ATOM 2853 C C . GLY A 1 352 ? 9.225 -5.329 -8.218 1.00 97.00 352 GLY A C 1
ATOM 2854 O O . GLY A 1 352 ? 10.140 -5.306 -7.400 1.00 97.00 352 GLY A O 1
ATOM 2855 N N . ILE A 1 353 ? 9.419 -4.994 -9.484 1.00 97.94 353 ILE A N 1
ATOM 2856 C CA . ILE A 1 353 ? 10.726 -4.674 -10.058 1.00 97.94 353 ILE A CA 1
ATOM 2857 C C . ILE A 1 353 ? 10.875 -3.158 -10.204 1.00 97.94 353 ILE A C 1
ATOM 2859 O O . ILE A 1 353 ? 9.939 -2.453 -10.567 1.00 97.94 353 ILE A O 1
ATOM 2863 N N . LEU A 1 354 ? 12.069 -2.626 -9.936 1.00 97.69 354 LEU A N 1
ATOM 2864 C CA . LEU A 1 354 ? 12.374 -1.216 -10.189 1.00 97.69 354 LEU A CA 1
ATOM 2865 C C . LEU A 1 354 ? 12.270 -0.899 -11.687 1.00 97.69 354 LEU A C 1
ATOM 2867 O O . LEU A 1 354 ? 12.798 -1.637 -12.516 1.00 97.69 354 LEU A O 1
ATOM 2871 N N . SER A 1 355 ? 11.706 0.255 -12.046 1.00 97.56 355 SER A N 1
ATOM 2872 C CA . SER A 1 355 ? 11.880 0.772 -13.407 1.00 97.56 355 SER A CA 1
ATOM 2873 C C . SER A 1 355 ? 13.319 1.262 -13.570 1.00 97.56 355 SER A C 1
ATOM 2875 O O . SER A 1 355 ? 13.730 2.229 -12.921 1.00 97.56 355 SER A O 1
ATOM 2877 N N . THR A 1 356 ? 14.098 0.590 -14.414 1.00 97.75 356 THR A N 1
ATOM 2878 C CA . THR A 1 356 ? 15.536 0.843 -14.559 1.00 97.75 356 THR A CA 1
ATOM 2879 C C . THR A 1 356 ? 15.867 1.683 -15.788 1.00 97.75 356 THR A C 1
ATOM 2881 O O . THR A 1 356 ? 15.125 1.742 -16.771 1.00 97.75 356 THR A O 1
ATOM 2884 N N . THR A 1 357 ? 17.010 2.361 -15.732 1.00 97.00 357 THR A N 1
ATOM 2885 C CA . THR A 1 357 ? 17.593 3.117 -16.843 1.00 97.00 357 THR A CA 1
ATOM 2886 C C . THR A 1 357 ? 19.051 2.703 -17.046 1.00 97.00 357 THR A C 1
ATOM 2888 O O . THR A 1 357 ? 19.693 2.199 -16.114 1.00 97.00 357 THR A O 1
ATOM 2891 N N . PRO A 1 358 ? 19.595 2.855 -18.265 1.00 96.38 358 PRO A N 1
ATOM 2892 C CA . PRO A 1 358 ? 20.982 2.509 -18.516 1.00 96.38 358 PRO A CA 1
ATOM 2893 C C . PRO A 1 358 ? 21.908 3.538 -17.873 1.00 96.38 358 PRO A C 1
ATOM 2895 O O . PRO A 1 358 ? 21.601 4.727 -17.784 1.00 96.38 358 PRO A O 1
ATOM 2898 N N . VAL A 1 359 ? 23.077 3.075 -17.455 1.00 95.75 359 VAL A N 1
ATOM 2899 C CA . VAL A 1 359 ? 24.172 3.928 -16.996 1.00 95.75 359 VAL A CA 1
ATOM 2900 C C . VAL A 1 359 ? 25.485 3.306 -17.442 1.00 95.75 359 VAL A C 1
ATOM 2902 O O . VAL A 1 359 ? 25.592 2.082 -17.500 1.00 95.75 359 VAL A O 1
ATOM 2905 N N . ASP A 1 360 ? 26.494 4.118 -17.755 1.00 95.12 360 ASP 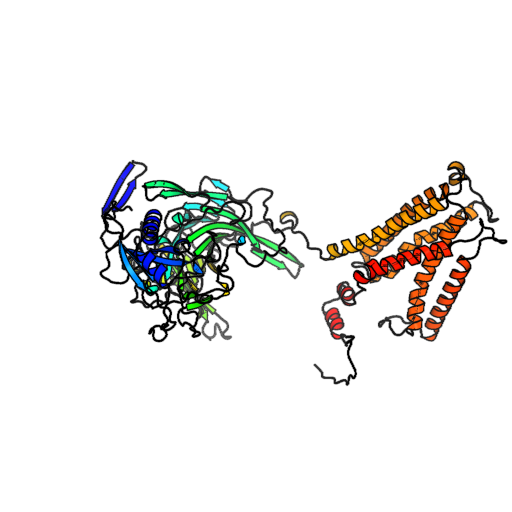A N 1
ATOM 2906 C CA . ASP A 1 360 ? 27.800 3.601 -18.163 1.00 95.12 360 ASP A CA 1
ATOM 2907 C C . ASP A 1 360 ? 28.376 2.677 -17.064 1.00 95.12 360 ASP A C 1
ATOM 2909 O O . ASP A 1 360 ? 28.555 3.132 -15.922 1.00 95.12 360 ASP A O 1
ATOM 2913 N N . PRO A 1 361 ? 28.639 1.385 -17.357 1.00 94.19 361 PRO A N 1
ATOM 2914 C CA . PRO A 1 361 ? 29.207 0.442 -16.391 1.00 94.19 361 PRO A CA 1
ATOM 2915 C C . PRO A 1 361 ? 30.619 0.828 -15.917 1.00 94.19 361 PRO A C 1
ATOM 2917 O O . PRO A 1 361 ? 31.015 0.518 -14.782 1.00 94.19 361 PRO A O 1
ATOM 2920 N N . ASP A 1 362 ? 31.376 1.529 -16.762 1.00 93.25 362 ASP A N 1
ATOM 2921 C CA . ASP A 1 362 ? 32.754 1.918 -16.460 1.00 93.25 362 ASP A CA 1
ATOM 2922 C C . ASP A 1 362 ? 32.821 3.184 -15.596 1.00 93.25 362 ASP A C 1
ATOM 2924 O O . ASP A 1 362 ? 33.764 3.350 -14.816 1.00 93.25 362 ASP A O 1
ATOM 2928 N N . ASN A 1 363 ? 31.797 4.038 -15.657 1.00 91.12 363 ASN A N 1
ATOM 2929 C CA . ASN A 1 363 ? 31.683 5.216 -14.808 1.00 91.12 363 ASN A CA 1
ATOM 2930 C C . ASN A 1 363 ? 31.479 4.795 -13.336 1.00 91.12 363 ASN A C 1
ATOM 2932 O O . ASN A 1 363 ? 30.534 4.087 -12.988 1.00 91.12 363 ASN A O 1
ATOM 2936 N N . LYS A 1 364 ? 32.399 5.214 -12.456 1.00 89.50 364 LYS A N 1
ATOM 2937 C CA . LYS A 1 364 ? 32.391 4.879 -11.017 1.00 89.50 364 LYS A CA 1
ATOM 2938 C C . LYS A 1 364 ? 31.874 6.007 -10.128 1.00 89.50 364 LYS A C 1
ATOM 2940 O O . LYS A 1 364 ? 31.832 5.839 -8.911 1.00 89.50 364 LYS A O 1
ATOM 2945 N N . ASN A 1 365 ? 31.481 7.138 -10.708 1.00 91.50 365 ASN A N 1
ATOM 2946 C CA . ASN A 1 365 ? 30.931 8.241 -9.938 1.00 91.50 365 ASN A CA 1
ATOM 2947 C C . ASN A 1 365 ? 29.526 7.876 -9.423 1.00 91.50 365 ASN A C 1
ATOM 2949 O O . ASN A 1 365 ? 28.759 7.199 -10.127 1.00 91.50 365 ASN A O 1
ATOM 2953 N N . PRO A 1 366 ? 29.176 8.308 -8.198 1.00 89.94 366 PRO A N 1
ATOM 2954 C CA . PRO A 1 366 ? 27.816 8.188 -7.699 1.00 89.94 366 PRO A CA 1
ATOM 2955 C C . PRO A 1 366 ? 26.881 9.083 -8.518 1.00 89.94 366 PRO A C 1
ATOM 2957 O O . PRO A 1 366 ? 27.263 10.171 -8.944 1.00 89.94 366 PRO A O 1
ATOM 2960 N N . CYS A 1 367 ? 25.653 8.618 -8.726 1.00 93.00 367 CYS A N 1
ATOM 2961 C CA . CYS A 1 367 ? 24.602 9.404 -9.354 1.00 93.00 367 CYS A CA 1
ATOM 2962 C C . CYS A 1 367 ? 23.801 10.142 -8.275 1.00 93.00 367 CYS A C 1
ATOM 2964 O O . CYS A 1 367 ? 23.426 9.556 -7.264 1.00 93.00 367 CYS A O 1
ATOM 2966 N N . GLU A 1 368 ? 23.559 11.439 -8.468 1.00 92.31 368 GLU A N 1
ATOM 2967 C CA . GLU A 1 368 ? 22.862 12.278 -7.476 1.00 92.31 368 GLU A CA 1
ATOM 2968 C C . GLU A 1 368 ? 21.332 12.128 -7.522 1.00 92.31 368 GLU A C 1
ATOM 2970 O O . GLU A 1 368 ? 20.635 12.609 -6.633 1.00 92.31 368 GLU A O 1
ATOM 2975 N N . PHE A 1 369 ? 20.808 11.457 -8.549 1.00 95.12 369 PHE A N 1
ATOM 2976 C CA . PHE A 1 369 ? 19.375 11.314 -8.837 1.00 95.12 369 PHE A CA 1
ATOM 2977 C C . PHE A 1 369 ? 18.971 9.850 -9.102 1.00 95.12 369 PHE A C 1
ATOM 2979 O O . PHE A 1 369 ? 17.919 9.573 -9.681 1.00 95.12 369 PHE A O 1
ATOM 2986 N N . GLY A 1 370 ? 19.805 8.897 -8.685 1.00 97.00 370 GLY A N 1
ATOM 2987 C CA . GLY A 1 370 ? 19.546 7.469 -8.817 1.00 97.00 370 GLY A CA 1
ATOM 2988 C C . GLY A 1 370 ? 20.617 6.618 -8.145 1.00 97.00 370 GLY A C 1
ATOM 2989 O O . GLY A 1 370 ? 21.728 7.078 -7.889 1.00 97.00 370 GLY A O 1
ATOM 2990 N N . THR A 1 371 ? 20.306 5.347 -7.918 1.00 97.38 371 THR A N 1
ATOM 2991 C CA . THR A 1 371 ? 21.241 4.368 -7.349 1.00 97.38 371 THR A CA 1
ATOM 2992 C C . THR A 1 371 ? 21.607 3.323 -8.388 1.00 97.38 371 THR A C 1
ATOM 2994 O O . THR A 1 371 ? 20.745 2.798 -9.090 1.00 97.38 371 THR A O 1
ATOM 2997 N N . ARG A 1 372 ? 22.891 2.969 -8.483 1.00 96.44 372 ARG A N 1
ATOM 2998 C CA . ARG A 1 372 ? 23.327 1.803 -9.263 1.00 96.44 372 ARG A CA 1
ATOM 2999 C C . ARG A 1 372 ? 22.921 0.537 -8.511 1.00 96.44 372 ARG A C 1
ATOM 3001 O O . ARG A 1 372 ? 23.497 0.243 -7.468 1.00 96.44 372 ARG A O 1
ATOM 3008 N N . VAL A 1 373 ? 21.932 -0.179 -9.033 1.00 96.62 373 VAL A N 1
ATOM 3009 C CA . VAL A 1 373 ? 21.403 -1.422 -8.435 1.00 96.62 373 VAL A CA 1
ATOM 3010 C C . VAL A 1 373 ? 22.004 -2.676 -9.069 1.00 96.62 373 VAL A C 1
ATOM 3012 O O . VAL A 1 373 ? 22.008 -3.743 -8.470 1.00 96.62 373 VAL A O 1
ATOM 3015 N N . GLY A 1 374 ? 22.596 -2.521 -10.252 1.00 94.44 374 GLY A N 1
ATOM 3016 C CA . GLY A 1 374 ? 23.378 -3.538 -10.940 1.00 94.44 374 GLY A CA 1
ATOM 3017 C C . GLY A 1 374 ? 24.472 -2.888 -11.783 1.00 94.44 374 GLY A C 1
ATOM 3018 O O . GLY A 1 374 ? 24.483 -1.675 -12.015 1.00 94.44 374 GLY A O 1
ATOM 3019 N N . HIS A 1 375 ? 25.430 -3.681 -12.257 1.00 94.31 375 HIS A N 1
ATOM 3020 C CA . HIS A 1 375 ? 26.476 -3.171 -13.140 1.00 94.31 375 HIS A CA 1
ATOM 3021 C C . HIS A 1 375 ? 25.859 -2.723 -14.471 1.00 94.31 375 HIS A C 1
ATOM 3023 O O . HIS A 1 375 ? 25.353 -3.557 -15.214 1.00 94.31 375 HIS A O 1
ATOM 3029 N N . GLY A 1 376 ? 25.901 -1.419 -14.759 1.00 94.69 376 GLY A N 1
ATOM 3030 C CA . GLY A 1 376 ? 25.248 -0.802 -15.922 1.00 94.69 376 GLY A CA 1
ATOM 3031 C C . GLY A 1 376 ? 23.743 -0.532 -15.760 1.00 94.69 376 GLY A C 1
ATOM 3032 O O . GLY A 1 376 ? 23.096 -0.128 -16.722 1.00 94.69 376 GLY A O 1
ATOM 3033 N N . VAL A 1 377 ? 23.193 -0.728 -14.555 1.00 97.06 377 VAL A N 1
ATOM 3034 C CA . VAL A 1 377 ? 21.759 -0.595 -14.256 1.00 97.06 377 VAL A CA 1
ATOM 3035 C C . VAL A 1 377 ? 21.550 0.460 -13.176 1.00 97.06 377 VAL A C 1
ATOM 3037 O O . VAL A 1 377 ? 22.043 0.323 -12.051 1.00 97.06 377 VAL A O 1
ATOM 3040 N N . LEU A 1 378 ? 20.808 1.512 -13.511 1.00 97.31 378 LEU A N 1
ATOM 3041 C CA . LEU A 1 378 ? 20.437 2.585 -12.597 1.00 97.31 378 LEU A CA 1
ATOM 3042 C C . LEU A 1 378 ? 18.958 2.448 -12.222 1.00 97.31 378 LEU A C 1
ATOM 3044 O O . LEU A 1 378 ? 18.106 2.326 -13.096 1.00 97.31 378 LEU A O 1
ATOM 3048 N N . GLY A 1 379 ? 18.655 2.487 -10.928 1.00 97.62 379 GLY A N 1
ATOM 3049 C CA . GLY A 1 379 ? 17.315 2.735 -10.403 1.00 97.62 379 GLY A CA 1
ATOM 3050 C C . GLY A 1 379 ? 17.184 4.225 -10.079 1.00 97.62 379 GLY A C 1
ATOM 3051 O O . GLY A 1 379 ? 17.769 4.661 -9.081 1.00 97.62 379 GLY A O 1
ATOM 3052 N N . PRO A 1 380 ? 16.489 5.036 -10.896 1.00 97.75 380 PRO A N 1
ATOM 3053 C CA . PRO A 1 380 ? 16.368 6.463 -10.627 1.00 97.75 380 PRO A CA 1
ATOM 3054 C C . PRO A 1 380 ? 15.498 6.726 -9.391 1.00 97.75 380 PRO A C 1
ATOM 3056 O O . PRO A 1 380 ? 14.558 5.977 -9.111 1.00 97.75 380 PRO A O 1
ATOM 3059 N N . TYR A 1 381 ? 15.797 7.798 -8.655 1.00 98.38 381 TYR A N 1
ATOM 3060 C CA . TYR A 1 381 ? 14.983 8.217 -7.509 1.00 98.38 381 TYR A CA 1
ATOM 3061 C C . TYR A 1 381 ? 13.573 8.588 -7.964 1.00 98.38 381 TYR A C 1
ATOM 3063 O O . TYR A 1 381 ? 13.393 9.142 -9.052 1.00 98.38 381 TYR A O 1
ATOM 3071 N N . HIS A 1 382 ? 12.573 8.290 -7.141 1.00 98.19 382 HIS A N 1
ATOM 3072 C CA . HIS A 1 382 ? 11.173 8.573 -7.448 1.00 98.19 382 HIS A CA 1
ATOM 3073 C C . HIS A 1 382 ? 10.323 8.612 -6.172 1.00 98.19 382 HIS A C 1
ATOM 3075 O O . HIS A 1 382 ? 10.774 8.239 -5.089 1.00 98.19 382 HIS A O 1
ATOM 3081 N N . GLN A 1 383 ? 9.089 9.097 -6.280 1.00 98.00 383 GLN A N 1
ATOM 3082 C CA . GLN A 1 383 ? 8.102 9.014 -5.200 1.00 98.00 383 GLN A CA 1
ATOM 3083 C C . GLN A 1 383 ? 6.950 8.104 -5.622 1.00 98.00 383 GLN A C 1
ATOM 3085 O O . GLN A 1 383 ? 6.666 7.995 -6.807 1.00 98.00 383 GLN A O 1
ATOM 3090 N N . HIS A 1 384 ? 6.260 7.505 -4.656 1.00 97.62 384 HIS A N 1
ATOM 3091 C CA . HIS A 1 384 ? 4.947 6.883 -4.854 1.00 97.62 384 HIS A CA 1
ATOM 3092 C C . HIS A 1 384 ? 3.955 7.658 -4.002 1.00 97.62 384 HIS A C 1
ATOM 3094 O O . HIS A 1 384 ? 4.036 7.581 -2.776 1.00 97.62 384 HIS A O 1
ATOM 3100 N N . ILE A 1 385 ? 3.078 8.451 -4.620 1.00 97.94 385 ILE A N 1
ATOM 3101 C CA . ILE A 1 385 ? 2.141 9.324 -3.903 1.00 97.94 385 ILE A CA 1
ATOM 3102 C C . ILE A 1 385 ? 0.713 8.879 -4.206 1.00 97.94 385 ILE A C 1
ATOM 3104 O O . ILE A 1 385 ? 0.253 8.941 -5.342 1.00 97.94 385 ILE A O 1
ATOM 3108 N N . PHE A 1 386 ? 0.014 8.466 -3.162 1.00 98.25 386 PHE A N 1
ATOM 3109 C CA . PHE A 1 386 ? -1.343 7.942 -3.142 1.00 98.25 386 PHE A CA 1
ATOM 3110 C C . PHE A 1 386 ? -2.312 9.014 -2.657 1.00 98.25 386 PHE A C 1
ATOM 3112 O O . PHE A 1 386 ? -1.944 9.861 -1.843 1.00 98.25 386 PHE A O 1
ATOM 3119 N N . ASN A 1 387 ? -3.568 8.942 -3.090 1.00 98.25 387 ASN A N 1
ATOM 3120 C CA . ASN A 1 387 ? -4.647 9.752 -2.540 1.00 98.25 387 ASN A CA 1
ATOM 3121 C C . ASN A 1 387 ? -5.835 8.878 -2.126 1.00 98.25 387 ASN A C 1
ATOM 3123 O O . ASN A 1 387 ? -6.485 8.260 -2.968 1.00 98.25 387 ASN A O 1
ATOM 3127 N N . LEU A 1 388 ? -6.133 8.839 -0.828 1.00 98.44 388 LEU A N 1
ATOM 3128 C CA . LEU A 1 388 ? -7.294 8.145 -0.275 1.00 98.44 388 LEU A CA 1
ATOM 3129 C C . LEU A 1 388 ? -8.468 9.125 -0.153 1.00 98.44 388 LEU A C 1
ATOM 3131 O O . LEU A 1 388 ? -8.391 10.087 0.613 1.00 98.44 388 LEU A O 1
ATOM 3135 N N . ARG A 1 389 ? -9.563 8.861 -0.872 1.00 98.75 389 ARG A N 1
ATOM 3136 C CA . ARG A 1 389 ? -10.823 9.612 -0.784 1.00 98.75 389 ARG A CA 1
ATOM 3137 C C . ARG A 1 389 ? -11.703 9.001 0.299 1.00 98.75 389 ARG A C 1
ATOM 3139 O O . ARG A 1 389 ? -12.063 7.827 0.219 1.00 98.75 389 ARG A O 1
ATOM 3146 N N . ILE A 1 390 ? -12.076 9.809 1.284 1.00 98.81 390 ILE A N 1
ATOM 3147 C CA . ILE A 1 390 ? -12.909 9.432 2.426 1.00 98.81 390 ILE A CA 1
ATOM 3148 C C . ILE A 1 390 ? -14.149 10.320 2.407 1.00 98.81 390 ILE A C 1
ATOM 3150 O O . ILE A 1 390 ? -14.059 11.534 2.571 1.00 98.81 390 ILE A O 1
ATOM 3154 N N . ASP A 1 391 ? -15.300 9.698 2.207 1.00 98.75 391 ASP A N 1
ATOM 3155 C CA . ASP A 1 391 ? -16.618 10.324 2.138 1.00 98.75 391 ASP A CA 1
ATOM 3156 C C . ASP A 1 391 ? -17.386 9.978 3.423 1.00 98.75 391 ASP A C 1
ATOM 3158 O O . ASP A 1 391 ? -17.946 8.878 3.531 1.00 98.75 391 ASP A O 1
ATOM 3162 N N . PRO A 1 392 ? -17.255 10.793 4.482 1.00 98.62 392 PRO A N 1
ATOM 3163 C CA . PRO A 1 392 ? -17.826 10.496 5.783 1.00 98.62 392 PRO A CA 1
ATOM 3164 C C . PRO A 1 392 ? -19.328 10.766 5.874 1.00 98.62 392 PRO A C 1
ATOM 3166 O O . PRO A 1 392 ? -19.849 11.724 5.325 1.00 98.62 392 PRO A O 1
ATOM 3169 N N . CYS A 1 393 ? -19.991 9.950 6.686 1.00 98.12 393 CYS A N 1
ATOM 3170 C CA . CYS A 1 393 ? -21.348 10.172 7.177 1.00 98.12 393 CYS A CA 1
ATOM 3171 C C . CYS A 1 393 ? -21.399 9.769 8.661 1.00 98.12 393 CYS A C 1
ATOM 3173 O O . CYS A 1 393 ? -22.157 8.893 9.081 1.00 98.12 393 CYS A O 1
ATOM 3175 N N . ILE A 1 394 ? -20.482 10.334 9.453 1.00 98.56 394 ILE A N 1
ATOM 3176 C CA . ILE A 1 394 ? -20.240 9.973 10.850 1.00 98.56 394 ILE A CA 1
ATOM 3177 C C . ILE A 1 394 ? -21.508 10.217 11.659 1.00 98.56 394 ILE A C 1
ATOM 3179 O O . ILE A 1 394 ? -21.862 11.349 11.981 1.00 98.56 394 ILE A O 1
ATOM 3183 N N . ASP A 1 395 ? -22.169 9.126 12.026 1.00 98.06 395 ASP A N 1
ATOM 3184 C CA . ASP A 1 395 ? -23.447 9.122 12.723 1.00 98.06 395 ASP A CA 1
ATOM 3185 C C . ASP A 1 395 ? -24.492 10.039 12.044 1.00 98.06 395 ASP A C 1
ATOM 3187 O O . ASP A 1 395 ? -25.250 10.737 12.724 1.00 98.06 395 ASP A O 1
ATOM 3191 N N . GLY A 1 396 ? -24.504 10.046 10.709 1.00 95.94 396 GLY A N 1
ATOM 3192 C CA . GLY A 1 396 ? -25.376 10.853 9.854 1.00 95.94 396 GLY A CA 1
ATOM 3193 C C . GLY A 1 396 ? -24.675 12.031 9.176 1.00 95.94 396 GLY A C 1
ATOM 3194 O O . GLY A 1 396 ? -23.460 12.224 9.293 1.00 95.94 396 GLY A O 1
ATOM 3195 N N . ASP A 1 397 ? -25.481 12.831 8.479 1.00 93.44 397 ASP A N 1
ATOM 3196 C CA . ASP A 1 397 ? -25.043 14.009 7.725 1.00 93.44 397 ASP A CA 1
ATOM 3197 C C . ASP A 1 397 ? -24.563 15.159 8.633 1.00 93.44 397 ASP A C 1
ATOM 3199 O O . ASP A 1 397 ? -24.753 15.159 9.857 1.00 93.44 397 ASP A O 1
ATOM 3203 N N . GLY A 1 398 ? -23.967 16.180 8.010 1.00 97.12 398 GLY A N 1
ATOM 3204 C CA . GLY A 1 398 ? -23.466 17.368 8.699 1.00 97.12 398 GLY A CA 1
ATOM 3205 C C . GLY A 1 398 ? -22.176 17.051 9.440 1.00 97.12 398 GLY A C 1
ATOM 3206 O O . GLY A 1 398 ? -22.132 16.999 10.668 1.00 97.12 398 GLY A O 1
ATOM 3207 N N . ASN A 1 399 ? -21.115 16.757 8.697 1.00 98.75 399 ASN A N 1
ATOM 3208 C CA . ASN A 1 399 ? -19.806 16.460 9.259 1.00 98.75 399 ASN A CA 1
ATOM 3209 C C . ASN A 1 399 ? -18.867 17.660 9.091 1.00 98.75 399 ASN A C 1
ATOM 3211 O O . ASN A 1 399 ? -19.074 18.539 8.257 1.00 98.75 399 ASN A O 1
ATOM 3215 N N . SER A 1 400 ? -17.822 17.703 9.913 1.00 98.75 400 SER A N 1
ATOM 3216 C CA . SER A 1 400 ? -16.756 18.700 9.808 1.00 98.75 400 SER A CA 1
ATOM 3217 C C . SER A 1 400 ? -15.393 18.047 9.968 1.00 98.75 400 SER A C 1
ATOM 3219 O O . SER A 1 400 ? -15.231 17.110 10.753 1.00 98.75 400 SER A O 1
ATOM 3221 N N . LEU A 1 401 ? -14.382 18.611 9.309 1.00 98.75 401 LEU A N 1
ATOM 3222 C CA . LEU A 1 401 ? -12.987 18.305 9.606 1.00 98.75 401 LEU A CA 1
ATOM 3223 C C . LEU A 1 401 ? -12.475 19.221 10.727 1.00 98.75 401 LEU A C 1
ATOM 3225 O O . LEU A 1 401 ? -12.594 20.442 10.659 1.00 98.75 401 LEU A O 1
ATOM 3229 N N . GLN A 1 402 ? -11.871 18.638 11.757 1.00 98.31 402 GLN A N 1
ATOM 3230 C CA . GLN A 1 402 ? -11.235 19.340 12.867 1.00 98.31 402 GLN A CA 1
ATOM 3231 C C . GLN A 1 402 ? -9.742 19.004 12.922 1.00 98.31 402 GLN A C 1
ATOM 3233 O O . GLN A 1 402 ? -9.353 17.837 12.964 1.00 98.31 402 GLN A O 1
ATOM 3238 N N . VAL A 1 403 ? -8.906 20.038 12.980 1.00 98.12 403 VAL A N 1
ATOM 3239 C CA . VAL A 1 403 ? -7.460 19.936 13.205 1.00 98.12 403 VAL A CA 1
ATOM 3240 C C . VAL A 1 403 ? -7.196 20.047 14.698 1.00 98.12 403 VAL A C 1
ATOM 3242 O O . VAL A 1 403 ? -7.690 20.978 15.339 1.00 98.12 403 VAL A O 1
ATOM 3245 N N . VAL A 1 404 ? -6.440 19.103 15.260 1.00 97.00 404 VAL A N 1
ATOM 3246 C CA . VAL A 1 404 ? -6.146 19.049 16.695 1.00 97.00 404 VAL A CA 1
ATOM 3247 C C . VAL A 1 404 ? -4.643 18.969 16.935 1.00 97.00 404 VAL A C 1
ATOM 3249 O O . VAL A 1 404 ? -4.000 18.009 16.515 1.00 97.00 404 VAL A O 1
ATOM 3252 N N . ASP A 1 405 ? -4.120 19.949 17.669 1.00 97.25 405 ASP A N 1
ATOM 3253 C CA . ASP A 1 405 ? -2.714 20.059 18.066 1.00 97.25 405 ASP A CA 1
ATOM 3254 C C . ASP A 1 405 ? -2.568 19.811 19.570 1.00 97.25 405 ASP A C 1
ATOM 3256 O O . ASP A 1 405 ? -3.408 20.243 20.362 1.00 97.25 405 ASP A O 1
ATOM 3260 N N . SER A 1 406 ? -1.485 19.151 19.983 1.00 96.19 406 SER A N 1
ATOM 3261 C CA . SER A 1 406 ? -1.091 19.049 21.393 1.00 96.19 406 SER A CA 1
ATOM 3262 C C . SER A 1 406 ? -0.067 20.138 21.706 1.00 96.19 406 SER A C 1
ATOM 3264 O O . SER A 1 406 ? 1.003 20.174 21.101 1.00 96.19 406 SER A O 1
ATOM 3266 N N . VAL A 1 407 ? -0.387 21.036 22.639 1.00 97.12 407 VAL A N 1
ATOM 3267 C CA . VAL A 1 407 ? 0.428 22.222 22.952 1.00 97.12 407 VAL A CA 1
ATOM 3268 C C . VAL A 1 407 ? 0.745 22.313 24.448 1.00 97.12 407 VAL A C 1
ATOM 3270 O O . VAL A 1 407 ? -0.106 21.972 25.279 1.00 97.12 407 VAL A O 1
ATOM 3273 N N . PRO A 1 408 ? 1.945 22.785 24.833 1.00 96.94 408 PRO A N 1
ATOM 3274 C CA . PRO A 1 408 ? 2.285 22.990 26.236 1.00 96.94 408 PRO A CA 1
ATOM 3275 C C . PRO A 1 408 ? 1.413 24.088 26.858 1.00 96.94 408 PRO A C 1
ATOM 3277 O O . PRO A 1 408 ? 1.057 25.078 26.216 1.00 96.94 408 PRO A O 1
ATOM 3280 N N . MET A 1 409 ? 1.080 23.930 28.137 1.00 97.25 409 MET A N 1
ATOM 3281 C CA . MET A 1 409 ? 0.469 24.999 28.924 1.00 97.25 409 MET A CA 1
ATOM 3282 C C . MET A 1 409 ? 1.543 26.021 29.335 1.00 97.25 409 MET A C 1
ATOM 3284 O O . MET A 1 409 ? 2.675 25.623 29.618 1.00 97.25 409 MET A O 1
ATOM 3288 N N . PRO A 1 410 ? 1.217 27.325 29.416 1.00 96.81 410 PRO A N 1
ATOM 3289 C CA . PRO A 1 410 ? 2.162 28.331 29.902 1.00 96.81 410 PRO A CA 1
ATOM 3290 C C . PRO A 1 410 ? 2.608 28.029 31.342 1.00 96.81 410 PRO A C 1
ATOM 3292 O O . PRO A 1 410 ? 1.877 27.395 32.101 1.00 96.81 410 PRO A O 1
ATOM 3295 N N . LEU A 1 411 ? 3.806 28.481 31.724 1.00 97.44 411 LEU A N 1
ATOM 3296 C CA . LEU A 1 411 ? 4.293 28.392 33.104 1.00 97.44 411 LEU A CA 1
ATOM 3297 C C . LEU A 1 411 ? 3.619 29.484 33.949 1.00 97.44 411 LEU A C 1
ATOM 3299 O O . LEU A 1 411 ? 3.969 30.659 33.847 1.00 97.44 411 LEU A O 1
ATOM 3303 N N . ASP A 1 412 ? 2.640 29.101 34.765 1.00 97.38 412 ASP A N 1
ATOM 3304 C CA . ASP A 1 412 ? 1.859 30.017 35.600 1.00 97.38 412 ASP A CA 1
ATOM 3305 C C . ASP A 1 412 ? 1.378 29.348 36.906 1.00 97.38 412 ASP A C 1
ATOM 3307 O O . ASP A 1 412 ? 1.807 28.251 37.260 1.00 97.38 412 ASP A O 1
ATOM 3311 N N . LYS A 1 413 ? 0.472 30.002 37.649 1.00 97.19 413 LYS A N 1
ATOM 3312 C CA . LYS A 1 413 ? -0.078 29.459 38.906 1.00 97.19 413 LYS A CA 1
ATOM 3313 C C . LYS A 1 413 ? -0.889 28.162 38.735 1.00 97.19 413 LYS A C 1
ATOM 3315 O O . LYS A 1 413 ? -1.105 27.471 39.726 1.00 97.19 413 LYS A O 1
ATOM 3320 N N . TYR A 1 414 ? -1.371 27.861 37.529 1.00 95.44 414 TYR A N 1
ATOM 3321 C CA . TYR A 1 414 ? -2.135 26.653 37.203 1.00 95.44 414 TYR A CA 1
ATOM 3322 C C . TYR A 1 414 ? -1.242 25.531 36.654 1.00 95.44 414 TYR A C 1
ATOM 3324 O O . TYR A 1 414 ? -1.598 24.362 36.777 1.00 95.44 414 TYR A O 1
ATOM 3332 N N . ASN A 1 415 ? -0.067 25.863 36.112 1.00 97.88 415 ASN A N 1
ATOM 3333 C CA . ASN A 1 415 ? 0.973 24.913 35.710 1.00 97.88 415 ASN A CA 1
ATOM 3334 C C . ASN A 1 415 ? 2.341 25.271 36.334 1.00 97.88 415 ASN A C 1
ATOM 3336 O O . ASN A 1 415 ? 3.303 25.512 35.605 1.00 97.88 415 ASN A O 1
ATOM 3340 N N . PRO A 1 416 ? 2.475 25.299 37.676 1.00 97.12 416 PRO A N 1
ATOM 3341 C CA . PRO A 1 416 ? 3.674 25.819 38.347 1.00 97.12 416 PRO A CA 1
ATOM 3342 C C . PRO A 1 416 ? 4.924 24.951 38.156 1.00 97.12 416 PRO A C 1
ATOM 3344 O O . PRO A 1 416 ? 6.036 25.403 38.417 1.00 97.12 416 PRO A O 1
ATOM 3347 N N . TYR A 1 417 ? 4.750 23.709 37.703 1.00 97.62 417 TYR A N 1
ATOM 3348 C CA . TYR A 1 417 ? 5.833 22.749 37.485 1.00 97.62 417 TYR A CA 1
ATOM 3349 C C . TYR A 1 417 ? 6.202 22.579 36.005 1.00 97.62 417 TYR A C 1
ATOM 3351 O O . TYR A 1 417 ? 7.083 21.784 35.696 1.00 97.62 417 TYR A O 1
ATOM 3359 N N . GLY A 1 418 ? 5.538 23.292 35.087 1.00 96.50 418 GLY A N 1
ATOM 3360 C CA . GLY A 1 418 ? 5.897 23.304 33.664 1.00 96.50 418 GLY A CA 1
ATOM 3361 C C . GLY A 1 418 ? 5.678 21.986 32.909 1.00 96.50 418 GLY A C 1
ATOM 3362 O O . GLY A 1 418 ? 6.235 21.818 31.831 1.00 96.50 418 GLY A O 1
ATOM 3363 N N . ILE A 1 419 ? 4.883 21.056 33.447 1.00 97.50 419 ILE A N 1
ATOM 3364 C CA . ILE A 1 419 ? 4.633 19.730 32.845 1.00 97.50 419 ILE A CA 1
ATOM 3365 C C . ILE A 1 419 ? 3.301 19.638 32.087 1.00 97.50 419 ILE A C 1
ATOM 3367 O O . ILE A 1 419 ? 3.058 18.665 31.376 1.00 97.50 419 ILE A O 1
ATOM 3371 N N . GLY A 1 420 ? 2.406 20.611 32.282 1.00 97.56 420 GLY A N 1
ATOM 3372 C CA . GLY A 1 420 ? 1.066 20.596 31.705 1.00 97.56 420 GLY A CA 1
ATOM 3373 C C . GLY A 1 420 ? 1.067 20.794 30.190 1.00 97.56 420 GLY A C 1
ATOM 3374 O O . GLY A 1 420 ? 1.806 21.620 29.655 1.00 97.56 420 GLY A O 1
ATOM 3375 N N . TYR A 1 421 ? 0.173 20.084 29.506 1.00 97.56 421 TYR A N 1
ATOM 3376 C CA . TYR A 1 421 ? -0.159 20.287 28.098 1.00 97.56 421 TYR A CA 1
ATOM 3377 C C . TYR A 1 421 ? -1.677 20.178 27.913 1.00 97.56 421 TYR A C 1
ATOM 3379 O O . TYR A 1 421 ? -2.384 19.637 28.764 1.00 97.56 421 TYR A O 1
ATOM 3387 N N . ARG A 1 422 ? -2.183 20.707 26.802 1.00 96.25 422 ARG A N 1
ATOM 3388 C CA . ARG A 1 422 ? -3.595 20.629 26.413 1.00 96.25 422 ARG A CA 1
ATOM 3389 C C . ARG A 1 422 ? -3.720 20.437 24.910 1.00 96.25 422 ARG A C 1
ATOM 3391 O O . ARG A 1 422 ? -2.753 20.617 24.176 1.00 96.25 422 ARG A O 1
ATOM 3398 N N . THR A 1 423 ? -4.919 20.107 24.452 1.00 96.38 423 THR A N 1
ATOM 3399 C CA . THR A 1 423 ? -5.229 20.119 23.023 1.00 96.38 423 THR A CA 1
ATOM 3400 C C . THR A 1 423 ? -5.828 21.457 22.612 1.00 96.38 423 THR A C 1
ATOM 3402 O O . THR A 1 423 ? -6.684 22.001 23.311 1.00 96.38 423 THR A O 1
ATOM 3405 N N . GLU A 1 424 ? -5.414 21.964 21.460 1.00 97.06 424 GLU A N 1
ATOM 3406 C CA . GLU A 1 424 ? -6.098 23.033 20.735 1.00 97.06 424 GLU A CA 1
ATOM 3407 C C . GLU A 1 424 ? -6.790 22.439 19.521 1.00 97.06 424 GLU A C 1
ATOM 3409 O O . GLU A 1 424 ? -6.266 21.529 18.884 1.00 97.06 424 GLU A O 1
ATOM 3414 N N . SER A 1 425 ? -7.998 22.905 19.222 1.00 96.56 425 SER A N 1
ATOM 3415 C CA . SER A 1 425 ? -8.798 22.359 18.131 1.00 96.56 425 SER A CA 1
ATOM 3416 C C . SER A 1 425 ? -9.386 23.479 17.291 1.00 96.56 425 SER A C 1
ATOM 3418 O O . SER A 1 425 ? -9.938 24.436 17.832 1.00 96.56 425 SER A O 1
ATOM 3420 N N . ARG A 1 426 ? -9.282 23.342 15.969 1.00 97.62 426 ARG A N 1
ATOM 3421 C CA . ARG A 1 426 ? -9.877 24.252 14.988 1.00 97.62 426 ARG A CA 1
ATOM 3422 C C . ARG A 1 426 ? -10.700 23.450 13.991 1.00 97.62 426 ARG A C 1
ATOM 3424 O O . ARG A 1 426 ? -10.180 22.531 13.369 1.00 97.62 426 ARG A O 1
ATOM 3431 N N . THR A 1 427 ? -11.959 23.827 13.815 1.00 98.44 427 THR A N 1
ATOM 3432 C CA . THR A 1 427 ? -12.803 23.308 12.733 1.00 98.44 427 THR A CA 1
ATOM 3433 C C . THR A 1 427 ? -12.450 24.014 11.426 1.00 98.44 427 THR A C 1
ATOM 3435 O O . THR A 1 427 ? -12.299 25.240 11.402 1.00 98.44 427 THR A O 1
ATOM 3438 N N . VAL A 1 428 ? -12.280 23.248 10.351 1.00 98.56 428 VAL A N 1
ATOM 3439 C CA . VAL A 1 428 ? -12.089 23.775 8.998 1.00 98.56 428 VAL A CA 1
ATOM 3440 C C . VAL A 1 428 ? -13.444 24.243 8.473 1.00 98.56 428 VAL A C 1
ATOM 3442 O O . VAL A 1 428 ? -14.420 23.505 8.552 1.00 98.56 428 VAL A O 1
ATOM 3445 N N . LYS A 1 429 ? -13.509 25.489 7.995 1.00 98.56 429 LYS A N 1
ATOM 3446 C CA . LYS A 1 429 ? -14.773 26.141 7.611 1.00 98.56 429 LYS A CA 1
ATOM 3447 C C . LYS A 1 429 ? -15.024 26.174 6.116 1.00 98.56 429 LYS A C 1
ATOM 3449 O O . LYS A 1 429 ? -16.165 26.080 5.684 1.00 98.56 429 LYS A O 1
ATOM 3454 N N . GLU A 1 430 ? -13.956 26.288 5.342 1.00 98.62 430 GLU A N 1
ATOM 3455 C CA . GLU A 1 430 ? -14.004 26.364 3.887 1.00 98.62 430 GLU A CA 1
ATOM 3456 C C . GLU A 1 430 ? -13.145 25.258 3.286 1.00 98.62 430 GLU A C 1
ATOM 3458 O O . GLU A 1 430 ? -12.165 24.825 3.901 1.00 98.62 430 GLU A O 1
ATOM 3463 N N . SER A 1 431 ? -13.493 24.821 2.078 1.00 98.69 431 SER A N 1
ATOM 3464 C CA . SER A 1 431 ? -12.692 23.867 1.322 1.00 98.69 431 SER A CA 1
ATOM 3465 C C . SER A 1 431 ? -11.243 24.349 1.198 1.00 98.69 431 SER A C 1
ATOM 3467 O O . SER A 1 431 ? -10.966 25.526 0.929 1.00 98.69 431 SER A O 1
ATOM 3469 N N . GLY A 1 432 ? -10.295 23.444 1.413 1.00 98.38 432 GLY A N 1
ATOM 3470 C CA . GLY A 1 432 ? -8.901 23.825 1.596 1.00 98.38 432 GLY A CA 1
ATOM 3471 C C . GLY A 1 432 ? -7.984 22.653 1.895 1.00 98.38 432 GLY A C 1
ATOM 3472 O O . GLY A 1 432 ? -8.351 21.490 1.723 1.00 98.38 432 GLY A O 1
ATOM 3473 N N . THR A 1 433 ? -6.786 22.997 2.353 1.00 98.19 433 THR A N 1
ATOM 3474 C CA . THR A 1 433 ? -5.715 22.059 2.678 1.00 98.19 433 THR A CA 1
ATOM 3475 C C . THR A 1 433 ? -5.252 22.227 4.113 1.00 98.19 433 THR A C 1
ATOM 3477 O O . THR A 1 433 ? -5.429 23.281 4.727 1.00 98.19 433 THR A O 1
ATOM 3480 N N . GLU A 1 434 ? -4.658 21.170 4.655 1.00 97.25 434 GLU A N 1
ATOM 3481 C CA . GLU A 1 434 ? -4.008 21.184 5.957 1.00 97.25 434 GLU A CA 1
ATOM 3482 C C . GLU A 1 434 ? -2.709 20.373 5.907 1.00 97.25 434 GLU A C 1
ATOM 3484 O O . GLU A 1 434 ? -2.635 19.333 5.250 1.00 97.25 434 GLU A O 1
ATOM 3489 N N . ASP A 1 435 ? -1.701 20.827 6.652 1.00 96.75 435 ASP A N 1
ATOM 3490 C CA . ASP A 1 435 ? -0.386 20.185 6.715 1.00 96.75 435 ASP A CA 1
ATOM 3491 C C . ASP A 1 435 ? -0.183 19.385 8.000 1.00 96.75 435 ASP A C 1
ATOM 3493 O O . ASP A 1 435 ? -0.732 19.709 9.063 1.00 96.75 435 ASP A O 1
ATOM 3497 N N . LEU A 1 436 ? 0.669 18.359 7.910 1.00 95.00 436 LEU A N 1
ATOM 3498 C CA . LEU A 1 436 ? 1.158 17.616 9.069 1.00 95.00 436 LEU A CA 1
ATOM 3499 C C . LEU A 1 436 ? 2.079 18.503 9.920 1.00 95.00 436 LEU A C 1
ATOM 3501 O O . LEU A 1 436 ? 2.876 19.275 9.396 1.00 95.00 436 LEU A O 1
ATOM 3505 N N . ASP A 1 437 ? 2.024 18.342 11.242 1.00 94.69 437 ASP A N 1
ATOM 3506 C CA . ASP A 1 437 ? 2.966 18.978 12.168 1.00 94.69 437 ASP A CA 1
ATOM 3507 C C . ASP A 1 437 ? 3.355 17.977 13.262 1.00 94.69 437 ASP A C 1
ATOM 3509 O O . ASP A 1 437 ? 2.638 17.764 14.246 1.00 94.69 437 ASP A O 1
ATOM 3513 N N . VAL A 1 438 ? 4.508 17.332 13.067 1.00 93.56 438 VAL A N 1
ATOM 3514 C CA . VAL A 1 438 ? 5.042 16.329 13.999 1.00 93.56 438 VAL A CA 1
ATOM 3515 C C . VAL A 1 438 ? 5.417 16.966 15.338 1.00 93.56 438 VAL A C 1
ATOM 3517 O O . VAL A 1 438 ? 5.279 16.319 16.374 1.00 93.56 438 VAL A O 1
ATOM 3520 N N . SER A 1 439 ? 5.816 18.245 15.351 1.00 94.88 439 SER A N 1
ATOM 3521 C CA . SER A 1 439 ? 6.224 18.939 16.581 1.00 94.88 439 SER A CA 1
ATOM 3522 C C . SER A 1 439 ? 5.067 19.133 17.567 1.00 94.88 439 SER A C 1
ATOM 3524 O O . SER A 1 439 ? 5.288 19.208 18.774 1.00 94.88 439 SER A O 1
ATOM 3526 N N . LYS A 1 440 ? 3.829 19.153 17.058 1.00 94.31 440 LYS A N 1
ATOM 3527 C CA . LYS A 1 440 ? 2.592 19.269 17.845 1.00 94.31 440 LYS A CA 1
ATOM 3528 C C . LYS A 1 440 ? 1.805 17.965 17.939 1.00 94.31 440 LYS A C 1
ATOM 3530 O O . LYS A 1 440 ? 0.721 17.945 18.524 1.00 94.31 440 LYS A O 1
ATOM 3535 N N . GLY A 1 441 ? 2.308 16.889 17.327 1.00 91.50 441 GLY A N 1
ATOM 3536 C CA . GLY A 1 441 ? 1.567 15.640 17.171 1.00 91.50 441 GLY A CA 1
ATOM 3537 C C . GLY A 1 441 ? 0.194 15.864 16.532 1.00 91.50 441 GLY A C 1
ATOM 3538 O O . GLY A 1 441 ? -0.796 15.328 17.033 1.00 91.50 441 GLY A O 1
ATOM 3539 N N . ARG A 1 442 ? 0.129 16.708 15.490 1.00 94.88 442 ARG A N 1
ATOM 3540 C CA . ARG A 1 442 ? -1.122 17.114 14.840 1.00 94.88 442 ARG A CA 1
ATOM 3541 C C . ARG A 1 442 ? -1.902 15.914 14.323 1.00 94.88 442 ARG A C 1
ATOM 3543 O O . ARG A 1 442 ? -1.349 15.029 13.671 1.00 94.88 442 ARG A O 1
ATOM 3550 N N . VAL A 1 443 ? -3.206 15.916 14.578 1.00 94.88 443 VAL A N 1
ATOM 3551 C CA . VAL A 1 443 ? -4.137 14.887 14.105 1.00 94.88 443 VAL A CA 1
ATOM 3552 C C . VAL A 1 443 ? -5.403 15.518 13.546 1.00 94.88 443 VAL A C 1
ATOM 3554 O O . VAL A 1 443 ? -5.776 16.632 13.916 1.00 94.88 443 VAL A O 1
ATOM 3557 N N . PHE A 1 444 ? -6.091 14.769 12.693 1.00 98.00 444 PHE A N 1
ATOM 3558 C CA . PHE A 1 444 ? -7.313 15.213 12.036 1.00 98.00 444 PHE A CA 1
ATOM 3559 C C . PHE A 1 444 ? -8.486 14.386 12.541 1.00 98.00 444 PHE A C 1
ATOM 3561 O O . PHE A 1 444 ? -8.370 13.172 12.715 1.00 98.00 444 PHE A O 1
ATOM 3568 N N . LYS A 1 445 ? -9.613 15.034 12.817 1.00 98.31 445 LYS A N 1
ATOM 3569 C CA . LYS A 1 445 ? -10.835 14.375 13.274 1.00 98.31 445 LYS A CA 1
ATOM 3570 C C . LYS A 1 445 ? -11.986 14.763 12.367 1.00 98.31 445 LYS A C 1
ATOM 3572 O O . LYS A 1 445 ? -12.254 15.944 12.196 1.00 98.31 445 LYS A O 1
ATOM 3577 N N . ILE A 1 446 ? -12.670 13.771 11.827 1.00 98.75 446 ILE A N 1
ATOM 3578 C CA . ILE A 1 446 ? -13.949 13.935 11.154 1.00 98.75 446 ILE A CA 1
ATOM 3579 C C . ILE A 1 446 ? -15.015 13.800 12.236 1.00 98.75 446 ILE A C 1
ATOM 3581 O O . ILE A 1 446 ? -15.108 12.751 12.872 1.00 98.75 446 ILE A O 1
ATOM 3585 N N . ILE A 1 447 ? -15.754 14.867 12.507 1.00 98.75 447 ILE A N 1
ATOM 3586 C CA . ILE A 1 447 ? -16.709 14.928 13.618 1.00 98.75 447 ILE A CA 1
ATOM 3587 C C . ILE A 1 447 ? -18.123 15.187 13.116 1.00 98.75 447 ILE A C 1
ATOM 3589 O O . ILE A 1 447 ? -18.303 15.862 12.106 1.00 98.75 447 ILE A O 1
ATOM 3593 N N . ASN A 1 448 ? -19.112 14.736 13.884 1.00 98.75 448 ASN A N 1
ATOM 3594 C CA . ASN A 1 448 ? -20.484 15.214 13.777 1.00 98.75 448 ASN A CA 1
ATOM 3595 C C . ASN A 1 448 ? -20.776 16.156 14.955 1.00 98.75 448 ASN A C 1
ATOM 3597 O O . ASN A 1 448 ? -20.981 15.688 16.081 1.00 98.75 448 ASN A O 1
ATOM 3601 N N . PRO A 1 449 ? -20.775 17.485 14.744 1.00 98.19 449 PRO A N 1
ATOM 3602 C CA . PRO A 1 449 ? -20.984 18.452 15.817 1.00 98.19 449 PRO A CA 1
ATOM 3603 C C . PRO A 1 449 ? -22.399 18.399 16.412 1.00 98.19 449 PRO A C 1
ATOM 3605 O O . PRO A 1 449 ? -22.605 18.904 17.514 1.00 98.19 449 PRO A O 1
ATOM 3608 N N . ASN A 1 450 ? -23.363 17.776 15.725 1.00 98.50 450 ASN A N 1
ATOM 3609 C CA . ASN A 1 450 ? -24.758 17.697 16.164 1.00 98.50 450 ASN A CA 1
ATOM 3610 C C . ASN A 1 450 ? -25.000 16.565 17.176 1.00 98.50 450 ASN A C 1
ATOM 3612 O O . ASN A 1 450 ? -26.072 16.494 17.779 1.00 98.50 450 ASN A O 1
ATOM 3616 N N . LYS A 1 451 ? -24.017 15.680 17.378 1.00 98.38 451 LYS A N 1
ATOM 3617 C CA . LYS A 1 451 ? -24.114 14.539 18.289 1.00 98.38 451 LYS A CA 1
ATOM 3618 C C . LYS A 1 451 ? -22.957 14.545 19.278 1.00 98.38 451 LYS A C 1
ATOM 3620 O O . LYS A 1 451 ? -21.797 14.380 18.913 1.00 98.38 451 LYS A O 1
ATOM 3625 N N . ILE A 1 452 ? -23.285 14.731 20.553 1.00 98.38 452 ILE A N 1
ATOM 3626 C CA . ILE A 1 452 ? -22.308 14.814 21.639 1.00 98.38 452 ILE A CA 1
ATOM 3627 C C . ILE A 1 452 ? -22.226 13.474 22.361 1.00 98.38 452 ILE A C 1
ATOM 3629 O O . ILE A 1 452 ? -23.237 12.927 22.797 1.00 98.38 452 ILE A O 1
ATOM 3633 N N . ASN A 1 453 ? -21.009 12.964 22.523 1.00 98.44 453 ASN A N 1
ATOM 3634 C CA . ASN A 1 453 ? -20.740 11.796 23.344 1.00 98.44 453 ASN A CA 1
ATOM 3635 C C . ASN A 1 453 ? -20.960 12.133 24.830 1.00 98.44 453 ASN A C 1
ATOM 3637 O O . ASN A 1 453 ? -20.331 13.073 25.330 1.00 98.44 453 ASN A O 1
ATOM 3641 N N . PRO A 1 454 ? -21.793 11.379 25.566 1.00 98.19 454 PRO A N 1
ATOM 3642 C CA . PRO A 1 454 ? -22.127 11.711 26.950 1.00 98.19 454 PRO A CA 1
ATOM 3643 C C . PRO A 1 454 ? -20.972 11.469 27.932 1.00 98.19 454 PRO A C 1
ATOM 3645 O O . PRO A 1 454 ? -20.960 12.061 29.008 1.00 98.19 454 PRO A O 1
ATOM 3648 N N . THR A 1 455 ? -19.986 10.637 27.581 1.00 98.00 455 THR A N 1
ATOM 3649 C CA . THR A 1 455 ? -18.816 10.360 28.425 1.00 98.00 455 THR A CA 1
ATOM 3650 C C . THR A 1 455 ? -17.747 11.433 28.272 1.00 98.00 455 THR A C 1
ATOM 3652 O O . THR A 1 455 ? -17.278 11.985 29.264 1.00 98.00 455 THR A O 1
ATOM 3655 N N . SER A 1 456 ? -17.339 11.738 27.037 1.00 97.38 456 SER A N 1
ATOM 3656 C CA . SER A 1 456 ? -16.268 12.710 26.799 1.00 97.38 456 SER A CA 1
ATOM 3657 C C . SER A 1 456 ? -16.758 14.154 26.721 1.00 97.38 456 SER A C 1
ATOM 3659 O O . SER A 1 456 ? -15.929 15.057 26.761 1.00 97.38 456 SER A O 1
ATOM 3661 N N . LEU A 1 457 ? -18.069 14.379 26.565 1.00 97.88 457 LEU A N 1
ATOM 3662 C CA . LEU A 1 457 ? -18.682 15.695 26.321 1.00 97.88 457 LEU A CA 1
ATOM 3663 C C . LEU A 1 457 ? -18.128 16.398 25.069 1.00 97.88 457 LEU A C 1
ATOM 3665 O O . LEU A 1 457 ? -18.083 17.623 24.988 1.00 97.88 457 LEU A O 1
ATOM 3669 N N . LEU A 1 458 ? -17.695 15.604 24.088 1.00 97.38 458 LEU A N 1
ATOM 3670 C CA . LEU A 1 458 ? -17.167 16.068 22.805 1.00 97.38 458 LEU A CA 1
ATOM 3671 C C . LEU A 1 458 ? -18.064 15.546 21.679 1.00 97.38 458 LEU A C 1
ATOM 3673 O O . LEU A 1 458 ? -18.720 14.519 21.874 1.00 97.38 458 LEU A O 1
ATOM 3677 N N . PRO A 1 459 ? -18.074 16.199 20.507 1.00 98.31 459 PRO A N 1
ATOM 3678 C CA . PRO A 1 459 ? -18.677 15.638 19.305 1.00 98.31 459 PRO A CA 1
ATOM 3679 C C . PRO A 1 459 ? -18.199 14.209 19.035 1.00 98.31 459 PRO A C 1
ATOM 3681 O O . PRO A 1 459 ? -17.014 13.904 19.207 1.00 98.31 459 PRO A O 1
ATOM 3684 N N . VAL A 1 460 ? -19.111 13.340 18.600 1.00 98.62 460 VAL A N 1
ATOM 3685 C CA . VAL A 1 460 ? -18.744 12.011 18.096 1.00 98.62 460 VAL A CA 1
ATOM 3686 C C . VAL A 1 460 ? -17.894 12.170 16.837 1.00 98.62 460 VAL A C 1
ATOM 3688 O O . VAL A 1 460 ? -18.120 13.080 16.036 1.00 98.62 460 VAL A O 1
ATOM 3691 N N . GLY A 1 461 ? -16.895 11.309 16.651 1.00 98.19 461 GLY A N 1
ATOM 3692 C CA . GLY A 1 461 ? -15.982 11.464 15.526 1.00 98.19 461 GLY A CA 1
ATOM 3693 C C . GLY A 1 461 ? -15.101 10.262 15.238 1.00 98.19 461 GLY A C 1
ATOM 3694 O O . GLY A 1 461 ? -14.998 9.323 16.027 1.00 98.19 461 GLY A O 1
ATOM 3695 N N . TYR A 1 462 ? -14.418 10.327 14.101 1.00 98.56 462 TYR A N 1
ATOM 3696 C CA . TYR A 1 462 ? -13.327 9.442 13.721 1.00 98.56 462 TYR A CA 1
ATOM 3697 C C . TYR A 1 462 ? -12.050 10.248 13.523 1.00 98.56 462 TYR A C 1
ATOM 3699 O O . TYR A 1 462 ? -12.017 11.259 12.831 1.00 98.56 462 TYR A O 1
ATOM 3707 N N . LYS A 1 463 ? -10.971 9.794 14.147 1.00 97.75 463 LYS A N 1
ATOM 3708 C CA . LYS A 1 463 ? -9.630 10.340 13.995 1.00 97.75 463 LYS A CA 1
ATOM 3709 C C . LYS A 1 463 ? -8.954 9.692 12.790 1.00 97.75 463 LYS A C 1
ATOM 3711 O O . LYS A 1 463 ? -8.752 8.480 12.791 1.00 97.75 463 LYS A O 1
ATOM 3716 N N . LEU A 1 464 ? -8.526 10.508 11.836 1.00 97.12 464 LEU A N 1
ATOM 3717 C CA . LEU A 1 464 ? -7.555 10.135 10.817 1.00 97.12 464 LEU A CA 1
ATOM 3718 C C . LEU A 1 464 ? -6.150 10.258 11.420 1.00 97.12 464 LEU A C 1
ATOM 3720 O O . LEU A 1 464 ? -5.722 11.336 11.842 1.00 97.12 464 LEU A O 1
ATOM 3724 N N . VAL A 1 465 ? -5.450 9.129 11.503 1.00 91.94 465 VAL A N 1
ATOM 3725 C CA . VAL A 1 465 ? -4.020 9.068 11.805 1.00 91.94 465 VAL A CA 1
ATOM 3726 C C . VAL A 1 465 ? -3.294 8.985 10.465 1.00 91.94 465 VAL A C 1
ATOM 3728 O O . VAL A 1 465 ? -3.286 7.906 9.863 1.00 91.94 465 VAL A O 1
ATOM 3731 N N . PRO A 1 466 ? -2.742 10.107 9.976 1.00 87.81 466 PRO A N 1
ATOM 3732 C CA . PRO A 1 466 ? -2.011 10.110 8.724 1.00 87.81 466 PRO A CA 1
ATOM 3733 C C . PRO A 1 466 ? -0.660 9.417 8.901 1.00 87.81 466 PRO A C 1
ATOM 3735 O O . PRO A 1 466 ? -0.118 9.347 10.010 1.00 87.81 466 PRO A O 1
ATOM 3738 N N . ILE A 1 467 ? -0.093 8.957 7.793 1.00 87.25 467 ILE A N 1
ATOM 3739 C CA . ILE A 1 467 ? 1.334 8.648 7.729 1.00 87.25 467 ILE A CA 1
ATOM 3740 C C . ILE A 1 467 ? 2.118 9.958 7.571 1.00 87.25 467 ILE A C 1
ATOM 3742 O O . ILE A 1 467 ? 1.692 10.880 6.875 1.00 87.25 467 ILE A O 1
ATOM 3746 N N . VAL A 1 468 ? 3.260 10.063 8.251 1.00 89.38 468 VAL A N 1
ATOM 3747 C CA . VAL A 1 468 ? 4.187 11.177 8.031 1.00 89.38 468 VAL A CA 1
ATOM 3748 C C . VAL A 1 468 ? 4.904 10.926 6.712 1.00 89.38 468 VAL A C 1
ATOM 3750 O O . VAL A 1 468 ? 5.750 10.041 6.631 1.00 89.38 468 VAL A O 1
ATOM 3753 N N . SER A 1 469 ? 4.555 11.708 5.696 1.00 91.75 469 SER A N 1
ATOM 3754 C CA . SER A 1 469 ? 5.095 11.578 4.344 1.00 91.75 469 SER A CA 1
ATOM 3755 C C . SER A 1 469 ? 5.730 12.885 3.886 1.00 91.75 469 SER A C 1
ATOM 3757 O O . SER A 1 469 ? 5.242 13.972 4.202 1.00 91.75 469 SER A O 1
ATOM 3759 N N . GLN A 1 470 ? 6.805 12.778 3.106 1.00 94.38 470 GLN A N 1
ATOM 3760 C CA . GLN A 1 470 ? 7.298 13.896 2.312 1.00 94.38 470 GLN A CA 1
ATOM 3761 C C . GLN A 1 470 ? 6.363 14.077 1.115 1.00 94.38 470 GLN A C 1
ATOM 3763 O O . GLN A 1 470 ? 6.119 13.131 0.368 1.00 94.38 470 GLN A O 1
ATOM 3768 N N . MET A 1 471 ? 5.818 15.280 0.967 1.00 95.56 471 MET A N 1
ATOM 3769 C CA . MET A 1 471 ? 4.972 15.652 -0.168 1.00 95.56 471 MET A CA 1
ATOM 3770 C C . MET A 1 471 ? 5.809 15.817 -1.452 1.00 95.56 471 MET A C 1
ATOM 3772 O O . MET A 1 471 ? 7.005 15.512 -1.469 1.00 95.56 471 MET A O 1
ATOM 3776 N N . MET A 1 472 ? 5.175 16.241 -2.544 1.00 96.12 472 MET A N 1
ATOM 3777 C CA . MET A 1 472 ? 5.792 16.381 -3.865 1.00 96.12 472 MET A CA 1
ATOM 3778 C C . MET A 1 472 ? 7.121 17.151 -3.814 1.00 96.12 472 MET A C 1
ATOM 3780 O O . MET A 1 472 ? 7.170 18.302 -3.386 1.00 96.12 472 MET A O 1
ATOM 3784 N N . ILE A 1 473 ? 8.199 16.525 -4.296 1.00 96.81 473 ILE A N 1
ATOM 3785 C CA . ILE A 1 473 ? 9.532 17.148 -4.390 1.00 96.81 473 ILE A CA 1
ATOM 3786 C C . ILE A 1 473 ? 9.666 17.977 -5.672 1.00 96.81 473 ILE A C 1
ATOM 3788 O O . ILE A 1 473 ? 10.398 18.969 -5.703 1.00 96.81 473 ILE A O 1
ATOM 3792 N N . ALA A 1 474 ? 8.986 17.563 -6.745 1.00 96.62 474 ALA A N 1
ATOM 3793 C CA . ALA A 1 474 ? 9.082 18.221 -8.040 1.00 96.62 474 ALA A CA 1
ATOM 3794 C C . ALA A 1 474 ? 8.718 19.710 -7.932 1.00 96.62 474 ALA A C 1
ATOM 3796 O O . ALA A 1 474 ? 7.756 20.086 -7.265 1.00 96.62 474 ALA A O 1
ATOM 3797 N N . HIS A 1 475 ? 9.481 20.566 -8.616 1.00 96.50 475 HIS A N 1
ATOM 3798 C CA . HIS A 1 475 ? 9.291 22.013 -8.530 1.00 96.50 475 HIS A CA 1
ATOM 3799 C C . HIS A 1 475 ? 7.861 22.416 -8.953 1.00 96.50 475 HIS A C 1
ATOM 3801 O O . HIS A 1 475 ? 7.372 21.865 -9.944 1.00 96.50 475 HIS A O 1
ATOM 3807 N N . PRO A 1 476 ? 7.213 23.410 -8.312 1.00 94.12 476 PRO A N 1
ATOM 3808 C CA . PRO A 1 476 ? 5.830 23.797 -8.617 1.00 94.12 476 PRO A CA 1
ATOM 3809 C C . PRO A 1 476 ? 5.527 24.162 -10.076 1.00 94.12 476 PRO A C 1
ATOM 3811 O O . PRO A 1 476 ? 4.391 24.051 -10.530 1.00 94.12 476 PRO A O 1
ATOM 3814 N N . THR A 1 477 ? 6.540 24.587 -10.834 1.00 93.31 477 THR A N 1
ATOM 3815 C CA . THR A 1 477 ? 6.410 24.910 -12.268 1.00 93.31 477 THR A CA 1
ATOM 3816 C C . THR A 1 477 ? 6.611 23.707 -13.195 1.00 93.31 477 THR A C 1
ATOM 3818 O O . THR A 1 477 ? 6.476 23.853 -14.407 1.00 93.31 477 THR A O 1
ATOM 3821 N N . SER A 1 478 ? 6.984 22.541 -12.664 1.00 94.88 478 SER A N 1
ATOM 3822 C CA . SER A 1 478 ? 7.199 21.318 -13.444 1.00 94.88 478 SER A CA 1
ATOM 3823 C C . SER A 1 478 ? 5.879 20.658 -13.844 1.00 94.88 478 SER A C 1
ATOM 3825 O O . SER A 1 478 ? 4.857 20.806 -13.169 1.00 94.88 478 SER A O 1
ATOM 3827 N N . TRP A 1 479 ? 5.910 19.860 -14.914 1.00 93.94 479 TRP A N 1
ATOM 3828 C CA . TRP A 1 479 ? 4.752 19.067 -15.327 1.00 93.94 479 TRP A CA 1
ATOM 3829 C C . TRP A 1 479 ? 4.359 17.997 -14.313 1.00 93.94 479 TRP A C 1
ATOM 3831 O O . TRP A 1 479 ? 3.169 17.729 -14.175 1.00 93.94 479 TRP A O 1
ATOM 3841 N N . HIS A 1 480 ? 5.319 17.424 -13.580 1.00 94.69 480 HIS A N 1
ATOM 3842 C CA . HIS A 1 480 ? 5.020 16.504 -12.481 1.00 94.69 480 HIS A CA 1
ATOM 3843 C C . HIS A 1 480 ? 4.138 17.200 -11.445 1.00 94.69 480 HIS A C 1
ATOM 3845 O O . HIS A 1 480 ? 3.004 16.787 -11.233 1.00 94.69 480 HIS A O 1
ATOM 3851 N N . PHE A 1 481 ? 4.587 18.330 -10.892 1.00 94.94 481 PHE A N 1
ATOM 3852 C CA . PHE A 1 481 ? 3.819 19.031 -9.865 1.00 94.94 481 PHE A CA 1
ATOM 3853 C C . PHE A 1 481 ? 2.449 19.506 -10.365 1.00 94.94 481 PHE A C 1
ATOM 3855 O O . PHE A 1 481 ? 1.441 19.260 -9.706 1.00 94.94 481 PHE A O 1
ATOM 3862 N N . ARG A 1 482 ? 2.387 20.161 -11.536 1.00 93.12 482 ARG A N 1
ATOM 3863 C CA . ARG A 1 482 ? 1.125 20.700 -12.079 1.00 93.12 482 ARG A CA 1
ATOM 3864 C C . ARG A 1 482 ? 0.052 19.614 -12.213 1.00 93.12 482 ARG A C 1
ATOM 3866 O O . ARG A 1 482 ? -1.086 19.838 -11.809 1.00 93.12 482 ARG A O 1
ATOM 3873 N N . ARG A 1 483 ? 0.424 18.437 -12.732 1.00 94.25 483 ARG A N 1
ATOM 3874 C CA . ARG A 1 483 ? -0.501 17.330 -13.037 1.00 94.25 483 ARG A CA 1
ATOM 3875 C C . ARG A 1 483 ? -0.893 16.505 -11.810 1.00 94.25 483 ARG A C 1
ATOM 3877 O O . ARG A 1 483 ? -2.010 15.997 -11.745 1.00 94.25 483 ARG A O 1
ATOM 3884 N N . SER A 1 484 ? -0.001 16.373 -10.831 1.00 94.81 484 SER A N 1
ATOM 3885 C CA . SER A 1 484 ? -0.262 15.662 -9.570 1.00 94.81 484 SER A CA 1
ATOM 3886 C C . SER A 1 484 ? -0.275 16.608 -8.378 1.00 94.81 484 SER A C 1
ATOM 3888 O O . SER A 1 484 ? 0.341 16.354 -7.343 1.00 94.81 484 SER A O 1
ATOM 3890 N N . ASN A 1 485 ? -0.996 17.715 -8.529 1.00 92.12 485 ASN A N 1
ATOM 3891 C CA . ASN A 1 485 ? -1.105 18.752 -7.510 1.00 92.12 485 ASN A CA 1
ATOM 3892 C C . ASN A 1 485 ? -1.730 18.254 -6.190 1.00 92.12 485 ASN A C 1
ATOM 3894 O O . ASN A 1 485 ? -1.507 18.865 -5.149 1.00 92.12 485 ASN A O 1
ATOM 3898 N N . PHE A 1 486 ? -2.420 17.106 -6.194 1.00 96.50 486 PHE A N 1
ATOM 3899 C CA . PHE A 1 486 ? -2.884 16.456 -4.969 1.00 96.50 486 PHE A CA 1
ATOM 3900 C C . PHE A 1 486 ? -1.739 16.074 -4.024 1.00 96.50 486 PHE A C 1
ATOM 3902 O O . PHE A 1 486 ? -1.957 15.958 -2.821 1.00 96.50 486 PHE A O 1
ATOM 3909 N N . GLY A 1 487 ? -0.527 15.886 -4.550 1.00 96.38 487 GLY A N 1
ATOM 3910 C CA . GLY A 1 487 ? 0.671 15.596 -3.771 1.00 96.38 487 GLY A CA 1
ATOM 3911 C C . GLY A 1 487 ? 1.309 16.817 -3.104 1.00 96.38 487 GLY A C 1
ATOM 3912 O O . GLY A 1 487 ? 2.350 16.645 -2.487 1.00 96.38 487 GLY A O 1
ATOM 3913 N N . ASP A 1 488 ? 0.746 18.024 -3.243 1.00 95.38 488 ASP A N 1
ATOM 3914 C CA . ASP A 1 488 ? 1.270 19.267 -2.643 1.00 95.38 488 ASP A CA 1
ATOM 3915 C C . ASP A 1 488 ? 1.038 19.317 -1.123 1.00 95.38 488 ASP A C 1
ATOM 3917 O O . ASP A 1 488 ? 1.930 19.649 -0.346 1.00 95.38 488 ASP A O 1
ATOM 3921 N N . HIS A 1 489 ? -0.152 18.890 -0.694 1.00 96.88 489 HIS A N 1
ATOM 3922 C CA . HIS A 1 489 ? -0.561 18.860 0.704 1.00 96.88 489 HIS A CA 1
ATOM 3923 C C . HIS A 1 489 ? -1.028 17.459 1.117 1.00 96.88 489 HIS A C 1
ATOM 3925 O O . HIS A 1 489 ? -1.607 16.734 0.306 1.00 96.88 489 HIS A O 1
ATOM 3931 N N . PRO A 1 490 ? -0.838 17.072 2.387 1.00 97.06 490 PRO A N 1
ATOM 3932 C CA . PRO A 1 490 ? -1.188 15.743 2.879 1.00 97.06 490 PRO A CA 1
ATOM 3933 C C . PRO A 1 490 ? -2.687 15.582 3.143 1.00 97.06 490 PRO A C 1
ATOM 3935 O O . PRO A 1 490 ? -3.198 14.464 3.088 1.00 97.06 490 PRO A O 1
ATOM 3938 N N . ILE A 1 491 ? -3.403 16.667 3.454 1.00 98.06 491 ILE A N 1
ATOM 3939 C CA . ILE A 1 491 ? -4.835 16.643 3.762 1.00 98.06 491 ILE A CA 1
ATOM 3940 C C . ILE A 1 491 ? -5.553 17.707 2.945 1.00 98.06 491 ILE A C 1
ATOM 3942 O O . ILE A 1 491 ? -5.154 18.871 2.935 1.00 98.06 491 ILE A O 1
ATOM 3946 N N . TRP A 1 492 ? -6.657 17.303 2.325 1.00 98.62 492 TRP A N 1
ATOM 3947 C CA . TRP A 1 492 ? -7.576 18.174 1.606 1.00 98.62 492 TRP A CA 1
ATOM 3948 C C . TRP A 1 492 ? -8.993 17.934 2.110 1.00 98.62 492 TRP A C 1
ATOM 3950 O O . TRP A 1 492 ? -9.354 16.814 2.476 1.00 98.62 492 TRP A O 1
ATOM 3960 N N . VAL A 1 493 ? -9.813 18.976 2.094 1.00 98.75 493 VAL A N 1
ATOM 3961 C CA . VAL A 1 493 ? -11.246 18.868 2.363 1.00 98.75 493 VAL A CA 1
ATOM 3962 C C . VAL A 1 493 ? -12.025 19.654 1.324 1.00 98.75 493 VAL A C 1
ATOM 3964 O O . VAL A 1 493 ? -11.732 20.820 1.055 1.00 98.75 493 VAL A O 1
ATOM 3967 N N . THR A 1 494 ? -13.021 19.010 0.731 1.00 98.75 494 THR A N 1
ATOM 3968 C CA . THR A 1 494 ? -13.941 19.618 -0.232 1.00 98.75 494 THR A CA 1
ATOM 3969 C C . THR A 1 494 ? -15.371 19.443 0.249 1.00 98.75 494 THR A C 1
ATOM 3971 O O . THR A 1 494 ? -15.666 18.542 1.032 1.00 98.75 494 THR A O 1
ATOM 3974 N N . LYS A 1 495 ? -16.277 20.293 -0.235 1.00 98.50 495 LYS A N 1
ATOM 3975 C CA . LYS A 1 495 ? -17.708 19.999 -0.175 1.00 98.50 495 LYS A CA 1
ATOM 3976 C C . LYS A 1 495 ? -18.020 18.874 -1.161 1.00 98.50 495 LYS A C 1
ATOM 3978 O O . LYS A 1 495 ? -17.481 18.894 -2.270 1.00 98.50 495 LYS A O 1
ATOM 3983 N N . TYR A 1 496 ? -18.866 17.922 -0.779 1.00 98.50 496 TYR A N 1
ATOM 3984 C CA . TYR A 1 496 ? -19.295 16.860 -1.683 1.00 98.50 496 TYR A CA 1
ATOM 3985 C C . TYR A 1 496 ? -20.000 17.441 -2.915 1.00 98.50 496 TYR A C 1
ATOM 3987 O O . TYR A 1 496 ? -20.879 18.304 -2.817 1.00 98.50 496 TYR A O 1
ATOM 3995 N N . LYS A 1 497 ? -19.609 16.947 -4.092 1.00 97.88 497 LYS A N 1
ATOM 3996 C CA . LYS A 1 497 ? -20.316 17.138 -5.359 1.00 97.88 497 LYS A CA 1
ATOM 3997 C C . LYS A 1 497 ? -20.244 15.846 -6.157 1.00 97.88 497 LYS A C 1
ATOM 3999 O O . LYS A 1 497 ? -19.212 15.175 -6.200 1.00 97.88 497 LYS A O 1
ATOM 4004 N N . GLU A 1 498 ? -21.351 15.510 -6.806 1.00 95.38 498 GLU A N 1
ATOM 4005 C CA . GLU A 1 498 ? -21.423 14.342 -7.674 1.00 95.38 498 GLU A CA 1
ATOM 4006 C C . GLU A 1 498 ? -20.392 14.446 -8.813 1.00 95.38 498 GLU A C 1
ATOM 4008 O O . GLU A 1 498 ? -20.217 15.503 -9.418 1.00 95.38 498 GLU A O 1
ATOM 4013 N N . GLY A 1 499 ? -19.690 13.346 -9.094 1.00 93.25 499 GLY A N 1
ATOM 4014 C CA . GLY A 1 499 ? -18.643 13.285 -10.120 1.00 93.25 499 GLY A CA 1
ATOM 4015 C C . GLY A 1 499 ? -17.243 13.715 -9.659 1.00 93.25 499 GLY A C 1
ATOM 4016 O O . GLY A 1 499 ? -16.271 13.409 -10.350 1.00 93.25 499 GLY A O 1
ATOM 4017 N N . GLU A 1 500 ? -17.095 14.331 -8.481 1.00 97.31 500 GLU A N 1
ATOM 4018 C CA . GLU A 1 500 ? -15.786 14.664 -7.892 1.00 97.31 500 GLU A CA 1
ATOM 4019 C C . GLU A 1 500 ? -15.185 13.437 -7.185 1.00 97.31 500 GLU A C 1
ATOM 4021 O O . GLU A 1 500 ? -15.290 13.254 -5.967 1.00 97.31 500 GLU A O 1
ATOM 4026 N N . LEU A 1 501 ? -14.601 12.542 -7.989 1.00 97.75 501 LEU A N 1
ATOM 4027 C CA . LEU A 1 501 ? -14.080 11.243 -7.539 1.00 97.75 501 LEU A CA 1
ATOM 4028 C C . LEU A 1 501 ? -12.552 11.132 -7.562 1.00 97.75 501 LEU A C 1
ATOM 4030 O O . LEU A 1 501 ? -12.006 10.424 -6.723 1.00 97.75 501 LEU A O 1
ATOM 4034 N N . PHE A 1 502 ? -11.874 11.806 -8.495 1.00 97.88 502 PHE A N 1
ATOM 4035 C CA . PHE A 1 502 ? -10.458 11.563 -8.800 1.00 97.88 502 PHE A CA 1
ATOM 4036 C C . PHE A 1 502 ? -9.583 12.782 -8.516 1.00 97.88 502 PHE A C 1
ATOM 4038 O O . PHE A 1 502 ? -9.822 13.863 -9.051 1.00 97.88 502 PHE A O 1
ATOM 4045 N N . ALA A 1 503 ? -8.534 12.599 -7.716 1.00 97.75 503 ALA A N 1
ATOM 4046 C CA . ALA A 1 503 ? -7.730 13.695 -7.182 1.00 97.75 503 ALA A CA 1
ATOM 4047 C C . ALA A 1 503 ? -7.034 14.533 -8.265 1.00 97.75 503 ALA A C 1
ATOM 4049 O O . ALA A 1 503 ? -6.930 15.748 -8.121 1.00 97.75 503 ALA A O 1
ATOM 4050 N N . SER A 1 504 ? -6.635 13.903 -9.370 1.00 96.12 504 SER A N 1
ATOM 4051 C CA . SER A 1 504 ? -6.038 14.557 -10.546 1.00 96.12 504 SER A CA 1
ATOM 4052 C C . SER A 1 504 ? -7.026 14.814 -11.689 1.00 96.12 504 SER A C 1
ATOM 4054 O O . SER A 1 504 ? -6.618 15.034 -12.830 1.00 96.12 504 SER A O 1
ATOM 4056 N N . GLY A 1 505 ? -8.330 14.757 -11.407 1.00 95.00 505 GLY A N 1
ATOM 4057 C CA . GLY A 1 505 ? -9.377 14.906 -12.412 1.00 95.00 505 GLY A CA 1
ATOM 4058 C C . GLY A 1 505 ? -9.594 13.646 -13.254 1.00 95.00 505 GLY A C 1
ATOM 4059 O O . GLY A 1 505 ? -8.979 12.592 -13.055 1.00 95.00 505 GLY A O 1
ATOM 4060 N N . VAL A 1 506 ? -10.522 13.733 -14.209 1.00 93.25 506 VAL A N 1
ATOM 4061 C CA . VAL A 1 506 ? -10.959 12.560 -14.991 1.00 93.25 506 VAL A CA 1
ATOM 4062 C C . VAL A 1 506 ? -9.902 12.120 -16.009 1.00 93.25 506 VAL A C 1
ATOM 4064 O O . VAL A 1 506 ? -9.725 10.920 -16.211 1.00 93.25 506 VAL A O 1
ATOM 4067 N N . TYR A 1 507 ? -9.178 13.062 -16.614 1.00 93.25 507 TYR A N 1
ATOM 4068 C CA . TYR A 1 507 ? -8.273 12.815 -17.741 1.00 93.25 507 TYR A CA 1
ATOM 4069 C C . TYR A 1 507 ? -6.827 13.162 -17.369 1.00 93.25 507 TYR A C 1
ATOM 4071 O O . TYR A 1 507 ? -6.428 14.321 -17.460 1.00 93.25 507 TYR A O 1
ATOM 4079 N N . THR A 1 508 ? -6.044 12.164 -16.958 1.00 94.31 508 THR A N 1
ATOM 4080 C CA . THR A 1 508 ? -4.646 12.325 -16.507 1.00 94.31 508 THR A CA 1
ATOM 4081 C C . THR A 1 508 ? -3.613 12.138 -17.620 1.00 94.31 508 THR A C 1
ATOM 4083 O O . THR A 1 508 ? -2.506 12.685 -17.540 1.00 94.31 508 THR A O 1
ATOM 4086 N N . ASN A 1 509 ? -3.964 11.401 -18.679 1.00 92.31 509 ASN A N 1
ATOM 4087 C CA . ASN A 1 509 ? -3.057 11.131 -19.788 1.00 92.31 509 ASN A CA 1
ATOM 4088 C C . ASN A 1 509 ? -2.754 12.437 -20.544 1.00 92.31 509 ASN A C 1
ATOM 4090 O O . ASN A 1 509 ? -3.671 13.120 -20.997 1.00 92.31 509 ASN A O 1
ATOM 4094 N N . GLN A 1 510 ? -1.472 12.807 -20.612 1.00 92.38 510 GLN A N 1
ATOM 4095 C CA . GLN A 1 510 ? -0.967 14.083 -21.150 1.00 92.38 510 GLN A CA 1
ATOM 4096 C C . GLN A 1 510 ? -1.670 15.354 -20.619 1.00 92.38 510 GLN A C 1
ATOM 4098 O O . GLN A 1 510 ? -1.722 16.388 -21.292 1.00 92.38 510 GLN A O 1
ATOM 4103 N N . SER A 1 511 ? -2.212 15.296 -19.398 1.00 92.19 511 SER A N 1
ATOM 4104 C CA . SER A 1 511 ? -2.986 16.391 -18.801 1.00 92.19 511 SER A CA 1
ATOM 4105 C C . SER A 1 511 ? -2.183 17.684 -18.611 1.00 92.19 511 SER A C 1
ATOM 4107 O O . SER A 1 511 ? -0.963 17.669 -18.464 1.00 92.19 511 SER A O 1
ATOM 4109 N N . ASP A 1 512 ? -2.884 18.818 -18.605 1.00 89.19 512 ASP A N 1
ATOM 4110 C CA . ASP A 1 512 ? -2.355 20.142 -18.238 1.00 89.19 512 ASP A CA 1
ATOM 4111 C C . ASP A 1 512 ? -2.265 20.345 -16.712 1.00 89.19 512 ASP A C 1
ATOM 4113 O O . ASP A 1 512 ? -1.463 21.156 -16.241 1.00 89.19 512 ASP A O 1
ATOM 4117 N N . GLY A 1 513 ? -3.030 19.555 -15.949 1.00 88.56 513 GLY A N 1
ATOM 4118 C CA . GLY A 1 513 ? -3.086 19.604 -14.487 1.00 88.56 513 GLY A CA 1
ATOM 4119 C C . GLY A 1 513 ? -4.112 20.589 -13.922 1.00 88.56 513 GLY A C 1
ATOM 4120 O O . GLY A 1 513 ? -4.086 20.857 -12.724 1.00 88.56 513 GLY A O 1
ATOM 4121 N N . ASP A 1 514 ? -5.013 21.106 -14.763 1.00 84.06 514 ASP A N 1
ATOM 4122 C CA . ASP A 1 514 ? -5.979 22.150 -14.385 1.00 84.06 514 ASP A CA 1
ATOM 4123 C C . ASP A 1 514 ? -7.279 21.598 -13.756 1.00 84.06 514 ASP A C 1
ATOM 4125 O O . ASP A 1 514 ? -8.170 22.362 -13.390 1.00 84.06 514 ASP A O 1
ATOM 4129 N N . ASP A 1 515 ? -7.414 20.274 -13.638 1.00 86.00 515 ASP A N 1
ATOM 4130 C CA . ASP A 1 515 ? -8.588 19.584 -13.083 1.00 86.00 515 ASP A CA 1
ATOM 4131 C C . ASP A 1 515 ? -8.220 18.789 -11.815 1.00 86.00 515 ASP A C 1
ATOM 4133 O O . ASP A 1 515 ? -7.047 18.508 -11.557 1.00 86.00 515 ASP A O 1
ATOM 4137 N N . GLY A 1 516 ? -9.225 18.418 -11.021 1.00 94.19 516 GLY A N 1
ATOM 4138 C CA . GLY A 1 516 ? -9.064 17.665 -9.776 1.00 94.19 516 GLY A CA 1
ATOM 4139 C C . GLY A 1 516 ? -9.142 18.511 -8.504 1.00 94.19 516 GLY A C 1
ATOM 4140 O O . GLY A 1 516 ? -9.651 19.635 -8.494 1.00 94.19 516 GLY A O 1
ATOM 4141 N N . ILE A 1 517 ? -8.638 17.959 -7.396 1.00 96.69 517 ILE A N 1
ATOM 4142 C CA . ILE A 1 517 ? -8.922 18.468 -6.044 1.00 96.69 517 ILE A CA 1
ATOM 4143 C C . ILE A 1 517 ? -8.411 19.884 -5.803 1.00 96.69 517 ILE A C 1
ATOM 4145 O O . ILE A 1 517 ? -9.030 20.618 -5.035 1.00 96.69 517 ILE A O 1
ATOM 4149 N N . LYS A 1 518 ? -7.340 20.307 -6.486 1.00 94.75 518 LYS A N 1
ATOM 4150 C CA . LYS A 1 518 ? -6.837 21.680 -6.386 1.00 94.75 518 LYS A CA 1
ATOM 4151 C C . LYS A 1 518 ? -7.865 22.705 -6.865 1.00 94.75 518 LYS A C 1
ATOM 4153 O O . LYS A 1 518 ? -8.159 23.648 -6.135 1.00 94.75 518 LYS A O 1
ATOM 4158 N N . ALA A 1 519 ? -8.486 22.475 -8.021 1.00 95.00 519 ALA A N 1
ATOM 4159 C CA . ALA A 1 519 ? -9.559 23.336 -8.517 1.00 95.00 519 ALA A CA 1
ATOM 4160 C C . ALA A 1 519 ? -10.787 23.303 -7.588 1.00 95.00 519 ALA A C 1
ATOM 4162 O O . ALA A 1 519 ? -11.504 24.293 -7.441 1.00 95.00 519 ALA A O 1
ATOM 4163 N N . TRP A 1 520 ? -11.037 22.167 -6.930 1.00 97.25 520 TRP A N 1
ATOM 4164 C CA . TRP A 1 520 ? -12.196 22.007 -6.055 1.00 97.25 520 TRP A CA 1
ATOM 4165 C C . TRP A 1 520 ? -12.056 22.748 -4.728 1.00 97.25 520 TRP A C 1
ATOM 4167 O O . TRP A 1 520 ? -13.021 23.364 -4.274 1.00 97.25 520 TRP A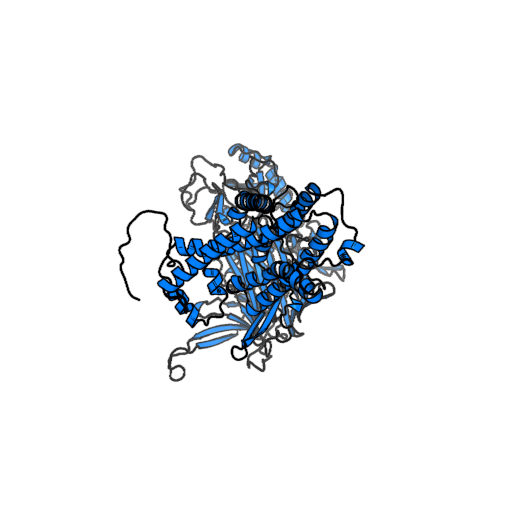 O 1
ATOM 4177 N N . VAL A 1 521 ? -10.865 22.753 -4.123 1.00 97.38 521 VAL A N 1
ATOM 4178 C CA . VAL A 1 521 ? -10.628 23.494 -2.875 1.00 97.38 521 VAL A CA 1
ATOM 4179 C C . VAL A 1 521 ? -10.570 25.007 -3.077 1.00 97.38 521 VAL A C 1
ATOM 4181 O O . VAL A 1 521 ? -10.916 25.761 -2.164 1.00 97.38 521 VAL A O 1
ATOM 4184 N N . GLU A 1 522 ? -10.190 25.467 -4.270 1.00 96.25 522 GLU A N 1
ATOM 4185 C CA . GLU A 1 522 ? -10.160 26.889 -4.635 1.00 96.25 522 GLU A CA 1
ATOM 4186 C C . GLU A 1 522 ? -11.549 27.541 -4.645 1.00 96.25 522 GLU A C 1
ATOM 4188 O O . GLU A 1 522 ? -11.649 28.760 -4.514 1.00 96.25 522 GLU A O 1
ATOM 4193 N N . ARG A 1 523 ? -12.628 26.748 -4.704 1.00 97.12 523 ARG A N 1
ATOM 4194 C CA . ARG A 1 523 ? -14.007 27.254 -4.628 1.00 97.12 523 ARG A CA 1
ATOM 4195 C C . ARG A 1 523 ? -14.354 27.907 -3.293 1.00 97.12 523 ARG A C 1
ATOM 4197 O O . ARG A 1 523 ? -15.295 28.693 -3.252 1.00 97.12 523 ARG A O 1
ATOM 4204 N N . LYS A 1 524 ? -13.617 27.579 -2.223 1.00 98.06 524 LYS A N 1
ATOM 4205 C CA . LYS A 1 524 ? -13.909 28.018 -0.846 1.00 98.06 524 LYS A CA 1
ATOM 4206 C C . LYS A 1 524 ? -15.355 27.716 -0.436 1.00 98.06 524 LYS A C 1
ATOM 4208 O O . LYS A 1 524 ? -16.010 28.514 0.227 1.00 98.06 524 LYS A O 1
ATOM 4213 N N . ASP A 1 525 ? -15.847 26.546 -0.847 1.00 98.38 525 ASP A N 1
ATOM 4214 C CA . ASP A 1 525 ? -17.168 26.058 -0.452 1.00 98.38 525 ASP A CA 1
ATOM 4215 C C . ASP A 1 525 ? -17.202 25.856 1.076 1.00 98.38 525 ASP A C 1
ATOM 4217 O O . ASP A 1 525 ? -16.194 25.467 1.666 1.00 98.38 525 ASP A O 1
ATOM 4221 N N . ASN A 1 526 ? -18.352 26.075 1.725 1.00 98.50 526 ASN A N 1
ATOM 4222 C CA . ASN A 1 526 ? -18.521 25.740 3.145 1.00 98.50 526 ASN A CA 1
ATOM 4223 C C . ASN A 1 526 ? -18.316 24.233 3.379 1.00 98.50 526 ASN A C 1
ATOM 4225 O O . ASN A 1 526 ? -18.900 23.418 2.666 1.00 98.50 526 ASN A O 1
ATOM 4229 N N . VAL A 1 527 ? -17.526 23.885 4.398 1.00 98.69 527 VAL A N 1
ATOM 4230 C CA . VAL A 1 527 ? -17.265 22.499 4.844 1.00 98.69 527 VAL A CA 1
ATOM 4231 C C . VAL A 1 527 ? -17.423 22.329 6.364 1.00 98.69 527 VAL A C 1
ATOM 4233 O O . VAL A 1 527 ? -17.035 21.308 6.929 1.00 98.69 527 VAL A O 1
ATOM 4236 N N . GLU A 1 528 ? -17.969 23.332 7.056 1.00 98.62 528 GLU A N 1
ATOM 4237 C CA . GLU A 1 528 ? -18.368 23.207 8.459 1.00 98.62 528 GLU A CA 1
ATOM 4238 C C . GLU A 1 528 ? -19.820 22.721 8.537 1.00 98.62 528 GLU A C 1
ATOM 4240 O O . GLU A 1 528 ? -20.727 23.395 8.047 1.00 98.62 528 GLU A O 1
ATOM 4245 N N . ASN A 1 529 ? -20.022 21.576 9.195 1.00 98.56 529 ASN A N 1
ATOM 4246 C CA . ASN A 1 529 ? -21.318 20.946 9.442 1.00 98.56 529 ASN A CA 1
ATOM 4247 C C . ASN A 1 529 ? -22.121 20.731 8.148 1.00 98.56 529 ASN A C 1
ATOM 4249 O O . ASN A 1 529 ? -23.289 21.107 8.058 1.00 98.56 529 ASN A O 1
ATOM 4253 N N . ASP A 1 530 ? -21.466 20.162 7.140 1.00 98.50 530 ASP A N 1
ATOM 4254 C CA . ASP A 1 530 ? -21.992 19.990 5.782 1.00 98.50 530 ASP A CA 1
ATOM 4255 C C . ASP A 1 530 ? -21.659 18.577 5.270 1.00 98.50 530 ASP A C 1
ATOM 4257 O O . ASP A 1 530 ? -21.078 17.761 5.992 1.00 98.50 530 ASP A O 1
ATOM 4261 N N . ASP A 1 531 ? -22.038 18.282 4.033 1.00 98.38 531 ASP A N 1
ATOM 4262 C CA . ASP A 1 531 ? -21.582 17.090 3.320 1.00 98.38 531 ASP A CA 1
ATOM 4263 C C . ASP A 1 531 ? -20.177 17.345 2.747 1.00 98.38 531 ASP A C 1
ATOM 4265 O O . ASP A 1 531 ? -19.977 18.208 1.880 1.00 98.38 531 ASP A O 1
ATOM 4269 N N . ILE A 1 532 ? -19.179 16.650 3.292 1.00 98.69 532 ILE A N 1
ATOM 4270 C CA . ILE A 1 532 ? -17.759 16.897 3.027 1.00 98.69 532 ILE A CA 1
ATOM 4271 C C . ILE A 1 532 ? -17.085 15.645 2.493 1.00 98.69 532 ILE A C 1
ATOM 4273 O O . ILE A 1 532 ? -17.477 14.533 2.807 1.00 98.69 532 ILE A O 1
ATOM 4277 N N . VAL A 1 533 ? -15.981 15.829 1.779 1.00 98.81 533 VAL A N 1
ATOM 4278 C CA . VAL A 1 533 ? -15.065 14.750 1.412 1.00 98.81 533 VAL A CA 1
ATOM 4279 C C . VAL A 1 533 ? -13.677 15.113 1.916 1.00 98.81 533 VAL A C 1
ATOM 4281 O O . VAL A 1 533 ? -13.184 16.217 1.675 1.00 98.81 533 VAL A O 1
ATOM 4284 N N . VAL A 1 534 ? -13.046 14.184 2.628 1.00 98.75 534 VAL A N 1
ATOM 4285 C CA . VAL A 1 534 ? -11.666 14.304 3.099 1.00 98.75 534 VAL A CA 1
ATOM 4286 C C . VAL A 1 534 ? -10.770 13.486 2.183 1.00 98.75 534 VAL A C 1
ATOM 4288 O O . VAL A 1 534 ? -11.030 12.313 1.928 1.00 98.75 534 VAL A O 1
ATOM 4291 N N . TRP A 1 535 ? -9.688 14.091 1.714 1.00 98.62 535 TRP A N 1
ATOM 4292 C CA . TRP A 1 535 ? -8.719 13.450 0.836 1.00 98.62 535 TRP A CA 1
ATOM 4293 C C . TRP A 1 535 ? -7.375 13.424 1.542 1.00 98.62 535 TRP A C 1
ATOM 4295 O O . TRP A 1 535 ? -6.851 14.473 1.921 1.00 98.62 535 TRP A O 1
ATOM 4305 N N . HIS A 1 536 ? -6.818 12.235 1.735 1.00 97.88 536 HIS A N 1
ATOM 4306 C CA . HIS A 1 536 ? -5.505 12.083 2.341 1.00 97.88 536 HIS A CA 1
ATOM 4307 C C . HIS A 1 536 ? -4.484 11.697 1.280 1.00 97.88 536 HIS A C 1
ATOM 4309 O O . HIS A 1 536 ? -4.511 10.577 0.770 1.00 97.88 536 HIS A O 1
ATOM 4315 N N . SER A 1 537 ? -3.578 12.623 0.981 1.00 98.12 537 SER A N 1
ATOM 4316 C CA . SER A 1 537 ? -2.397 12.355 0.175 1.00 98.12 537 SER A CA 1
ATOM 4317 C C . SER A 1 537 ? -1.255 11.870 1.057 1.00 98.12 537 SER A C 1
ATOM 4319 O O . SER A 1 537 ? -0.953 12.463 2.095 1.00 98.12 537 SER A O 1
ATOM 4321 N N . PHE A 1 538 ? -0.613 10.788 0.645 1.00 96.94 538 PHE A N 1
ATOM 4322 C CA . PHE A 1 538 ? 0.516 10.211 1.358 1.00 96.94 538 PHE A CA 1
ATOM 4323 C C . PHE A 1 538 ? 1.409 9.416 0.421 1.00 96.94 538 PHE A C 1
ATOM 4325 O O . PHE A 1 538 ? 1.017 9.106 -0.694 1.00 96.94 538 PHE A O 1
ATOM 4332 N N . GLY A 1 539 ? 2.612 9.071 0.861 1.00 93.00 539 GLY A N 1
ATOM 4333 C CA . GLY A 1 539 ? 3.536 8.355 -0.000 1.00 93.00 539 GLY A CA 1
ATOM 4334 C C . GLY A 1 539 ? 4.880 8.043 0.623 1.00 93.00 539 GLY A C 1
ATOM 4335 O O . GLY A 1 539 ? 5.156 8.423 1.768 1.00 93.00 539 GLY A O 1
ATOM 4336 N N . PHE A 1 540 ? 5.711 7.385 -0.179 1.00 90.19 540 PHE A N 1
ATOM 4337 C CA . PHE A 1 540 ? 7.113 7.106 0.112 1.00 90.19 540 PHE A CA 1
ATOM 4338 C C . PHE A 1 540 ? 7.996 7.854 -0.884 1.00 90.19 540 PHE A C 1
ATOM 4340 O O . PHE A 1 540 ? 7.685 7.921 -2.076 1.00 90.19 540 PHE A O 1
ATOM 4347 N N . THR A 1 541 ? 9.116 8.384 -0.397 1.00 96.06 541 THR A N 1
ATOM 4348 C CA . THR A 1 541 ? 10.218 8.835 -1.251 1.00 96.06 541 THR A CA 1
ATOM 4349 C C . THR A 1 541 ? 11.186 7.669 -1.387 1.00 96.06 541 THR A C 1
ATOM 4351 O O . THR A 1 541 ? 11.869 7.323 -0.423 1.00 96.06 541 THR A O 1
ATOM 4354 N N . HIS A 1 542 ? 11.226 7.049 -2.565 1.00 97.12 542 HIS A N 1
ATOM 4355 C CA . HIS A 1 542 ? 12.024 5.857 -2.813 1.00 97.12 542 HIS A CA 1
ATOM 4356 C C . HIS A 1 542 ? 13.355 6.238 -3.457 1.00 97.12 542 HIS A C 1
ATOM 4358 O O . HIS A 1 542 ? 13.433 6.621 -4.626 1.00 97.12 542 HIS A O 1
ATOM 4364 N N . ASN A 1 543 ? 14.417 6.110 -2.664 1.00 97.12 543 ASN A N 1
ATOM 4365 C CA . ASN A 1 543 ? 15.791 6.112 -3.146 1.00 97.12 543 ASN A CA 1
ATOM 4366 C C . ASN A 1 543 ? 16.220 4.643 -3.244 1.00 97.12 543 ASN A C 1
ATOM 4368 O O . ASN A 1 543 ? 16.514 4.061 -2.195 1.00 97.12 543 ASN A O 1
ATOM 4372 N N . PRO A 1 544 ? 16.213 4.021 -4.442 1.00 97.38 544 PRO A N 1
ATOM 4373 C CA . PRO A 1 544 ? 16.427 2.587 -4.552 1.00 97.38 544 PRO A CA 1
ATOM 4374 C C . PRO A 1 544 ? 17.767 2.156 -3.972 1.00 97.38 544 PRO A C 1
ATOM 4376 O O . PRO A 1 544 ? 18.730 2.927 -3.933 1.00 97.38 544 PRO A O 1
ATOM 4379 N N . ARG A 1 545 ? 17.846 0.898 -3.565 1.00 96.56 545 ARG A N 1
ATOM 4380 C CA . ARG A 1 545 ? 19.074 0.260 -3.078 1.00 96.56 545 ARG A CA 1
ATOM 4381 C C . ARG A 1 545 ? 19.331 -1.046 -3.835 1.00 96.56 545 ARG A C 1
ATOM 4383 O O . ARG A 1 545 ? 18.394 -1.590 -4.416 1.00 96.56 545 ARG A O 1
ATOM 4390 N N . PRO A 1 546 ? 20.569 -1.571 -3.848 1.00 96.62 546 PRO A N 1
ATOM 4391 C CA . PRO A 1 546 ? 20.858 -2.851 -4.493 1.00 96.62 546 PRO A CA 1
ATOM 4392 C C . PRO A 1 546 ? 19.962 -4.000 -4.011 1.00 96.62 546 PRO A C 1
ATOM 4394 O O . PRO A 1 546 ? 19.611 -4.861 -4.802 1.00 96.62 546 PRO A O 1
ATOM 4397 N N . GLU A 1 547 ? 19.537 -3.992 -2.745 1.00 97.25 547 GLU A N 1
ATOM 4398 C CA . GLU A 1 547 ? 18.633 -5.000 -2.180 1.00 97.25 547 GLU A CA 1
ATOM 4399 C C . GLU A 1 547 ? 17.204 -4.952 -2.742 1.00 97.25 547 GLU A C 1
ATOM 4401 O O . GLU A 1 547 ? 16.438 -5.881 -2.502 1.00 97.25 547 GLU A O 1
ATOM 4406 N N . ASP A 1 548 ? 16.840 -3.893 -3.471 1.00 97.62 548 ASP A N 1
ATOM 4407 C CA . ASP A 1 548 ? 15.553 -3.788 -4.165 1.00 97.62 548 ASP A CA 1
ATOM 4408 C C . ASP A 1 548 ? 15.601 -4.432 -5.569 1.00 97.62 548 ASP A C 1
ATOM 4410 O O . ASP A 1 548 ? 14.623 -4.395 -6.314 1.00 97.62 548 ASP A O 1
ATOM 4414 N N . PHE A 1 549 ? 16.747 -5.002 -5.954 1.00 97.50 549 PHE A N 1
ATOM 4415 C CA . PHE A 1 549 ? 17.012 -5.610 -7.254 1.00 97.50 549 PHE A CA 1
ATOM 4416 C C . PHE A 1 549 ? 17.483 -7.067 -7.071 1.00 97.50 549 PHE A C 1
ATOM 4418 O O . PHE A 1 549 ? 18.216 -7.354 -6.123 1.00 97.50 549 PHE A O 1
ATOM 4425 N N . PRO A 1 550 ? 17.094 -8.015 -7.948 1.00 95.69 550 PRO A N 1
ATOM 4426 C CA . PRO A 1 550 ? 16.306 -7.852 -9.179 1.00 95.69 550 PRO A CA 1
ATOM 4427 C C . PRO A 1 550 ? 14.791 -7.733 -8.966 1.00 95.69 550 PRO A C 1
ATOM 4429 O O . PRO A 1 550 ? 14.076 -7.422 -9.913 1.00 95.69 550 PRO A O 1
ATOM 4432 N N . VAL A 1 551 ? 14.310 -7.943 -7.738 1.00 97.44 551 VAL A N 1
ATOM 4433 C CA . VAL A 1 551 ? 12.919 -7.732 -7.316 1.00 97.44 551 VAL A CA 1
ATOM 4434 C C . VAL A 1 551 ? 12.904 -7.171 -5.893 1.00 97.44 551 VAL A C 1
ATOM 4436 O O . VAL A 1 551 ? 13.657 -7.620 -5.028 1.00 97.44 551 VAL A O 1
ATOM 4439 N N . MET A 1 552 ? 12.054 -6.180 -5.651 1.00 97.12 552 MET A N 1
ATOM 4440 C CA . MET A 1 552 ? 12.040 -5.374 -4.441 1.00 97.12 552 MET A CA 1
ATOM 4441 C C . MET A 1 552 ? 11.288 -6.063 -3.295 1.00 97.12 552 MET A C 1
ATOM 4443 O O . MET A 1 552 ? 10.114 -6.416 -3.452 1.00 97.12 552 MET A O 1
ATOM 4447 N N . PRO A 1 553 ? 11.895 -6.188 -2.100 1.00 97.31 553 PRO A N 1
ATOM 4448 C CA . PRO A 1 553 ? 11.173 -6.559 -0.890 1.00 97.31 553 PRO A CA 1
ATOM 4449 C C . PRO A 1 553 ? 10.070 -5.549 -0.554 1.00 97.31 553 PRO A C 1
ATOM 4451 O O . PRO A 1 553 ? 10.264 -4.347 -0.664 1.00 97.31 553 PRO A O 1
ATOM 4454 N N . ALA A 1 554 ? 8.934 -6.046 -0.075 1.00 95.50 554 ALA A N 1
ATOM 4455 C CA . ALA A 1 554 ? 7.773 -5.238 0.281 1.00 95.50 554 ALA A CA 1
ATOM 4456 C C . ALA A 1 554 ? 8.071 -4.055 1.235 1.00 95.50 554 ALA A C 1
ATOM 4458 O O . ALA A 1 554 ? 8.552 -4.267 2.353 1.00 95.50 554 ALA A O 1
ATOM 4459 N N . GLU A 1 555 ? 7.673 -2.840 0.847 1.00 94.38 555 GLU A N 1
ATOM 4460 C CA . GLU A 1 555 ? 7.616 -1.643 1.704 1.00 94.38 555 GLU A CA 1
ATOM 4461 C C . GLU A 1 555 ? 6.154 -1.261 1.992 1.00 94.38 555 GLU A C 1
ATOM 4463 O O . GLU A 1 555 ? 5.314 -1.340 1.098 1.00 94.38 555 GLU A O 1
ATOM 4468 N N . VAL A 1 556 ? 5.823 -0.881 3.237 1.00 93.88 556 VAL A N 1
ATOM 4469 C CA . VAL A 1 556 ? 4.427 -0.726 3.697 1.00 93.88 556 VAL A CA 1
ATOM 4470 C C . VAL A 1 556 ? 4.139 0.666 4.273 1.00 93.88 556 VAL A C 1
ATOM 4472 O O . VAL A 1 556 ? 4.803 1.102 5.213 1.00 93.88 556 VAL A O 1
ATOM 4475 N N . ALA A 1 557 ? 3.077 1.319 3.790 1.00 93.88 557 ALA A N 1
ATOM 4476 C CA . ALA A 1 557 ? 2.435 2.491 4.403 1.00 93.88 557 ALA A CA 1
ATOM 4477 C C . ALA A 1 557 ? 1.117 2.078 5.042 1.00 93.88 557 ALA A C 1
ATOM 4479 O O . ALA A 1 557 ? 0.405 1.242 4.496 1.00 93.88 557 ALA A O 1
ATOM 4480 N N . ARG A 1 558 ? 0.759 2.726 6.154 1.00 95.25 558 ARG A N 1
ATOM 4481 C CA . ARG A 1 558 ? -0.515 2.515 6.848 1.00 95.25 558 ARG A CA 1
ATOM 4482 C C . ARG A 1 558 ? -1.178 3.839 7.201 1.00 95.25 558 ARG A C 1
ATOM 4484 O O . ARG A 1 558 ? -0.607 4.646 7.933 1.00 95.25 558 ARG A O 1
ATOM 4491 N N . VAL A 1 559 ? -2.422 3.998 6.766 1.00 96.19 559 VAL A N 1
ATOM 4492 C CA . VAL A 1 559 ? -3.353 5.052 7.188 1.00 96.19 559 VAL A CA 1
ATOM 4493 C C . VAL A 1 559 ? -4.388 4.431 8.121 1.00 96.19 559 VAL A C 1
ATOM 4495 O O . VAL A 1 559 ? -4.860 3.328 7.863 1.00 96.19 559 VAL A O 1
ATOM 4498 N N . MET A 1 560 ? -4.769 5.113 9.206 1.00 96.50 560 MET A N 1
ATOM 4499 C CA . MET A 1 560 ? -5.788 4.588 10.130 1.00 96.50 560 MET A CA 1
ATOM 4500 C C . MET A 1 560 ? -6.920 5.582 10.373 1.00 96.50 560 MET A C 1
ATOM 4502 O O . MET A 1 560 ? -6.680 6.747 10.684 1.00 96.50 560 MET A O 1
ATOM 4506 N N . LEU A 1 561 ? -8.151 5.083 10.335 1.00 98.38 561 LEU A N 1
ATOM 4507 C CA . LEU A 1 561 ? -9.366 5.753 10.782 1.00 98.38 561 LEU A CA 1
ATOM 4508 C C . LEU A 1 561 ? -9.820 5.087 12.080 1.00 98.38 561 LEU A C 1
ATOM 4510 O O . LEU A 1 561 ? -10.166 3.908 12.090 1.00 98.38 561 LEU A O 1
ATOM 4514 N N . LYS A 1 562 ? -9.786 5.830 13.188 1.00 98.19 562 LYS A N 1
ATOM 4515 C CA . LYS A 1 562 ? -10.080 5.303 14.530 1.00 98.19 562 LYS A CA 1
ATOM 4516 C C . LYS A 1 562 ? -11.271 6.022 15.154 1.00 98.19 562 LYS A C 1
ATOM 4518 O O . LYS A 1 562 ? -11.281 7.253 15.113 1.00 98.19 562 LYS A O 1
ATOM 4523 N N . PRO A 1 563 ? -12.204 5.333 15.827 1.00 98.19 563 PRO A N 1
ATOM 4524 C CA . PRO A 1 563 ? -13.254 6.010 16.575 1.00 98.19 563 PRO A CA 1
ATOM 4525 C C . PRO A 1 563 ? -12.637 6.909 17.656 1.00 98.19 563 PRO A C 1
ATOM 4527 O O . PRO A 1 563 ? -11.749 6.504 18.409 1.00 98.19 563 PRO A O 1
ATOM 4530 N N . ASN A 1 564 ? -13.097 8.154 17.742 1.00 97.19 564 ASN A N 1
ATOM 4531 C CA . ASN A 1 564 ? -12.677 9.113 18.757 1.00 97.19 564 ASN A CA 1
ATOM 4532 C C . ASN A 1 564 ? -13.908 9.789 19.348 1.00 97.19 564 ASN A C 1
ATOM 4534 O O . ASN A 1 564 ? -14.596 10.533 18.660 1.00 97.19 564 ASN A O 1
ATOM 4538 N N . SER A 1 565 ? -14.212 9.478 20.609 1.00 97.56 565 SER A N 1
ATOM 4539 C CA . SER A 1 565 ? -15.485 9.865 21.231 1.00 97.56 565 SER A CA 1
ATOM 4540 C C . SER A 1 565 ? -16.717 9.352 20.471 1.00 97.56 565 SER A C 1
ATOM 4542 O O . SER A 1 565 ? -17.820 9.832 20.686 1.00 97.56 565 SER A O 1
ATOM 4544 N N . PHE A 1 566 ? -16.576 8.360 19.589 1.00 98.44 566 PHE A N 1
ATOM 4545 C CA . PHE A 1 566 ? -17.724 7.776 18.899 1.00 98.44 566 PHE A CA 1
ATOM 4546 C C . PHE A 1 566 ? -18.541 6.869 19.831 1.00 98.44 566 PHE A C 1
ATOM 4548 O O . PHE A 1 566 ? -19.765 6.976 19.876 1.00 98.44 566 PHE A O 1
ATOM 4555 N N . PHE A 1 567 ? -17.863 6.036 20.626 1.00 98.00 567 PHE A N 1
ATOM 4556 C CA . PHE A 1 567 ? -18.459 5.173 21.652 1.00 98.00 567 PHE A CA 1
ATOM 4557 C C . PHE A 1 567 ? -18.223 5.739 23.057 1.00 98.00 567 PHE A C 1
ATOM 4559 O O . PHE A 1 567 ? -17.282 6.501 23.282 1.00 98.00 567 PHE A O 1
ATOM 4566 N N . GLU A 1 568 ? -19.072 5.365 24.012 1.00 97.56 568 GLU A N 1
ATOM 4567 C CA . GLU A 1 568 ? -18.948 5.754 25.429 1.00 97.56 568 GLU A CA 1
ATOM 4568 C C . GLU A 1 568 ? -17.848 4.979 26.169 1.00 97.56 568 GLU A C 1
ATOM 4570 O O . GLU A 1 568 ? -17.282 5.440 27.158 1.00 97.56 568 GLU A O 1
ATOM 4575 N N . TYR A 1 569 ? -17.517 3.790 25.675 1.00 96.69 569 TYR A N 1
ATOM 4576 C CA . TYR A 1 569 ? -16.508 2.901 26.234 1.00 96.69 569 TYR A CA 1
ATOM 4577 C C . TYR A 1 569 ? -15.864 2.078 25.115 1.00 96.69 569 TYR A C 1
ATOM 4579 O O . TYR A 1 569 ? -16.227 2.193 23.946 1.00 96.69 569 TYR A O 1
ATOM 4587 N N . ASN A 1 570 ? -14.875 1.259 25.470 1.00 97.44 570 ASN A N 1
ATOM 4588 C CA . ASN A 1 570 ? -14.200 0.381 24.520 1.00 97.44 570 ASN A CA 1
ATOM 4589 C C . ASN A 1 570 ? -15.213 -0.595 23.866 1.00 97.44 570 ASN A C 1
ATOM 4591 O O . ASN A 1 570 ? -15.747 -1.449 24.576 1.00 97.44 570 ASN A O 1
ATOM 4595 N N . PRO A 1 571 ? -15.444 -0.540 22.539 1.00 97.31 571 PRO A N 1
ATOM 4596 C CA . PRO A 1 571 ? -16.446 -1.376 21.870 1.00 97.31 571 PRO A CA 1
ATOM 4597 C C . PRO A 1 571 ? -16.057 -2.861 21.772 1.00 97.31 571 PRO A C 1
ATOM 4599 O O . PRO A 1 571 ? -16.847 -3.645 21.261 1.00 97.31 571 PRO A O 1
ATOM 4602 N N . THR A 1 572 ? -14.870 -3.244 22.271 1.00 97.81 572 THR A N 1
ATOM 4603 C CA . THR A 1 572 ? -14.364 -4.633 22.301 1.00 97.81 572 THR A CA 1
ATOM 4604 C C . THR A 1 572 ? -14.565 -5.344 23.642 1.00 97.81 572 THR A C 1
ATOM 4606 O O . THR A 1 572 ? -14.006 -6.417 23.864 1.00 97.81 572 THR A O 1
ATOM 4609 N N . MET A 1 573 ? -15.307 -4.745 24.578 1.00 97.19 573 MET A N 1
ATOM 4610 C CA . MET A 1 573 ? -15.537 -5.340 25.904 1.00 97.19 573 MET A CA 1
ATOM 4611 C C . MET A 1 573 ? -16.434 -6.587 25.874 1.00 97.19 573 MET A C 1
ATOM 4613 O O . MET A 1 573 ? -16.455 -7.338 26.846 1.00 97.19 573 MET A O 1
ATOM 4617 N N . ASP A 1 574 ? -17.154 -6.808 24.778 1.00 96.44 574 ASP A N 1
ATOM 4618 C CA . ASP A 1 574 ? -17.978 -7.987 24.512 1.00 96.44 574 ASP A CA 1
ATOM 4619 C C . ASP A 1 574 ? -17.273 -9.048 23.654 1.00 96.44 574 ASP A C 1
ATOM 4621 O O . ASP A 1 574 ? -17.798 -10.150 23.495 1.00 96.44 574 ASP A O 1
ATOM 4625 N N . VAL A 1 575 ? -16.068 -8.759 23.149 1.00 96.94 575 VAL A N 1
ATOM 4626 C CA . VAL A 1 575 ? -15.256 -9.760 22.452 1.00 96.94 575 VAL A CA 1
ATOM 4627 C C . VAL A 1 575 ? -14.834 -10.836 23.462 1.00 96.94 575 VAL A C 1
ATOM 4629 O O . VAL A 1 575 ? -14.296 -10.499 24.526 1.00 96.94 575 VAL A O 1
ATOM 4632 N N . PRO A 1 576 ? -15.045 -12.134 23.163 1.00 95.06 576 PRO A N 1
ATOM 4633 C CA . PRO A 1 576 ? -14.744 -13.204 24.103 1.00 95.06 576 PRO A CA 1
ATOM 4634 C C . PRO A 1 576 ? -13.284 -13.193 24.584 1.00 95.06 576 PRO A C 1
ATOM 4636 O O . PRO A 1 576 ? -12.361 -12.946 23.799 1.00 95.06 576 PRO A O 1
ATOM 4639 N N . PRO A 1 577 ? -13.035 -13.509 25.869 1.00 93.88 577 PRO A N 1
ATOM 4640 C CA . PRO A 1 577 ? -11.683 -13.592 26.391 1.00 93.88 577 PRO A CA 1
ATOM 4641 C C . PRO A 1 577 ? -10.898 -14.706 25.694 1.00 93.88 577 PRO A C 1
ATOM 4643 O O . PRO A 1 577 ? -11.394 -15.802 25.426 1.00 93.88 577 PRO A O 1
ATOM 4646 N N . SER A 1 578 ? -9.618 -14.439 25.460 1.00 92.62 578 SER A N 1
ATOM 4647 C CA . SER A 1 578 ? -8.702 -15.398 24.849 1.00 92.62 578 SER A CA 1
ATOM 4648 C C . SER A 1 578 ? -8.453 -16.547 25.813 1.00 92.62 578 SER A C 1
ATOM 4650 O O . SER A 1 578 ? -8.008 -16.329 26.940 1.00 92.62 578 SER A O 1
ATOM 4652 N N . SER A 1 579 ? -8.669 -17.777 25.358 1.00 92.12 579 SER A N 1
ATOM 4653 C CA . SER A 1 579 ? -8.410 -18.972 26.157 1.00 92.12 579 SER A CA 1
ATOM 4654 C C . SER A 1 579 ? -7.680 -20.031 25.342 1.00 92.12 579 SER A C 1
ATOM 4656 O O . SER A 1 579 ? -7.738 -20.038 24.112 1.00 92.12 579 SER A O 1
ATOM 4658 N N . GLN A 1 580 ? -7.003 -20.947 26.032 1.00 90.94 580 GLN A N 1
ATOM 4659 C CA . GLN A 1 580 ? -6.376 -22.099 25.389 1.00 90.94 580 GLN A CA 1
ATOM 4660 C C . GLN A 1 580 ? -7.413 -23.048 24.771 1.00 90.94 580 GLN A C 1
ATOM 4662 O O . GLN A 1 580 ? -7.139 -23.649 23.737 1.00 90.94 580 GLN A O 1
ATOM 4667 N N . ALA A 1 581 ? -8.607 -23.149 25.368 1.00 89.00 581 ALA A N 1
ATOM 4668 C CA . ALA A 1 581 ? -9.704 -23.953 24.833 1.00 89.00 581 ALA A CA 1
ATOM 4669 C C . ALA A 1 581 ? -10.158 -23.457 23.450 1.00 89.00 581 ALA A C 1
ATOM 4671 O O . ALA A 1 581 ? -10.450 -24.272 22.581 1.00 89.00 581 ALA A O 1
ATOM 4672 N N . PHE A 1 582 ? -10.162 -22.135 23.247 1.00 87.94 582 PHE A N 1
ATOM 4673 C CA . PHE A 1 582 ? -10.541 -21.509 21.981 1.00 87.94 582 PHE A CA 1
ATOM 4674 C C . PHE A 1 582 ? -9.372 -21.411 20.983 1.00 87.94 582 PHE A C 1
ATOM 4676 O O . PHE A 1 582 ? -9.520 -21.787 19.829 1.00 87.94 582 PHE A O 1
ATOM 4683 N N . ASN A 1 583 ? -8.194 -20.939 21.414 1.00 89.12 583 ASN A N 1
ATOM 4684 C CA . ASN A 1 583 ? -7.070 -20.647 20.507 1.00 89.12 583 ASN A CA 1
ATOM 4685 C C . ASN A 1 583 ? -6.187 -21.859 20.172 1.00 89.12 583 ASN A C 1
ATOM 4687 O O . ASN A 1 583 ? -5.454 -21.813 19.189 1.00 89.12 583 ASN A O 1
ATOM 4691 N N . GLN A 1 584 ? -6.207 -22.908 21.001 1.00 90.62 584 GLN A N 1
ATOM 4692 C CA . GLN A 1 584 ? -5.486 -24.169 20.779 1.00 90.62 584 GLN A CA 1
ATOM 4693 C C . GLN A 1 584 ? -3.980 -24.024 20.462 1.00 90.62 584 GLN A C 1
ATOM 4695 O O . GLN A 1 584 ? -3.416 -24.811 19.701 1.00 90.62 584 GLN A O 1
ATOM 4700 N N . SER A 1 585 ? -3.292 -23.048 21.067 1.00 89.06 585 SER A N 1
ATOM 4701 C CA . SER A 1 585 ? -1.847 -22.860 20.878 1.00 89.06 585 SER A CA 1
ATOM 4702 C C . SER A 1 585 ? -1.055 -24.102 21.301 1.00 89.06 585 SER A C 1
ATOM 4704 O O . SER A 1 585 ? -1.319 -24.688 22.349 1.00 89.06 585 SER A O 1
ATOM 4706 N N . VAL A 1 586 ? -0.039 -24.493 20.534 1.00 87.12 586 VAL A N 1
ATOM 4707 C CA . VAL A 1 586 ? 0.818 -25.639 20.877 1.00 87.12 586 VAL A CA 1
ATOM 4708 C C . VAL A 1 586 ? 2.105 -25.135 21.521 1.00 87.12 586 VAL A C 1
ATOM 4710 O O . VAL A 1 586 ? 2.812 -24.312 20.942 1.00 87.12 586 VAL A O 1
ATOM 4713 N N . LEU A 1 587 ? 2.418 -25.630 22.721 1.00 85.62 587 LEU A N 1
ATOM 4714 C CA . LEU A 1 587 ? 3.693 -25.344 23.376 1.00 85.62 587 LEU A CA 1
ATOM 4715 C C . LEU A 1 587 ? 4.834 -25.975 22.567 1.00 85.62 587 LEU A C 1
ATOM 4717 O O . LEU A 1 587 ? 4.835 -27.186 22.334 1.00 85.62 587 LEU A O 1
ATOM 4721 N N . TYR A 1 588 ? 5.814 -25.166 22.162 1.00 82.12 588 TYR A N 1
ATOM 4722 C CA . TYR A 1 588 ? 7.065 -25.684 21.618 1.00 82.12 588 TYR A CA 1
ATOM 4723 C C . TYR A 1 588 ? 7.922 -26.220 22.762 1.00 82.12 588 TYR A C 1
ATOM 4725 O O . TYR A 1 588 ? 8.396 -25.461 23.606 1.00 82.12 588 TYR A O 1
ATOM 4733 N N . ASP A 1 589 ? 8.109 -27.533 22.777 1.00 77.62 589 ASP A N 1
ATOM 4734 C CA . ASP A 1 589 ? 8.940 -28.213 23.756 1.00 77.62 589 ASP A CA 1
ATOM 4735 C C . ASP A 1 589 ? 10.276 -28.605 23.116 1.00 77.62 589 ASP A C 1
ATOM 4737 O O . ASP A 1 589 ? 10.370 -29.592 22.383 1.00 77.62 589 ASP A O 1
ATOM 4741 N N . GLY A 1 590 ? 11.314 -27.810 23.387 1.00 59.56 590 GLY A N 1
ATOM 4742 C CA . GLY A 1 590 ? 12.674 -28.088 22.925 1.00 59.56 590 GLY A CA 1
ATOM 4743 C C . GLY A 1 590 ? 13.275 -29.368 23.520 1.00 59.56 590 GLY A C 1
ATOM 4744 O O . GLY A 1 590 ? 14.209 -29.914 22.935 1.00 59.56 590 GLY A O 1
ATOM 4745 N N . SER A 1 591 ? 12.723 -29.881 24.629 1.00 56.81 591 SER A N 1
ATOM 4746 C CA . SER A 1 591 ? 13.178 -31.122 25.267 1.00 56.81 591 SER A CA 1
ATOM 4747 C C . SER A 1 591 ? 12.671 -32.382 24.557 1.00 56.81 591 SER A C 1
ATOM 4749 O O . SER A 1 591 ? 13.308 -33.426 24.636 1.00 56.81 591 SER A O 1
ATOM 4751 N N . LYS A 1 592 ? 11.624 -32.300 23.723 1.00 45.31 592 LYS A N 1
ATOM 4752 C CA . LYS A 1 592 ? 11.174 -33.453 22.912 1.00 45.31 592 LYS A CA 1
ATOM 4753 C C . LYS A 1 592 ? 12.168 -33.882 21.832 1.00 45.31 592 LYS A C 1
ATOM 4755 O O . LYS A 1 592 ? 12.115 -35.020 21.375 1.00 45.31 592 LYS A O 1
ATOM 4760 N N . ASN A 1 593 ? 13.112 -33.019 21.452 1.00 43.50 593 ASN A N 1
ATOM 4761 C CA . ASN A 1 593 ? 14.260 -33.436 20.640 1.00 43.50 593 ASN A CA 1
ATOM 4762 C C . ASN A 1 593 ? 15.319 -34.203 21.462 1.00 43.50 593 ASN A C 1
ATOM 4764 O O . ASN A 1 593 ? 16.105 -34.935 20.868 1.00 43.50 593 ASN A O 1
ATOM 4768 N N . GLN A 1 594 ? 15.314 -34.098 22.799 1.00 39.00 594 GLN A N 1
ATOM 4769 C CA . GLN A 1 594 ? 16.094 -34.954 23.708 1.00 39.00 594 GLN A CA 1
ATOM 4770 C C . GLN A 1 594 ? 15.389 -36.294 24.004 1.00 39.00 594 GLN A C 1
ATOM 4772 O O . GLN A 1 594 ? 16.046 -37.276 24.350 1.00 39.00 594 GLN A O 1
ATOM 4777 N N . ASP A 1 595 ? 14.075 -36.411 23.802 1.00 39.75 595 ASP A N 1
ATOM 4778 C CA . ASP A 1 595 ? 13.387 -37.705 23.941 1.00 39.75 595 ASP A CA 1
ATOM 4779 C C . ASP A 1 595 ? 13.756 -38.703 22.832 1.00 39.75 595 ASP A C 1
ATOM 4781 O O . ASP A 1 595 ? 13.751 -39.913 23.058 1.00 39.75 595 ASP A O 1
ATOM 4785 N N . ALA A 1 596 ? 14.197 -38.220 21.665 1.00 39.69 596 ALA A N 1
ATOM 4786 C CA . ALA A 1 596 ? 14.806 -39.073 20.644 1.00 39.69 596 ALA A CA 1
ATOM 4787 C C . ALA A 1 596 ? 16.127 -39.711 21.129 1.00 39.69 596 ALA A C 1
ATOM 4789 O O . ALA A 1 596 ? 16.446 -40.835 20.740 1.00 39.69 596 ALA A O 1
ATOM 4790 N N . THR A 1 597 ? 16.864 -39.043 22.028 1.00 40.97 597 THR A N 1
ATOM 4791 C CA . THR A 1 597 ? 18.031 -39.614 22.726 1.00 40.97 597 THR A CA 1
ATOM 4792 C C . THR A 1 597 ? 17.644 -40.540 23.889 1.00 40.97 597 THR A C 1
ATOM 4794 O O . THR A 1 597 ? 18.346 -41.521 24.119 1.00 40.97 597 THR A O 1
ATOM 4797 N N . ASN A 1 598 ? 16.493 -40.337 24.543 1.00 41.41 598 ASN A N 1
ATOM 4798 C CA . ASN A 1 598 ? 15.944 -41.267 25.551 1.00 41.41 598 ASN A CA 1
ATOM 4799 C C . ASN A 1 598 ? 15.332 -42.543 24.930 1.00 41.41 598 ASN A C 1
ATOM 4801 O O . ASN A 1 598 ? 15.234 -43.589 25.573 1.00 41.41 598 ASN A O 1
ATOM 4805 N N . GLY A 1 599 ? 14.988 -42.513 23.640 1.00 39.06 599 GLY A N 1
ATOM 4806 C CA . GLY A 1 599 ? 14.696 -43.723 22.865 1.00 39.06 599 GLY A CA 1
ATOM 4807 C C . GLY A 1 599 ? 15.880 -44.703 22.823 1.00 39.06 599 GLY A C 1
ATOM 4808 O O . GLY A 1 599 ? 15.678 -45.912 22.747 1.00 39.06 599 GLY A O 1
ATOM 4809 N N . ALA A 1 600 ? 17.119 -44.215 22.958 1.00 42.31 600 ALA A N 1
ATOM 4810 C CA . ALA A 1 600 ? 18.308 -45.066 22.962 1.00 42.31 600 ALA A CA 1
ATOM 4811 C C . ALA A 1 600 ? 18.505 -45.837 24.284 1.00 42.31 600 ALA A C 1
ATOM 4813 O O . ALA A 1 600 ? 19.048 -46.941 24.263 1.00 42.31 600 ALA A O 1
ATOM 4814 N N . THR A 1 601 ? 18.036 -45.317 25.427 1.00 45.00 601 THR A N 1
ATOM 4815 C CA . THR A 1 601 ? 18.090 -46.028 26.719 1.00 45.00 601 THR A CA 1
ATOM 4816 C C . THR A 1 601 ? 17.026 -47.120 26.828 1.00 45.00 601 THR A C 1
ATOM 4818 O O . THR A 1 601 ? 17.328 -48.195 27.345 1.00 45.00 601 THR A O 1
ATOM 4821 N N . SER A 1 602 ? 15.826 -46.915 26.268 1.00 44.69 602 SER A N 1
ATOM 4822 C CA . SER A 1 602 ? 14.829 -47.998 26.129 1.00 44.69 602 SER A CA 1
ATOM 4823 C C . SER A 1 602 ? 15.311 -49.105 25.180 1.00 44.69 602 SER A C 1
ATOM 4825 O O . SER A 1 602 ? 15.244 -50.282 25.528 1.00 44.69 602 SER A O 1
ATOM 4827 N N . ALA A 1 603 ? 15.958 -48.740 24.067 1.00 45.78 603 ALA A N 1
ATOM 4828 C CA . ALA A 1 603 ? 16.569 -49.703 23.151 1.00 45.78 603 ALA A CA 1
ATOM 4829 C C . ALA A 1 603 ? 17.690 -50.551 23.794 1.00 45.78 603 ALA A C 1
ATOM 4831 O O . ALA A 1 603 ? 17.914 -51.682 23.368 1.00 45.78 603 ALA A O 1
ATOM 4832 N N . MET A 1 604 ? 18.387 -50.059 24.832 1.00 50.34 604 MET A N 1
ATOM 4833 C CA . MET A 1 604 ? 19.360 -50.863 25.594 1.00 50.34 604 MET A CA 1
ATOM 4834 C C . MET A 1 604 ? 18.696 -51.885 26.530 1.00 50.34 604 MET A C 1
ATOM 4836 O O . MET A 1 604 ? 19.245 -52.974 26.710 1.00 50.34 604 MET A O 1
ATOM 4840 N N . ALA A 1 605 ? 17.529 -51.573 27.106 1.00 51.22 605 ALA A N 1
ATOM 4841 C CA . ALA A 1 605 ? 16.737 -52.528 27.889 1.00 51.22 605 ALA A CA 1
ATOM 4842 C C . ALA A 1 605 ? 16.174 -53.650 26.991 1.00 51.22 605 ALA A C 1
ATOM 4844 O O . ALA A 1 605 ? 16.245 -54.830 27.334 1.00 51.22 605 ALA A O 1
ATOM 4845 N N . ASP A 1 606 ? 15.733 -53.294 25.784 1.00 50.28 606 ASP A N 1
ATOM 4846 C CA . ASP A 1 606 ? 15.248 -54.260 24.795 1.00 50.28 606 ASP A CA 1
ATOM 4847 C C . ASP A 1 606 ? 16.395 -55.097 24.197 1.00 50.28 606 ASP A C 1
ATOM 4849 O O . ASP A 1 606 ? 16.281 -56.315 24.050 1.00 50.28 606 ASP A O 1
ATOM 4853 N N . ALA A 1 607 ? 17.554 -54.485 23.923 1.00 50.31 607 ALA A N 1
ATOM 4854 C CA . ALA A 1 607 ? 18.746 -55.203 23.468 1.00 50.31 607 ALA A CA 1
ATOM 4855 C C . ALA A 1 607 ? 19.312 -56.143 24.543 1.00 50.31 607 ALA A C 1
ATOM 4857 O O . ALA A 1 607 ? 19.837 -57.205 24.207 1.00 50.31 607 ALA A O 1
ATOM 4858 N N . SER A 1 608 ? 19.187 -55.793 25.829 1.00 52.53 608 SER A N 1
ATOM 4859 C CA . SER A 1 608 ? 19.527 -56.718 26.911 1.00 52.53 608 SER A CA 1
ATOM 4860 C C . SER A 1 608 ? 18.540 -57.884 26.951 1.00 52.53 608 SER A C 1
ATOM 4862 O O . SER A 1 608 ? 18.998 -59.013 26.875 1.00 52.53 608 SER A O 1
ATOM 4864 N N . LEU A 1 609 ? 17.223 -57.682 26.896 1.00 54.97 609 LEU A N 1
ATOM 4865 C CA . LEU A 1 609 ? 16.268 -58.801 26.775 1.00 54.97 609 LEU A CA 1
ATOM 4866 C C . LEU A 1 609 ? 16.592 -59.760 25.608 1.00 54.97 609 LEU A C 1
ATOM 4868 O O . LEU A 1 609 ? 16.556 -60.977 25.784 1.00 54.97 609 LEU A O 1
ATOM 4872 N N . ILE A 1 610 ? 17.001 -59.233 24.449 1.00 54.41 610 ILE A N 1
ATOM 4873 C CA . ILE A 1 610 ? 17.366 -60.037 23.268 1.00 54.41 610 ILE A CA 1
ATOM 4874 C C . ILE A 1 610 ? 18.678 -60.810 23.471 1.00 54.41 610 ILE A C 1
ATOM 4876 O O . ILE A 1 610 ? 18.749 -62.003 23.178 1.00 54.41 610 ILE A O 1
ATOM 4880 N N . VAL A 1 611 ? 19.730 -60.161 23.979 1.00 53.28 611 VAL A N 1
ATOM 4881 C CA . VAL A 1 611 ? 21.015 -60.826 24.260 1.00 53.28 611 VAL A CA 1
ATOM 4882 C C . VAL A 1 611 ? 20.853 -61.874 25.361 1.00 53.28 611 VAL A C 1
ATOM 4884 O O . VAL A 1 611 ? 21.451 -62.944 25.284 1.00 53.28 611 VAL A O 1
ATOM 4887 N N . TRP A 1 612 ? 20.007 -61.605 26.352 1.00 56.34 612 TRP A N 1
ATOM 4888 C CA . TRP A 1 612 ? 19.684 -62.543 27.418 1.00 56.34 612 TRP A CA 1
ATOM 4889 C C . TRP A 1 612 ? 18.915 -63.754 26.891 1.00 56.34 612 TRP A C 1
ATOM 4891 O O . TRP A 1 612 ? 19.341 -64.872 27.163 1.00 56.34 612 TRP A O 1
ATOM 4901 N N . GLY A 1 613 ? 17.898 -63.555 26.045 1.00 55.03 613 GLY A N 1
ATOM 4902 C CA . GLY A 1 613 ? 17.208 -64.640 25.337 1.00 55.03 613 GLY A CA 1
ATOM 4903 C C . GLY A 1 613 ? 18.143 -65.490 24.462 1.00 55.03 613 GLY A C 1
ATOM 4904 O O . GLY A 1 613 ? 17.977 -66.705 24.351 1.00 55.03 613 GLY A O 1
ATOM 4905 N N . LEU A 1 614 ? 19.179 -64.883 23.873 1.00 51.88 614 LEU A N 1
ATOM 4906 C CA . LEU A 1 614 ? 20.200 -65.597 23.096 1.00 51.88 614 LEU A CA 1
ATOM 4907 C C . LEU A 1 614 ? 21.161 -66.410 23.983 1.00 51.88 614 LEU A C 1
ATOM 4909 O O . LEU A 1 614 ? 21.499 -67.541 23.634 1.00 51.88 614 LEU A O 1
ATOM 4913 N N . VAL A 1 615 ? 21.583 -65.879 25.135 1.00 53.56 615 VAL A N 1
ATOM 4914 C CA . VAL A 1 615 ? 22.455 -66.585 26.097 1.00 53.56 615 VAL A CA 1
ATOM 4915 C C . VAL A 1 615 ? 21.716 -67.741 26.787 1.00 53.56 615 VAL A C 1
ATOM 4917 O O . VAL A 1 615 ? 22.300 -68.805 27.007 1.00 53.56 615 VAL A O 1
ATOM 4920 N N . THR A 1 616 ? 20.428 -67.582 27.088 1.00 53.66 616 THR A N 1
ATOM 4921 C CA . THR A 1 616 ? 19.591 -68.633 27.696 1.00 53.66 616 THR A CA 1
ATOM 4922 C C . THR A 1 616 ? 19.255 -69.729 26.694 1.00 53.66 616 THR A C 1
ATOM 4924 O O . THR A 1 616 ? 19.370 -70.908 27.017 1.00 53.66 616 THR A O 1
ATOM 4927 N N . SER A 1 617 ? 18.980 -69.365 25.439 1.00 52.34 617 SER A N 1
ATOM 4928 C CA . SER A 1 617 ? 18.809 -70.333 24.347 1.00 52.34 617 SER A CA 1
ATOM 4929 C C . SER A 1 617 ? 20.092 -71.124 24.068 1.00 52.34 617 SER A C 1
ATOM 4931 O O . SER A 1 617 ? 20.030 -72.308 23.744 1.00 52.34 617 SER A O 1
ATOM 4933 N N . ALA A 1 618 ? 21.265 -70.503 24.233 1.00 48.84 618 ALA A N 1
ATOM 4934 C CA . ALA A 1 618 ? 22.560 -71.167 24.076 1.00 48.84 618 ALA A CA 1
ATOM 4935 C C . ALA A 1 618 ? 22.960 -72.049 25.278 1.00 48.84 618 ALA A C 1
ATOM 4937 O O . ALA A 1 618 ? 23.814 -72.921 25.128 1.00 48.84 618 ALA A O 1
ATOM 4938 N N . THR A 1 619 ? 22.355 -71.849 26.455 1.00 51.00 619 THR A N 1
ATOM 4939 C CA . THR A 1 619 ? 22.585 -72.661 27.670 1.00 51.00 619 THR A CA 1
ATOM 4940 C C . THR A 1 619 ? 21.428 -73.611 28.001 1.00 51.00 619 THR A C 1
ATOM 4942 O O . THR A 1 619 ? 21.460 -74.282 29.035 1.00 51.00 619 THR A O 1
ATOM 4945 N N . ALA A 1 620 ? 20.437 -73.719 27.110 1.00 52.94 620 ALA A N 1
ATOM 4946 C CA . ALA A 1 620 ? 19.264 -74.569 27.257 1.00 52.94 620 ALA A CA 1
ATOM 4947 C C . ALA A 1 620 ? 19.655 -76.044 27.488 1.00 52.94 620 ALA A C 1
ATOM 4949 O O . ALA A 1 620 ? 20.121 -76.749 26.591 1.00 52.94 620 ALA A O 1
ATOM 4950 N N . SER A 1 621 ? 19.467 -76.516 28.722 1.00 48.84 621 SER A N 1
ATOM 4951 C CA . SER A 1 621 ? 19.630 -77.925 29.088 1.00 48.84 621 SER A CA 1
ATOM 4952 C C . SER A 1 621 ? 18.497 -78.753 28.469 1.00 48.84 621 SER A C 1
ATOM 4954 O O . SER A 1 621 ? 17.345 -78.366 28.607 1.00 48.84 621 SER A O 1
ATOM 4956 N N . PRO A 1 622 ? 18.747 -79.931 27.871 1.00 53.31 622 PRO A N 1
ATOM 4957 C CA . PRO A 1 622 ? 17.685 -80.781 27.319 1.00 53.31 622 PRO A CA 1
ATOM 4958 C C . PRO A 1 622 ? 16.711 -81.357 28.372 1.00 53.31 622 PRO A C 1
ATOM 4960 O O . PRO A 1 622 ? 15.730 -81.995 27.999 1.00 53.31 622 PRO A O 1
ATOM 4963 N N . ASN A 1 623 ? 16.956 -81.132 29.671 1.00 55.78 623 ASN A N 1
ATOM 4964 C CA . ASN A 1 623 ? 16.081 -81.527 30.778 1.00 55.78 623 ASN A CA 1
ATOM 4965 C C . ASN A 1 623 ? 15.538 -80.280 31.498 1.00 55.78 623 ASN A C 1
ATOM 4967 O O . ASN A 1 623 ? 16.222 -79.734 32.368 1.00 55.78 623 ASN A O 1
ATOM 4971 N N . PHE A 1 624 ? 14.323 -79.845 31.156 1.00 57.97 624 PHE A N 1
ATOM 4972 C CA . PHE A 1 624 ? 13.624 -78.739 31.823 1.00 57.97 624 PHE A CA 1
ATOM 4973 C C . PHE A 1 624 ? 12.695 -79.252 32.932 1.00 57.97 624 PHE A C 1
ATOM 4975 O O . PHE A 1 624 ? 12.152 -80.355 32.835 1.00 57.97 624 PHE A O 1
ATOM 4982 N N . ALA A 1 625 ? 12.502 -78.458 33.987 1.00 55.25 625 ALA A N 1
ATOM 4983 C CA . ALA A 1 625 ? 11.511 -78.755 35.016 1.00 55.25 625 ALA A CA 1
ATOM 4984 C C . ALA A 1 625 ? 10.099 -78.423 34.504 1.00 55.25 625 ALA A C 1
ATOM 4986 O O . ALA A 1 625 ? 9.888 -77.374 33.898 1.00 55.25 625 ALA A O 1
ATOM 4987 N N . ASP A 1 626 ? 9.126 -79.306 34.740 1.00 59.53 626 ASP A N 1
ATOM 4988 C CA . ASP A 1 626 ? 7.742 -79.042 34.343 1.00 59.53 626 ASP A CA 1
ATOM 4989 C C . ASP A 1 626 ? 7.100 -77.928 35.199 1.00 59.53 626 ASP A C 1
ATOM 4991 O O . ASP A 1 626 ? 7.517 -77.640 36.325 1.00 59.53 626 ASP A O 1
ATOM 4995 N N . GLY A 1 627 ? 6.064 -77.270 34.665 1.00 59.19 627 GLY A N 1
ATOM 4996 C CA . GLY A 1 627 ? 5.399 -76.160 35.359 1.00 59.19 627 GLY A CA 1
ATOM 4997 C C . GLY A 1 627 ? 4.788 -76.556 36.713 1.00 59.19 627 GLY A C 1
ATOM 4998 O O . GLY A 1 627 ? 4.706 -75.727 37.617 1.00 59.19 627 GLY A O 1
ATOM 4999 N N . ALA A 1 628 ? 4.406 -77.826 36.891 1.00 64.06 628 ALA A N 1
ATOM 5000 C CA . ALA A 1 628 ? 3.877 -78.331 38.158 1.00 64.06 628 ALA A CA 1
ATOM 5001 C C . ALA A 1 628 ? 4.971 -78.445 39.233 1.00 64.06 628 ALA A C 1
ATOM 5003 O O . ALA A 1 628 ? 4.728 -78.155 40.405 1.00 64.06 628 ALA A O 1
ATOM 5004 N N . TRP A 1 629 ? 6.188 -78.813 38.842 1.00 66.50 629 TRP A N 1
ATOM 5005 C CA . TRP A 1 629 ? 7.367 -78.818 39.692 1.00 66.50 629 TRP A CA 1
ATOM 5006 C C . TRP A 1 629 ? 7.776 -77.389 40.055 1.00 66.50 629 TRP A C 1
ATOM 5008 O O . TRP A 1 629 ? 7.980 -77.109 41.233 1.00 66.50 629 TRP A O 1
ATOM 5018 N N . VAL A 1 630 ? 7.813 -76.472 39.081 1.00 62.91 630 VAL A N 1
ATOM 5019 C CA . VAL A 1 630 ? 8.221 -75.068 39.282 1.00 62.91 630 VAL A CA 1
ATOM 5020 C C . VAL A 1 630 ? 7.286 -74.316 40.232 1.00 62.91 630 VAL A C 1
ATOM 5022 O O . VAL A 1 630 ? 7.749 -73.682 41.177 1.00 62.91 630 VAL A O 1
ATOM 5025 N N . PHE A 1 631 ? 5.973 -74.371 39.995 1.00 67.75 631 PHE A N 1
ATOM 5026 C CA . PHE A 1 631 ? 5.006 -73.579 40.764 1.00 67.75 631 PHE A CA 1
ATOM 5027 C C . PHE A 1 631 ? 4.416 -74.332 41.965 1.00 67.75 631 PHE A C 1
ATOM 5029 O O . PHE A 1 631 ? 3.807 -73.711 42.835 1.00 67.75 631 PHE A O 1
ATOM 5036 N N . GLY A 1 632 ? 4.578 -75.659 42.027 1.00 64.81 632 GLY A N 1
ATOM 5037 C CA . GLY A 1 632 ? 3.948 -76.510 43.040 1.00 64.81 632 GLY A CA 1
ATOM 5038 C C . GLY A 1 632 ? 4.900 -77.163 44.044 1.00 64.81 632 GLY A C 1
ATOM 5039 O O . GLY A 1 632 ? 4.440 -77.601 45.101 1.00 64.81 632 GLY A O 1
ATOM 5040 N N . LYS A 1 633 ? 6.211 -77.249 43.767 1.00 69.94 633 LYS A N 1
ATOM 5041 C CA . LYS A 1 633 ? 7.160 -77.978 44.624 1.00 69.94 633 LYS A CA 1
ATOM 5042 C C . LYS A 1 633 ? 8.075 -77.033 45.404 1.00 69.94 633 LYS A C 1
ATOM 5044 O O . LYS A 1 633 ? 9.003 -76.448 44.862 1.00 69.94 633 LYS A O 1
ATOM 5049 N N . PHE A 1 634 ? 7.875 -76.957 46.718 1.00 75.75 634 PHE A N 1
ATOM 5050 C CA . PHE A 1 634 ? 8.772 -76.231 47.619 1.00 75.75 634 PHE A CA 1
ATOM 5051 C C . PHE A 1 634 ? 9.868 -77.160 48.160 1.00 75.75 634 PHE A C 1
ATOM 5053 O O . PHE A 1 634 ? 9.576 -78.124 48.870 1.00 75.75 634 PHE A O 1
ATOM 5060 N N . ILE A 1 635 ? 11.131 -76.885 47.824 1.00 70.94 635 ILE A N 1
ATOM 5061 C CA . ILE A 1 635 ? 12.288 -77.666 48.284 1.00 70.94 635 ILE A CA 1
ATOM 5062 C C . ILE A 1 635 ? 13.035 -76.857 49.345 1.00 70.94 635 ILE A C 1
ATOM 5064 O O . ILE A 1 635 ? 13.617 -75.819 49.053 1.00 70.94 635 ILE A O 1
ATOM 5068 N N . ASN A 1 636 ? 13.044 -77.352 50.581 1.00 72.75 636 ASN A N 1
ATOM 5069 C CA . ASN A 1 636 ? 13.723 -76.705 51.696 1.00 72.75 636 ASN A CA 1
ATOM 5070 C C . ASN A 1 636 ? 14.988 -77.476 52.089 1.00 72.75 636 ASN A C 1
ATOM 5072 O O . ASN A 1 636 ? 14.900 -78.575 52.632 1.00 72.75 636 ASN A O 1
ATOM 5076 N N . GLN A 1 637 ? 16.155 -76.892 51.818 1.00 69.06 637 GLN A N 1
ATOM 5077 C CA . GLN A 1 637 ? 17.469 -77.480 52.124 1.00 69.06 637 GLN A CA 1
ATOM 5078 C C . GLN A 1 637 ? 18.251 -76.685 53.181 1.00 69.06 637 GLN A C 1
ATOM 5080 O O . GLN A 1 637 ? 19.387 -77.023 53.493 1.00 69.06 637 GLN A O 1
ATOM 5085 N N . THR A 1 638 ? 17.664 -75.626 53.743 1.00 69.75 638 THR A N 1
ATOM 5086 C CA . THR A 1 638 ? 18.381 -74.659 54.592 1.00 69.75 638 THR A CA 1
ATOM 5087 C C . THR A 1 638 ? 18.467 -75.085 56.062 1.00 69.75 638 THR A C 1
ATOM 5089 O O . THR A 1 638 ? 19.156 -74.440 56.847 1.00 69.75 638 THR A O 1
ATOM 5092 N N . GLY A 1 639 ? 17.734 -76.137 56.452 1.00 68.56 639 GLY A N 1
ATOM 5093 C CA . GLY A 1 639 ? 17.583 -76.582 57.843 1.00 68.56 639 GLY A CA 1
ATOM 5094 C C . GLY A 1 639 ? 16.577 -75.769 58.673 1.00 68.56 639 GLY A C 1
ATOM 5095 O O . GLY A 1 639 ? 16.272 -76.157 59.799 1.00 68.56 639 GLY A O 1
ATOM 5096 N N . TRP A 1 640 ? 16.023 -74.680 58.129 1.00 74.88 640 TRP A N 1
ATOM 5097 C CA . TRP A 1 640 ? 14.996 -73.859 58.783 1.00 74.88 640 TRP A CA 1
ATOM 5098 C C . TRP A 1 640 ? 13.578 -74.395 58.522 1.00 74.88 640 TRP A C 1
ATOM 5100 O O . TRP A 1 640 ? 13.372 -75.111 57.545 1.00 74.88 640 TRP A O 1
ATOM 5110 N N . PRO A 1 641 ? 12.560 -74.065 59.343 1.00 82.38 641 PRO A N 1
ATOM 5111 C CA . PRO A 1 641 ? 11.167 -74.407 59.044 1.00 82.38 641 PRO A CA 1
ATOM 5112 C C . PRO A 1 641 ? 10.698 -73.795 57.718 1.00 82.38 641 PRO A C 1
ATOM 5114 O O . PRO A 1 641 ? 11.087 -72.677 57.386 1.00 82.38 641 PRO A O 1
ATOM 5117 N N . ASN A 1 642 ? 9.804 -74.483 56.997 1.00 77.75 642 ASN A N 1
ATOM 5118 C CA . ASN A 1 642 ? 9.388 -74.100 55.638 1.00 77.75 642 ASN A CA 1
ATOM 5119 C C . ASN A 1 642 ? 8.945 -72.635 55.498 1.00 77.75 642 ASN A C 1
ATOM 5121 O O . ASN A 1 642 ? 9.291 -71.999 54.509 1.00 77.75 642 ASN A O 1
ATOM 5125 N N . GLY A 1 643 ? 8.236 -72.080 56.488 1.00 77.94 643 GLY A N 1
ATOM 5126 C CA . GLY A 1 643 ? 7.833 -70.669 56.465 1.00 77.94 643 GLY A CA 1
ATOM 5127 C C . GLY A 1 643 ? 9.019 -69.699 56.516 1.00 77.94 643 GLY A C 1
ATOM 5128 O O . GLY A 1 643 ? 9.036 -68.713 55.786 1.00 77.94 643 GLY A O 1
ATOM 5129 N N . ILE A 1 644 ? 10.045 -70.003 57.318 1.00 77.38 644 ILE A N 1
ATOM 5130 C CA . ILE A 1 644 ? 11.269 -69.195 57.387 1.00 77.38 644 ILE A CA 1
ATOM 5131 C C . ILE A 1 644 ? 12.095 -69.383 56.116 1.00 77.38 644 ILE A C 1
ATOM 5133 O O . ILE A 1 644 ? 12.547 -68.399 55.547 1.00 77.38 644 ILE A O 1
ATOM 5137 N N . SER A 1 645 ? 12.236 -70.609 55.612 1.00 74.75 645 SER A N 1
ATOM 5138 C CA . SER A 1 645 ? 12.943 -70.862 54.349 1.00 74.75 645 SER A CA 1
ATOM 5139 C C . SER A 1 645 ? 12.288 -70.172 53.154 1.00 74.75 645 SER A C 1
ATOM 5141 O O . SER A 1 645 ? 12.990 -69.709 52.262 1.00 74.75 645 SER A O 1
ATOM 5143 N N . TRP A 1 646 ? 10.958 -70.055 53.149 1.00 77.81 646 TRP A N 1
ATOM 5144 C CA . TRP A 1 646 ? 10.231 -69.309 52.125 1.00 77.81 646 TRP A CA 1
ATOM 5145 C C . TRP A 1 646 ? 10.529 -67.806 52.209 1.00 77.81 646 TRP A C 1
ATOM 5147 O O . TRP A 1 646 ? 10.881 -67.199 51.201 1.00 77.81 646 TRP A O 1
ATOM 5157 N N . LEU A 1 647 ? 10.496 -67.223 53.414 1.00 74.69 647 LEU A N 1
ATOM 5158 C CA . LEU A 1 647 ? 10.868 -65.819 53.634 1.00 74.69 647 LEU A CA 1
ATOM 5159 C C . LEU A 1 647 ? 12.342 -65.541 53.294 1.00 74.69 647 LEU A C 1
ATOM 5161 O O . LEU A 1 647 ? 12.649 -64.505 52.712 1.00 74.69 647 LEU A O 1
ATOM 5165 N N . LEU A 1 648 ? 13.250 -66.470 53.602 1.00 71.06 648 LEU A N 1
ATOM 5166 C CA . LEU A 1 648 ? 14.664 -66.381 53.221 1.00 71.06 648 LEU A CA 1
ATOM 5167 C C . LEU A 1 648 ? 14.856 -66.459 51.699 1.00 71.06 648 LEU A C 1
ATOM 5169 O O . LEU A 1 648 ? 15.763 -65.826 51.170 1.00 71.06 648 LEU A O 1
ATOM 5173 N N . GLY A 1 649 ? 13.988 -67.177 50.981 1.00 67.00 649 GLY A N 1
ATOM 5174 C CA . GLY A 1 649 ? 13.982 -67.203 49.516 1.00 67.00 649 GLY A CA 1
ATOM 5175 C C . GLY A 1 649 ? 13.596 -65.860 48.883 1.00 67.00 649 GLY A C 1
ATOM 5176 O O . GLY A 1 649 ? 14.089 -65.527 47.807 1.00 67.00 649 GLY A O 1
ATOM 5177 N N . LEU A 1 650 ? 12.780 -65.044 49.565 1.00 68.06 650 LEU A N 1
ATOM 5178 C CA . LEU A 1 650 ? 12.417 -63.697 49.100 1.00 68.06 650 LEU A CA 1
ATOM 5179 C C . LEU A 1 650 ? 13.578 -62.695 49.178 1.00 68.06 650 LEU A C 1
ATOM 5181 O O . LEU A 1 650 ? 13.543 -61.669 48.496 1.00 68.06 650 LEU A O 1
ATOM 5185 N N . LEU A 1 651 ? 14.614 -62.984 49.975 1.00 65.75 651 LEU A N 1
ATOM 5186 C CA . LEU A 1 651 ? 15.755 -62.087 50.170 1.00 65.75 651 LEU A CA 1
ATOM 5187 C C . LEU A 1 651 ? 16.455 -61.775 48.838 1.00 65.75 651 LEU A C 1
ATOM 5189 O O . LEU A 1 651 ? 16.811 -60.629 48.581 1.00 65.75 651 LEU A O 1
ATOM 5193 N N . GLN A 1 652 ? 16.555 -62.761 47.945 1.00 59.91 652 GLN A N 1
ATOM 5194 C CA . GLN A 1 652 ? 17.219 -62.594 46.652 1.00 59.91 652 GLN A CA 1
ATOM 5195 C C . GLN A 1 652 ? 16.376 -61.847 45.620 1.00 59.91 652 GLN A C 1
ATOM 5197 O O . GLN A 1 652 ? 16.916 -61.054 44.853 1.00 59.91 652 GLN A O 1
ATOM 5202 N N . GLY A 1 653 ? 15.049 -62.004 45.666 1.00 59.41 653 GLY A N 1
ATOM 5203 C CA . GLY A 1 653 ? 14.131 -61.189 44.865 1.00 59.41 653 GLY A CA 1
ATOM 5204 C C . GLY A 1 653 ? 14.131 -59.712 45.278 1.00 59.41 653 GLY A C 1
ATOM 5205 O O . GLY A 1 653 ? 13.897 -58.841 44.444 1.00 59.41 653 GLY A O 1
ATOM 5206 N N . SER A 1 654 ? 14.457 -59.412 46.542 1.00 62.75 654 SER A N 1
ATOM 5207 C CA . SER A 1 654 ? 14.486 -58.036 47.052 1.00 62.75 654 SER A CA 1
ATOM 5208 C C . SER A 1 654 ? 15.565 -57.165 46.396 1.00 62.75 654 SER A C 1
ATOM 5210 O O . SER A 1 654 ? 15.332 -55.977 46.181 1.00 62.75 654 SER A O 1
ATOM 5212 N N . PHE A 1 655 ? 16.694 -57.753 45.976 1.00 59.47 655 PHE A N 1
ATOM 5213 C CA . PHE A 1 655 ? 17.758 -57.034 45.264 1.00 59.47 655 PHE A CA 1
ATOM 5214 C C . PHE A 1 655 ? 17.333 -56.560 43.869 1.00 59.47 655 PHE A C 1
ATOM 5216 O O . PHE A 1 655 ? 17.833 -55.544 43.405 1.00 59.47 655 PHE A O 1
ATOM 5223 N N . GLY A 1 656 ? 16.393 -57.246 43.208 1.00 57.41 656 GLY A N 1
ATOM 5224 C CA . GLY A 1 656 ? 15.853 -56.811 41.912 1.00 57.41 656 GLY A CA 1
ATOM 5225 C C . GLY A 1 656 ? 14.926 -55.595 42.014 1.00 57.41 656 GLY A C 1
ATOM 5226 O O . GLY A 1 656 ? 14.672 -54.920 41.020 1.00 57.41 656 GLY A O 1
ATOM 5227 N N . LEU A 1 657 ? 14.445 -55.288 43.223 1.00 61.94 657 LEU A N 1
ATOM 5228 C CA . LEU A 1 657 ? 13.564 -54.156 43.494 1.00 61.94 657 LEU A CA 1
ATOM 5229 C C . LEU A 1 657 ? 14.320 -52.919 43.990 1.00 61.94 657 LEU A C 1
ATOM 5231 O O . LEU A 1 657 ? 13.697 -51.879 44.134 1.00 61.94 657 LEU A O 1
ATOM 5235 N N . THR A 1 658 ? 15.639 -52.964 44.208 1.00 62.66 658 THR A N 1
ATOM 5236 C CA . THR A 1 658 ? 16.409 -51.827 44.758 1.00 62.66 658 THR A CA 1
ATOM 5237 C C . THR A 1 658 ? 16.602 -50.667 43.778 1.00 62.66 658 THR A C 1
ATOM 5239 O O . THR A 1 658 ? 17.067 -49.605 44.179 1.00 62.66 658 THR A O 1
ATOM 5242 N N . ALA A 1 659 ? 16.201 -50.806 42.509 1.00 62.78 659 ALA A N 1
ATOM 5243 C CA . ALA A 1 659 ? 16.380 -49.778 41.481 1.00 62.78 659 ALA A CA 1
ATOM 5244 C C . ALA A 1 659 ? 15.651 -48.448 41.776 1.00 62.78 659 ALA A C 1
ATOM 5246 O O . ALA A 1 659 ? 16.041 -47.411 41.241 1.00 62.78 659 ALA A O 1
ATOM 5247 N N . TYR A 1 660 ? 14.628 -48.433 42.644 1.00 70.00 660 TYR A N 1
ATOM 5248 C CA . TYR A 1 660 ? 14.009 -47.172 43.080 1.00 70.00 660 TYR A CA 1
ATOM 5249 C C . TYR A 1 660 ? 14.957 -46.307 43.934 1.00 70.00 660 TYR A C 1
ATOM 5251 O O . TYR A 1 660 ? 14.760 -45.097 43.997 1.00 70.00 660 TYR A O 1
ATOM 5259 N N . ASP A 1 661 ? 15.985 -46.894 44.561 1.00 67.62 661 ASP A N 1
ATOM 5260 C CA . ASP A 1 661 ? 17.017 -46.170 45.321 1.00 67.62 661 ASP A CA 1
ATOM 5261 C C . ASP A 1 661 ? 17.858 -45.272 44.402 1.00 67.62 661 ASP A C 1
ATOM 5263 O O . ASP A 1 661 ? 18.182 -44.142 44.752 1.00 67.62 661 ASP A O 1
ATOM 5267 N N . ALA A 1 662 ? 18.124 -45.710 43.166 1.00 65.12 662 ALA A N 1
ATOM 5268 C CA . ALA A 1 662 ? 18.833 -44.899 42.173 1.00 65.12 662 ALA A CA 1
ATOM 5269 C C . ALA A 1 662 ? 18.100 -43.579 41.867 1.00 65.12 662 ALA A C 1
ATOM 5271 O O . ALA A 1 662 ? 18.737 -42.544 41.686 1.00 65.12 662 ALA A O 1
ATOM 5272 N N . VAL A 1 663 ? 16.762 -43.595 41.888 1.00 68.69 663 VAL A N 1
ATOM 5273 C CA . VAL A 1 663 ? 15.931 -42.392 41.710 1.00 68.69 663 VAL A CA 1
ATOM 5274 C C . VAL A 1 663 ? 16.135 -41.413 42.867 1.00 68.69 663 VAL A C 1
ATOM 5276 O O . VAL A 1 663 ? 16.145 -40.207 42.646 1.00 68.69 663 VAL A O 1
ATOM 5279 N N . ALA A 1 664 ? 16.340 -41.920 44.087 1.00 67.25 664 ALA A N 1
ATOM 5280 C CA . ALA A 1 664 ? 16.649 -41.092 45.248 1.00 67.25 664 ALA A CA 1
ATOM 5281 C C . ALA A 1 664 ? 18.063 -40.487 45.163 1.00 67.25 664 ALA A C 1
ATOM 5283 O O . ALA A 1 664 ? 18.238 -39.325 45.516 1.00 67.25 664 ALA A O 1
ATOM 5284 N N . HIS A 1 665 ? 19.052 -41.218 44.632 1.00 63.12 665 HIS A N 1
ATOM 5285 C CA . HIS A 1 665 ? 20.410 -40.686 44.406 1.00 63.12 665 HIS A CA 1
ATOM 5286 C C . HIS A 1 665 ? 20.478 -39.633 43.297 1.00 63.12 665 HIS A C 1
ATOM 5288 O O . HIS A 1 665 ? 21.362 -38.785 43.321 1.00 63.12 665 HIS A O 1
ATOM 5294 N N . MET A 1 666 ? 19.544 -39.671 42.346 1.00 60.69 666 MET A N 1
ATOM 5295 C CA . MET A 1 666 ? 19.437 -38.703 41.249 1.00 60.69 666 MET A CA 1
ATOM 5296 C C . MET A 1 666 ? 18.341 -37.658 41.482 1.00 60.69 666 MET A C 1
ATOM 5298 O O . MET A 1 666 ? 18.030 -36.875 40.589 1.00 60.69 666 MET A O 1
ATOM 5302 N N . ILE A 1 667 ? 17.731 -37.628 42.670 1.00 68.50 667 ILE A N 1
ATOM 5303 C CA . ILE A 1 667 ? 16.555 -36.792 42.945 1.00 68.50 667 ILE A CA 1
ATOM 5304 C C . ILE A 1 667 ? 16.855 -35.299 42.794 1.00 68.50 667 ILE A C 1
ATOM 5306 O O . ILE A 1 667 ? 15.991 -34.532 42.379 1.00 68.50 667 ILE A O 1
ATOM 5310 N N . GLU A 1 668 ? 18.095 -34.909 43.091 1.00 53.72 668 GLU A N 1
ATOM 5311 C CA . GLU A 1 668 ? 18.601 -33.542 42.961 1.00 53.72 668 GLU A CA 1
ATOM 5312 C C . GLU A 1 668 ? 18.756 -33.121 41.486 1.00 53.72 668 GLU A C 1
ATOM 5314 O O . GLU A 1 668 ? 18.802 -31.933 41.186 1.00 53.72 668 GLU A O 1
ATOM 5319 N N . GLU A 1 669 ? 18.777 -34.075 40.553 1.00 56.66 669 GLU A N 1
ATOM 5320 C CA . GLU A 1 669 ? 18.963 -33.860 39.112 1.00 56.66 669 GLU A CA 1
ATOM 5321 C C . GLU A 1 669 ? 17.630 -33.874 38.331 1.00 56.66 669 GLU A C 1
ATOM 5323 O O . GLU A 1 669 ? 17.612 -33.637 37.122 1.00 56.66 669 GLU A O 1
ATOM 5328 N N . ILE A 1 670 ? 16.499 -34.129 39.007 1.00 56.00 670 ILE A N 1
ATOM 5329 C CA . ILE A 1 670 ? 15.173 -34.275 38.388 1.00 56.00 670 ILE A CA 1
ATOM 5330 C C . ILE A 1 670 ? 14.365 -32.966 38.514 1.00 56.00 670 ILE A C 1
ATOM 5332 O O . ILE A 1 670 ? 14.100 -32.505 39.628 1.00 56.00 670 ILE A O 1
ATOM 5336 N N . PRO A 1 671 ? 13.880 -32.376 37.403 1.00 48.41 671 PRO A N 1
ATOM 5337 C CA . PRO A 1 671 ? 13.016 -31.199 37.461 1.00 48.41 671 PRO A CA 1
ATOM 5338 C C . PRO A 1 671 ? 11.684 -31.538 38.144 1.00 48.41 671 PRO A C 1
ATOM 5340 O O . PRO A 1 671 ? 11.066 -32.565 37.858 1.00 48.41 671 PRO A O 1
ATOM 5343 N N . ASN A 1 672 ? 11.212 -30.663 39.040 1.00 54.94 672 ASN A N 1
ATOM 5344 C CA . ASN A 1 672 ? 10.028 -30.911 39.875 1.00 54.94 672 ASN A CA 1
ATOM 5345 C C . ASN A 1 672 ? 10.123 -32.226 40.676 1.00 54.94 672 ASN A C 1
ATOM 5347 O O . ASN A 1 672 ? 9.174 -33.019 40.715 1.00 54.94 672 ASN A O 1
ATOM 5351 N N . ALA A 1 673 ? 11.272 -32.453 41.322 1.00 65.25 673 ALA A N 1
ATOM 5352 C CA . ALA A 1 673 ? 11.600 -33.658 42.087 1.00 65.25 673 ALA A CA 1
ATOM 5353 C C . ALA A 1 673 ? 10.513 -34.094 43.089 1.00 65.25 673 ALA A C 1
ATOM 5355 O O . ALA A 1 673 ? 10.277 -35.290 43.257 1.00 65.25 673 ALA A O 1
ATOM 5356 N N . SER A 1 674 ? 9.792 -33.143 43.695 1.00 64.44 674 SER A N 1
ATOM 5357 C CA . SER A 1 674 ? 8.699 -33.411 44.645 1.00 64.44 674 SER A CA 1
ATOM 5358 C C . SER A 1 674 ? 7.520 -34.182 44.037 1.00 64.44 674 SER A C 1
ATOM 5360 O O . SER A 1 674 ? 6.797 -34.863 44.761 1.00 64.44 674 SER A O 1
ATOM 5362 N N . ILE A 1 675 ? 7.332 -34.108 42.715 1.00 68.94 675 ILE A N 1
ATOM 5363 C CA . ILE A 1 675 ? 6.261 -34.797 41.983 1.00 68.94 675 ILE A CA 1
ATOM 5364 C C . ILE A 1 675 ? 6.834 -35.907 41.102 1.00 68.94 675 ILE A C 1
ATOM 5366 O O . ILE A 1 675 ? 6.290 -37.012 41.067 1.00 68.94 675 ILE A O 1
ATOM 5370 N N . GLN A 1 676 ? 7.911 -35.623 40.369 1.00 63.50 676 GLN A N 1
ATOM 5371 C CA . GLN A 1 676 ? 8.490 -36.568 39.414 1.00 63.50 676 GLN A CA 1
ATOM 5372 C C . GLN A 1 676 ? 9.242 -37.700 40.111 1.00 63.50 676 GLN A C 1
ATOM 5374 O O . GLN A 1 676 ? 9.102 -38.852 39.710 1.00 63.50 676 GLN A O 1
ATOM 5379 N N . GLY A 1 677 ? 9.942 -37.411 41.209 1.00 75.31 677 GLY A N 1
ATOM 5380 C CA . GLY A 1 677 ? 10.641 -38.415 42.008 1.00 75.31 677 GLY A CA 1
ATOM 5381 C C . GLY A 1 677 ? 9.739 -39.569 42.448 1.00 75.31 677 GLY A C 1
ATOM 5382 O O . GLY A 1 677 ? 9.976 -40.707 42.041 1.00 75.31 677 GLY A O 1
ATOM 5383 N N . PRO A 1 678 ? 8.646 -39.300 43.194 1.00 76.62 678 PRO A N 1
ATOM 5384 C CA . PRO A 1 678 ? 7.707 -40.339 43.611 1.00 76.62 678 PRO A CA 1
ATOM 5385 C C . PRO A 1 678 ? 7.077 -41.113 42.443 1.00 76.62 678 PRO A C 1
ATOM 5387 O O . PRO A 1 678 ? 6.849 -42.319 42.549 1.00 76.62 678 PRO A O 1
ATOM 5390 N N . LYS A 1 679 ? 6.804 -40.449 41.309 1.00 71.81 679 LYS A N 1
ATOM 5391 C CA . LYS A 1 679 ? 6.271 -41.108 40.105 1.00 71.81 679 LYS A CA 1
ATOM 5392 C C . LYS A 1 679 ? 7.273 -42.089 39.505 1.00 71.81 679 LYS A C 1
ATOM 5394 O O . LYS A 1 679 ? 6.895 -43.220 39.212 1.00 71.81 679 LYS A O 1
ATOM 5399 N N . ILE A 1 680 ? 8.529 -41.672 39.355 1.00 72.25 680 ILE A N 1
ATOM 5400 C CA . ILE A 1 680 ? 9.596 -42.502 38.791 1.00 72.25 680 ILE A CA 1
ATOM 5401 C C . ILE A 1 680 ? 9.909 -43.667 39.736 1.00 72.25 680 ILE A C 1
ATOM 5403 O O . ILE A 1 680 ? 9.999 -44.796 39.273 1.00 72.25 680 ILE A O 1
ATOM 5407 N N . MET A 1 681 ? 9.968 -43.445 41.055 1.00 76.19 681 MET A N 1
ATOM 5408 C CA . MET A 1 681 ? 10.145 -44.528 42.035 1.00 76.19 681 MET A CA 1
ATOM 5409 C C . MET A 1 681 ? 9.058 -45.603 41.898 1.00 76.19 681 MET A C 1
ATOM 5411 O O . MET A 1 681 ? 9.370 -46.790 41.817 1.00 76.19 681 MET A O 1
ATOM 5415 N N . ASN A 1 682 ? 7.788 -45.193 41.802 1.00 76.12 682 ASN A N 1
ATOM 5416 C CA . ASN A 1 682 ? 6.679 -46.124 41.592 1.00 76.12 682 ASN A CA 1
ATOM 5417 C C . ASN A 1 682 ? 6.773 -46.840 40.237 1.00 76.12 682 ASN A C 1
ATOM 5419 O O . ASN A 1 682 ? 6.551 -48.048 40.167 1.00 76.12 682 ASN A O 1
ATOM 5423 N N . ALA A 1 683 ? 7.120 -46.123 39.167 1.00 73.88 683 ALA A N 1
ATOM 5424 C CA . ALA A 1 683 ? 7.285 -46.710 37.842 1.00 73.88 683 ALA A CA 1
ATOM 5425 C C . ALA A 1 683 ? 8.422 -47.748 37.808 1.00 73.88 683 ALA A C 1
ATOM 5427 O O . ALA A 1 683 ? 8.239 -48.823 37.236 1.00 73.88 683 ALA A O 1
ATOM 5428 N N . SER A 1 684 ? 9.552 -47.483 38.472 1.00 70.69 684 SER A N 1
ATOM 5429 C CA . SER A 1 684 ? 10.674 -48.422 38.597 1.00 70.69 684 SER A CA 1
ATOM 5430 C C . SER A 1 684 ? 10.270 -49.707 39.320 1.00 70.69 684 SER A C 1
ATOM 5432 O O . SER A 1 684 ? 10.627 -50.794 38.871 1.00 70.69 684 SER A O 1
ATOM 5434 N N . VAL A 1 685 ? 9.472 -49.608 40.392 1.00 73.75 685 VAL A N 1
ATOM 5435 C CA . VAL A 1 685 ? 8.945 -50.780 41.113 1.00 73.75 685 VAL A CA 1
ATOM 5436 C C . VAL A 1 685 ? 8.022 -51.606 40.215 1.00 73.75 685 VAL A C 1
ATOM 5438 O O . VAL A 1 685 ? 8.213 -52.814 40.093 1.00 73.75 685 VAL A O 1
ATOM 5441 N N . TRP A 1 686 ? 7.056 -50.976 39.540 1.00 74.44 686 TRP A N 1
ATOM 5442 C CA . TRP A 1 686 ? 6.136 -51.687 38.642 1.00 74.44 686 TRP A CA 1
ATOM 5443 C C . TRP A 1 686 ? 6.848 -52.324 37.448 1.00 74.44 686 TRP A C 1
ATOM 5445 O O . TRP A 1 686 ? 6.535 -53.454 37.066 1.00 74.44 686 TRP A O 1
ATOM 5455 N N . THR A 1 687 ? 7.840 -51.632 36.893 1.00 69.38 687 THR A N 1
ATOM 5456 C CA . THR A 1 687 ? 8.668 -52.158 35.805 1.00 69.38 687 THR A CA 1
ATOM 5457 C C . THR A 1 687 ? 9.478 -53.357 36.292 1.00 69.38 687 THR A C 1
ATOM 5459 O O . THR A 1 687 ? 9.429 -54.400 35.656 1.00 69.38 687 THR A O 1
ATOM 5462 N N . GLY A 1 688 ? 10.138 -53.274 37.453 1.00 67.62 688 GLY A N 1
ATOM 5463 C CA . GLY A 1 688 ? 10.894 -54.394 38.026 1.00 67.62 688 GLY A CA 1
ATOM 5464 C C . GLY A 1 688 ? 10.027 -55.609 38.374 1.00 67.62 688 GLY A C 1
ATOM 5465 O O . GLY A 1 688 ? 10.431 -56.741 38.119 1.00 67.62 688 GLY A O 1
ATOM 5466 N N . ILE A 1 689 ? 8.811 -55.398 38.896 1.00 71.81 689 ILE A N 1
ATOM 5467 C CA . ILE A 1 689 ? 7.853 -56.486 39.162 1.00 71.81 689 ILE A CA 1
ATOM 5468 C C . ILE A 1 689 ? 7.459 -57.183 37.858 1.00 71.81 689 ILE A C 1
ATOM 5470 O O . ILE A 1 689 ? 7.463 -58.410 37.793 1.00 71.81 689 ILE A O 1
ATOM 5474 N N . THR A 1 690 ? 7.113 -56.418 36.823 1.00 68.81 690 THR A N 1
ATOM 5475 C CA . THR A 1 690 ? 6.617 -56.980 35.559 1.00 68.81 690 THR A CA 1
ATOM 5476 C C . THR A 1 690 ? 7.721 -57.670 34.761 1.00 68.81 690 THR A C 1
ATOM 5478 O O . THR A 1 690 ? 7.538 -58.817 34.354 1.00 68.81 690 THR A O 1
ATOM 5481 N N . THR A 1 691 ? 8.885 -57.038 34.596 1.00 65.69 691 THR A N 1
ATOM 5482 C CA . THR A 1 691 ? 10.020 -57.635 33.875 1.00 65.69 691 THR A CA 1
ATOM 5483 C C . THR A 1 691 ? 10.641 -58.791 34.656 1.00 65.69 691 THR A C 1
ATOM 5485 O O . THR A 1 691 ? 10.911 -59.838 34.073 1.00 65.69 691 THR A O 1
ATOM 5488 N N . GLY A 1 692 ? 10.790 -58.659 35.978 1.00 65.81 692 GLY A N 1
ATOM 5489 C CA . GLY A 1 692 ? 11.304 -59.713 36.852 1.00 65.81 692 GLY A CA 1
ATOM 5490 C C . GLY A 1 692 ? 10.392 -60.939 36.914 1.00 65.81 692 GLY A C 1
ATOM 5491 O O . GLY A 1 692 ? 10.881 -62.065 36.907 1.00 65.81 692 GLY A O 1
ATOM 5492 N N . PHE A 1 693 ? 9.069 -60.751 36.915 1.00 69.62 693 PHE A N 1
ATOM 5493 C CA . PHE A 1 693 ? 8.119 -61.864 36.862 1.00 69.62 693 PHE A CA 1
ATOM 5494 C C . PHE A 1 693 ? 8.219 -62.632 35.540 1.00 69.62 693 PHE A C 1
ATOM 5496 O O . PHE A 1 693 ? 8.331 -63.856 35.561 1.00 69.62 693 PHE A O 1
ATOM 5503 N N . VAL A 1 694 ? 8.245 -61.931 34.401 1.00 66.25 694 VAL A N 1
ATOM 5504 C CA . VAL A 1 694 ? 8.423 -62.558 33.077 1.00 66.25 694 VAL A CA 1
ATOM 5505 C C . VAL A 1 694 ? 9.748 -63.321 33.017 1.00 66.25 694 VAL A C 1
ATOM 5507 O O . VAL A 1 694 ? 9.770 -64.489 32.633 1.00 66.25 694 VAL A O 1
ATOM 5510 N N . PHE A 1 695 ? 10.825 -62.700 33.495 1.00 63.88 695 PHE A N 1
ATOM 5511 C CA . PHE A 1 695 ? 12.155 -63.292 33.559 1.00 63.88 695 PHE A CA 1
ATOM 5512 C C . PHE A 1 695 ? 12.224 -64.552 34.430 1.00 63.88 695 PHE A C 1
ATOM 5514 O O . PHE A 1 695 ? 12.838 -65.535 34.034 1.00 63.88 695 PHE A O 1
ATOM 5521 N N . LEU A 1 696 ? 11.590 -64.561 35.607 1.00 64.50 696 LEU A N 1
ATOM 5522 C CA . LEU A 1 696 ? 11.570 -65.731 36.492 1.00 64.50 696 LEU A CA 1
ATOM 5523 C C . LEU A 1 696 ? 10.719 -66.871 35.921 1.00 64.50 696 LEU A C 1
ATOM 5525 O O . LEU A 1 696 ? 11.073 -68.039 36.082 1.00 64.50 696 LEU A O 1
ATOM 5529 N N . VAL A 1 697 ? 9.620 -66.545 35.235 1.00 62.94 697 VAL A N 1
ATOM 5530 C CA . VAL A 1 697 ? 8.751 -67.533 34.583 1.00 62.94 697 VAL A CA 1
ATOM 5531 C C . VAL A 1 697 ? 9.463 -68.175 33.388 1.00 62.94 697 VAL A C 1
ATOM 5533 O O . VAL A 1 697 ? 9.501 -69.400 33.309 1.00 62.94 697 VAL A O 1
ATOM 5536 N N . GLU A 1 698 ? 10.097 -67.392 32.512 1.00 61.56 698 GLU A N 1
ATOM 5537 C CA . GLU A 1 698 ? 10.917 -67.915 31.405 1.00 61.56 698 GLU A CA 1
ATOM 5538 C C . GLU A 1 698 ? 12.154 -68.669 31.931 1.00 61.56 698 GLU A C 1
ATOM 5540 O O . GLU A 1 698 ? 12.442 -69.794 31.512 1.00 61.56 698 GLU A O 1
ATOM 5545 N N . GLY A 1 699 ? 12.805 -68.077 32.938 1.00 58.25 699 GLY A N 1
ATOM 5546 C CA . GLY A 1 699 ? 13.872 -68.608 33.784 1.00 58.25 699 GLY A CA 1
ATOM 5547 C C . GLY A 1 699 ? 13.658 -70.046 34.225 1.00 58.25 699 GLY A C 1
ATOM 5548 O O . GLY A 1 699 ? 14.451 -70.951 33.970 1.00 58.25 699 GLY A O 1
ATOM 5549 N N . SER A 1 700 ? 12.520 -70.253 34.877 1.00 57.97 700 SER A N 1
ATOM 5550 C CA . SER A 1 700 ? 12.147 -71.527 35.473 1.00 57.97 700 SER A CA 1
ATOM 5551 C C . SER A 1 700 ? 11.965 -72.670 34.472 1.00 57.97 700 SER A C 1
ATOM 5553 O O . SER A 1 700 ? 12.038 -73.834 34.865 1.00 57.97 700 SER A O 1
ATOM 5555 N N . GLN A 1 701 ? 11.748 -72.347 33.191 1.00 54.41 701 GLN A N 1
ATOM 5556 C CA . GLN A 1 701 ? 11.480 -73.331 32.147 1.00 54.41 701 GLN A CA 1
ATOM 5557 C C . GLN A 1 701 ? 12.662 -73.588 31.216 1.00 54.41 701 GLN A C 1
ATOM 5559 O O . GLN A 1 701 ? 12.620 -74.587 30.510 1.00 54.41 701 GLN A O 1
ATOM 5564 N N . THR A 1 702 ? 13.705 -72.745 31.199 1.00 54.34 702 THR A N 1
ATOM 5565 C CA . THR A 1 702 ? 14.827 -72.897 30.248 1.00 54.34 702 THR A CA 1
ATOM 5566 C C . THR A 1 702 ? 16.234 -72.975 30.869 1.00 54.34 702 THR A C 1
ATOM 5568 O O . THR A 1 702 ? 17.186 -73.304 30.161 1.00 54.34 702 THR A O 1
ATOM 5571 N N . TRP A 1 703 ? 16.402 -72.735 32.177 1.00 59.06 703 TRP A N 1
ATOM 5572 C CA . TRP A 1 703 ? 17.719 -72.428 32.759 1.00 59.06 703 TRP A CA 1
ATOM 5573 C C . TRP A 1 703 ? 18.293 -73.579 33.587 1.00 59.06 703 TRP A C 1
ATOM 5575 O O . TRP A 1 703 ? 17.585 -74.253 34.336 1.00 59.06 703 TRP A O 1
ATOM 5585 N N . THR A 1 704 ? 19.614 -73.772 33.527 1.00 57.44 704 THR A N 1
ATOM 5586 C CA . THR A 1 704 ? 20.328 -74.545 34.551 1.00 57.44 704 THR A CA 1
ATOM 5587 C C . THR A 1 704 ? 20.467 -73.710 35.827 1.00 57.44 704 THR A C 1
ATOM 5589 O O . THR A 1 704 ? 20.628 -72.491 35.764 1.00 57.44 704 THR A O 1
ATOM 5592 N N . ILE A 1 705 ? 20.474 -74.357 36.999 1.00 60.19 705 ILE A N 1
ATOM 5593 C CA . ILE A 1 705 ? 20.693 -73.685 38.299 1.00 60.19 705 ILE A CA 1
ATOM 5594 C C . ILE A 1 705 ? 21.987 -72.843 38.271 1.00 60.19 705 ILE A C 1
ATOM 5596 O O . ILE A 1 705 ? 22.007 -71.715 38.749 1.00 60.19 705 ILE A O 1
ATOM 5600 N N . SER A 1 706 ? 23.030 -73.335 37.592 1.00 60.78 706 SER A N 1
ATOM 5601 C CA . SER A 1 706 ? 24.294 -72.615 37.395 1.00 60.78 706 SER A CA 1
ATOM 5602 C C . SER A 1 706 ? 24.174 -71.318 36.585 1.00 60.78 706 SER A C 1
ATOM 5604 O O . SER A 1 706 ? 24.903 -70.367 36.862 1.00 60.78 706 SER A O 1
ATOM 5606 N N . ALA A 1 707 ? 23.278 -71.257 35.593 1.00 62.12 707 ALA A N 1
ATOM 5607 C CA . ALA A 1 707 ? 23.043 -70.046 34.808 1.00 62.12 707 ALA A CA 1
ATOM 5608 C C . ALA A 1 707 ? 22.310 -68.995 35.650 1.00 62.12 707 ALA A C 1
ATOM 5610 O O . ALA A 1 707 ? 22.713 -67.834 35.669 1.00 62.12 707 ALA A O 1
ATOM 5611 N N . PHE A 1 708 ? 21.298 -69.415 36.414 1.00 65.94 708 PHE A N 1
ATOM 5612 C CA . PHE A 1 708 ? 20.569 -68.544 37.337 1.00 65.94 708 PHE A CA 1
ATOM 5613 C C . PHE A 1 708 ? 21.482 -67.952 38.427 1.00 65.94 708 PHE A C 1
ATOM 5615 O O . PHE A 1 708 ? 21.479 -66.739 38.655 1.00 65.94 708 PHE A O 1
ATOM 5622 N N . ASP A 1 709 ? 22.333 -68.778 39.040 1.00 64.50 709 ASP A N 1
ATOM 5623 C CA . ASP A 1 709 ? 23.298 -68.337 40.055 1.00 64.50 709 ASP A CA 1
ATOM 5624 C C . ASP A 1 709 ? 24.347 -67.370 39.477 1.00 64.50 709 ASP A C 1
ATOM 5626 O O . ASP A 1 709 ? 24.698 -66.373 40.115 1.00 64.50 709 ASP A O 1
ATOM 5630 N N . ALA A 1 710 ? 24.820 -67.610 38.246 1.00 66.88 710 ALA A N 1
ATOM 5631 C CA . ALA A 1 710 ? 25.773 -66.731 37.563 1.00 66.88 710 ALA A CA 1
ATOM 5632 C C . ALA A 1 710 ? 25.193 -65.341 37.285 1.00 66.88 710 ALA A C 1
ATOM 5634 O O . ALA A 1 710 ? 25.873 -64.324 37.418 1.00 66.88 710 ALA A O 1
ATOM 5635 N N . ILE A 1 711 ? 23.923 -65.303 36.916 1.00 66.44 711 ILE A N 1
ATOM 5636 C CA . ILE A 1 711 ? 23.197 -64.099 36.530 1.00 66.44 711 ILE A CA 1
ATOM 5637 C C . ILE A 1 711 ? 22.865 -63.233 37.744 1.00 66.44 711 ILE A C 1
ATOM 5639 O O . ILE A 1 711 ? 23.139 -62.032 37.739 1.00 66.44 711 ILE A O 1
ATOM 5643 N N . THR A 1 712 ? 22.353 -63.853 38.808 1.00 67.25 712 THR A N 1
ATOM 5644 C CA . THR A 1 712 ? 22.050 -63.168 40.072 1.00 67.25 712 THR A CA 1
ATOM 5645 C C . THR A 1 712 ? 23.324 -62.666 40.753 1.00 67.25 712 THR A C 1
ATOM 5647 O O . THR A 1 712 ? 23.357 -61.557 41.287 1.00 67.25 712 THR A O 1
ATOM 5650 N N . SER A 1 713 ? 24.415 -63.429 40.668 1.00 70.88 713 SER A N 1
ATOM 5651 C CA . SER A 1 713 ? 25.727 -62.987 41.145 1.00 70.88 713 SER A CA 1
ATOM 5652 C C . SER A 1 713 ? 26.273 -61.822 40.308 1.00 70.88 713 SER A C 1
ATOM 5654 O O . SER A 1 713 ? 26.739 -60.831 40.872 1.00 70.88 713 SER A O 1
ATOM 5656 N N . ALA A 1 714 ? 26.173 -61.882 38.972 1.00 73.50 714 ALA A N 1
ATOM 5657 C CA . ALA A 1 714 ? 26.653 -60.823 38.080 1.00 73.50 714 ALA A CA 1
ATOM 5658 C C . ALA A 1 714 ? 25.919 -59.485 38.283 1.00 73.50 714 ALA A C 1
ATOM 5660 O O . ALA A 1 714 ? 26.566 -58.438 38.247 1.00 73.50 714 ALA A O 1
ATOM 5661 N N . SER A 1 715 ? 24.606 -59.493 38.552 1.00 71.06 715 SER A N 1
ATOM 5662 C CA . SER A 1 715 ? 23.856 -58.264 38.858 1.00 71.06 715 SER A CA 1
ATOM 5663 C C . SER A 1 715 ? 24.308 -57.616 40.168 1.00 71.06 715 SER A C 1
ATOM 5665 O O . SER A 1 715 ? 24.474 -56.398 40.225 1.00 71.06 715 SER A O 1
ATOM 5667 N N . VAL A 1 716 ? 24.576 -58.419 41.205 1.00 73.44 716 VAL A N 1
ATOM 5668 C CA . VAL A 1 716 ? 25.094 -57.919 42.490 1.00 73.44 716 VAL A CA 1
ATOM 5669 C C . VAL A 1 716 ? 26.507 -57.355 42.325 1.00 73.44 716 VAL A C 1
ATOM 5671 O O . VAL A 1 716 ? 26.823 -56.302 42.875 1.00 73.44 716 VAL A O 1
ATOM 5674 N N . ILE A 1 717 ? 27.349 -58.008 41.522 1.00 79.38 717 ILE A N 1
ATOM 5675 C CA . ILE A 1 717 ? 28.696 -57.526 41.194 1.00 79.38 717 ILE A CA 1
ATOM 5676 C C . ILE A 1 717 ? 28.644 -56.188 40.450 1.00 79.38 717 ILE A C 1
ATOM 5678 O O . ILE A 1 717 ? 29.338 -55.249 40.841 1.00 79.38 717 ILE A O 1
ATOM 5682 N N . ALA A 1 718 ? 27.817 -56.080 39.407 1.00 76.00 718 ALA A N 1
ATOM 5683 C CA . ALA A 1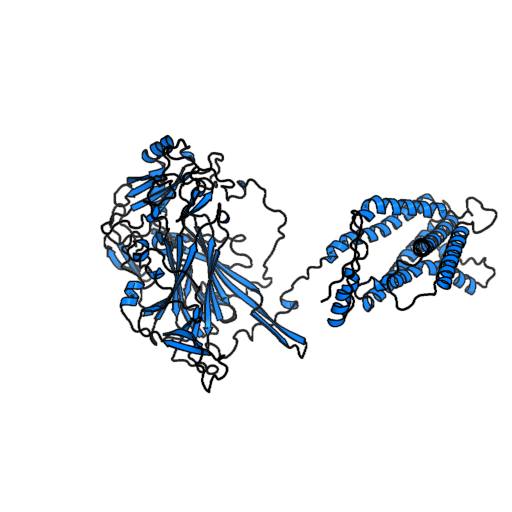 718 ? 27.663 -54.841 38.651 1.00 76.00 718 ALA A CA 1
ATOM 5684 C C . ALA A 1 718 ? 27.198 -53.696 39.560 1.00 76.00 718 ALA A C 1
ATOM 5686 O O . ALA A 1 718 ? 27.813 -52.630 39.562 1.00 76.00 718 ALA A O 1
ATOM 5687 N N . LEU A 1 719 ? 26.194 -53.947 40.406 1.00 74.44 719 LEU A N 1
ATOM 5688 C CA . LEU A 1 719 ? 25.700 -52.982 41.384 1.00 74.44 719 LEU A CA 1
ATOM 5689 C C . LEU A 1 719 ? 26.803 -52.541 42.365 1.00 74.44 719 LEU A C 1
ATOM 5691 O O . LEU A 1 719 ? 27.056 -51.346 42.524 1.00 74.44 719 LEU A O 1
ATOM 5695 N N . ASN A 1 720 ? 27.534 -53.487 42.959 1.00 78.75 720 ASN A N 1
ATOM 5696 C CA . ASN A 1 720 ? 28.636 -53.189 43.879 1.00 78.75 720 ASN A CA 1
ATOM 5697 C C . ASN A 1 720 ? 29.725 -52.325 43.225 1.00 78.75 720 ASN A C 1
ATOM 5699 O O . ASN A 1 720 ? 30.208 -51.366 43.832 1.00 78.75 720 ASN A O 1
ATOM 5703 N N . LEU A 1 721 ? 30.087 -52.621 41.974 1.00 81.50 721 LEU A N 1
ATOM 5704 C CA . LEU A 1 721 ? 31.073 -51.838 41.233 1.00 81.50 721 LEU A CA 1
ATOM 5705 C C . LEU A 1 721 ? 30.572 -50.420 40.935 1.00 81.50 721 LEU A C 1
ATOM 5707 O O . LEU A 1 721 ? 31.347 -49.473 41.083 1.00 81.50 721 LEU A O 1
ATOM 5711 N N . THR A 1 722 ? 29.289 -50.242 40.596 1.00 77.50 722 THR A N 1
ATOM 5712 C CA . THR A 1 722 ? 28.718 -48.899 40.379 1.00 77.50 722 THR A CA 1
ATOM 5713 C C . THR A 1 722 ? 28.767 -48.025 41.632 1.00 77.50 722 THR A C 1
ATOM 5715 O O . THR A 1 722 ? 29.051 -46.836 41.516 1.00 77.50 722 THR A O 1
ATOM 5718 N N . TYR A 1 723 ? 28.616 -48.599 42.831 1.00 77.88 723 TYR A N 1
ATOM 5719 C CA . TYR A 1 723 ? 28.813 -47.869 44.089 1.00 77.88 723 TYR A CA 1
ATOM 5720 C C . TYR A 1 723 ? 30.294 -47.615 44.410 1.00 77.88 723 TYR A C 1
ATOM 5722 O O . TYR A 1 723 ? 30.647 -46.573 44.965 1.00 77.88 723 TYR A O 1
ATOM 5730 N N . GLY A 1 724 ? 31.184 -48.545 44.051 1.00 81.88 724 GLY A N 1
ATOM 5731 C CA . GLY A 1 724 ? 32.622 -48.423 44.297 1.00 81.88 724 GLY A CA 1
ATOM 5732 C C . GLY A 1 724 ? 33.308 -47.343 43.454 1.00 81.88 724 GLY A C 1
ATOM 5733 O O . GLY A 1 724 ? 34.193 -46.645 43.954 1.00 81.88 724 GLY A O 1
ATOM 5734 N N . ILE A 1 725 ? 32.897 -47.169 42.192 1.00 83.69 725 ILE A N 1
ATOM 5735 C CA . ILE A 1 725 ? 33.553 -46.262 41.233 1.00 83.69 725 ILE A CA 1
ATOM 5736 C C . ILE A 1 725 ? 33.560 -44.794 41.713 1.00 83.69 725 ILE A C 1
ATOM 5738 O O . ILE A 1 725 ? 34.648 -44.210 41.775 1.00 83.69 725 ILE A O 1
ATOM 5742 N N . PRO A 1 726 ? 32.433 -44.174 42.122 1.00 78.50 726 PRO A N 1
ATOM 5743 C CA . PRO A 1 726 ? 32.434 -42.798 42.621 1.00 78.50 726 PRO A CA 1
ATOM 5744 C C . PRO A 1 726 ? 33.286 -42.616 43.881 1.00 78.50 726 PRO A C 1
ATOM 5746 O O . PRO A 1 726 ? 33.990 -41.612 44.017 1.00 78.50 726 PRO A O 1
ATOM 5749 N N . ILE A 1 727 ? 33.274 -43.597 44.792 1.00 83.69 727 ILE A N 1
ATOM 5750 C CA . ILE A 1 727 ? 34.081 -43.564 46.020 1.00 83.69 727 ILE A CA 1
ATOM 5751 C C . ILE A 1 727 ? 35.573 -43.596 45.663 1.00 83.69 727 ILE A C 1
ATOM 5753 O O . ILE A 1 727 ? 36.349 -42.798 46.197 1.00 83.69 727 ILE A O 1
ATOM 5757 N N . ALA A 1 728 ? 35.967 -44.457 44.721 1.00 85.56 728 ALA A N 1
ATOM 5758 C CA . ALA A 1 728 ? 37.337 -44.549 44.226 1.00 85.56 728 ALA A CA 1
ATOM 5759 C C . ALA A 1 728 ? 37.787 -43.242 43.559 1.00 85.56 728 ALA A C 1
ATOM 5761 O O . ALA A 1 728 ? 38.842 -42.716 43.913 1.00 85.56 728 ALA A O 1
ATOM 5762 N N . ILE A 1 729 ? 36.972 -42.664 42.668 1.00 83.69 729 ILE A N 1
ATOM 5763 C CA . ILE A 1 729 ? 37.266 -41.380 42.008 1.00 83.69 729 ILE A CA 1
ATOM 5764 C C . ILE A 1 729 ? 37.432 -40.262 43.045 1.00 83.69 729 ILE A C 1
ATOM 5766 O O . ILE A 1 729 ? 38.395 -39.496 42.986 1.00 83.69 729 ILE A O 1
ATOM 5770 N N . ASN A 1 730 ? 36.536 -40.186 44.030 1.00 81.75 730 ASN A N 1
ATOM 5771 C CA . ASN A 1 730 ? 36.591 -39.190 45.097 1.00 81.75 730 ASN A CA 1
ATOM 5772 C C . ASN A 1 730 ? 37.868 -39.324 45.953 1.00 81.75 730 ASN A C 1
ATOM 5774 O O . ASN A 1 730 ? 38.479 -38.317 46.316 1.00 81.75 730 ASN A O 1
ATOM 5778 N N . CYS A 1 731 ? 38.307 -40.554 46.243 1.00 83.88 731 CYS A N 1
ATOM 5779 C CA . CYS A 1 731 ? 39.586 -40.820 46.908 1.00 83.88 731 CYS A CA 1
ATOM 5780 C C . CYS A 1 731 ? 40.785 -40.421 46.037 1.00 83.88 731 CYS A C 1
ATOM 5782 O O . CYS A 1 731 ? 41.664 -39.706 46.514 1.00 83.88 731 CYS A O 1
ATOM 5784 N N . VAL A 1 732 ? 40.807 -40.808 44.756 1.00 84.50 732 VAL A N 1
ATOM 5785 C CA . VAL A 1 732 ? 41.889 -40.467 43.811 1.00 84.50 732 VAL A CA 1
ATOM 5786 C C . VAL A 1 732 ? 42.034 -38.950 43.651 1.00 84.50 732 VAL A C 1
ATOM 5788 O O . VAL A 1 732 ? 43.145 -38.434 43.586 1.00 84.50 732 VAL A O 1
ATOM 5791 N N . GLN A 1 733 ? 40.924 -38.211 43.666 1.00 79.62 733 GLN A N 1
ATOM 5792 C CA . GLN A 1 733 ? 40.913 -36.746 43.582 1.00 79.62 733 GLN A CA 1
ATOM 5793 C C . GLN A 1 733 ? 41.086 -36.041 44.946 1.00 79.62 733 GLN A C 1
ATOM 5795 O O . GLN A 1 733 ? 40.898 -34.827 45.062 1.00 79.62 733 GLN A O 1
ATOM 5800 N N . GLY A 1 734 ? 41.430 -36.783 46.003 1.00 77.94 734 GLY A N 1
ATOM 5801 C CA . GLY A 1 734 ? 41.769 -36.240 47.319 1.00 77.94 734 GLY A CA 1
ATOM 5802 C C . GLY A 1 734 ? 40.593 -35.681 48.129 1.00 77.94 734 GLY A C 1
ATOM 5803 O O . GLY A 1 734 ? 40.825 -34.942 49.084 1.00 77.94 734 GLY A O 1
ATOM 5804 N N . ARG A 1 735 ? 39.342 -35.999 47.766 1.00 78.25 735 ARG A N 1
ATOM 5805 C CA . ARG A 1 735 ? 38.096 -35.500 48.388 1.00 78.25 735 ARG A CA 1
ATOM 5806 C C . ARG A 1 735 ? 37.911 -33.972 48.350 1.00 78.25 735 ARG A C 1
ATOM 5808 O O . ARG A 1 735 ? 37.127 -33.433 49.133 1.00 78.25 735 ARG A O 1
ATOM 5815 N N . LYS A 1 736 ? 38.617 -33.269 47.451 1.00 69.56 736 LYS A N 1
ATOM 5816 C CA . LYS A 1 736 ? 38.627 -31.791 47.358 1.00 69.56 736 LYS A CA 1
ATOM 5817 C C . LYS A 1 736 ? 37.741 -31.203 46.256 1.00 69.56 736 LYS A C 1
ATOM 5819 O O . LYS A 1 736 ? 37.414 -30.029 46.340 1.00 69.56 736 LYS A O 1
ATOM 5824 N N . LYS A 1 737 ? 37.353 -31.988 45.244 1.00 68.81 737 LYS A N 1
ATOM 5825 C CA . LYS A 1 737 ? 36.588 -31.503 44.076 1.00 68.81 737 LYS A CA 1
ATOM 5826 C C . LYS A 1 737 ? 35.077 -31.346 44.300 1.00 68.81 737 LYS A C 1
ATOM 5828 O O . LYS A 1 737 ? 34.378 -30.932 43.385 1.00 68.81 737 LYS A O 1
ATOM 5833 N N . LEU A 1 738 ? 34.565 -31.687 45.482 1.00 64.81 738 LEU A N 1
ATOM 5834 C CA . LEU A 1 738 ? 33.140 -31.536 45.785 1.00 64.81 738 LEU A CA 1
ATOM 5835 C C . LEU A 1 738 ? 32.821 -30.077 46.173 1.00 64.81 738 LEU A C 1
ATOM 5837 O O . LEU A 1 738 ? 33.615 -29.478 46.906 1.00 64.81 738 LEU A O 1
ATOM 5841 N N . PRO A 1 739 ? 31.674 -29.522 45.739 1.00 58.44 739 PRO A N 1
ATOM 5842 C CA . PRO A 1 739 ? 31.283 -28.142 46.025 1.00 58.44 739 PRO A CA 1
ATOM 5843 C C . PRO A 1 739 ? 31.079 -27.873 47.534 1.00 58.44 739 PRO A C 1
ATOM 5845 O O . PRO A 1 739 ? 31.020 -28.808 48.350 1.00 58.44 739 PRO A O 1
ATOM 5848 N N . PRO A 1 740 ? 30.999 -26.594 47.953 1.00 58.94 740 PRO A N 1
ATOM 5849 C CA . PRO A 1 740 ? 30.637 -26.223 49.318 1.00 58.94 740 PRO A CA 1
ATOM 5850 C C . PRO A 1 740 ? 29.313 -26.884 49.715 1.00 58.94 740 PRO A C 1
ATOM 5852 O O . PRO A 1 740 ? 28.357 -26.875 48.951 1.00 58.94 740 PRO A O 1
ATOM 5855 N N . ARG A 1 741 ? 29.262 -27.490 50.905 1.00 64.31 741 ARG A N 1
ATOM 5856 C CA . ARG A 1 741 ? 28.081 -28.217 51.382 1.00 64.31 741 ARG A CA 1
ATOM 5857 C C . ARG A 1 741 ? 27.882 -28.015 52.883 1.00 64.31 741 ARG A C 1
ATOM 5859 O O . ARG A 1 741 ? 28.896 -27.932 53.587 1.00 64.31 741 ARG A O 1
ATOM 5866 N N . PRO A 1 742 ? 26.627 -27.989 53.372 1.00 60.62 742 PRO A N 1
ATOM 5867 C CA . PRO A 1 742 ? 26.307 -27.714 54.776 1.00 60.62 742 PRO A CA 1
ATOM 5868 C C . PRO A 1 742 ? 26.895 -28.746 55.744 1.00 60.62 742 PRO A C 1
ATOM 5870 O O . PRO A 1 742 ? 27.233 -28.422 56.878 1.00 60.62 742 PRO A O 1
ATOM 5873 N N . TYR A 1 743 ? 27.054 -29.990 55.285 1.00 70.31 743 TYR A N 1
ATOM 5874 C CA . TYR A 1 743 ? 27.594 -31.089 56.075 1.00 70.31 743 TYR A CA 1
ATOM 5875 C C . TYR A 1 743 ? 28.838 -31.689 55.412 1.00 70.31 743 TYR A C 1
ATOM 5877 O O . TYR A 1 743 ? 28.806 -32.137 54.263 1.00 70.31 743 TYR A O 1
ATOM 5885 N N . LYS A 1 744 ? 29.960 -31.718 56.143 1.00 72.56 744 LYS A N 1
ATOM 5886 C CA . LYS A 1 744 ? 31.215 -32.349 55.711 1.00 72.56 744 LYS A CA 1
ATOM 5887 C C . LYS A 1 744 ? 31.721 -33.273 56.813 1.00 72.56 744 LYS A C 1
ATOM 5889 O O . LYS A 1 744 ? 32.025 -32.820 57.912 1.00 72.56 744 LYS A O 1
ATOM 5894 N N . LEU A 1 745 ? 31.872 -34.560 56.499 1.00 78.00 745 LEU A N 1
ATOM 5895 C CA . LEU A 1 745 ? 32.603 -35.482 57.371 1.00 78.00 745 LEU A CA 1
ATOM 5896 C C . LEU A 1 745 ? 34.049 -35.002 57.527 1.00 78.00 745 LEU A C 1
ATOM 5898 O O . LEU A 1 745 ? 34.669 -34.592 56.538 1.00 78.00 745 LEU A O 1
ATOM 5902 N N . SER A 1 746 ? 34.589 -35.096 58.747 1.00 80.56 746 SER A N 1
ATOM 5903 C CA . SER A 1 746 ? 35.977 -34.713 59.013 1.00 80.56 746 SER A CA 1
ATOM 5904 C C . SER A 1 746 ? 36.934 -35.480 58.084 1.00 80.56 746 SER A C 1
ATOM 5906 O O . SER A 1 746 ? 36.619 -36.603 57.665 1.00 80.56 746 SER A O 1
ATOM 5908 N N . PRO A 1 747 ? 38.093 -34.903 57.713 1.00 77.25 747 PRO A N 1
ATOM 5909 C CA . PRO A 1 747 ? 38.990 -35.517 56.739 1.00 77.25 747 PRO A CA 1
ATOM 5910 C C . PRO A 1 747 ? 39.358 -36.957 57.101 1.00 77.25 747 PRO A C 1
ATOM 5912 O O . PRO A 1 747 ? 39.211 -37.839 56.261 1.00 77.25 747 PRO A O 1
ATOM 5915 N N . ILE A 1 748 ? 39.729 -37.199 58.361 1.00 81.50 748 ILE A N 1
ATOM 5916 C CA . ILE A 1 748 ? 40.117 -38.521 58.869 1.00 81.50 748 ILE A CA 1
ATOM 5917 C C . ILE A 1 748 ? 38.944 -39.501 58.769 1.00 81.50 748 ILE A C 1
ATOM 5919 O O . ILE A 1 748 ? 39.077 -40.545 58.141 1.00 81.50 748 ILE A O 1
ATOM 5923 N N . VAL A 1 749 ? 37.777 -39.142 59.314 1.00 83.81 749 VAL A N 1
ATOM 5924 C CA . VAL A 1 749 ? 36.605 -40.033 59.330 1.00 83.81 749 VAL A CA 1
ATOM 5925 C C . VAL A 1 749 ? 36.154 -40.363 57.913 1.00 83.81 749 VAL A C 1
ATOM 5927 O O . VAL A 1 749 ? 35.900 -41.519 57.596 1.00 83.81 749 VAL A O 1
ATOM 5930 N N . GLY A 1 750 ? 36.095 -39.373 57.027 1.00 82.69 750 GLY A N 1
ATOM 5931 C CA . GLY A 1 750 ? 35.632 -39.615 55.669 1.00 82.69 750 GLY A CA 1
ATOM 5932 C C . GLY A 1 750 ? 36.634 -40.369 54.784 1.00 82.69 750 GLY A C 1
ATOM 5933 O O . GLY A 1 750 ? 36.199 -41.075 53.881 1.00 82.69 750 GLY A O 1
ATOM 5934 N N . TRP A 1 751 ? 37.946 -40.272 55.034 1.00 85.94 751 TRP A N 1
ATOM 5935 C CA . TRP A 1 751 ? 38.928 -41.162 54.398 1.00 85.94 751 TRP A CA 1
ATOM 5936 C C . TRP A 1 751 ? 38.774 -42.598 54.894 1.00 85.94 751 TRP A C 1
ATOM 5938 O O . TRP A 1 751 ? 38.717 -43.513 54.077 1.00 85.94 751 TRP A O 1
ATOM 5948 N N . THR A 1 752 ? 38.626 -42.791 56.207 1.00 87.00 752 THR A N 1
ATOM 5949 C CA . THR A 1 752 ? 38.399 -44.114 56.797 1.00 87.00 752 THR A CA 1
ATOM 5950 C C . THR A 1 752 ? 37.135 -44.764 56.238 1.00 87.00 752 THR A C 1
ATOM 5952 O O . THR A 1 752 ? 37.193 -45.901 55.787 1.00 87.00 752 THR A O 1
ATOM 5955 N N . VAL A 1 753 ? 36.013 -44.038 56.187 1.00 87.75 753 VAL A N 1
ATOM 5956 C CA . VAL A 1 753 ? 34.742 -44.554 55.648 1.00 87.75 753 VAL A CA 1
ATOM 5957 C C . VAL A 1 753 ? 34.868 -44.920 54.169 1.00 87.75 753 VAL A C 1
ATOM 5959 O O . VAL A 1 753 ? 34.454 -46.009 53.781 1.00 87.75 753 VAL A O 1
ATOM 5962 N N . ASN A 1 754 ? 35.485 -44.063 53.348 1.00 87.69 754 ASN A N 1
ATOM 5963 C CA . ASN A 1 754 ? 35.670 -44.362 51.929 1.00 87.69 754 ASN A CA 1
ATOM 5964 C C . ASN A 1 754 ? 36.573 -45.591 51.707 1.00 87.69 754 ASN A C 1
ATOM 5966 O O . ASN A 1 754 ? 36.267 -46.420 50.854 1.00 87.69 754 ASN A O 1
ATOM 5970 N N . ILE A 1 755 ? 37.672 -45.724 52.461 1.00 89.00 755 ILE A N 1
ATOM 5971 C CA . ILE A 1 755 ? 38.590 -46.870 52.348 1.00 89.00 755 ILE A CA 1
ATOM 5972 C C . ILE A 1 755 ? 37.902 -48.155 52.810 1.00 89.00 755 ILE A C 1
ATOM 5974 O O . ILE A 1 755 ? 37.956 -49.152 52.097 1.00 89.00 755 ILE A O 1
ATOM 5978 N N . VAL A 1 756 ? 37.212 -48.134 53.954 1.00 90.69 756 VAL A N 1
ATOM 5979 C CA . VAL A 1 756 ? 36.448 -49.290 54.450 1.00 90.69 756 VAL A CA 1
ATOM 5980 C C . VAL A 1 756 ? 35.364 -49.691 53.448 1.00 90.69 756 VAL A C 1
ATOM 5982 O O . VAL A 1 756 ? 35.216 -50.877 53.163 1.00 90.69 756 VAL A O 1
ATOM 5985 N N . GLY A 1 757 ? 34.667 -48.720 52.850 1.00 85.69 757 GLY A N 1
ATOM 5986 C CA . GLY A 1 757 ? 33.686 -48.962 51.791 1.00 85.69 757 GLY A CA 1
ATOM 5987 C C . GLY A 1 757 ? 34.300 -49.635 50.562 1.00 85.69 757 GLY A C 1
ATOM 5988 O O . GLY A 1 757 ? 33.786 -50.649 50.102 1.00 85.69 757 GLY A O 1
ATOM 5989 N N . LEU A 1 758 ? 35.442 -49.141 50.071 1.00 89.31 758 LEU A N 1
ATOM 5990 C CA . LEU A 1 758 ? 36.151 -49.754 48.940 1.00 89.31 758 LEU A CA 1
ATOM 5991 C C . LEU A 1 758 ? 36.680 -51.154 49.266 1.00 89.31 758 LEU A C 1
ATOM 5993 O O . LEU A 1 758 ? 36.585 -52.049 48.426 1.00 89.31 758 LEU A O 1
ATOM 5997 N N . MET A 1 759 ? 37.198 -51.372 50.477 1.00 89.12 759 MET A N 1
ATOM 5998 C CA . MET A 1 759 ? 37.625 -52.698 50.935 1.00 89.12 759 MET A CA 1
ATOM 5999 C C . MET A 1 759 ? 36.446 -53.672 50.979 1.00 89.12 759 MET A C 1
ATOM 6001 O O . MET A 1 759 ? 36.574 -54.803 50.516 1.00 89.12 759 MET A O 1
ATOM 6005 N N . TYR A 1 760 ? 35.292 -53.226 51.480 1.00 87.31 760 TYR A N 1
ATOM 6006 C CA . TYR A 1 760 ? 34.081 -54.036 51.544 1.00 87.31 760 TYR A CA 1
ATOM 6007 C C . TYR A 1 760 ? 33.534 -54.371 50.150 1.00 87.31 760 TYR A C 1
ATOM 6009 O O . TYR A 1 760 ? 33.279 -55.540 49.864 1.00 87.31 760 TYR A O 1
ATOM 6017 N N . VAL A 1 761 ? 33.428 -53.380 49.256 1.00 85.75 761 VAL A N 1
ATOM 6018 C CA . VAL A 1 761 ? 33.017 -53.583 47.854 1.00 85.75 761 VAL A CA 1
ATOM 6019 C C . VAL A 1 761 ? 33.961 -54.556 47.147 1.00 85.75 761 VAL A C 1
ATOM 6021 O O . VAL A 1 761 ? 33.504 -55.467 46.462 1.00 85.75 761 VAL A O 1
ATOM 6024 N N . THR A 1 762 ? 35.273 -54.420 47.350 1.00 86.38 762 THR A N 1
ATOM 6025 C CA . THR A 1 762 ? 36.272 -55.307 46.732 1.00 86.38 762 THR A CA 1
ATOM 6026 C C . THR A 1 762 ? 36.138 -56.739 47.246 1.00 86.38 762 THR A C 1
ATOM 6028 O O . THR A 1 762 ? 36.062 -57.674 46.452 1.00 86.38 762 THR A O 1
ATOM 6031 N N . LEU A 1 763 ? 36.069 -56.920 48.569 1.00 86.56 763 LEU A N 1
ATOM 6032 C CA . LEU A 1 763 ? 35.937 -58.235 49.191 1.00 86.56 763 LEU A CA 1
ATOM 6033 C C . LEU A 1 763 ? 34.658 -58.942 48.733 1.00 86.56 763 LEU A C 1
ATOM 6035 O O . LEU A 1 763 ? 34.710 -60.082 48.281 1.00 86.56 763 LEU A O 1
ATOM 6039 N N . THR A 1 764 ? 33.517 -58.261 48.827 1.00 82.62 764 THR A N 1
ATOM 6040 C CA . THR A 1 764 ? 32.217 -58.836 48.458 1.00 82.62 764 THR A CA 1
ATOM 6041 C C . THR A 1 764 ? 32.153 -59.174 46.972 1.00 82.62 764 THR A C 1
ATOM 6043 O O . THR A 1 764 ? 31.732 -60.274 46.631 1.00 82.62 764 THR A O 1
ATOM 6046 N N . THR A 1 765 ? 32.666 -58.307 46.093 1.00 83.19 765 THR A N 1
ATOM 6047 C CA . THR A 1 765 ? 32.744 -58.575 44.645 1.00 83.19 765 THR A CA 1
ATOM 6048 C C . THR A 1 765 ? 33.519 -59.858 44.337 1.00 83.19 765 THR A C 1
ATOM 6050 O O . THR A 1 765 ? 33.062 -60.663 43.533 1.00 83.19 765 THR A O 1
ATOM 6053 N N . VAL A 1 766 ? 34.657 -60.094 45.004 1.00 83.50 766 VAL A N 1
ATOM 6054 C CA . VAL A 1 766 ? 35.443 -61.329 44.821 1.00 83.50 766 VAL A CA 1
ATOM 6055 C C . VAL A 1 766 ? 34.679 -62.558 45.316 1.00 83.50 766 VAL A C 1
ATOM 6057 O O . VAL A 1 766 ? 34.668 -63.585 44.639 1.00 83.50 766 VAL A O 1
ATOM 6060 N N . LEU A 1 767 ? 34.008 -62.458 46.466 1.00 82.00 767 LEU A N 1
ATOM 6061 C CA . LEU A 1 767 ? 33.237 -63.567 47.034 1.00 82.00 767 LEU A CA 1
ATOM 6062 C C . LEU A 1 767 ? 32.050 -63.971 46.148 1.00 82.00 767 LEU A C 1
ATOM 6064 O O . LEU A 1 767 ? 31.762 -65.160 46.038 1.00 82.00 767 LEU A O 1
ATOM 6068 N N . PHE A 1 768 ? 31.407 -63.022 45.462 1.00 79.31 768 PHE A N 1
ATOM 6069 C CA . PHE A 1 768 ? 30.311 -63.314 44.529 1.00 79.31 768 PHE A CA 1
ATOM 6070 C C . PHE A 1 768 ? 30.754 -64.017 43.237 1.00 79.31 768 PHE A C 1
ATOM 6072 O O . PHE A 1 768 ? 29.900 -64.470 42.481 1.00 79.31 768 PHE A O 1
ATOM 6079 N N . PHE A 1 769 ? 32.059 -64.170 42.988 1.00 78.56 769 PHE A N 1
ATOM 6080 C CA . PHE A 1 769 ? 32.570 -65.024 41.910 1.00 78.56 769 PHE A CA 1
ATOM 6081 C C . PHE A 1 769 ? 32.845 -66.470 42.347 1.00 78.56 769 PHE A C 1
ATOM 6083 O O . PHE A 1 769 ? 33.156 -67.311 41.502 1.00 78.56 769 PHE A O 1
ATOM 6090 N N . PHE A 1 770 ? 32.763 -66.789 43.642 1.00 79.62 770 PHE A N 1
ATOM 6091 C CA . PHE A 1 770 ? 33.036 -68.141 44.128 1.00 79.62 770 PHE A CA 1
ATOM 6092 C C . PHE A 1 770 ? 31.849 -69.090 43.891 1.00 79.62 770 PHE A C 1
ATOM 6094 O O . PHE A 1 770 ? 30.694 -68.656 43.855 1.00 79.62 770 PHE A O 1
ATOM 6101 N N . PRO A 1 771 ? 32.115 -70.399 43.710 1.00 73.69 771 PRO A N 1
ATOM 6102 C CA . PRO A 1 771 ? 31.065 -71.399 43.569 1.00 73.69 771 PRO A CA 1
ATOM 6103 C C . PRO A 1 771 ? 30.293 -71.578 44.891 1.00 73.69 771 PRO A C 1
ATOM 6105 O O . PRO A 1 771 ? 30.902 -71.537 45.962 1.00 73.69 771 PRO A O 1
ATOM 6108 N N . PRO A 1 772 ? 28.975 -71.846 44.841 1.00 66.00 772 PRO A N 1
ATOM 6109 C CA . PRO A 1 772 ? 28.135 -71.998 46.033 1.00 66.00 772 PRO A CA 1
ATOM 6110 C C . PRO A 1 772 ? 28.435 -73.262 46.861 1.00 66.00 772 PRO A C 1
ATOM 6112 O O . PRO A 1 772 ? 28.023 -73.355 48.015 1.00 66.00 772 PRO A O 1
ATOM 6115 N N . SER A 1 773 ? 29.155 -74.245 46.304 1.00 66.88 773 SER A N 1
ATOM 6116 C CA . SER A 1 773 ? 29.527 -75.489 46.995 1.00 66.88 773 SER A CA 1
ATOM 6117 C C . SER A 1 773 ? 30.873 -76.034 46.507 1.00 66.88 773 SER A C 1
ATOM 6119 O O . SER A 1 773 ? 31.251 -75.814 45.355 1.00 66.88 773 SER A O 1
ATOM 6121 N N . VAL A 1 774 ? 31.576 -76.782 47.362 1.00 70.88 774 VAL A N 1
ATOM 6122 C CA . VAL A 1 774 ? 32.885 -77.397 47.072 1.00 70.88 774 VAL A CA 1
ATOM 6123 C C . VAL A 1 774 ? 32.743 -78.929 47.145 1.00 70.88 774 VAL A C 1
ATOM 6125 O O . VAL A 1 774 ? 32.125 -79.400 48.101 1.00 70.88 774 VAL A O 1
ATOM 6128 N N . PRO A 1 775 ? 33.299 -79.730 46.208 1.00 65.25 775 PRO A N 1
ATOM 6129 C CA . PRO A 1 775 ? 34.135 -79.349 45.064 1.00 65.25 775 PRO A CA 1
ATOM 6130 C C . PRO A 1 775 ? 33.342 -78.755 43.886 1.00 65.25 775 PRO A C 1
ATOM 6132 O O . PRO A 1 775 ? 32.230 -79.184 43.583 1.00 65.25 775 PRO A O 1
ATOM 6135 N N . ALA A 1 776 ? 33.939 -77.774 43.201 1.00 68.88 776 ALA A N 1
ATOM 6136 C CA . ALA A 1 776 ? 33.345 -77.152 42.020 1.00 68.88 776 ALA A CA 1
ATOM 6137 C C . ALA A 1 776 ? 33.379 -78.116 40.822 1.00 68.88 776 ALA A C 1
ATOM 6139 O O . ALA A 1 776 ? 34.424 -78.666 40.476 1.00 68.88 776 ALA A O 1
ATOM 6140 N N . THR A 1 777 ? 32.231 -78.301 40.182 1.00 69.62 777 THR A N 1
ATOM 6141 C CA . THR A 1 777 ? 32.040 -79.090 38.957 1.00 69.62 777 THR A CA 1
ATOM 6142 C C . THR A 1 777 ? 31.539 -78.168 37.844 1.00 69.62 777 THR A C 1
ATOM 6144 O O . THR A 1 777 ? 31.083 -77.062 38.130 1.00 69.62 777 THR A O 1
ATOM 6147 N N . GLY A 1 778 ? 31.563 -78.601 36.577 1.00 62.56 778 GLY A N 1
ATOM 6148 C CA . GLY A 1 778 ? 31.048 -77.786 35.459 1.00 62.56 778 GLY A CA 1
ATOM 6149 C C . GLY A 1 778 ? 29.581 -77.347 35.620 1.00 62.56 778 GLY A C 1
ATOM 6150 O O . GLY A 1 778 ? 29.179 -76.329 35.075 1.00 62.56 778 GLY A O 1
ATOM 6151 N N . SER A 1 779 ? 28.789 -78.068 36.418 1.00 61.31 779 SER A N 1
ATOM 6152 C CA . SER A 1 779 ? 27.399 -77.727 36.748 1.00 61.31 779 SER A CA 1
ATOM 6153 C C . SER A 1 779 ? 27.222 -76.964 38.067 1.00 61.31 779 SER A C 1
ATOM 6155 O O . SER A 1 779 ? 26.119 -76.506 38.336 1.00 61.31 779 SER A O 1
ATOM 6157 N N . SER A 1 780 ? 28.263 -76.839 38.900 1.00 63.09 780 SER A N 1
ATOM 6158 C CA . SER A 1 780 ? 28.214 -76.128 40.194 1.00 63.09 780 SER A CA 1
ATOM 6159 C C . SER A 1 780 ? 29.149 -74.914 40.271 1.00 63.09 780 SER A C 1
ATOM 6161 O O . SER A 1 780 ? 29.280 -74.304 41.330 1.00 63.09 780 SER A O 1
ATOM 6163 N N . MET A 1 781 ? 29.806 -74.557 39.163 1.00 74.12 781 MET A N 1
ATOM 6164 C CA . MET A 1 781 ? 30.635 -73.358 39.059 1.00 74.12 781 MET A CA 1
ATOM 6165 C C . MET A 1 781 ? 29.772 -72.105 38.870 1.00 74.12 781 MET A C 1
ATOM 6167 O O . MET A 1 781 ? 28.803 -72.115 38.112 1.00 74.12 781 MET A O 1
ATOM 6171 N N . ASN A 1 782 ? 30.164 -71.007 39.520 1.00 74.44 782 ASN A N 1
ATOM 6172 C CA . ASN A 1 782 ? 29.553 -69.702 39.309 1.00 74.44 782 ASN A CA 1
ATOM 6173 C C . ASN A 1 782 ? 30.205 -69.010 38.100 1.00 74.44 782 ASN A C 1
ATOM 6175 O O . ASN A 1 782 ? 31.350 -68.560 38.161 1.00 74.44 782 ASN A O 1
ATOM 6179 N N . TYR A 1 783 ? 29.481 -68.934 36.984 1.00 74.25 783 TYR A N 1
ATOM 6180 C CA . TYR A 1 783 ? 29.967 -68.340 35.733 1.00 74.25 783 TYR A CA 1
ATOM 6181 C C . TYR A 1 783 ? 29.764 -66.814 35.645 1.00 74.25 783 TYR A C 1
ATOM 6183 O O . TYR A 1 783 ? 29.890 -66.242 34.560 1.00 74.25 783 TYR A O 1
ATOM 6191 N N . ALA A 1 784 ? 29.491 -66.130 36.763 1.00 74.56 784 ALA A N 1
ATOM 6192 C CA . ALA A 1 784 ? 29.201 -64.692 36.797 1.00 74.56 784 ALA A CA 1
ATOM 6193 C C . ALA A 1 784 ? 30.249 -63.816 36.095 1.00 74.56 784 ALA A C 1
ATOM 6195 O O . ALA A 1 784 ? 29.894 -62.822 35.463 1.00 74.56 784 ALA A O 1
ATOM 6196 N N . ILE A 1 785 ? 31.534 -64.188 36.150 1.00 80.81 785 ILE A N 1
ATOM 6197 C CA . ILE A 1 785 ? 32.612 -63.420 35.503 1.00 80.81 785 ILE A CA 1
ATOM 6198 C C . ILE A 1 785 ? 32.455 -63.370 33.981 1.00 80.81 785 ILE A C 1
ATOM 6200 O O . ILE A 1 785 ? 32.738 -62.347 33.364 1.00 80.81 785 ILE A O 1
ATOM 6204 N N . VAL A 1 786 ? 31.951 -64.446 33.375 1.00 76.19 786 VAL A N 1
ATOM 6205 C CA . VAL A 1 786 ? 31.735 -64.523 31.926 1.00 76.19 786 VAL A CA 1
ATOM 6206 C C . VAL A 1 786 ? 30.574 -63.614 31.527 1.00 76.19 786 VAL A C 1
ATOM 6208 O O . VAL A 1 786 ? 30.716 -62.805 30.611 1.00 76.19 786 VAL A O 1
ATOM 6211 N N . ALA A 1 787 ? 29.459 -63.690 32.260 1.00 69.00 787 ALA A N 1
ATOM 6212 C CA . ALA A 1 787 ? 28.287 -62.848 32.029 1.00 69.00 787 ALA A CA 1
ATOM 6213 C C . ALA A 1 787 ? 28.614 -61.353 32.203 1.00 69.00 787 ALA A C 1
ATOM 6215 O O . ALA A 1 787 ? 28.261 -60.531 31.357 1.00 69.00 787 ALA A O 1
ATOM 6216 N N . PHE A 1 788 ? 29.361 -61.008 33.255 1.00 77.25 788 PHE A N 1
ATOM 6217 C CA . PHE A 1 788 ? 29.782 -59.636 33.525 1.00 77.25 788 PHE A CA 1
ATOM 6218 C C . PHE A 1 788 ? 30.691 -59.068 32.421 1.00 77.25 788 PHE A C 1
ATOM 6220 O O . PHE A 1 788 ? 30.487 -57.942 31.969 1.00 77.25 788 PHE A O 1
ATOM 6227 N N . MET A 1 789 ? 31.668 -59.845 31.937 1.00 79.56 789 MET A N 1
ATOM 6228 C CA . MET A 1 789 ? 32.590 -59.392 30.887 1.00 79.56 789 MET A CA 1
ATOM 6229 C C . MET A 1 789 ? 31.899 -59.179 29.536 1.00 79.56 789 MET A C 1
ATOM 6231 O O . MET A 1 789 ? 32.206 -58.204 28.849 1.00 79.56 789 MET A O 1
ATOM 6235 N N . ILE A 1 790 ? 30.946 -60.041 29.165 1.00 76.75 790 ILE A N 1
ATOM 6236 C CA . ILE A 1 790 ? 30.130 -59.850 27.953 1.00 76.75 790 ILE A CA 1
ATOM 6237 C C . ILE A 1 790 ? 29.366 -58.525 28.039 1.00 76.75 790 ILE A C 1
ATOM 6239 O O . ILE A 1 790 ? 29.391 -57.730 27.098 1.00 76.75 790 ILE A O 1
ATOM 6243 N N . TRP A 1 791 ? 28.737 -58.258 29.183 1.00 72.69 791 TRP A N 1
ATOM 6244 C CA . TRP A 1 791 ? 27.986 -57.025 29.396 1.00 72.69 791 TRP A CA 1
ATOM 6245 C C . TRP A 1 791 ? 28.883 -55.781 29.333 1.00 72.69 791 TRP A C 1
ATOM 6247 O O . TRP A 1 791 ? 28.560 -54.812 28.646 1.00 72.69 791 TRP A O 1
ATOM 6257 N N . LEU A 1 792 ? 30.060 -55.832 29.964 1.00 76.69 792 LEU A N 1
ATOM 6258 C CA . LEU A 1 792 ? 31.027 -54.735 29.942 1.00 76.69 792 LEU A CA 1
ATOM 6259 C C . LEU A 1 792 ? 31.472 -54.383 28.512 1.00 76.69 792 LEU A C 1
ATOM 6261 O O . LEU A 1 792 ? 31.566 -53.204 28.169 1.00 76.69 792 LEU A O 1
ATOM 6265 N N . ILE A 1 793 ? 31.703 -55.388 27.660 1.00 80.44 793 ILE A N 1
ATOM 6266 C CA . ILE A 1 793 ? 32.071 -55.188 26.249 1.00 80.44 793 ILE A CA 1
ATOM 6267 C C . ILE A 1 793 ? 30.957 -54.457 25.490 1.00 80.44 793 ILE A C 1
ATOM 6269 O O . ILE A 1 793 ? 31.243 -53.521 24.742 1.00 80.44 793 ILE A O 1
ATOM 6273 N N . ILE A 1 794 ? 29.695 -54.839 25.705 1.00 74.88 794 ILE A N 1
ATOM 6274 C CA . ILE A 1 794 ? 28.536 -54.197 25.066 1.00 74.88 794 ILE A CA 1
ATOM 6275 C C . ILE A 1 794 ? 28.430 -52.728 25.496 1.00 74.88 794 ILE A C 1
ATOM 6277 O O . ILE A 1 794 ? 28.281 -51.849 24.646 1.00 74.88 794 ILE A O 1
ATOM 6281 N N . CYS A 1 795 ? 28.576 -52.438 26.791 1.00 71.44 795 CYS A N 1
ATOM 6282 C CA . CYS A 1 795 ? 28.546 -51.068 27.306 1.00 71.44 795 CYS A CA 1
ATOM 6283 C C . CYS A 1 795 ? 29.675 -50.200 26.738 1.00 71.44 795 CYS A C 1
ATOM 6285 O O . CYS A 1 795 ? 29.438 -49.054 26.351 1.00 71.44 795 CYS A O 1
ATOM 6287 N N . ILE A 1 796 ? 30.890 -50.746 26.635 1.00 77.94 796 ILE A N 1
ATOM 6288 C CA . ILE A 1 796 ? 32.030 -50.045 26.030 1.00 77.94 796 ILE A CA 1
ATOM 6289 C C . ILE A 1 796 ? 31.773 -49.785 24.541 1.00 77.94 796 ILE A C 1
ATOM 6291 O O . ILE A 1 796 ? 31.991 -48.668 24.069 1.00 77.94 796 ILE A O 1
ATOM 6295 N N . ALA A 1 797 ? 31.277 -50.778 23.798 1.00 77.38 797 ALA A N 1
ATOM 6296 C CA . ALA A 1 797 ? 30.947 -50.618 22.385 1.00 77.38 797 ALA A CA 1
ATOM 6297 C C . ALA A 1 797 ? 29.879 -49.532 22.177 1.00 77.38 797 ALA A C 1
ATOM 6299 O O . ALA A 1 797 ? 30.062 -48.643 21.345 1.00 77.38 797 ALA A O 1
ATOM 6300 N N . TYR A 1 798 ? 28.816 -49.535 22.984 1.00 71.50 798 TYR A N 1
ATOM 6301 C CA . TYR A 1 798 ? 27.778 -48.504 22.953 1.00 71.50 798 TYR A CA 1
ATOM 6302 C C . TYR A 1 798 ? 28.340 -47.102 23.227 1.00 71.50 798 TYR A C 1
ATOM 6304 O O . TYR A 1 798 ? 28.065 -46.157 22.478 1.00 71.50 798 TYR A O 1
ATOM 6312 N N . TRP A 1 799 ? 29.180 -46.963 24.257 1.00 72.94 799 TRP A N 1
ATOM 6313 C CA . TRP A 1 799 ? 29.820 -45.690 24.585 1.00 72.94 799 TRP A CA 1
ATOM 6314 C C . TRP A 1 799 ? 30.688 -45.163 23.433 1.00 72.94 799 TRP A C 1
ATOM 6316 O O . TRP A 1 799 ? 30.636 -43.976 23.108 1.00 72.94 799 TRP A O 1
ATOM 6326 N N . LEU A 1 800 ? 31.451 -46.040 22.774 1.00 74.94 800 LEU A N 1
ATOM 6327 C CA . LEU A 1 800 ? 32.330 -45.668 21.662 1.00 74.94 800 LEU A CA 1
ATOM 6328 C C . LEU A 1 800 ? 31.567 -45.314 20.374 1.00 74.94 800 LEU A C 1
ATOM 6330 O O . LEU A 1 800 ? 31.997 -44.400 19.655 1.00 74.94 800 LEU A O 1
ATOM 6334 N N . ILE A 1 801 ? 30.465 -46.018 20.089 1.00 75.44 801 ILE A N 1
ATOM 6335 C CA . ILE A 1 801 ? 29.656 -45.853 18.870 1.00 75.44 801 ILE A CA 1
ATOM 6336 C C . ILE A 1 801 ? 28.747 -44.620 18.967 1.00 75.44 801 ILE A C 1
ATOM 6338 O O . ILE A 1 801 ? 28.715 -43.820 18.029 1.00 75.44 801 ILE A O 1
ATOM 6342 N N . GLY A 1 802 ? 28.047 -44.444 20.090 1.00 59.25 802 GLY A N 1
ATOM 6343 C CA . GLY A 1 802 ? 27.022 -43.406 20.246 1.00 59.25 802 GLY A CA 1
ATOM 6344 C C . GLY A 1 802 ? 27.147 -42.584 21.524 1.00 59.25 802 GLY A C 1
ATOM 6345 O O . GLY A 1 802 ? 27.070 -41.359 21.460 1.00 59.25 802 GLY A O 1
ATOM 6346 N N . GLY A 1 803 ? 27.398 -43.232 22.668 1.00 66.06 803 GLY A N 1
ATOM 6347 C CA . GLY A 1 803 ? 27.343 -42.579 23.981 1.00 66.06 803 GLY A CA 1
ATOM 6348 C C . GLY A 1 803 ? 28.204 -41.317 24.071 1.00 66.06 803 GLY A C 1
ATOM 6349 O O . GLY A 1 803 ? 27.689 -40.255 24.388 1.00 66.06 803 GLY A O 1
ATOM 6350 N N . ARG A 1 804 ? 29.479 -41.374 23.668 1.00 66.06 804 ARG A N 1
ATOM 6351 C CA . ARG A 1 804 ? 30.397 -40.219 23.747 1.00 66.06 804 ARG A CA 1
ATOM 6352 C C . ARG A 1 804 ? 30.048 -39.032 22.841 1.00 66.06 804 ARG A C 1
ATOM 6354 O O . ARG A 1 804 ? 30.606 -37.961 23.032 1.00 66.06 804 ARG A O 1
ATOM 6361 N N . LYS A 1 805 ? 29.226 -39.239 21.805 1.00 63.41 805 LYS A N 1
ATOM 6362 C CA . LYS A 1 805 ? 28.826 -38.181 20.859 1.00 63.41 805 LYS A CA 1
ATOM 6363 C C . LYS A 1 805 ? 27.546 -37.474 21.297 1.00 63.41 805 LYS A C 1
ATOM 6365 O O . LYS A 1 805 ? 27.348 -36.328 20.923 1.00 63.41 805 LYS A O 1
ATOM 6370 N N . ASN A 1 806 ? 26.704 -38.175 22.053 1.00 54.78 806 ASN A N 1
ATOM 6371 C CA . ASN A 1 806 ? 25.351 -37.738 22.394 1.00 54.78 806 ASN A CA 1
ATOM 6372 C C . ASN A 1 806 ? 25.170 -37.473 23.897 1.00 54.78 806 ASN A C 1
ATOM 6374 O O . ASN A 1 806 ? 24.171 -36.883 24.290 1.00 54.78 806 ASN A O 1
ATOM 6378 N N . TYR A 1 807 ? 26.091 -37.942 24.744 1.00 52.78 807 TYR A N 1
ATOM 6379 C CA . TYR A 1 807 ? 26.050 -37.706 26.181 1.00 52.78 807 TYR A CA 1
ATOM 6380 C C . TYR A 1 807 ? 26.651 -36.339 26.508 1.00 52.78 807 TYR A C 1
ATOM 6382 O O . TYR A 1 807 ? 27.870 -36.159 26.475 1.00 52.78 807 TYR A O 1
ATOM 6390 N N . GLU A 1 808 ? 25.792 -35.394 26.867 1.00 51.12 808 GLU A N 1
ATOM 6391 C CA . GLU A 1 808 ? 26.191 -34.151 27.518 1.00 51.12 808 GLU A CA 1
ATOM 6392 C C . GLU A 1 808 ? 26.058 -34.322 29.035 1.00 51.12 808 GLU A C 1
ATOM 6394 O O . GLU A 1 808 ? 25.019 -34.749 29.538 1.00 51.12 808 GLU A O 1
ATOM 6399 N N . GLY A 1 809 ? 27.132 -34.034 29.774 1.00 49.47 809 GLY A N 1
ATOM 6400 C CA . GLY A 1 809 ? 27.113 -34.100 31.236 1.00 49.47 809 GLY A CA 1
ATOM 6401 C C . GLY A 1 809 ? 26.229 -33.008 31.859 1.00 49.47 809 GLY A C 1
ATOM 6402 O O . GLY A 1 809 ? 25.939 -32.003 31.207 1.00 49.47 809 GLY A O 1
ATOM 6403 N N . PRO A 1 810 ? 25.826 -33.157 33.133 1.00 48.12 810 PRO A N 1
ATOM 6404 C CA . PRO A 1 810 ? 24.988 -32.171 33.809 1.00 48.12 810 PRO A CA 1
ATOM 6405 C C . PRO A 1 810 ? 25.679 -30.801 33.853 1.00 48.12 810 PRO A C 1
ATOM 6407 O O . PRO A 1 810 ? 26.805 -30.666 34.338 1.00 48.12 810 PRO A O 1
ATOM 6410 N N . SER A 1 811 ? 24.998 -29.770 33.342 1.00 48.66 811 SER A N 1
ATOM 6411 C CA . SER A 1 811 ? 25.470 -28.386 33.419 1.00 48.66 811 SER A CA 1
ATOM 6412 C C . SER A 1 811 ? 24.947 -27.719 34.692 1.00 48.66 811 SER A C 1
ATOM 6414 O O . SER A 1 811 ? 23.756 -27.760 35.001 1.00 48.66 811 SER A O 1
ATOM 6416 N N . LEU A 1 812 ? 25.837 -27.049 35.430 1.00 44.81 812 LEU A N 1
ATOM 6417 C CA . LEU A 1 812 ? 25.493 -26.314 36.655 1.00 44.81 812 LEU A CA 1
ATOM 6418 C C . LEU A 1 812 ? 24.426 -25.221 36.404 1.00 44.81 812 LEU A C 1
ATOM 6420 O O . LEU A 1 812 ? 23.694 -24.832 37.310 1.00 44.81 812 LEU A O 1
ATOM 6424 N N . ALA A 1 813 ? 24.310 -24.753 35.156 1.00 43.09 813 ALA A N 1
ATOM 6425 C CA . ALA A 1 813 ? 23.313 -23.779 34.721 1.00 43.09 813 ALA A CA 1
ATOM 6426 C C . ALA A 1 813 ? 21.877 -24.337 34.731 1.00 43.09 813 ALA A C 1
ATOM 6428 O O . ALA A 1 813 ? 20.953 -23.610 35.085 1.00 43.09 813 ALA A O 1
ATOM 6429 N N . GLY A 1 814 ? 21.689 -25.621 34.399 1.00 42.34 814 GLY A N 1
ATOM 6430 C CA . GLY A 1 814 ? 20.380 -26.281 34.483 1.00 42.34 814 GLY A CA 1
ATOM 6431 C C . GLY A 1 814 ? 19.918 -26.500 35.927 1.00 42.34 814 GLY A C 1
ATOM 6432 O O . GLY A 1 814 ? 18.731 -26.393 36.221 1.00 42.34 814 GLY A O 1
ATOM 6433 N N . PHE A 1 815 ? 20.863 -26.725 36.844 1.00 42.28 815 PHE A N 1
ATOM 6434 C CA . PHE A 1 815 ? 20.588 -26.922 38.271 1.00 42.28 815 PHE A CA 1
ATOM 6435 C C . PHE A 1 815 ? 20.058 -25.644 38.945 1.00 42.28 815 PHE A C 1
ATOM 6437 O O . PHE A 1 815 ? 19.092 -25.688 39.702 1.00 42.28 815 PHE A O 1
ATOM 6444 N N . LEU A 1 816 ? 20.637 -24.483 38.615 1.00 44.75 816 LEU A N 1
ATOM 6445 C CA . LEU A 1 816 ? 20.228 -23.186 39.173 1.00 44.75 816 LEU A CA 1
ATOM 6446 C C . LEU A 1 816 ? 18.869 -22.693 38.655 1.00 44.75 816 LEU A C 1
ATOM 6448 O O . LEU A 1 816 ? 18.229 -21.885 39.320 1.00 44.75 816 LEU A O 1
ATOM 6452 N N . HIS A 1 817 ? 18.416 -23.165 37.491 1.00 44.59 817 HIS A N 1
ATOM 6453 C CA . HIS A 1 817 ? 17.139 -22.739 36.912 1.00 44.59 817 HIS A CA 1
ATOM 6454 C C . HIS A 1 817 ? 15.921 -23.423 37.557 1.00 44.59 817 HIS A C 1
ATOM 6456 O O . HIS A 1 817 ? 14.816 -22.897 37.479 1.00 44.59 817 HIS A O 1
ATOM 6462 N N . ASN A 1 818 ? 16.126 -24.569 38.215 1.00 41.75 818 ASN A N 1
ATOM 6463 C CA . ASN A 1 818 ? 15.059 -25.408 38.773 1.00 41.75 818 ASN A CA 1
ATOM 6464 C C . ASN A 1 818 ? 14.811 -25.199 40.276 1.00 41.75 818 ASN A C 1
ATOM 6466 O O . ASN A 1 818 ? 13.935 -25.853 40.844 1.00 41.75 818 ASN A O 1
ATOM 6470 N N . MET A 1 819 ? 15.567 -24.318 40.936 1.00 41.97 819 MET A N 1
ATOM 6471 C CA . MET A 1 819 ? 15.254 -23.892 42.297 1.00 41.97 819 MET A CA 1
ATOM 6472 C C . MET A 1 819 ? 14.350 -22.655 42.227 1.00 41.97 819 MET A C 1
ATOM 6474 O O . MET A 1 819 ? 14.743 -21.659 41.624 1.00 41.97 819 MET A O 1
ATOM 6478 N N . ASP A 1 820 ? 13.170 -22.706 42.857 1.00 44.09 820 ASP A N 1
ATOM 6479 C CA . ASP A 1 820 ? 12.290 -21.547 43.111 1.00 44.09 820 ASP A CA 1
ATOM 6480 C C . ASP A 1 820 ? 12.992 -20.566 44.071 1.00 44.09 820 ASP A C 1
ATOM 6482 O O . ASP A 1 820 ? 12.684 -20.456 45.259 1.00 44.09 820 ASP A O 1
ATOM 6486 N N . LEU A 1 821 ? 14.026 -19.899 43.571 1.00 49.84 821 LEU A N 1
ATOM 6487 C CA . LEU A 1 821 ? 14.793 -18.899 44.292 1.00 49.84 821 LEU A CA 1
ATOM 6488 C C . LEU A 1 821 ? 14.160 -17.533 44.061 1.00 49.84 821 LEU A C 1
ATOM 6490 O O . LEU A 1 821 ? 13.759 -17.187 42.948 1.00 49.84 821 LEU A O 1
ATOM 6494 N N . SER A 1 822 ? 14.076 -16.737 45.126 1.00 49.75 822 SER A N 1
ATOM 6495 C CA . SER A 1 822 ? 13.593 -15.368 45.000 1.00 49.75 822 SER A CA 1
ATOM 6496 C C . SER A 1 822 ? 14.537 -14.563 44.087 1.00 49.75 822 SER A C 1
ATOM 6498 O O . SER A 1 822 ? 15.727 -14.879 43.990 1.00 49.75 822 SER A O 1
ATOM 6500 N N . PRO A 1 823 ? 14.068 -13.477 43.447 1.00 49.62 823 PRO A N 1
ATOM 6501 C CA . PRO A 1 823 ? 14.928 -12.616 42.629 1.00 49.62 823 PRO A CA 1
ATOM 6502 C C . PRO A 1 823 ? 16.177 -12.102 43.370 1.00 49.62 823 PRO A C 1
ATOM 6504 O O . PRO A 1 823 ? 17.202 -11.845 42.742 1.00 49.62 823 PRO A O 1
ATOM 6507 N N . ALA A 1 824 ? 16.112 -11.986 44.703 1.00 47.25 824 ALA A N 1
ATOM 6508 C CA . ALA A 1 824 ? 17.244 -11.606 45.545 1.00 47.25 824 ALA A CA 1
ATOM 6509 C C . ALA A 1 824 ? 18.290 -12.730 45.667 1.00 47.25 824 ALA A C 1
ATOM 6511 O O . ALA A 1 824 ? 19.488 -12.462 45.604 1.00 47.25 824 ALA A O 1
ATOM 6512 N N . ASP A 1 825 ? 17.855 -13.987 45.761 1.00 45.88 825 ASP A N 1
ATOM 6513 C CA . ASP A 1 825 ? 18.752 -15.145 45.846 1.00 45.88 825 ASP A CA 1
ATOM 6514 C C . ASP A 1 825 ? 19.409 -15.454 44.491 1.00 45.88 825 ASP A C 1
ATOM 6516 O O . ASP A 1 825 ? 20.577 -15.840 44.437 1.00 45.88 825 ASP A O 1
ATOM 6520 N N . MET A 1 826 ? 18.704 -15.194 43.382 1.00 49.69 826 MET A N 1
ATOM 6521 C CA . MET A 1 826 ? 19.286 -15.225 42.035 1.00 49.69 826 MET A CA 1
ATOM 6522 C C . MET A 1 826 ? 20.400 -14.187 41.855 1.00 49.69 826 MET A C 1
ATOM 6524 O O . MET A 1 826 ? 21.418 -14.492 41.234 1.00 49.69 826 MET A O 1
ATOM 6528 N N . ALA A 1 827 ? 20.231 -12.980 42.403 1.00 48.28 827 ALA A N 1
ATOM 6529 C CA . ALA A 1 827 ? 21.246 -11.931 42.337 1.00 48.28 827 ALA A CA 1
ATOM 6530 C C . ALA A 1 827 ? 22.502 -12.303 43.146 1.00 48.28 827 ALA A C 1
ATOM 6532 O O . ALA A 1 827 ? 23.618 -12.059 42.691 1.00 48.28 827 ALA A O 1
ATOM 6533 N N . ILE A 1 828 ? 22.335 -12.968 44.295 1.00 46.00 828 ILE A N 1
ATOM 6534 C CA . ILE A 1 828 ? 23.449 -13.482 45.109 1.00 46.00 828 ILE A CA 1
ATOM 6535 C C . ILE A 1 828 ? 24.155 -14.650 44.398 1.00 46.00 828 ILE A C 1
ATOM 6537 O O . ILE A 1 828 ? 25.381 -14.676 44.333 1.00 46.00 828 ILE A O 1
ATOM 6541 N N . ALA A 1 829 ? 23.406 -15.575 43.786 1.00 42.62 829 ALA A N 1
ATOM 6542 C CA . ALA A 1 829 ? 23.971 -16.692 43.023 1.00 42.62 829 ALA A CA 1
ATOM 6543 C C . ALA A 1 829 ? 24.687 -16.245 41.731 1.00 42.62 829 ALA A C 1
ATOM 6545 O O . ALA A 1 829 ? 25.634 -16.893 41.285 1.00 42.62 829 ALA A O 1
ATOM 6546 N N . GLN A 1 830 ? 24.258 -15.134 41.122 1.00 43.25 830 GLN A N 1
ATOM 6547 C CA . GLN A 1 830 ? 24.939 -14.522 39.976 1.00 43.25 830 GLN A CA 1
ATOM 6548 C C . GLN A 1 830 ? 26.180 -13.714 40.382 1.00 43.25 830 GLN A C 1
ATOM 6550 O O . GLN A 1 830 ? 27.121 -13.641 39.590 1.00 43.25 830 GLN A O 1
ATOM 6555 N N . ALA A 1 831 ? 26.210 -13.161 41.599 1.00 40.38 831 ALA A N 1
ATOM 6556 C CA . ALA A 1 831 ? 27.347 -12.410 42.129 1.00 40.38 831 ALA A CA 1
ATOM 6557 C C . ALA A 1 831 ? 28.551 -13.297 42.506 1.00 40.38 831 ALA A C 1
ATOM 6559 O O . ALA A 1 831 ? 29.678 -12.813 42.490 1.00 40.38 831 ALA A O 1
ATOM 6560 N N . ASP A 1 832 ? 28.354 -14.596 42.762 1.00 36.81 832 ASP A N 1
ATOM 6561 C CA . ASP A 1 832 ? 29.433 -15.534 43.130 1.00 36.81 832 ASP A CA 1
ATOM 6562 C C . ASP A 1 832 ? 30.108 -16.212 41.911 1.00 36.81 832 ASP A C 1
ATOM 6564 O O . ASP A 1 832 ? 30.732 -17.273 42.004 1.00 36.81 832 ASP A O 1
ATOM 6568 N N . ARG A 1 833 ? 30.003 -15.602 40.718 1.00 37.41 833 ARG A N 1
ATOM 6569 C CA . ARG A 1 833 ? 30.738 -16.014 39.508 1.00 37.41 833 ARG A CA 1
ATOM 6570 C C . ARG A 1 833 ? 32.212 -15.604 39.587 1.00 37.41 833 ARG A C 1
ATOM 6572 O O . ARG A 1 833 ? 32.691 -14.804 38.786 1.00 37.41 833 ARG A O 1
ATOM 6579 N N . THR A 1 834 ? 32.971 -16.231 40.480 1.00 30.75 834 THR A N 1
ATOM 6580 C CA . THR A 1 834 ? 34.435 -16.254 40.354 1.00 30.75 834 THR A CA 1
ATOM 6581 C C . THR A 1 834 ? 34.835 -17.437 39.466 1.00 30.75 834 THR A C 1
ATOM 6583 O O . THR A 1 834 ? 34.936 -18.574 39.910 1.00 30.75 834 THR A O 1
ATOM 6586 N N . VAL A 1 835 ? 34.947 -17.149 38.167 1.00 34.19 835 VAL A N 1
ATOM 6587 C CA . VAL A 1 835 ? 35.823 -17.758 37.145 1.00 34.19 835 VAL A CA 1
ATOM 6588 C C . VAL A 1 835 ? 36.307 -19.205 37.384 1.00 34.19 835 VAL A C 1
ATOM 6590 O O . VAL A 1 835 ? 37.282 -19.439 38.089 1.00 34.19 835 VAL A O 1
ATOM 6593 N N . TYR A 1 836 ? 35.756 -20.153 36.619 1.00 27.80 836 TYR A N 1
ATOM 6594 C CA . TYR A 1 836 ? 36.515 -21.312 36.124 1.00 27.80 836 TYR A CA 1
ATOM 6595 C C . TYR A 1 836 ? 36.251 -21.499 34.627 1.00 27.80 836 TYR A C 1
ATOM 6597 O O . TYR A 1 836 ? 35.605 -22.448 34.191 1.00 27.80 836 TYR A O 1
ATOM 6605 N N . THR A 1 837 ? 36.755 -20.572 33.816 1.00 27.12 837 THR A N 1
ATOM 6606 C CA . THR A 1 837 ? 37.073 -20.864 32.417 1.00 27.12 837 THR A CA 1
ATOM 6607 C C . THR A 1 837 ? 38.315 -21.751 32.403 1.00 27.12 837 THR A C 1
ATOM 6609 O O . THR A 1 837 ? 39.411 -21.317 32.755 1.00 27.12 837 THR A O 1
ATOM 6612 N N . ILE A 1 838 ? 38.157 -23.014 32.003 1.00 27.72 838 ILE A N 1
ATOM 6613 C CA . ILE A 1 838 ? 39.286 -23.814 31.530 1.00 27.72 838 ILE A CA 1
ATOM 6614 C C . ILE A 1 838 ? 39.653 -23.230 30.163 1.00 27.72 838 ILE A C 1
ATOM 6616 O O . ILE A 1 838 ? 39.063 -23.593 29.152 1.00 27.72 838 ILE A O 1
ATOM 6620 N N . ASN A 1 839 ? 40.584 -22.276 30.145 1.00 28.70 839 ASN A N 1
ATOM 6621 C CA . ASN A 1 839 ? 41.296 -21.925 28.923 1.00 28.70 839 ASN A CA 1
ATOM 6622 C C . ASN A 1 839 ? 42.361 -22.998 28.683 1.00 28.70 839 ASN A C 1
ATOM 6624 O O . ASN A 1 839 ? 43.376 -23.050 29.383 1.00 28.70 839 ASN A O 1
ATOM 6628 N N . GLU A 1 840 ? 42.138 -23.840 27.677 1.00 35.28 840 GLU A N 1
ATOM 6629 C CA . GLU A 1 840 ? 43.224 -24.494 26.951 1.00 35.28 840 GLU A CA 1
ATOM 6630 C C . GLU A 1 840 ? 43.991 -23.423 26.165 1.00 35.28 840 GLU A C 1
ATOM 6632 O O . GLU A 1 840 ? 43.764 -23.238 24.981 1.00 35.28 840 GLU A O 1
ATOM 6637 N N . ASP A 1 841 ? 44.843 -22.655 26.842 1.00 34.09 841 ASP A N 1
ATOM 6638 C CA . ASP A 1 841 ? 46.156 -22.279 26.317 1.00 34.09 841 ASP A CA 1
ATOM 6639 C C . ASP A 1 841 ? 46.932 -21.413 27.323 1.00 34.09 841 ASP A C 1
ATOM 6641 O O . ASP A 1 841 ? 46.503 -20.350 27.759 1.00 34.09 841 ASP A O 1
ATOM 6645 N N . LYS A 1 842 ? 48.118 -21.920 27.673 1.00 34.38 842 LYS A N 1
ATOM 6646 C CA . LYS A 1 842 ? 49.329 -21.212 28.126 1.00 34.38 842 LYS A CA 1
ATOM 6647 C C . LYS A 1 842 ? 49.181 -20.055 29.138 1.00 34.38 842 LYS A C 1
ATOM 6649 O O . LYS A 1 842 ? 49.130 -18.890 28.781 1.00 34.38 842 LYS A O 1
ATOM 6654 N N . GLY A 1 843 ? 49.413 -20.404 30.407 1.00 37.38 843 GLY A N 1
ATOM 6655 C CA . GLY A 1 843 ? 50.497 -19.828 31.221 1.00 37.38 843 GLY A CA 1
ATOM 6656 C C . GLY A 1 843 ? 50.384 -18.378 31.724 1.00 37.38 843 GLY A C 1
ATOM 6657 O O . GLY A 1 843 ? 50.724 -17.448 31.004 1.00 37.38 843 GLY A O 1
ATOM 6658 N N . LYS A 1 844 ? 50.180 -18.275 33.050 1.00 32.72 844 LYS A N 1
ATOM 6659 C CA . LYS A 1 844 ? 50.344 -17.124 33.972 1.00 32.72 844 LYS A CA 1
ATOM 6660 C C . LYS A 1 844 ? 49.119 -16.221 34.157 1.00 32.72 844 LYS A C 1
ATOM 6662 O O . LYS A 1 844 ? 48.726 -15.484 33.265 1.00 32.72 844 LYS A O 1
ATOM 6667 N N . THR A 1 845 ? 48.617 -16.211 35.389 1.00 29.62 845 THR A N 1
ATOM 6668 C CA . THR A 1 845 ? 47.641 -15.249 35.909 1.00 29.62 845 THR A CA 1
ATOM 6669 C C . THR A 1 845 ? 48.277 -14.494 37.077 1.00 29.62 845 THR A C 1
ATOM 6671 O O . THR A 1 845 ? 48.641 -15.104 38.081 1.00 29.62 845 THR A O 1
ATOM 6674 N N . GLU A 1 846 ? 48.430 -13.178 36.924 1.00 29.69 846 GLU A N 1
ATOM 6675 C CA . GLU A 1 846 ? 48.520 -12.219 38.030 1.00 29.69 846 GLU A CA 1
ATOM 6676 C C . GLU A 1 846 ? 47.134 -11.597 38.231 1.00 29.69 846 GLU A C 1
ATOM 6678 O O . GLU A 1 846 ? 46.410 -11.329 37.272 1.00 29.69 846 GLU A O 1
ATOM 6683 N N . GLU A 1 847 ? 46.770 -11.407 39.493 1.00 28.48 847 GLU A N 1
ATOM 6684 C CA . GLU A 1 847 ? 45.465 -10.955 39.960 1.00 28.48 847 GLU A CA 1
ATOM 6685 C C . GLU A 1 847 ? 45.505 -9.435 40.194 1.00 28.48 847 GLU A C 1
ATOM 6687 O O . GLU A 1 847 ? 46.361 -8.937 40.929 1.00 28.48 847 GLU A O 1
ATOM 6692 N N . LYS A 1 848 ? 44.583 -8.679 39.588 1.00 26.47 848 LYS A N 1
ATOM 6693 C CA . LYS A 1 848 ? 44.263 -7.310 40.013 1.00 26.47 848 LYS A CA 1
ATOM 6694 C C . LYS A 1 848 ? 42.768 -7.199 40.287 1.00 26.47 848 LYS A C 1
ATOM 6696 O O . LYS A 1 848 ? 41.953 -7.337 39.382 1.00 26.47 848 LYS A O 1
ATOM 6701 N N . GLN A 1 849 ? 42.459 -6.945 41.556 1.00 29.70 849 GLN A N 1
ATOM 6702 C CA . GLN A 1 849 ? 41.180 -6.445 42.046 1.00 29.70 849 GLN A CA 1
ATOM 6703 C C . GLN A 1 849 ? 40.923 -5.039 41.502 1.00 29.70 849 GLN A C 1
ATOM 6705 O O . GLN A 1 849 ? 41.780 -4.169 41.650 1.00 29.70 849 GLN A O 1
ATOM 6710 N N . GLU A 1 850 ? 39.715 -4.789 41.007 1.00 27.55 850 GLU A N 1
ATOM 6711 C CA . GLU A 1 850 ? 39.109 -3.466 41.117 1.00 27.55 850 GLU A CA 1
ATOM 6712 C C . GLU A 1 850 ? 37.622 -3.590 41.454 1.00 27.55 850 GLU A C 1
ATOM 6714 O O . GLU A 1 850 ? 36.923 -4.499 41.013 1.00 27.55 850 GLU A O 1
ATOM 6719 N N . VAL A 1 851 ? 37.218 -2.696 42.349 1.00 32.72 851 VAL A N 1
ATOM 6720 C CA . VAL A 1 851 ? 35.947 -2.615 43.062 1.00 32.72 851 VAL A CA 1
ATOM 6721 C C . VAL A 1 851 ? 34.941 -1.823 42.231 1.00 32.72 851 VAL A C 1
ATOM 6723 O O . VAL A 1 851 ? 35.257 -0.702 41.837 1.00 32.72 851 VAL A O 1
ATOM 6726 N N . ALA A 1 852 ? 33.730 -2.360 42.064 1.00 29.97 852 ALA A N 1
ATOM 6727 C CA . ALA A 1 852 ? 32.454 -1.632 42.118 1.00 29.97 852 ALA A CA 1
ATOM 6728 C C . ALA A 1 852 ? 31.300 -2.633 42.253 1.00 29.97 852 ALA A C 1
ATOM 6730 O O . ALA A 1 852 ? 31.175 -3.496 41.355 1.00 29.97 852 ALA A O 1
#

Sequence (852 aa):
MFYIAKTHRLFEAVVDVTNKKVERLEEMPRNKMAPLNPEEAKMVSDLVLSSDELKKEVERIKVPLSHVTAEPWDYARDSDNEYERKAQVFFFLRDTKTEDPDSNPYSHPLDFLMVVDLNGEELKISAVQRLPLGVSVKGDDEPKDGFKLGTAEEPEYAHHLQKDKPRTSLKPLRVVQPEGPSFKLDGYLVEWEKWRFRIGFNWREGLVLYDITFDGRELFHRISLSEMVVPYADPRAPLHRKSAFDLGNLGAGFCANNLGLGCDCLGVIKYFDAHLLGFNGKPFKAQNVVCMHEIDAGIQWKHTNWRTGNSSVVRRRQLQLQTIITVANYEYCFYYNFDQSGEIAFDVLATGILSTTPVDPDNKNPCEFGTRVGHGVLGPYHQHIFNLRIDPCIDGDGNSLQVVDSVPMPLDKYNPYGIGYRTESRTVKESGTEDLDVSKGRVFKIINPNKINPTSLLPVGYKLVPIVSQMMIAHPTSWHFRRSNFGDHPIWVTKYKEGELFASGVYTNQSDGDDGIKAWVERKDNVENDDIVVWHSFGFTHNPRPEDFPVMPAEVARVMLKPNSFFEYNPTMDVPPSSQAFNQSVLYDGSKNQDATNGATSAMADASLIVWGLVTSATASPNFADGAWVFGKFINQTGWPNGISWLLGLLQGSFGLTAYDAVAHMIEEIPNASIQGPKIMNASVWTGITTGFVFLVEGSQTWTISAFDAITSASVIALNLTYGIPIAINCVQGRKKLPPRPYKLSPIVGWTVNIVGLMYVTLTTVLFFFPPSVPATGSSMNYAIVAFMIWLIICIAYWLIGGRKNYEGPSLAGFLHNMDLSPADMAIAQADRTVYTINEDKGKTEEKQEVA

Organism: NCBI:txid1821822

InterPro domains:
  IPR000269 Copper amine oxidase [PTHR10638] (5-581)
  IPR002293 Amino acid/polyamine transporter I [PF13520] (706-789)
  IPR015798 Copper amine oxidase, catalytic domain [PF01179] (185-580)
  IPR016182 Copper amine oxidase, N-terminal [SSF54416] (37-123)
  IPR036460 Copper amine oxidase, catalytic domain superfamily [G3DSA:2.70.98.20] (165-587)
  IPR036460 Copper amine oxidase, catalytic domain superfamily [SSF49998] (163-585)

pLDDT: mean 84.83, std 17.51, range [26.47, 98.81]

Secondary structure (DSSP, 8-state):
-EEPTTSS-EEEEEEETTTTEEEEEEEPPTT-B----HHHHHHHHHHHHH-HHHHHHHHHHT--GGGEEEEEEE-----TT--S-EEEEEEEE--TT---TTS-GGGSEEEEEEEEE-SSSS-EEEEEEEPP-SSSTT-TT--TT-------SS---STTT-SSPPPS-PPP-----TT--S-EEETTEEEETTEEEEEEEETTTEEEEEEEEETTEEEEEEEEEEEEEEEB---STTGGG-EEEIIIII-TTTTB----TTTSS-SS-EEEEEEEE-TTS-EEEEEEEEEEEEEEEEEEEEEE-TTT--EEEEEEEEEEEEEEEEETTEEEEEEEEEETTS-EEEEEEEEE----EE--SS--SPPTTEEEEETTEEEE-EEEEEEEEEEE-TTSS-BEEEEEEEEEPPSSSSSTTS--EEEEEEE--BSEEE---GGGT-EEEEEEEEEE-TTT-SEEEEEEE--------S-TTSHHHHHTGGGS-SEEEEE--TT---TT-S--BT--S-SSHHHHHTT--B-SSB-EEEEEEEEEEE---GGGSSSEEEEEEEEEEEEESSSSS-TTTTSPPP-HHHH-PPP--TTHHHHHHHHHHHHHHHHHHHHHHHHHHHS--S-PPPHHHHHH-----SS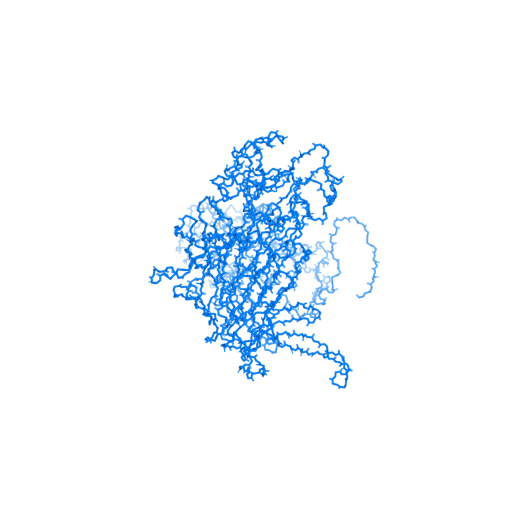S-HHHHHHHHHHHHHGGGTHHHHHHHTGGGSTTHHHHHHHHHHHHHHHHHHHHHHHHHHHHHH--HHHHHHHHHHHHHHHHHHHHHHHHHHHHTTT-SSPP-S----HHHHHHHHHHHHHHHHHHHHHTTS-SSSS--TTTS--HHHHHHHHHHHHHHHIIIIIHHH-PPPPHHHHHHSS---HHHHHHHHHT--------S-----------

Radius of gyration: 42.2 Å; chains: 1; bounding box: 85×112×99 Å